Protein AF-A0A8H3I025-F1 (afdb_monomer_lite)

Foldseek 3Di:
DQLLLCLQPDPPDPVSVVCVVVVHGSQVLDAAEAAAFAPVLDDPVVQVQCVVQPQHDPPPDDCDDPNHGDQKDKGKDWGQWHADPVRDIQDDDDPPSSGGDIHIYIYIHGNHGQDDLVSVCCVQVPVCVVSVRQKDKAADPQKAWDHNLVVLQVVVCVVDVQAFKEFEQEAAPLPDPSVLLVQLVNLLVRLVSVLCLLPVQQLCQVLQQRLFRDNNTMMGGSVLCPDPLSVLLCLQRPVCCVVCPCNGPNVDDLLSLLLNLRSRSSSSLCSCLPAAGHHGYHYRHVTYMYGHDDSAPQLNLVVLLSVVSNVLSSLVVCLVCVCSNVRYPHDPVSNVSSVVVSVVSVVVSVCLVCVLVVVLCLLLVLLVVQVVVVHQPPPDSVVSVVVSVVLSVVLVVLLVVLLVVLVVPGCVVPRPSLVVSLVSLLVSLVVSVVSLVVVLVVLVVPQDDDPPDDPVVSVVSCCDDPNVVSVVVCCVPLVVLQVSCVVVVHNCSVPSRVSSSSSRVSVCSRNNVSSSVSPSVPSPDSDSPSVVCVVVVVVVVVPPDDDDDPDPVCLVVVVVVLDPDFPDLLDAQDLCVPPDPVPFPPLVPFDPQQVVVCVVLQLVLLAPQAPVVLVVVVVCVVVVVQPWDKAALVVLLVVQQVDDDSNDRPDPDGSQQLLQLLLVSCVVSRHDLLLSLLSNRLLSLLCVVVRDDPDCSLADAAKDFHQAADDPLDPPNVSNPNHPLCPPPQRVHHQGPHDFQQAPVPTRMRHYSLCSVLVQQVVFWSRDPLSSLLSNCLSNCCCLPVVPPVRNHHPVVVSSSSSNVSSNCSSGVSVPPPGDDCVVCVVVSVVSSVVIGDRITGD

Radius of gyration: 35.05 Å; chains: 1; bounding box: 85×78×114 Å

pLDDT: mean 84.24, std 15.1, range [25.56, 98.12]

Organism: NCBI:txid456999

InterPro domains:
  IPR004835 Chitin synthase [PTHR22914] (1-590)
  IPR007828 Inositol oxygenase [PF05153] (591-843)
  IPR029044 Nucleotide-diphospho-sugar transferases [SSF53448] (105-357)

Structure (mmCIF, N/CA/C/O backbone):
data_AF-A0A8H3I025-F1
#
_entry.id   AF-A0A8H3I025-F1
#
loop_
_atom_site.group_PDB
_atom_site.id
_atom_site.type_symbol
_atom_site.label_atom_id
_atom_site.label_alt_id
_atom_site.label_comp_id
_atom_site.label_asym_id
_atom_site.label_entity_id
_atom_site.label_seq_id
_atom_site.pdbx_PDB_ins_code
_atom_site.Cartn_x
_atom_site.Cartn_y
_atom_site.Cartn_z
_atom_site.occupancy
_atom_site.B_iso_or_equiv
_atom_site.auth_seq_id
_atom_site.auth_comp_id
_atom_site.auth_asym_id
_atom_site.auth_atom_id
_atom_site.pdbx_PDB_model_num
ATOM 1 N N . MET A 1 1 ? -17.353 17.504 7.535 1.00 88.88 1 MET A N 1
ATOM 2 C CA . MET A 1 1 ? -18.450 18.431 7.910 1.00 88.88 1 MET A CA 1
ATOM 3 C C . MET A 1 1 ? -19.052 19.213 6.739 1.00 88.88 1 MET A C 1
ATOM 5 O O . MET A 1 1 ? -20.267 19.176 6.591 1.00 88.88 1 MET A O 1
ATOM 9 N N . LEU A 1 2 ? -18.261 19.872 5.875 1.00 91.00 2 LEU A N 1
ATOM 10 C CA . LEU A 1 2 ? -18.781 20.677 4.744 1.00 91.00 2 LEU A CA 1
ATOM 11 C C . LEU A 1 2 ? -19.802 19.936 3.858 1.00 91.00 2 LEU A C 1
ATOM 13 O O . LEU A 1 2 ? -20.884 20.450 3.606 1.00 91.00 2 LEU A O 1
ATOM 17 N N . ASN A 1 3 ? -19.512 18.688 3.477 1.00 93.06 3 ASN A N 1
ATOM 18 C CA . ASN A 1 3 ? -20.447 17.865 2.701 1.00 93.06 3 ASN A CA 1
ATOM 19 C C . ASN A 1 3 ? -21.802 17.650 3.414 1.00 93.06 3 ASN A C 1
ATOM 21 O O . ASN A 1 3 ? -22.840 17.674 2.763 1.00 93.06 3 ASN A O 1
ATOM 25 N N . ILE A 1 4 ? -21.815 17.483 4.742 1.00 93.00 4 ILE A N 1
ATOM 26 C CA . ILE A 1 4 ? -23.050 17.289 5.527 1.00 93.00 4 ILE A CA 1
ATOM 27 C C . ILE A 1 4 ? -23.860 18.588 5.566 1.00 93.00 4 ILE A C 1
ATOM 29 O O . ILE A 1 4 ? -25.073 18.564 5.359 1.00 93.00 4 ILE A O 1
ATOM 33 N N . ARG A 1 5 ? -23.191 19.734 5.745 1.00 90.44 5 ARG A N 1
ATOM 34 C CA . ARG A 1 5 ? -23.812 21.060 5.621 1.00 90.44 5 ARG A CA 1
ATOM 35 C C . ARG A 1 5 ? -24.464 21.233 4.248 1.00 90.44 5 ARG A C 1
ATOM 37 O O . ARG A 1 5 ? -25.609 21.672 4.171 1.00 90.44 5 ARG A O 1
ATOM 44 N N . ASP A 1 6 ? -23.759 20.869 3.181 1.00 90.00 6 ASP A N 1
ATOM 45 C CA . ASP A 1 6 ? -24.263 21.004 1.812 1.00 90.00 6 ASP A CA 1
ATOM 46 C C . ASP A 1 6 ? -25.459 20.070 1.547 1.00 90.00 6 ASP A C 1
ATOM 48 O O . ASP A 1 6 ? -26.406 20.480 0.876 1.00 90.00 6 ASP A O 1
ATOM 52 N N . ILE A 1 7 ? -25.469 18.858 2.124 1.00 90.81 7 ILE A N 1
ATOM 53 C CA . ILE A 1 7 ? -26.636 17.957 2.120 1.00 90.81 7 ILE A CA 1
ATOM 54 C C . ILE A 1 7 ? -27.816 18.605 2.855 1.00 90.81 7 ILE A C 1
ATOM 56 O O . ILE A 1 7 ? -28.916 18.644 2.317 1.00 90.81 7 ILE A O 1
ATOM 60 N N . CYS A 1 8 ? -27.602 19.165 4.048 1.00 87.75 8 CYS A N 1
ATOM 61 C CA . CYS A 1 8 ? -28.672 19.795 4.829 1.00 87.75 8 CYS A CA 1
ATOM 62 C C . CYS A 1 8 ? -29.280 21.018 4.136 1.00 87.75 8 CYS A C 1
ATOM 64 O O . CYS A 1 8 ? -30.466 21.294 4.297 1.00 87.75 8 CYS A O 1
ATOM 66 N N . LYS A 1 9 ? -28.475 21.753 3.363 1.00 83.56 9 LYS A N 1
ATOM 67 C CA . LYS A 1 9 ? -28.901 22.968 2.655 1.00 83.56 9 LYS A CA 1
ATOM 68 C C . LYS A 1 9 ? -29.405 22.694 1.239 1.00 83.56 9 LYS A C 1
ATOM 70 O O . LYS A 1 9 ? -29.892 23.615 0.578 1.00 83.56 9 LYS A O 1
ATOM 75 N N . THR A 1 10 ? -29.287 21.463 0.736 1.00 82.88 10 THR A N 1
ATOM 76 C CA . THR A 1 10 ? -29.666 21.170 -0.645 1.00 82.88 10 THR A CA 1
ATOM 77 C C . THR A 1 10 ? -31.177 21.282 -0.832 1.00 82.88 10 THR A C 1
ATOM 79 O O . THR A 1 10 ? -31.967 20.553 -0.240 1.00 82.88 10 THR A O 1
ATOM 82 N N . LYS A 1 11 ? -31.596 22.192 -1.714 1.00 79.00 11 LYS A N 1
ATOM 83 C CA . LYS A 1 11 ? -33.001 22.321 -2.138 1.00 79.00 11 LYS A CA 1
ATOM 84 C C . LYS A 1 11 ? -33.331 21.447 -3.352 1.00 79.00 11 LYS A C 1
ATOM 86 O O . LYS A 1 11 ? -34.488 21.370 -3.752 1.00 79.00 11 LYS A O 1
ATOM 91 N N . GLN A 1 12 ? -32.313 20.822 -3.950 1.00 78.94 12 GLN A N 1
ATOM 92 C CA . GLN A 1 12 ? -32.436 20.024 -5.173 1.00 78.94 12 GLN A CA 1
ATOM 93 C C . GLN A 1 12 ? -33.033 18.636 -4.897 1.00 78.94 12 GLN A C 1
ATOM 95 O O . GLN A 1 12 ? -33.809 18.131 -5.705 1.00 78.94 12 GLN A O 1
ATOM 100 N N . SER A 1 13 ? -32.731 18.039 -3.740 1.00 84.12 13 SER A N 1
ATOM 101 C CA . SER A 1 13 ? -33.275 16.735 -3.354 1.00 84.12 13 SER A CA 1
ATOM 102 C C . SER A 1 13 ? -34.648 16.876 -2.706 1.00 84.12 13 SER A C 1
ATOM 104 O O . SER A 1 13 ? -34.787 17.483 -1.642 1.00 84.12 13 SER A O 1
ATOM 106 N N . LYS A 1 14 ? -35.664 16.243 -3.309 1.00 84.31 14 LYS A N 1
ATOM 107 C CA . LYS A 1 14 ? -37.018 16.160 -2.734 1.00 84.31 14 LYS A CA 1
ATOM 108 C C . LYS A 1 14 ? -37.021 15.475 -1.365 1.00 84.31 14 LYS A C 1
ATOM 110 O O . LYS A 1 14 ? -37.779 15.884 -0.495 1.00 84.31 14 LYS A O 1
ATOM 115 N N . TYR A 1 15 ? -36.169 14.467 -1.174 1.00 87.19 15 TYR A N 1
ATOM 116 C CA . TYR A 1 15 ? -36.065 13.718 0.079 1.00 87.19 15 TYR A CA 1
ATOM 117 C C . TYR A 1 15 ? -35.553 14.596 1.226 1.00 87.19 15 TYR A C 1
ATOM 119 O O . TYR A 1 15 ? -36.211 14.707 2.258 1.00 87.19 15 TYR A O 1
ATOM 127 N N . TRP A 1 16 ? -34.413 15.268 1.031 1.00 87.62 16 TRP A N 1
ATOM 128 C CA . TRP A 1 16 ? -33.826 16.119 2.071 1.00 87.62 16 TRP A CA 1
ATOM 129 C C . TRP A 1 16 ? -34.678 17.356 2.349 1.00 87.62 16 TRP A C 1
ATOM 131 O O . TRP A 1 16 ? -34.852 17.726 3.508 1.00 87.62 16 TRP A O 1
ATOM 141 N N . LYS A 1 17 ? -35.282 17.939 1.305 1.00 84.06 17 LYS A N 1
ATOM 142 C CA . LYS A 1 17 ? -36.226 19.051 1.442 1.00 84.06 17 LYS A CA 1
ATOM 143 C C . LYS A 1 17 ? -37.449 18.659 2.276 1.00 84.06 17 LYS A C 1
ATOM 145 O O . LYS A 1 17 ? -37.772 19.366 3.222 1.00 84.06 17 LYS A O 1
ATOM 150 N N . LYS A 1 18 ? -38.090 17.527 1.961 1.00 85.19 18 LYS A N 1
ATOM 151 C CA . LYS A 1 18 ? -39.264 17.035 2.695 1.00 85.19 18 LYS A CA 1
ATOM 152 C C . LYS A 1 18 ? -38.954 16.843 4.181 1.00 85.19 18 LYS A C 1
ATOM 154 O O . LYS A 1 18 ? -39.715 17.297 5.020 1.00 85.19 18 LYS A O 1
ATOM 159 N N . HIS A 1 19 ? -37.815 16.239 4.515 1.00 81.88 19 HIS A N 1
ATOM 160 C CA . HIS A 1 19 ? -37.431 16.057 5.918 1.00 81.88 19 HIS A CA 1
ATOM 161 C C . HIS A 1 19 ? -37.141 17.367 6.653 1.00 81.88 19 HIS A C 1
ATOM 163 O O . HIS A 1 19 ? -37.512 17.505 7.818 1.00 81.88 19 HIS A O 1
ATOM 169 N N . ALA A 1 20 ? -36.526 18.339 5.974 1.00 80.12 20 ALA A N 1
ATOM 170 C CA . ALA A 1 20 ? -36.346 19.672 6.534 1.00 80.12 20 ALA A CA 1
ATOM 171 C C . ALA A 1 20 ? -37.697 20.366 6.802 1.00 80.12 20 ALA A C 1
ATOM 173 O O . ALA A 1 20 ? -37.853 20.998 7.843 1.00 80.12 20 ALA A O 1
ATOM 174 N N . GLU A 1 21 ? -38.682 20.210 5.908 1.00 83.50 21 GLU A N 1
ATOM 175 C CA . GLU A 1 21 ? -40.054 20.725 6.079 1.00 83.50 21 GLU A CA 1
ATOM 176 C C . GLU A 1 21 ? -40.824 20.003 7.200 1.00 83.50 21 GLU A C 1
ATOM 178 O O . GLU A 1 21 ? -41.593 20.631 7.920 1.00 83.50 21 GLU A O 1
ATOM 183 N N . GLU A 1 22 ? -40.572 18.707 7.403 1.00 85.06 22 GLU A N 1
ATOM 184 C CA . GLU A 1 22 ? -41.114 17.889 8.503 1.00 85.06 22 GLU A CA 1
ATOM 185 C C . GLU A 1 22 ? -40.445 18.172 9.864 1.00 85.06 22 GLU A C 1
ATOM 187 O O . GLU A 1 22 ? -40.716 17.483 10.846 1.00 85.06 22 GLU A O 1
ATOM 192 N N . GLY A 1 23 ? -39.545 19.158 9.942 1.00 79.69 23 GLY A N 1
ATOM 193 C CA . GLY A 1 23 ? -38.870 19.539 11.183 1.00 79.69 23 GLY A CA 1
ATOM 194 C C . GLY A 1 23 ? -37.792 18.554 11.645 1.00 79.69 23 GLY A C 1
ATOM 195 O O . GLY A 1 23 ? -37.358 18.629 12.791 1.00 79.69 23 GLY A O 1
ATOM 196 N N . THR A 1 24 ? -37.330 17.645 10.777 1.00 83.06 24 THR A N 1
ATOM 197 C CA . THR A 1 24 ? -36.222 16.722 11.073 1.00 83.06 24 THR A CA 1
ATOM 198 C C . THR A 1 24 ? -34.975 17.126 10.280 1.00 83.06 24 THR A C 1
ATOM 200 O O . THR A 1 24 ? -34.841 16.755 9.110 1.00 83.06 24 THR A O 1
ATOM 203 N N . PRO A 1 25 ? -34.031 17.875 10.885 1.00 82.81 25 PRO A N 1
ATOM 204 C CA . PRO A 1 25 ? -32.791 18.259 10.222 1.00 82.81 25 PRO A CA 1
ATOM 205 C C . PRO A 1 25 ? -32.049 17.060 9.623 1.00 82.81 25 PRO A C 1
ATOM 207 O O . PRO A 1 25 ? -31.874 16.036 10.281 1.00 82.81 25 PRO A O 1
ATOM 210 N N . ALA A 1 26 ? -31.580 17.200 8.381 1.00 86.81 26 ALA A N 1
ATOM 211 C CA . ALA A 1 26 ? -30.941 16.115 7.633 1.00 86.81 26 ALA A CA 1
ATOM 212 C C . ALA A 1 26 ? -29.705 15.521 8.335 1.00 86.81 26 ALA A C 1
ATOM 214 O O . ALA A 1 26 ? -29.441 14.329 8.192 1.00 86.81 26 ALA A O 1
ATOM 215 N N . TRP A 1 27 ? -28.980 16.321 9.123 1.00 89.69 27 TRP A N 1
ATOM 216 C CA . TRP A 1 27 ? -27.804 15.866 9.864 1.00 89.69 27 TRP A CA 1
ATOM 217 C C . TRP A 1 27 ? -28.131 14.809 10.930 1.00 89.69 27 TRP A C 1
ATOM 219 O O . TRP A 1 27 ? -27.285 13.963 11.190 1.00 89.69 27 TRP A O 1
ATOM 229 N N . HIS A 1 28 ? -29.365 14.754 11.455 1.00 91.06 28 HIS A N 1
ATOM 230 C CA . HIS A 1 28 ? -29.796 13.678 12.363 1.00 91.06 28 HIS A CA 1
ATOM 231 C C . HIS A 1 28 ? -29.784 12.291 11.703 1.00 91.06 28 HIS A C 1
ATOM 233 O O . HIS A 1 28 ? -29.806 11.277 12.392 1.00 91.06 28 HIS A O 1
ATOM 239 N N . LYS A 1 29 ? -29.777 12.226 10.365 1.00 91.00 29 LYS A N 1
ATOM 240 C CA . LYS A 1 29 ? -29.725 10.971 9.602 1.00 91.00 29 LYS A CA 1
ATOM 241 C C . LYS A 1 29 ? -28.309 10.581 9.180 1.00 91.00 29 LYS A C 1
ATOM 243 O O . LYS A 1 29 ? -28.152 9.611 8.441 1.00 91.00 29 LYS A O 1
ATOM 248 N N . ILE A 1 30 ? -27.297 11.358 9.570 1.00 94.31 30 ILE A N 1
ATOM 249 C CA . ILE A 1 30 ? -25.917 11.174 9.129 1.00 94.31 30 ILE A CA 1
ATOM 250 C C . ILE A 1 30 ? -25.013 11.063 10.353 1.00 94.31 30 ILE A C 1
ATOM 252 O O . ILE A 1 30 ? -24.795 12.034 11.072 1.00 94.31 30 ILE A O 1
ATOM 256 N N . THR A 1 31 ? -24.443 9.878 10.538 1.00 95.75 31 THR A N 1
ATOM 257 C CA . THR A 1 31 ? -23.449 9.600 11.577 1.00 95.75 31 THR A CA 1
ATOM 258 C C . THR A 1 31 ? -22.080 9.442 10.935 1.00 95.75 31 THR A C 1
ATOM 260 O O . THR A 1 31 ? -21.934 8.736 9.935 1.00 95.75 31 THR A O 1
ATOM 263 N N . VAL A 1 32 ? -21.068 10.084 11.512 1.00 96.38 32 VAL A N 1
ATOM 264 C CA . VAL A 1 32 ? -19.668 9.920 11.113 1.00 96.38 32 VAL A CA 1
ATOM 265 C C . VAL A 1 32 ? -18.996 8.984 12.108 1.00 96.38 32 VAL A C 1
ATOM 267 O O . VAL A 1 32 ? -18.879 9.312 13.282 1.00 96.38 32 VAL A O 1
ATOM 270 N N . ALA A 1 33 ? -18.547 7.822 11.643 1.00 96.56 33 ALA A N 1
ATOM 271 C CA . ALA A 1 33 ? -17.706 6.931 12.433 1.00 96.56 33 ALA A CA 1
ATOM 272 C C . ALA A 1 33 ? -16.235 7.208 12.098 1.00 96.56 33 ALA A C 1
ATOM 274 O O . ALA A 1 33 ? -15.790 6.907 10.991 1.00 96.56 33 ALA A O 1
ATOM 275 N N . LEU A 1 34 ? -15.495 7.792 13.038 1.00 95.50 34 LEU A N 1
ATOM 276 C CA . LEU A 1 34 ? -14.058 8.014 12.920 1.00 95.50 34 LEU A CA 1
ATOM 277 C C . LEU A 1 34 ? -13.334 6.874 13.638 1.00 95.50 34 LEU A C 1
ATOM 279 O O . LEU A 1 34 ? -13.354 6.814 14.862 1.00 95.50 34 LEU A O 1
ATOM 283 N N . ILE A 1 35 ? -12.733 5.954 12.884 1.00 94.94 35 ILE A N 1
ATOM 284 C CA . ILE A 1 35 ? -12.069 4.766 13.436 1.00 94.94 35 ILE A CA 1
ATOM 285 C C . ILE A 1 35 ? -10.563 4.915 13.246 1.00 94.94 35 ILE A C 1
ATOM 287 O O . ILE A 1 35 ? -10.067 4.807 12.126 1.00 94.94 35 ILE A O 1
ATOM 291 N N . VAL A 1 36 ? -9.848 5.140 14.343 1.00 92.25 36 VAL A N 1
ATOM 292 C CA . VAL A 1 36 ? -8.390 5.277 14.371 1.00 92.25 36 VAL A CA 1
ATOM 293 C C . VAL A 1 36 ? -7.737 3.946 14.713 1.00 92.25 36 VAL A C 1
ATOM 295 O O . VAL A 1 36 ? -8.181 3.207 15.597 1.00 92.25 36 VAL A O 1
ATOM 298 N N . ASP A 1 37 ? -6.662 3.638 13.992 1.00 88.94 37 ASP A N 1
ATOM 299 C CA . ASP A 1 37 ? -5.998 2.343 14.014 1.00 88.94 37 ASP A CA 1
ATOM 300 C C . ASP A 1 37 ? -4.743 2.284 14.887 1.00 88.94 37 ASP A C 1
ATOM 302 O O . ASP A 1 37 ? -3.621 2.186 14.395 1.00 88.94 37 ASP A O 1
ATOM 306 N N . GLY A 1 38 ? -4.964 2.269 16.200 1.00 87.94 38 GLY A N 1
ATOM 307 C CA . GLY A 1 38 ? -3.905 2.209 17.201 1.00 87.94 38 GLY A CA 1
ATOM 308 C C . GLY A 1 38 ? -3.676 3.570 17.844 1.00 87.94 38 GLY A C 1
ATOM 309 O O . GLY A 1 38 ? -3.591 4.581 17.153 1.00 87.94 38 GLY A O 1
ATOM 310 N N . LEU A 1 39 ? -3.567 3.583 19.171 1.00 84.12 39 LEU A N 1
ATOM 311 C CA . LEU A 1 39 ? -3.305 4.797 19.938 1.00 84.12 39 LEU A CA 1
ATOM 312 C C . LEU A 1 39 ? -1.871 5.291 19.713 1.00 84.12 39 LEU A C 1
ATOM 314 O O . LEU A 1 39 ? -1.660 6.478 19.508 1.00 84.12 39 LEU A O 1
ATOM 318 N N . GLU A 1 40 ? -0.902 4.376 19.703 1.00 81.25 40 GLU A N 1
ATOM 319 C CA . GLU A 1 40 ? 0.526 4.700 19.555 1.00 81.25 40 GLU A CA 1
ATOM 320 C C . GLU A 1 40 ? 0.886 5.232 18.167 1.00 81.25 40 GLU A C 1
ATOM 322 O O . GLU A 1 40 ? 1.757 6.084 18.038 1.00 81.25 40 GLU A O 1
ATOM 327 N N . ALA A 1 41 ? 0.210 4.738 17.127 1.00 75.44 41 ALA A N 1
ATOM 328 C CA . ALA A 1 41 ? 0.470 5.138 15.747 1.00 75.44 41 ALA A CA 1
ATOM 329 C C . ALA A 1 41 ? -0.192 6.475 15.373 1.00 75.44 41 ALA A C 1
ATOM 331 O O . ALA A 1 41 ? 0.031 6.967 14.270 1.00 75.44 41 ALA A O 1
ATOM 332 N N . MET A 1 42 ? -1.045 7.038 16.236 1.00 78.75 42 MET A N 1
ATOM 333 C CA . MET A 1 42 ? -1.750 8.278 15.932 1.00 78.75 42 MET A CA 1
ATOM 334 C C . MET A 1 42 ? -0.909 9.501 16.305 1.00 78.75 42 MET A C 1
ATOM 336 O O . MET A 1 42 ? -0.394 9.600 17.418 1.00 78.75 42 MET A O 1
ATOM 340 N N . ASP A 1 43 ? -0.842 10.473 15.396 1.00 80.44 43 ASP A N 1
ATOM 341 C CA . ASP A 1 43 ? -0.230 11.768 15.675 1.00 80.44 43 ASP A CA 1
ATOM 342 C C . ASP A 1 43 ? -0.963 12.491 16.822 1.00 80.44 43 ASP A C 1
ATOM 344 O O . ASP A 1 43 ? -2.196 12.589 16.843 1.00 80.44 43 ASP A O 1
ATOM 348 N N . LYS A 1 44 ? -0.198 13.016 17.787 1.00 81.56 44 LYS A N 1
ATOM 349 C CA . LYS A 1 44 ? -0.746 13.675 18.983 1.00 81.56 44 LYS A CA 1
ATOM 350 C C . LYS A 1 44 ? -1.594 14.902 18.639 1.00 81.56 44 LYS A C 1
ATOM 352 O O . LYS A 1 44 ? -2.621 15.114 19.279 1.00 81.56 44 LYS A O 1
ATOM 357 N N . SER A 1 45 ? -1.243 15.642 17.586 1.00 86.25 45 SER A N 1
ATOM 358 C CA . SER A 1 45 ? -2.011 16.808 17.133 1.00 86.25 45 SER A CA 1
ATOM 359 C C . SER A 1 45 ? -3.433 16.444 16.696 1.00 86.25 45 SER A C 1
ATOM 361 O O . SER A 1 45 ? -4.347 17.262 16.803 1.00 86.25 45 SER A O 1
ATOM 363 N N . VAL A 1 46 ? -3.671 15.198 16.265 1.00 87.94 46 VAL A N 1
ATOM 364 C CA . VAL A 1 46 ? -5.020 14.722 15.936 1.00 87.94 46 VAL A CA 1
ATOM 365 C C . VAL A 1 46 ? -5.879 14.617 17.199 1.00 87.94 46 VAL A C 1
ATOM 367 O O . VAL A 1 46 ? -7.050 14.995 17.151 1.00 87.94 46 VAL A O 1
ATOM 370 N N . LEU A 1 47 ? -5.324 14.171 18.337 1.00 88.19 47 LEU A N 1
ATOM 371 C CA . LEU A 1 47 ? -6.047 14.185 19.619 1.00 88.19 47 LEU A CA 1
ATOM 372 C C . LEU A 1 47 ? -6.374 15.613 20.046 1.00 88.19 47 LEU A C 1
ATOM 374 O O . LEU A 1 47 ? -7.497 15.855 20.481 1.00 88.19 47 LEU A O 1
ATOM 378 N N . ASP A 1 48 ? -5.448 16.555 19.859 1.00 88.56 48 ASP A N 1
ATOM 379 C CA . ASP A 1 48 ? -5.664 17.966 20.197 1.00 88.56 48 ASP A CA 1
ATOM 380 C C . ASP A 1 48 ? -6.803 18.576 19.364 1.00 88.56 48 ASP A C 1
ATOM 382 O O . ASP A 1 48 ? -7.691 19.247 19.899 1.00 88.56 48 ASP A O 1
ATOM 386 N N . ILE A 1 49 ? -6.845 18.285 18.058 1.00 90.62 49 ILE A N 1
ATOM 387 C CA . ILE A 1 49 ? -7.944 18.680 17.164 1.00 90.62 49 ILE A CA 1
ATOM 388 C C . ILE A 1 49 ? -9.265 18.066 17.645 1.00 90.62 49 ILE A C 1
ATOM 390 O O . ILE A 1 49 ? -10.267 18.777 17.760 1.00 90.62 49 ILE A O 1
ATOM 394 N N . LEU A 1 50 ? -9.284 16.761 17.940 1.00 92.31 50 LEU A N 1
ATOM 395 C CA . LEU A 1 50 ? -10.487 16.048 18.384 1.00 92.31 50 LEU A CA 1
ATOM 396 C C . LEU A 1 50 ? -10.984 16.527 19.755 1.00 92.31 50 LEU A C 1
ATOM 398 O O . LEU A 1 50 ? -12.198 16.630 19.952 1.00 92.31 50 LEU A O 1
ATOM 402 N N . ALA A 1 51 ? -10.074 16.862 20.671 1.00 91.50 51 ALA A N 1
ATOM 403 C CA . ALA A 1 51 ? -10.387 17.483 21.954 1.00 91.50 51 ALA A CA 1
ATOM 404 C C . ALA A 1 51 ? -10.981 18.879 21.757 1.00 91.50 51 ALA A C 1
ATOM 406 O O . ALA A 1 51 ? -12.017 19.199 22.338 1.00 91.50 51 ALA A O 1
ATOM 407 N N . THR A 1 52 ? -10.385 19.681 20.871 1.00 90.50 52 THR A N 1
ATOM 408 C CA . THR A 1 52 ? -10.846 21.044 20.564 1.00 90.50 52 THR A CA 1
ATOM 409 C C . THR A 1 52 ? -12.275 21.056 20.018 1.00 90.50 52 THR A C 1
ATOM 411 O O . THR A 1 52 ? -13.066 21.933 20.364 1.00 90.50 52 THR A O 1
ATOM 414 N N . VAL A 1 53 ? -12.650 20.065 19.201 1.00 91.69 53 VAL A N 1
ATOM 415 C CA . VAL A 1 53 ? -14.031 19.928 18.704 1.00 91.69 53 VAL A CA 1
ATOM 416 C C . VAL A 1 53 ? -14.960 19.165 19.662 1.00 91.69 53 VAL A C 1
ATOM 418 O O . VAL A 1 53 ? -16.138 18.988 19.344 1.00 91.69 53 VAL A O 1
ATOM 421 N N . GLY A 1 54 ? -14.466 18.732 20.827 1.00 90.75 54 GLY A N 1
ATOM 422 C CA . GLY A 1 54 ? -15.226 18.073 21.898 1.00 90.75 54 GLY A CA 1
ATOM 423 C C . GLY A 1 54 ? -15.492 16.577 21.702 1.00 90.75 54 GLY A C 1
ATOM 424 O O . GLY A 1 54 ? -16.227 15.981 22.482 1.00 90.75 54 GLY A O 1
ATOM 425 N N . VAL A 1 55 ? -14.924 15.960 20.664 1.00 93.06 55 VAL A N 1
ATOM 426 C CA . VAL A 1 55 ? -15.142 14.542 20.314 1.00 93.06 55 VAL A CA 1
ATOM 427 C C . VAL A 1 55 ? -14.285 13.602 21.166 1.00 93.06 55 VAL A C 1
ATOM 429 O O . VAL A 1 55 ? -14.635 12.438 21.348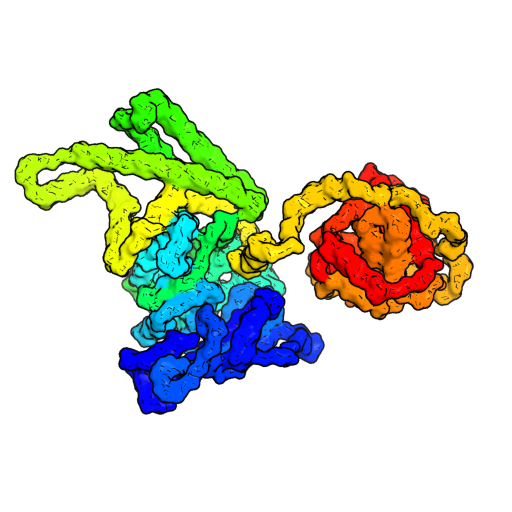 1.00 93.06 55 VAL A O 1
ATOM 432 N N . TYR A 1 56 ? -13.172 14.106 21.693 1.00 92.50 56 TYR A N 1
ATOM 433 C CA . TYR A 1 56 ? -12.242 13.380 22.550 1.00 92.50 56 TYR A CA 1
ATOM 434 C C . TYR A 1 56 ? -12.065 14.124 23.882 1.00 92.50 56 TYR A C 1
ATOM 436 O O . TYR A 1 56 ? -12.163 15.349 23.935 1.00 92.50 56 TYR A O 1
ATOM 444 N N . GLN A 1 57 ? -11.825 13.384 24.964 1.00 88.62 57 GLN A N 1
ATOM 445 C CA . GLN A 1 57 ? -11.535 13.939 26.285 1.00 88.62 57 GLN A CA 1
ATOM 446 C C . GLN A 1 57 ? -10.208 13.380 26.773 1.00 88.62 57 GLN A C 1
ATOM 448 O O . GLN A 1 57 ? -10.025 12.163 26.802 1.00 88.62 57 GLN A O 1
ATOM 453 N N . ASP A 1 58 ? -9.300 14.263 27.171 1.00 84.25 58 ASP A N 1
ATOM 454 C CA . ASP A 1 58 ? -7.998 13.836 27.661 1.00 84.25 58 ASP A CA 1
ATOM 455 C C . ASP A 1 58 ? -8.078 13.257 29.085 1.00 84.25 58 ASP A C 1
ATOM 457 O O . ASP A 1 58 ? -8.924 13.646 29.892 1.00 84.25 58 ASP A O 1
ATOM 461 N N . GLY A 1 59 ? -7.221 12.279 29.386 1.00 82.75 59 GLY A N 1
ATOM 462 C CA . GLY A 1 59 ? -7.109 11.662 30.716 1.00 82.75 59 GLY A CA 1
ATOM 463 C C . GLY A 1 59 ? -8.161 10.602 31.088 1.00 82.75 59 GLY A C 1
ATOM 464 O O . GLY A 1 59 ? -8.048 9.982 32.144 1.00 82.75 59 GLY A O 1
ATOM 465 N N . VAL A 1 60 ? -9.165 10.333 30.246 1.00 87.12 60 VAL A N 1
ATOM 466 C CA . VAL A 1 60 ? -10.192 9.296 30.521 1.00 87.12 60 VAL A CA 1
ATOM 467 C C . VAL A 1 60 ? -9.825 7.904 29.998 1.00 87.12 60 VAL A C 1
ATOM 469 O O . VAL A 1 60 ? -10.443 6.906 30.379 1.00 87.12 60 VAL A O 1
ATOM 472 N N . MET A 1 61 ? -8.828 7.814 29.117 1.00 87.12 61 MET A N 1
ATOM 473 C CA . MET A 1 61 ? -8.397 6.550 28.526 1.00 87.12 61 MET A CA 1
ATOM 474 C C . MET A 1 61 ? -7.655 5.686 29.544 1.00 87.12 61 MET A C 1
ATOM 476 O O . MET A 1 61 ? -6.687 6.117 30.164 1.00 87.12 61 MET A O 1
ATOM 480 N N . LYS A 1 62 ? -8.080 4.428 29.678 1.00 86.38 62 LYS A N 1
ATOM 481 C CA . LYS A 1 62 ? -7.416 3.421 30.517 1.00 86.38 62 LYS A CA 1
ATOM 482 C C . LYS A 1 62 ? -6.794 2.325 29.662 1.00 86.38 62 LYS A C 1
ATOM 484 O O . LYS A 1 62 ? -7.440 1.857 28.722 1.00 86.38 62 LYS A O 1
ATOM 489 N N . LYS A 1 63 ? -5.577 1.892 30.006 1.00 83.19 63 LYS A N 1
ATOM 490 C CA . LYS A 1 63 ? -4.909 0.744 29.362 1.00 83.19 63 LYS A CA 1
ATOM 491 C C . LYS A 1 63 ? -5.595 -0.590 29.697 1.00 83.19 63 LYS A C 1
ATOM 493 O O . LYS A 1 63 ? -5.614 -1.492 28.866 1.00 83.19 63 LYS A O 1
ATOM 498 N N . GLU A 1 64 ? -6.219 -0.679 30.870 1.00 87.81 64 GLU A N 1
ATOM 499 C CA . GLU A 1 64 ? -6.858 -1.893 31.376 1.00 87.81 64 GLU A CA 1
ATOM 500 C C . GLU A 1 64 ? -8.173 -1.573 32.105 1.00 87.81 64 GLU A C 1
ATOM 502 O O . GLU A 1 64 ? -8.283 -0.563 32.808 1.00 87.81 64 GLU A O 1
ATOM 507 N N . VAL A 1 65 ? -9.173 -2.443 31.940 1.00 83.94 65 VAL A N 1
ATOM 508 C CA . VAL A 1 65 ? -10.448 -2.419 32.673 1.00 83.94 65 VAL A CA 1
ATOM 509 C C . VAL A 1 65 ? -10.754 -3.844 33.135 1.00 83.94 65 VAL A C 1
ATOM 511 O O . VAL A 1 65 ? -10.706 -4.774 32.336 1.00 83.94 65 VAL A O 1
ATOM 514 N N . ASP A 1 66 ? -11.046 -4.036 34.424 1.00 87.81 66 ASP A N 1
ATOM 515 C CA . ASP A 1 66 ? -11.344 -5.350 35.023 1.00 87.81 66 ASP A CA 1
ATOM 516 C C . ASP A 1 66 ? -10.293 -6.435 34.732 1.00 87.81 66 ASP A C 1
ATOM 518 O O . ASP A 1 66 ? -10.621 -7.586 34.431 1.00 87.81 66 ASP A O 1
ATOM 522 N N . LYS A 1 67 ? -9.012 -6.062 34.822 1.00 85.38 67 LYS A N 1
ATOM 523 C CA . LYS A 1 67 ? -7.865 -6.934 34.530 1.00 85.38 67 LYS A CA 1
ATOM 524 C C . LYS A 1 67 ? -7.798 -7.444 33.075 1.00 85.38 67 LYS A C 1
ATOM 526 O O . LYS A 1 67 ? -7.269 -8.523 32.798 1.00 85.38 67 LYS A O 1
ATOM 531 N N . LYS A 1 68 ? -8.448 -6.733 32.146 1.00 84.44 68 LYS A N 1
ATOM 532 C CA . LYS A 1 68 ? -8.440 -7.023 30.709 1.00 84.44 68 LYS A CA 1
ATOM 533 C C . LYS A 1 68 ? -7.929 -5.813 29.948 1.00 84.44 68 LYS A C 1
ATOM 535 O O . LYS A 1 68 ? -8.401 -4.696 30.167 1.00 84.44 68 LYS A O 1
ATOM 540 N N . GLU A 1 69 ? -7.008 -6.055 29.020 1.00 88.38 69 GLU A N 1
ATOM 541 C CA . GLU A 1 69 ? -6.515 -5.017 28.117 1.00 88.38 69 GLU A CA 1
ATOM 542 C C . GLU A 1 69 ? -7.674 -4.336 27.385 1.00 88.38 69 GLU A C 1
ATOM 544 O O . GLU A 1 69 ? -8.574 -4.990 26.837 1.00 88.38 69 GLU A O 1
ATOM 549 N N . THR A 1 70 ? -7.631 -3.008 27.342 1.00 89.88 70 THR A N 1
ATOM 550 C CA . THR A 1 70 ? -8.593 -2.235 26.568 1.00 89.88 70 THR A CA 1
ATOM 551 C C . THR A 1 70 ? -8.393 -2.517 25.084 1.00 89.88 70 THR A C 1
ATOM 553 O O . THR A 1 70 ? -7.308 -2.337 24.541 1.00 89.88 70 THR A O 1
ATOM 556 N N . VAL A 1 71 ? -9.455 -2.940 24.396 1.00 91.00 71 VAL A N 1
ATOM 557 C CA . VAL A 1 71 ? -9.405 -3.194 22.946 1.00 91.00 71 VAL A CA 1
ATOM 558 C C . VAL A 1 71 ? -9.528 -1.886 22.156 1.00 91.00 71 VAL A C 1
ATOM 560 O O . VAL A 1 71 ? -8.846 -1.697 21.147 1.00 91.00 71 VAL A O 1
ATOM 563 N N . ALA A 1 72 ? -10.409 -0.992 22.606 1.00 93.38 72 ALA A N 1
ATOM 564 C CA . ALA A 1 72 ? -10.637 0.323 22.022 1.00 93.38 72 ALA A CA 1
ATOM 565 C C . ALA A 1 72 ? -11.337 1.248 23.030 1.00 93.38 72 ALA A C 1
ATOM 567 O O . ALA A 1 72 ? -12.085 0.774 23.889 1.00 93.38 72 ALA A O 1
ATOM 568 N N . HIS A 1 73 ? -11.155 2.555 22.869 1.00 93.44 73 HIS A N 1
ATOM 569 C CA . HIS A 1 73 ? -11.929 3.600 23.534 1.00 93.44 73 HIS A CA 1
ATOM 570 C C . HIS A 1 73 ? -12.955 4.152 22.547 1.00 93.44 73 HIS A C 1
ATOM 572 O O . HIS A 1 73 ? -12.622 4.433 21.396 1.00 93.44 73 HIS A O 1
ATOM 578 N N . ILE A 1 74 ? -14.209 4.273 22.980 1.00 94.88 74 ILE A N 1
ATOM 579 C CA . ILE A 1 74 ? -15.306 4.744 22.132 1.00 94.88 74 ILE A CA 1
ATOM 580 C C . ILE A 1 74 ? -15.899 5.996 22.762 1.00 94.88 74 ILE A C 1
ATOM 582 O O . ILE A 1 74 ? -16.338 5.967 23.910 1.00 94.88 74 ILE A O 1
ATOM 586 N N . PHE A 1 75 ? -15.927 7.069 21.984 1.00 95.25 75 PHE A N 1
ATOM 587 C CA . PHE A 1 75 ? -16.511 8.350 22.341 1.00 95.25 75 PHE A CA 1
ATOM 588 C C . PHE A 1 75 ? -17.648 8.662 21.379 1.00 95.25 75 PHE A C 1
ATOM 590 O O . PHE A 1 75 ? -17.562 8.388 20.181 1.00 95.25 75 PHE A O 1
ATOM 597 N N . GLU A 1 76 ? -18.714 9.252 21.897 1.00 94.56 76 GLU A N 1
ATOM 598 C CA . GLU A 1 76 ? -19.852 9.671 21.095 1.00 94.56 76 GLU A CA 1
ATOM 599 C C . GLU A 1 76 ? -20.206 11.112 21.447 1.00 94.56 76 GLU A C 1
ATOM 601 O O . GLU A 1 76 ? -20.471 11.430 22.606 1.00 94.56 76 GLU A O 1
ATOM 606 N N . TYR A 1 77 ? -20.190 11.995 20.448 1.00 95.75 77 TYR A N 1
ATOM 607 C CA . TYR A 1 77 ? -20.463 13.413 20.656 1.00 95.75 77 TYR A CA 1
ATOM 608 C C . TYR A 1 77 ? -21.038 14.068 19.396 1.00 95.75 77 TYR A C 1
ATOM 610 O O . TYR A 1 77 ? -20.593 13.800 18.278 1.00 95.75 77 TYR A O 1
ATOM 618 N N . THR A 1 78 ? -22.020 14.959 19.570 1.00 95.62 78 THR A N 1
ATOM 619 C CA . THR A 1 78 ? -22.494 15.841 18.495 1.00 95.62 78 THR A CA 1
ATOM 620 C C . THR A 1 78 ? -21.760 17.168 18.587 1.00 95.62 78 THR A C 1
ATOM 622 O O . THR A 1 78 ? -22.006 17.959 19.495 1.00 95.62 78 THR A O 1
ATOM 625 N N . THR A 1 79 ? -20.891 17.441 17.617 1.00 93.44 79 THR A N 1
ATOM 626 C CA . THR A 1 79 ? -20.132 18.693 17.566 1.00 93.44 79 THR A CA 1
ATOM 627 C C . THR A 1 79 ? -20.666 19.639 16.492 1.00 93.44 79 THR A C 1
ATOM 629 O O . THR A 1 79 ? -21.135 19.215 15.433 1.00 93.44 79 THR A O 1
ATOM 632 N N . GLN A 1 80 ? -20.610 20.938 16.780 1.00 88.62 80 GLN A N 1
ATOM 633 C CA . GLN A 1 80 ? -20.831 22.030 15.821 1.00 88.62 80 GLN A CA 1
ATOM 634 C C . GLN A 1 80 ? -19.543 22.821 15.546 1.00 88.62 80 GLN A C 1
ATOM 636 O O . GLN A 1 80 ? -19.554 23.756 14.747 1.00 88.62 80 GLN A O 1
ATOM 641 N N . LEU A 1 81 ? -18.448 22.454 16.215 1.00 91.25 81 LEU A N 1
ATOM 642 C CA . LEU A 1 81 ? -17.140 23.076 16.075 1.00 91.25 81 LEU A CA 1
ATOM 643 C C . LEU A 1 81 ? -16.331 22.316 15.024 1.00 91.25 81 LEU A C 1
ATOM 645 O O . LEU A 1 81 ? -16.426 21.095 14.906 1.00 91.25 81 LEU A O 1
ATOM 649 N N . SER A 1 82 ? -15.518 23.037 14.263 1.00 90.56 82 SER A N 1
ATOM 650 C CA . SER A 1 82 ? -14.583 22.452 13.300 1.00 90.56 82 SER A CA 1
ATOM 651 C C . SER A 1 82 ? -13.290 23.241 13.309 1.00 90.56 82 SER A C 1
ATOM 653 O O . SER A 1 82 ? -13.272 24.387 13.735 1.00 90.56 82 SER A O 1
ATOM 655 N N . ILE A 1 83 ? -12.227 22.658 12.776 1.00 88.56 83 ILE A N 1
ATOM 656 C CA . ILE A 1 83 ? -10.984 23.368 12.476 1.00 88.56 83 ILE A CA 1
ATOM 657 C C . ILE A 1 83 ? -10.843 23.456 10.950 1.00 88.56 83 ILE A C 1
ATOM 659 O O . ILE A 1 83 ? -11.281 22.541 10.240 1.00 88.56 83 ILE A O 1
ATOM 663 N N . ASP A 1 84 ? -10.352 24.585 10.439 1.00 85.38 84 ASP A N 1
ATOM 664 C CA . ASP A 1 84 ? -10.095 24.786 9.011 1.00 85.38 84 ASP A CA 1
ATOM 665 C C . ASP A 1 84 ? -8.667 24.378 8.598 1.00 85.38 84 ASP A C 1
ATOM 667 O O . ASP A 1 84 ? -7.908 23.805 9.376 1.00 85.38 84 ASP A O 1
ATOM 671 N N . ALA A 1 85 ? -8.314 24.610 7.330 1.00 80.06 85 ALA A N 1
ATOM 672 C CA . ALA A 1 85 ? -7.008 24.223 6.794 1.00 80.06 85 ALA A CA 1
ATOM 673 C C . ALA A 1 85 ? -5.842 25.075 7.329 1.00 80.06 85 ALA A C 1
ATOM 675 O O . ALA A 1 85 ? -4.700 24.637 7.237 1.00 80.06 85 ALA A O 1
ATOM 676 N N . ASP A 1 86 ? -6.129 26.255 7.885 1.00 83.06 86 ASP A N 1
ATOM 677 C CA . ASP A 1 86 ? -5.152 27.169 8.484 1.00 83.06 86 ASP A CA 1
ATOM 678 C C . ASP A 1 86 ? -5.097 26.988 10.018 1.00 83.06 86 ASP A C 1
ATOM 680 O O . ASP A 1 86 ? -4.594 27.847 10.752 1.00 83.06 86 ASP A O 1
ATOM 684 N N . MET A 1 87 ? -5.621 25.854 10.505 1.00 82.69 87 MET A N 1
ATOM 685 C CA . MET A 1 87 ? -5.686 25.466 11.915 1.00 82.69 87 MET A CA 1
ATOM 686 C C . MET A 1 87 ? -6.466 26.463 12.785 1.00 82.69 87 MET A C 1
ATOM 688 O O . MET A 1 87 ? -6.227 26.569 13.987 1.00 82.69 87 MET A O 1
ATOM 692 N N . GLN A 1 88 ? -7.420 27.189 12.194 1.00 87.38 88 GLN A N 1
ATOM 693 C CA . GLN A 1 88 ? -8.292 28.108 12.918 1.00 87.38 88 GLN A CA 1
ATOM 694 C C . GLN A 1 88 ? -9.603 27.431 13.311 1.00 87.38 88 GLN A C 1
ATOM 696 O O . GLN A 1 88 ? -10.190 26.645 12.560 1.00 87.38 88 GLN A O 1
ATOM 701 N N . LEU A 1 89 ? -10.079 27.754 14.514 1.00 88.31 89 LEU A N 1
ATOM 702 C CA . LEU A 1 89 ? -11.344 27.251 15.032 1.00 88.31 89 LEU A CA 1
ATOM 703 C C . LEU A 1 89 ? -12.519 27.933 14.318 1.00 88.31 89 LEU A C 1
ATOM 705 O O . LEU A 1 89 ? -12.708 29.144 14.402 1.00 88.31 89 LEU A O 1
ATOM 709 N N . VAL A 1 90 ? -13.352 27.129 13.667 1.00 87.88 90 VAL A N 1
ATOM 710 C CA . VAL A 1 90 ? -14.598 27.543 13.024 1.00 87.88 90 VAL A CA 1
ATOM 711 C C . VAL A 1 90 ? -15.743 27.352 14.011 1.00 87.88 90 VAL A C 1
ATOM 713 O O . VAL A 1 90 ? -16.088 26.224 14.377 1.00 87.88 90 VAL A O 1
ATOM 716 N N . GLN A 1 91 ? -16.344 28.467 14.420 1.00 86.62 91 GLN A N 1
ATOM 717 C CA . GLN A 1 91 ? -17.490 28.507 15.325 1.00 86.62 91 GLN A CA 1
ATOM 718 C C . GLN A 1 91 ? -18.746 28.981 14.582 1.00 86.62 91 GLN A C 1
ATOM 720 O O . GLN A 1 91 ? -18.637 29.735 13.613 1.00 86.62 91 GLN A O 1
ATOM 725 N N . PRO A 1 92 ? -19.948 28.565 15.010 1.00 85.12 92 PRO A N 1
ATOM 726 C CA . PRO A 1 92 ? -21.177 29.133 14.475 1.00 85.12 92 PRO A CA 1
ATOM 727 C C . PRO A 1 92 ? -21.295 30.617 14.858 1.00 85.12 92 PRO A C 1
ATOM 729 O O . PRO A 1 92 ? -21.175 30.981 16.028 1.00 85.12 92 PRO A O 1
ATOM 732 N N . HIS A 1 93 ? -21.572 31.476 13.876 1.00 83.75 93 HIS A N 1
ATOM 733 C CA . HIS A 1 93 ? -21.792 32.908 14.082 1.00 83.75 93 HIS A CA 1
ATOM 734 C C . HIS A 1 93 ? -23.261 33.259 13.836 1.00 83.75 93 HIS A C 1
ATOM 736 O O . HIS A 1 93 ? -23.709 33.216 12.692 1.00 83.75 93 HIS A O 1
ATOM 742 N N . GLY A 1 94 ? -24.007 33.611 14.893 1.00 81.25 94 GLY A N 1
ATOM 743 C CA . GLY A 1 94 ? -25.393 34.104 14.810 1.00 81.25 94 GLY A CA 1
ATOM 744 C C . GLY A 1 94 ? -26.266 33.368 13.779 1.00 81.25 94 GLY A C 1
ATOM 745 O O . GLY A 1 94 ? -26.262 32.139 13.722 1.00 81.25 94 GLY A O 1
ATOM 746 N N . ASP A 1 95 ? -26.952 34.134 12.926 1.00 77.62 95 ASP A N 1
ATOM 747 C CA . ASP A 1 95 ? -27.791 33.627 11.827 1.00 77.62 95 ASP A CA 1
ATOM 748 C C . ASP A 1 95 ? -27.032 33.462 10.487 1.00 77.62 95 ASP A C 1
ATOM 750 O O . ASP A 1 95 ? -27.639 33.526 9.413 1.00 77.62 95 ASP A O 1
ATOM 754 N N . ASP A 1 96 ? -25.704 33.266 10.494 1.00 82.00 96 ASP A N 1
ATOM 755 C CA . ASP A 1 96 ? -24.952 33.073 9.247 1.00 82.00 96 ASP A CA 1
ATOM 756 C C . ASP A 1 96 ? -25.414 31.803 8.511 1.00 82.00 96 ASP A C 1
ATOM 758 O O . ASP A 1 96 ? -25.249 30.659 8.954 1.00 82.00 96 ASP A O 1
ATOM 762 N N . ALA A 1 97 ? -25.950 32.009 7.309 1.00 75.06 97 ALA A N 1
ATOM 763 C CA . ALA A 1 97 ? -26.380 30.952 6.413 1.00 75.06 97 ALA A CA 1
ATOM 764 C C . ALA A 1 97 ? -25.234 30.035 5.957 1.00 75.06 97 ALA A C 1
ATOM 766 O O . ALA A 1 97 ? -25.524 28.996 5.366 1.00 75.06 97 ALA A O 1
ATOM 767 N N . ASN A 1 98 ? -23.962 30.358 6.213 1.00 80.19 98 ASN A N 1
ATOM 768 C CA . ASN A 1 98 ? -22.791 29.523 5.929 1.00 80.19 98 ASN A CA 1
ATOM 769 C C . ASN A 1 98 ? -22.339 28.646 7.099 1.00 80.19 98 ASN A C 1
ATOM 771 O O . ASN A 1 98 ? -21.529 27.741 6.859 1.00 80.19 98 ASN A O 1
ATOM 775 N N . ASN A 1 99 ? -22.934 28.818 8.286 1.00 87.06 99 ASN A N 1
ATOM 776 C CA . ASN A 1 99 ? -22.628 28.026 9.474 1.00 87.06 99 ASN A CA 1
ATOM 777 C C . ASN A 1 99 ? -22.627 26.523 9.166 1.00 87.06 99 ASN A C 1
ATOM 779 O O . ASN A 1 99 ? -23.440 26.013 8.370 1.00 87.06 99 ASN A O 1
ATOM 783 N N . LEU A 1 100 ? -21.672 25.820 9.776 1.00 89.88 100 LEU A N 1
ATOM 784 C CA . LEU A 1 100 ? -21.665 24.365 9.801 1.00 89.88 100 LEU A CA 1
ATOM 785 C C . LEU A 1 100 ? -22.906 23.871 10.551 1.00 89.88 100 LEU A C 1
ATOM 787 O O . LEU A 1 100 ? -23.478 24.568 11.385 1.00 89.88 100 LEU A O 1
ATOM 791 N N . VAL A 1 101 ? -23.347 22.671 10.198 1.00 91.06 101 VAL A N 1
ATOM 792 C CA . VAL A 1 101 ? -24.446 21.996 10.893 1.00 91.06 101 VAL A CA 1
ATOM 793 C C . VAL A 1 101 ? -23.865 21.044 11.937 1.00 91.06 101 VAL A C 1
ATOM 795 O O . VAL A 1 101 ? -22.728 20.601 11.751 1.00 91.06 101 VAL A O 1
ATOM 798 N N . PRO A 1 102 ? -24.623 20.695 12.989 1.00 93.38 102 PRO A N 1
ATOM 799 C CA . PRO A 1 102 ? -24.189 19.683 13.943 1.00 93.38 102 PRO A CA 1
ATOM 800 C C . PRO A 1 102 ? -23.877 18.365 13.236 1.00 93.38 102 PRO A C 1
ATOM 802 O O . PRO A 1 102 ? -24.554 17.991 12.276 1.00 93.38 102 PRO A O 1
ATOM 805 N N . VAL A 1 103 ? -22.848 17.661 13.699 1.00 94.50 103 VAL A N 1
ATOM 806 C CA . VAL A 1 103 ? -22.468 16.346 13.181 1.00 94.50 103 VAL A CA 1
ATOM 807 C C . VAL A 1 103 ? -22.299 15.383 14.343 1.00 94.50 103 VAL A C 1
ATOM 809 O O . VAL A 1 103 ? -21.484 15.620 15.233 1.00 94.50 103 VAL A O 1
ATOM 812 N N . GLN A 1 104 ? -23.052 14.284 14.300 1.00 95.62 104 GLN A N 1
ATOM 813 C CA . GLN A 1 104 ? -22.897 13.169 15.225 1.00 95.62 104 GLN A CA 1
ATOM 814 C C . GLN A 1 104 ? -21.636 12.385 14.857 1.00 95.62 104 GLN A C 1
ATOM 816 O O . GLN A 1 104 ? -21.554 11.824 13.758 1.00 95.62 104 GLN A O 1
ATOM 821 N N . ILE A 1 105 ? -20.666 12.341 15.770 1.00 96.44 105 ILE A N 1
ATOM 822 C CA . ILE A 1 105 ? -19.409 11.616 15.591 1.00 96.44 105 ILE A CA 1
ATOM 823 C C . ILE A 1 105 ? -19.333 10.481 16.612 1.00 96.44 105 ILE A C 1
ATOM 825 O O . ILE A 1 105 ? -19.492 10.699 17.811 1.00 96.44 105 ILE A O 1
ATOM 829 N N . ILE A 1 106 ? -19.084 9.269 16.115 1.00 97.25 106 ILE A N 1
ATOM 830 C CA . ILE A 1 106 ? -18.655 8.118 16.910 1.00 97.25 106 ILE A CA 1
ATOM 831 C C . ILE A 1 106 ? -17.160 7.967 16.660 1.00 97.25 106 ILE A C 1
ATOM 833 O O . ILE A 1 106 ? -16.746 7.580 15.567 1.00 97.25 106 ILE A O 1
ATOM 837 N N . PHE A 1 107 ? -16.352 8.304 17.653 1.00 96.25 107 PHE A N 1
ATOM 838 C CA . PHE A 1 107 ? -14.908 8.171 17.593 1.00 96.25 107 PHE A CA 1
ATOM 839 C C . PHE A 1 107 ? -14.488 6.867 18.264 1.00 96.25 107 PHE A C 1
ATOM 841 O O . PHE A 1 107 ? -14.760 6.646 19.440 1.00 96.25 107 PHE A O 1
ATOM 848 N N . VAL A 1 108 ? -13.846 5.987 17.500 1.00 95.88 108 VAL A N 1
ATOM 849 C CA . VAL A 1 108 ? -13.291 4.720 17.975 1.00 95.88 108 VAL A CA 1
ATOM 850 C C . VAL A 1 108 ? -11.780 4.805 17.873 1.00 95.88 108 VAL A C 1
ATOM 852 O O . VAL A 1 108 ? -11.230 4.794 16.774 1.00 95.88 108 VAL A O 1
ATOM 855 N N . LEU A 1 109 ? -11.110 4.836 19.017 1.00 93.44 109 LEU A N 1
ATOM 856 C CA . LEU A 1 109 ? -9.662 4.765 19.109 1.00 93.44 109 LEU A CA 1
ATOM 857 C C . LEU A 1 109 ? -9.258 3.350 19.504 1.00 93.44 109 LEU A C 1
ATOM 859 O O . LEU A 1 109 ? -9.462 2.932 20.642 1.00 93.44 109 LEU A O 1
ATOM 863 N N . LYS A 1 110 ? -8.722 2.576 18.560 1.00 93.06 110 LYS A N 1
ATOM 864 C CA . LYS A 1 110 ? -8.248 1.219 18.862 1.00 93.06 110 LYS A CA 1
ATOM 865 C C . LYS A 1 110 ? -6.960 1.293 19.674 1.00 93.06 110 LYS A C 1
ATOM 867 O O . LYS A 1 110 ? -6.105 2.116 19.376 1.00 93.06 110 LYS A O 1
ATOM 872 N N . ALA A 1 111 ? -6.792 0.404 20.650 1.00 88.75 111 ALA A N 1
ATOM 873 C CA . ALA A 1 111 ? -5.567 0.375 21.447 1.00 88.75 111 ALA A CA 1
ATOM 874 C C . ALA A 1 111 ? -4.359 -0.063 20.603 1.00 88.75 111 ALA A C 1
ATOM 876 O O . ALA A 1 111 ? -3.332 0.605 20.596 1.00 88.75 111 ALA A O 1
ATOM 877 N N . LYS A 1 112 ? -4.518 -1.145 19.826 1.00 87.19 112 LYS A N 1
ATOM 878 C CA . LYS A 1 112 ? -3.473 -1.714 18.960 1.00 87.19 112 LYS A CA 1
ATOM 879 C C . LYS A 1 112 ? -3.749 -1.403 17.488 1.00 87.19 112 LYS A C 1
ATOM 881 O O . LYS A 1 112 ? -4.904 -1.436 17.054 1.00 87.19 112 LYS A O 1
ATOM 886 N N . ASN A 1 113 ? -2.687 -1.182 16.715 1.00 86.44 113 ASN A N 1
ATOM 887 C CA . ASN A 1 113 ? -2.765 -1.084 15.258 1.00 86.44 113 ASN A CA 1
ATOM 888 C C . ASN A 1 113 ? -3.016 -2.483 14.661 1.00 86.44 113 ASN A C 1
ATOM 890 O O . ASN A 1 113 ? -2.184 -3.382 14.772 1.00 86.44 113 ASN A O 1
ATOM 894 N N . GLN A 1 114 ? -4.190 -2.683 14.064 1.00 82.94 114 GLN A N 1
ATOM 895 C CA . GLN A 1 114 ? -4.656 -3.956 13.497 1.00 82.94 114 GLN A CA 1
ATOM 896 C C . GLN A 1 114 ? -4.967 -3.870 11.994 1.00 82.94 114 GLN A C 1
ATOM 898 O O . GLN A 1 114 ? -5.590 -4.780 11.440 1.00 82.94 114 GLN A O 1
ATOM 903 N N . LYS A 1 115 ? -4.496 -2.808 11.335 1.00 82.81 115 LYS A N 1
ATOM 904 C CA . LYS A 1 115 ? -4.635 -2.506 9.904 1.00 82.81 115 LYS A CA 1
ATOM 905 C C . LYS A 1 115 ? -6.062 -2.166 9.455 1.00 82.81 115 LYS A C 1
ATOM 907 O O . LYS A 1 115 ? -7.069 -2.468 10.112 1.00 82.81 115 LYS A O 1
ATOM 912 N N . LYS A 1 116 ? -6.145 -1.580 8.254 1.00 85.06 116 LYS A N 1
ATOM 913 C CA . LYS A 1 116 ? -7.374 -1.084 7.605 1.00 85.06 116 LYS A CA 1
ATOM 914 C C . LYS A 1 116 ? -8.556 -2.056 7.664 1.00 85.06 116 LYS A C 1
ATOM 916 O O . LYS A 1 116 ? -9.666 -1.674 8.035 1.00 85.06 116 LYS A O 1
ATOM 921 N N . ILE A 1 117 ? -8.328 -3.327 7.334 1.00 86.12 117 ILE A N 1
ATOM 922 C CA . ILE A 1 117 ? -9.400 -4.329 7.242 1.00 86.12 117 ILE A CA 1
ATOM 923 C C . ILE A 1 117 ? -10.115 -4.553 8.583 1.00 86.12 117 ILE A C 1
ATOM 925 O O . ILE A 1 117 ? -11.335 -4.716 8.631 1.00 86.12 117 ILE A O 1
ATOM 929 N N . ASN A 1 118 ? -9.374 -4.479 9.689 1.00 90.56 118 ASN A N 1
ATOM 930 C CA . ASN A 1 118 ? -9.930 -4.570 11.029 1.00 90.56 118 ASN A CA 1
ATOM 931 C C . ASN A 1 118 ? -10.741 -3.312 11.379 1.00 90.56 118 ASN A C 1
ATOM 933 O O . ASN A 1 118 ? -11.811 -3.425 11.977 1.00 90.56 118 ASN A O 1
ATOM 937 N N . SER A 1 119 ? -10.287 -2.125 10.962 1.00 91.56 119 SER A N 1
ATOM 938 C CA . SER A 1 119 ? -11.056 -0.878 11.109 1.00 91.56 119 SER A CA 1
ATOM 939 C C . SER A 1 119 ? -12.385 -0.946 10.349 1.00 91.56 119 SER A C 1
ATOM 941 O O . SER A 1 119 ? -13.432 -0.589 10.888 1.00 91.56 119 SER A O 1
ATOM 943 N N . HIS A 1 120 ? -12.397 -1.516 9.142 1.00 92.56 120 HIS A N 1
ATOM 944 C CA . HIS A 1 120 ? -13.644 -1.771 8.414 1.00 92.56 120 HIS A CA 1
ATOM 945 C C . HIS A 1 120 ? -14.550 -2.781 9.132 1.00 92.56 120 HIS A C 1
ATOM 947 O O . HIS A 1 120 ? -15.774 -2.671 9.067 1.00 92.56 120 HIS A O 1
ATOM 953 N N . ARG A 1 121 ? -13.985 -3.745 9.868 1.00 92.25 121 ARG A N 1
ATOM 954 C CA . ARG A 1 121 ? -14.765 -4.680 10.690 1.00 92.25 121 ARG A CA 1
ATOM 955 C C . ARG A 1 121 ? -15.443 -3.988 11.869 1.00 92.25 121 ARG A C 1
ATOM 957 O O . ARG A 1 121 ? -16.600 -4.300 12.154 1.00 92.25 121 ARG A O 1
ATOM 964 N N . TRP A 1 122 ? -14.777 -3.027 12.510 1.00 94.19 122 TRP A N 1
ATOM 965 C CA . TRP A 1 122 ? -15.413 -2.147 13.497 1.00 94.19 122 TRP A CA 1
ATOM 966 C C . TRP A 1 122 ? -16.584 -1.374 12.887 1.00 94.19 122 TRP A C 1
ATOM 968 O O . TRP A 1 122 ? -17.664 -1.334 13.475 1.00 94.19 122 TRP A O 1
ATOM 978 N N . LEU A 1 123 ? -16.420 -0.845 11.673 1.00 95.19 123 LEU A N 1
ATOM 979 C CA . LEU A 1 123 ? -17.502 -0.155 10.979 1.00 95.19 123 LEU A CA 1
ATOM 980 C C . LEU A 1 123 ? -18.676 -1.088 10.655 1.00 95.19 123 LEU A C 1
ATOM 982 O O . LEU A 1 123 ? -19.802 -0.799 11.041 1.00 95.19 123 LEU A O 1
ATOM 986 N N . PHE A 1 124 ? -18.449 -2.194 9.945 1.00 95.00 124 PHE A N 1
ATOM 987 C CA . PHE A 1 124 ? -19.542 -2.999 9.394 1.00 95.00 124 PHE A CA 1
ATOM 988 C C . PHE A 1 124 ? -20.156 -3.986 10.397 1.00 95.00 124 PHE A C 1
ATOM 990 O O . PHE A 1 124 ? -21.383 -4.123 10.438 1.00 95.00 124 PHE A O 1
ATOM 997 N N . ASN A 1 125 ? -19.335 -4.658 11.214 1.00 93.12 125 ASN A N 1
ATOM 998 C CA . ASN A 1 125 ? -19.800 -5.714 12.123 1.00 93.12 125 ASN A CA 1
ATOM 999 C C . ASN A 1 125 ? -20.127 -5.204 13.531 1.00 93.12 125 ASN A C 1
ATOM 1001 O O . ASN A 1 125 ? -20.945 -5.831 14.206 1.00 93.12 125 ASN A O 1
ATOM 1005 N N . ALA A 1 126 ? -19.506 -4.105 13.980 1.00 93.56 126 ALA A N 1
ATOM 1006 C CA . ALA A 1 126 ? -19.828 -3.493 15.268 1.00 93.56 126 ALA A CA 1
ATOM 1007 C C . ALA A 1 126 ? -20.812 -2.329 15.090 1.00 93.56 126 ALA A C 1
ATOM 1009 O O . ALA A 1 126 ? -21.998 -2.506 15.353 1.00 93.56 126 ALA A O 1
ATOM 1010 N N . ILE A 1 127 ? -20.370 -1.176 14.582 1.00 95.44 127 ILE A N 1
ATOM 1011 C CA . ILE A 1 127 ? -21.202 0.040 14.503 1.00 95.44 127 ILE A CA 1
ATOM 1012 C C . ILE A 1 127 ? -22.417 -0.171 13.589 1.00 95.44 127 ILE A C 1
ATOM 1014 O O . ILE A 1 127 ? -23.556 0.076 13.984 1.00 95.44 127 ILE A O 1
ATOM 1018 N N . GLY A 1 128 ? -22.196 -0.689 12.380 1.00 95.38 128 GLY A N 1
ATOM 1019 C CA . GLY A 1 128 ? -23.237 -0.914 11.379 1.00 95.38 128 GLY A CA 1
ATOM 1020 C C . GLY A 1 128 ? -24.313 -1.890 11.846 1.00 95.38 128 GLY A C 1
ATOM 1021 O O . GLY A 1 128 ? -25.476 -1.729 11.487 1.00 95.38 128 GLY A O 1
ATOM 1022 N N . LYS A 1 129 ? -23.961 -2.852 12.708 1.00 94.25 129 LYS A N 1
ATOM 1023 C CA . LYS A 1 129 ? -24.921 -3.808 13.269 1.00 94.25 129 LYS A CA 1
ATOM 1024 C C . LYS A 1 129 ? -25.941 -3.125 14.184 1.00 94.25 129 LYS A C 1
ATOM 1026 O O . LYS A 1 129 ? -27.100 -3.531 14.183 1.00 94.25 129 LYS A O 1
ATOM 1031 N N . TYR A 1 130 ? -25.516 -2.111 14.939 1.00 94.25 130 TYR A N 1
ATOM 1032 C CA . TYR A 1 130 ? -26.391 -1.347 15.832 1.00 94.25 130 TYR A CA 1
ATOM 1033 C C . TYR A 1 130 ? -27.134 -0.227 15.102 1.00 94.25 130 TYR A C 1
ATOM 1035 O O . TYR A 1 130 ? -28.327 -0.054 15.324 1.00 94.25 130 TYR A O 1
ATOM 1043 N N . LEU A 1 131 ? -26.454 0.507 14.215 1.00 94.75 131 LEU A N 1
ATOM 1044 C CA . LEU A 1 131 ? -27.060 1.635 13.497 1.00 94.75 131 LEU A CA 1
ATOM 1045 C C . LEU A 1 131 ? -27.947 1.209 12.321 1.00 94.75 131 LEU A C 1
ATOM 1047 O O . LEU A 1 131 ? -28.817 1.974 11.918 1.00 94.75 131 LEU A O 1
ATOM 1051 N N . GLN A 1 132 ? -27.703 0.027 11.744 1.00 95.62 132 GLN A N 1
ATOM 1052 C CA . GLN A 1 132 ? -28.358 -0.475 10.529 1.00 95.62 132 GLN A CA 1
ATOM 1053 C C . GLN A 1 132 ? -28.478 0.596 9.421 1.00 95.62 132 GLN A C 1
ATOM 1055 O O . GLN A 1 132 ? -29.580 0.869 8.938 1.00 95.62 132 GLN A O 1
ATOM 1060 N N . PRO A 1 133 ? -27.364 1.241 9.016 1.00 96.12 133 PRO A N 1
ATOM 1061 C CA . PRO A 1 133 ? -27.414 2.334 8.050 1.00 96.12 133 PRO A CA 1
ATOM 1062 C C . PRO A 1 133 ? -27.892 1.828 6.684 1.00 96.12 133 PRO A C 1
ATOM 1064 O O . PRO A 1 133 ? -27.552 0.722 6.282 1.00 96.12 133 PRO A O 1
ATOM 1067 N N . GLU A 1 134 ? -28.616 2.640 5.908 1.00 94.94 134 GLU A N 1
ATOM 1068 C CA . GLU A 1 134 ? -28.951 2.235 4.530 1.00 94.94 134 GLU A CA 1
ATOM 1069 C C . GLU A 1 134 ? -27.698 2.241 3.636 1.00 94.94 134 GLU A C 1
ATOM 1071 O O . GLU A 1 134 ? -27.507 1.346 2.811 1.00 94.94 134 GLU A O 1
ATOM 1076 N N . ILE A 1 135 ? -26.829 3.243 3.814 1.00 96.31 135 ILE A N 1
ATOM 1077 C CA . ILE A 1 135 ? -25.619 3.464 3.013 1.00 96.31 135 ILE A CA 1
ATOM 1078 C C . ILE A 1 135 ? -24.441 3.716 3.955 1.00 96.31 135 ILE A C 1
ATOM 1080 O O . ILE A 1 135 ? -24.518 4.563 4.843 1.00 96.31 135 ILE A O 1
ATOM 1084 N N . CYS A 1 136 ? -23.336 3.018 3.717 1.00 96.25 136 CYS A N 1
ATOM 1085 C CA . CYS A 1 136 ? -22.043 3.255 4.347 1.00 96.25 136 CYS A CA 1
ATOM 1086 C C . CYS A 1 136 ? -21.107 3.899 3.325 1.00 96.25 136 CYS A C 1
ATOM 1088 O O . CYS A 1 136 ? -20.885 3.319 2.265 1.00 96.25 136 CYS A O 1
ATOM 1090 N N . VAL A 1 137 ? -20.547 5.066 3.638 1.00 96.00 137 VAL A N 1
ATOM 1091 C CA . VAL A 1 137 ? -19.514 5.715 2.816 1.00 96.00 137 VAL A CA 1
ATOM 1092 C C . VAL A 1 137 ? -18.166 5.501 3.495 1.00 96.00 137 VAL A C 1
ATOM 1094 O O . VAL A 1 137 ? -18.021 5.823 4.671 1.00 96.00 137 VAL A O 1
ATOM 1097 N N . LEU A 1 138 ? -17.208 4.940 2.763 1.00 94.62 138 LEU A N 1
ATOM 1098 C CA . LEU A 1 138 ? -15.827 4.747 3.190 1.00 94.62 138 LEU A CA 1
ATOM 1099 C C . LEU A 1 138 ? -14.974 5.914 2.697 1.00 94.62 138 LEU A C 1
ATOM 1101 O O . LEU A 1 138 ? -15.077 6.323 1.536 1.00 94.62 138 LEU A O 1
ATOM 1105 N N . LEU A 1 139 ? -14.149 6.439 3.596 1.00 92.75 139 LEU A N 1
ATOM 1106 C CA . LEU A 1 139 ? -13.192 7.498 3.321 1.00 92.75 139 LEU A CA 1
ATOM 1107 C C . LEU A 1 139 ? -11.893 7.171 4.063 1.00 92.75 139 LEU A C 1
ATOM 1109 O O . LEU A 1 139 ? -11.894 7.149 5.294 1.00 92.75 139 LEU A O 1
ATOM 1113 N N . ASP A 1 140 ? -10.814 6.908 3.324 1.00 88.62 140 ASP A N 1
ATOM 1114 C CA . ASP A 1 140 ? -9.498 6.658 3.926 1.00 88.62 140 ASP A CA 1
ATOM 1115 C C . ASP A 1 140 ? -8.870 7.971 4.427 1.00 88.62 140 ASP A C 1
ATOM 1117 O O . ASP A 1 140 ? -9.119 9.056 3.887 1.00 88.62 140 ASP A O 1
ATOM 1121 N N . ALA A 1 141 ? -7.989 7.862 5.425 1.00 83.69 141 ALA A N 1
ATOM 1122 C CA . ALA A 1 141 ? -7.082 8.949 5.787 1.00 83.69 141 ALA A CA 1
ATOM 1123 C C . ALA A 1 141 ? -6.232 9.376 4.567 1.00 83.69 141 ALA A C 1
ATOM 1125 O O . ALA A 1 141 ? -5.935 8.564 3.690 1.00 83.69 141 ALA A O 1
ATOM 1126 N N . GLY A 1 142 ? -5.917 10.671 4.467 1.00 84.25 142 GLY A N 1
ATOM 1127 C CA . GLY A 1 142 ? -5.266 11.272 3.289 1.00 84.25 142 GLY A CA 1
ATOM 1128 C C . GLY A 1 142 ? -6.215 11.601 2.123 1.00 84.25 142 GLY A C 1
ATOM 1129 O O . GLY A 1 142 ? -5.886 12.406 1.252 1.00 84.25 142 GLY A O 1
ATOM 1130 N N . THR A 1 143 ? -7.448 11.076 2.123 1.00 89.56 143 THR A N 1
ATOM 1131 C CA . THR A 1 143 ? -8.419 11.354 1.054 1.00 89.56 143 THR A CA 1
ATOM 1132 C C . THR A 1 143 ? -9.298 12.559 1.379 1.00 89.56 143 THR A C 1
ATOM 1134 O O . THR A 1 143 ? -10.011 12.594 2.384 1.00 89.56 143 THR A O 1
ATOM 1137 N N . LYS A 1 144 ? -9.313 13.552 0.485 1.00 91.31 144 LYS A N 1
ATOM 1138 C CA . LYS A 1 144 ? -10.119 14.768 0.629 1.00 91.31 144 LYS A CA 1
ATOM 1139 C C . LYS A 1 144 ? -11.356 14.714 -0.273 1.00 91.31 144 LYS A C 1
ATOM 1141 O O . LYS A 1 144 ? -11.223 14.864 -1.490 1.00 91.31 144 LYS A O 1
ATOM 1146 N N . PRO A 1 145 ? -12.574 14.562 0.280 1.00 93.88 145 PRO A N 1
ATOM 1147 C CA . PRO A 1 145 ? -13.790 14.577 -0.521 1.00 93.88 145 PRO A CA 1
ATOM 1148 C C . PRO A 1 145 ? -14.057 15.987 -1.059 1.00 93.88 145 PRO A C 1
ATOM 1150 O O . PRO A 1 145 ? -14.065 16.970 -0.313 1.00 93.88 145 PRO A O 1
ATOM 1153 N N . GLY A 1 146 ? -14.331 16.088 -2.358 1.00 93.38 146 GLY A N 1
ATOM 1154 C CA . GLY A 1 146 ? -14.686 17.336 -3.024 1.00 93.38 146 GLY A CA 1
ATOM 1155 C C . GLY A 1 146 ? -16.054 17.874 -2.593 1.00 93.38 146 GLY A C 1
ATOM 1156 O O . GLY A 1 146 ? -16.818 17.223 -1.868 1.00 93.38 146 GLY A O 1
ATOM 1157 N N . HIS A 1 147 ? -16.390 19.072 -3.070 1.00 92.69 147 HIS A N 1
ATOM 1158 C CA . HIS A 1 147 ? -17.682 19.711 -2.808 1.00 92.69 147 HIS A CA 1
ATOM 1159 C C . HIS A 1 147 ? -18.850 18.843 -3.311 1.00 92.69 147 HIS A C 1
ATOM 1161 O O . HIS A 1 147 ? -18.858 18.415 -4.465 1.00 92.69 147 HIS A O 1
ATOM 1167 N N . LYS A 1 148 ? -19.837 18.587 -2.438 1.00 93.25 148 LYS A N 1
ATOM 1168 C CA . LYS A 1 148 ? -21.009 17.716 -2.680 1.00 93.25 148 LYS A CA 1
ATOM 1169 C C . LYS A 1 148 ? -20.700 16.271 -3.106 1.00 93.25 148 LYS A C 1
ATOM 1171 O O . LYS A 1 148 ? -21.610 15.548 -3.507 1.00 93.25 148 LYS A O 1
ATOM 1176 N N . SER A 1 149 ? -19.459 15.809 -3.003 1.00 95.50 149 SER A N 1
ATOM 1177 C CA . SER A 1 149 ? -19.066 14.467 -3.448 1.00 95.50 149 SER A CA 1
ATOM 1178 C C . SER A 1 149 ? -19.840 13.351 -2.730 1.00 95.50 149 SER A C 1
ATOM 1180 O O . SER A 1 149 ? -20.349 12.435 -3.380 1.00 95.50 149 SER A O 1
ATOM 1182 N N . ILE A 1 150 ? -20.027 13.467 -1.412 1.00 95.25 150 ILE A N 1
ATOM 1183 C CA . ILE A 1 150 ? -20.791 12.494 -0.613 1.00 95.25 150 ILE A CA 1
ATOM 1184 C C . ILE A 1 150 ? -22.287 12.552 -0.959 1.00 95.25 150 ILE A C 1
ATOM 1186 O O . ILE A 1 150 ? -22.942 11.512 -1.031 1.00 95.25 150 ILE A O 1
ATOM 1190 N N . TYR A 1 151 ? -22.822 13.747 -1.239 1.00 94.12 151 TYR A N 1
ATOM 1191 C CA . TYR A 1 151 ? -24.206 13.911 -1.700 1.00 94.12 151 TYR A CA 1
ATOM 1192 C C . TYR A 1 151 ? -24.453 13.149 -3.006 1.00 94.12 151 TYR A C 1
ATOM 1194 O O . TYR A 1 151 ? -25.439 12.425 -3.097 1.00 94.12 151 TYR A O 1
ATOM 1202 N N . TYR A 1 152 ? -23.555 13.264 -3.990 1.00 95.81 152 TYR A N 1
ATOM 1203 C CA . TYR A 1 152 ? -23.714 12.572 -5.273 1.00 95.81 152 TYR A CA 1
ATOM 1204 C C . TYR A 1 152 ? -23.637 11.047 -5.138 1.00 95.81 152 TYR A C 1
ATOM 1206 O O . TYR A 1 152 ? -24.368 10.343 -5.832 1.00 95.81 152 TYR A O 1
ATOM 1214 N N . LEU A 1 153 ? -22.799 10.526 -4.231 1.00 95.88 153 LEU A N 1
ATOM 1215 C CA . LEU A 1 153 ? -22.806 9.092 -3.918 1.00 95.88 153 LEU A CA 1
ATOM 1216 C C . LEU A 1 153 ? -24.159 8.684 -3.342 1.00 95.88 153 LEU A C 1
ATOM 1218 O O . LEU A 1 153 ? -24.794 7.781 -3.874 1.00 95.88 153 LEU A O 1
ATOM 1222 N N . TRP A 1 154 ? -24.630 9.380 -2.305 1.00 95.00 154 TRP A N 1
ATOM 1223 C CA . TRP A 1 154 ? -25.936 9.114 -1.699 1.00 95.00 154 TRP A CA 1
ATOM 1224 C C . TRP A 1 154 ? -27.083 9.182 -2.724 1.00 95.00 154 TRP A C 1
ATOM 1226 O O . TRP A 1 154 ? -27.942 8.302 -2.751 1.00 95.00 154 TRP A O 1
ATOM 1236 N N . GLU A 1 155 ? -27.075 10.189 -3.599 1.00 94.88 155 GLU A N 1
ATOM 1237 C CA . GLU A 1 155 ? -28.091 10.399 -4.634 1.00 94.88 155 GLU A CA 1
ATOM 1238 C C . GLU A 1 155 ? -28.150 9.223 -5.620 1.00 94.88 155 GLU A C 1
ATOM 1240 O O . GLU A 1 155 ? -29.243 8.805 -6.007 1.00 94.88 155 GLU A O 1
ATOM 1245 N N . ALA A 1 156 ? -27.006 8.624 -5.967 1.00 96.12 156 ALA A N 1
ATOM 1246 C CA . ALA A 1 156 ? -26.968 7.429 -6.807 1.00 96.12 156 ALA A CA 1
ATOM 1247 C C . ALA A 1 156 ? -27.707 6.243 -6.156 1.00 96.12 156 ALA A C 1
ATOM 1249 O O . ALA A 1 156 ? -28.527 5.597 -6.808 1.00 96.12 156 ALA A O 1
ATOM 1250 N N . PHE A 1 157 ? -27.495 5.997 -4.858 1.00 96.62 157 PHE A N 1
ATOM 1251 C CA . PHE A 1 157 ? -28.213 4.945 -4.119 1.00 96.62 157 PHE A CA 1
ATOM 1252 C C . PHE A 1 157 ? -29.694 5.253 -3.915 1.00 96.62 157 PHE A C 1
ATOM 1254 O O . PHE A 1 157 ? -30.505 4.329 -3.825 1.00 96.62 157 PHE A O 1
ATOM 1261 N N . TYR A 1 158 ? -30.054 6.529 -3.791 1.00 93.62 158 TYR A N 1
ATOM 1262 C CA . TYR A 1 158 ? -31.449 6.936 -3.680 1.00 93.62 158 TYR A CA 1
ATOM 1263 C C . TYR A 1 158 ? -32.212 6.674 -4.986 1.00 93.62 158 TYR A C 1
ATOM 1265 O O . TYR A 1 158 ? -33.350 6.207 -4.953 1.00 93.62 158 TYR A O 1
ATOM 1273 N N . ASN A 1 159 ? -31.571 6.926 -6.130 1.00 94.56 159 ASN A N 1
ATOM 1274 C CA . ASN A 1 159 ? -32.183 6.773 -7.448 1.00 94.56 159 ASN A CA 1
ATOM 1275 C C . ASN A 1 159 ? -32.218 5.320 -7.952 1.00 94.56 159 ASN A C 1
ATOM 1277 O O . ASN A 1 159 ? -33.106 4.986 -8.735 1.00 94.56 159 ASN A O 1
ATOM 1281 N N . ASP A 1 160 ? -31.299 4.454 -7.509 1.00 95.88 160 ASP A N 1
ATOM 1282 C CA . ASP A 1 160 ? -31.287 3.030 -7.867 1.00 95.88 160 ASP A CA 1
ATOM 1283 C C . ASP A 1 160 ? -31.372 2.114 -6.623 1.00 95.88 160 ASP A C 1
ATOM 1285 O O . ASP A 1 160 ? -30.379 1.905 -5.913 1.00 95.88 160 ASP A O 1
ATOM 1289 N N . PRO A 1 161 ? -32.543 1.493 -6.371 1.00 95.06 161 PRO A N 1
ATOM 1290 C CA . PRO A 1 161 ? -32.736 0.552 -5.269 1.00 95.06 161 PRO A CA 1
ATOM 1291 C C . PRO A 1 161 ? -31.877 -0.716 -5.345 1.00 95.06 161 PRO A C 1
ATOM 1293 O O . PRO A 1 161 ? -31.660 -1.336 -4.304 1.00 95.06 161 PRO A O 1
ATOM 1296 N N . ASN A 1 162 ? -31.417 -1.110 -6.541 1.00 96.25 162 ASN A N 1
ATOM 1297 C CA . ASN A 1 162 ? -30.558 -2.279 -6.760 1.00 96.25 162 ASN A CA 1
ATOM 1298 C C . ASN A 1 162 ? -29.069 -1.912 -6.787 1.00 96.25 162 ASN A C 1
ATOM 1300 O O . ASN A 1 162 ? -28.232 -2.790 -6.986 1.00 96.25 162 ASN A O 1
ATOM 1304 N N . LEU A 1 163 ? -28.714 -0.646 -6.555 1.00 98.00 163 LEU A N 1
ATOM 1305 C CA . LEU A 1 163 ? -27.321 -0.253 -6.418 1.00 98.00 163 LEU A CA 1
ATOM 1306 C C . LEU A 1 163 ? -26.774 -0.775 -5.090 1.00 98.00 163 LEU A C 1
ATOM 1308 O O . LEU A 1 163 ? -27.234 -0.370 -4.016 1.00 98.00 163 LEU A O 1
ATOM 1312 N N . GLY A 1 164 ? -25.820 -1.700 -5.167 1.00 97.31 164 GLY A N 1
ATOM 1313 C CA . GLY A 1 164 ? -25.173 -2.287 -3.996 1.00 97.31 164 GLY A CA 1
ATOM 1314 C C . GLY A 1 164 ? -23.866 -1.590 -3.621 1.00 97.31 164 GLY A C 1
ATOM 1315 O O . GLY A 1 164 ? -23.514 -1.573 -2.443 1.00 97.31 164 GLY A O 1
ATOM 1316 N N . GLY A 1 165 ? -23.191 -0.947 -4.578 1.00 97.75 165 GLY A N 1
ATOM 1317 C CA . GLY A 1 165 ? -21.956 -0.200 -4.342 1.00 97.75 165 GLY A CA 1
ATOM 1318 C C . GLY A 1 165 ? -21.697 0.873 -5.402 1.00 97.75 165 GLY A C 1
ATOM 1319 O O . GLY A 1 165 ? -22.099 0.731 -6.556 1.00 97.75 165 GLY A O 1
ATOM 1320 N N . ALA A 1 166 ? -21.013 1.948 -5.022 1.00 97.88 166 ALA A N 1
ATOM 1321 C CA . ALA A 1 166 ? -20.616 3.014 -5.932 1.00 97.88 166 ALA A CA 1
ATOM 1322 C C . ALA A 1 166 ? -19.277 3.637 -5.531 1.00 97.88 166 ALA A C 1
ATOM 1324 O O . ALA A 1 166 ? -18.917 3.636 -4.357 1.00 97.88 166 ALA A O 1
ATOM 1325 N N . CYS A 1 167 ? -18.554 4.218 -6.486 1.00 96.19 167 CYS A N 1
ATOM 1326 C CA . CYS A 1 167 ? -17.365 5.021 -6.196 1.00 96.19 167 CYS A CA 1
ATOM 1327 C C . CYS A 1 167 ? -17.360 6.328 -6.986 1.00 96.19 167 CYS A C 1
ATOM 1329 O O . CYS A 1 167 ? -17.995 6.441 -8.039 1.00 96.19 167 CYS A O 1
ATOM 1331 N N . GLY A 1 168 ? -16.641 7.315 -6.455 1.00 93.06 168 GLY A N 1
ATOM 1332 C CA . GLY A 1 168 ? -16.369 8.573 -7.140 1.00 93.06 168 GLY A CA 1
ATOM 1333 C C . GLY A 1 168 ? -15.096 8.523 -7.987 1.00 93.06 168 GLY A C 1
ATOM 1334 O O . GLY A 1 168 ? -14.368 7.531 -8.001 1.00 93.06 168 GLY A O 1
ATOM 1335 N N . GLU A 1 169 ? -14.821 9.620 -8.687 1.00 92.00 169 GLU A N 1
ATOM 1336 C CA . GLU A 1 169 ? -13.524 9.913 -9.292 1.00 92.00 169 GLU A CA 1
ATOM 1337 C C . GLU A 1 169 ? -12.493 10.167 -8.190 1.00 92.00 169 GLU A C 1
ATOM 1339 O O . GLU A 1 169 ? -12.603 11.144 -7.449 1.00 92.00 169 GLU A O 1
ATOM 1344 N N . ILE A 1 170 ? -11.476 9.313 -8.110 1.00 89.31 170 ILE A N 1
ATOM 1345 C CA . ILE A 1 170 ? -10.280 9.590 -7.314 1.00 89.31 170 ILE A CA 1
ATOM 1346 C C . ILE A 1 170 ? -9.223 10.168 -8.240 1.00 89.31 170 ILE A C 1
ATOM 1348 O O . ILE A 1 170 ? -8.917 9.572 -9.274 1.00 89.31 170 ILE A O 1
ATOM 1352 N N . HIS A 1 171 ? -8.659 11.312 -7.873 1.00 88.06 171 HIS A N 1
ATOM 1353 C CA . HIS A 1 171 ? -7.559 11.914 -8.612 1.00 88.06 171 HIS A CA 1
ATOM 1354 C C . HIS A 1 171 ? -6.409 12.307 -7.692 1.00 88.06 171 HIS A C 1
ATOM 1356 O O . HIS A 1 171 ? -6.590 12.514 -6.493 1.00 88.06 171 HIS A O 1
ATOM 1362 N N . ALA A 1 172 ? -5.215 12.411 -8.273 1.00 89.00 172 ALA A N 1
ATOM 1363 C CA . ALA A 1 172 ? -4.028 12.803 -7.535 1.00 89.00 172 ALA A CA 1
ATOM 1364 C C . ALA A 1 172 ? -4.178 14.229 -6.981 1.00 89.00 172 ALA A C 1
ATOM 1366 O O . ALA A 1 172 ? -4.704 15.128 -7.648 1.00 89.00 172 ALA A O 1
ATOM 1367 N N . MET A 1 173 ? -3.686 14.438 -5.764 1.00 88.31 173 MET A N 1
ATOM 1368 C CA . MET A 1 173 ? -3.534 15.755 -5.167 1.00 88.31 173 MET A CA 1
ATOM 1369 C C . MET A 1 173 ? -2.346 16.453 -5.838 1.00 88.31 173 MET A C 1
ATOM 1371 O O . MET A 1 173 ? -1.191 16.138 -5.576 1.00 88.31 173 MET A O 1
ATOM 1375 N N . ILE A 1 174 ? -2.623 17.406 -6.729 1.00 87.81 174 ILE A N 1
ATOM 1376 C CA . ILE A 1 174 ? -1.595 18.063 -7.563 1.00 87.81 174 ILE A CA 1
ATOM 1377 C C . ILE A 1 174 ? -0.950 19.299 -6.906 1.00 87.81 174 ILE A C 1
ATOM 1379 O O . ILE A 1 174 ? -0.045 19.918 -7.473 1.00 87.81 174 ILE A O 1
ATOM 1383 N N . GLY A 1 175 ? -1.408 19.669 -5.708 1.00 83.44 175 GLY A N 1
ATOM 1384 C CA . GLY A 1 175 ? -1.005 20.890 -5.013 1.00 83.44 175 GLY A CA 1
ATOM 1385 C C . GLY A 1 175 ? -1.558 22.168 -5.659 1.00 83.44 175 GLY A C 1
ATOM 1386 O O . GLY A 1 175 ? -2.109 22.166 -6.763 1.00 83.44 175 GLY A O 1
ATOM 1387 N N . LYS A 1 176 ? -1.412 23.302 -4.964 1.00 80.81 176 LYS A N 1
ATOM 1388 C CA . LYS A 1 176 ? -1.886 24.606 -5.454 1.00 80.81 176 LYS A CA 1
ATOM 1389 C C . LYS A 1 176 ? -1.206 24.944 -6.787 1.00 80.81 176 LYS A C 1
ATOM 1391 O O . LYS A 1 176 ? 0.019 24.948 -6.876 1.00 80.81 176 LYS A O 1
ATOM 1396 N N . GLY A 1 177 ? -2.006 25.195 -7.824 1.00 82.06 177 GLY A N 1
ATOM 1397 C CA . GLY A 1 177 ? -1.508 25.497 -9.172 1.00 82.06 177 GLY A CA 1
ATOM 1398 C C . GLY A 1 177 ? -0.803 24.333 -9.882 1.00 82.06 177 GLY A C 1
ATOM 1399 O O . GLY A 1 177 ? -0.124 24.572 -10.872 1.00 82.06 177 GLY A O 1
ATOM 1400 N N . GLY A 1 178 ? -0.931 23.091 -9.397 1.00 86.00 178 GLY A N 1
ATOM 1401 C CA . GLY A 1 178 ? -0.319 21.922 -10.036 1.00 86.00 178 GLY A CA 1
ATOM 1402 C C . GLY A 1 178 ? 1.178 21.742 -9.760 1.00 86.00 178 GLY A C 1
ATOM 1403 O O . GLY A 1 178 ? 1.835 21.011 -10.494 1.00 86.00 178 GLY A O 1
ATOM 1404 N N . LYS A 1 179 ? 1.732 22.379 -8.716 1.00 90.25 179 LYS A N 1
ATOM 1405 C CA . LYS A 1 179 ? 3.170 22.333 -8.380 1.00 90.25 179 LYS A CA 1
ATOM 1406 C C . LYS A 1 179 ? 3.738 20.907 -8.294 1.00 90.25 179 LYS A C 1
ATOM 1408 O O . LYS A 1 179 ? 4.873 20.693 -8.708 1.00 90.25 179 LYS A O 1
ATOM 1413 N N . LYS A 1 180 ? 2.964 19.926 -7.808 1.00 90.44 180 LYS A N 1
ATOM 1414 C CA . LYS A 1 180 ? 3.436 18.534 -7.689 1.00 90.44 180 LYS A CA 1
ATOM 1415 C C . LYS A 1 180 ? 3.630 17.840 -9.045 1.00 90.44 180 LYS A C 1
ATOM 1417 O O . LYS A 1 180 ? 4.396 16.890 -9.128 1.00 90.44 180 LYS A O 1
ATOM 1422 N N . LEU A 1 181 ? 3.023 18.341 -10.126 1.00 92.31 181 LEU A N 1
ATOM 1423 C CA . LEU A 1 181 ? 3.202 17.802 -11.485 1.00 92.31 181 LEU A CA 1
ATOM 1424 C C . LEU A 1 181 ? 4.604 18.059 -12.066 1.00 92.31 181 LEU A C 1
ATOM 1426 O O . LEU A 1 181 ? 4.942 17.495 -13.105 1.00 92.31 181 LEU A O 1
ATOM 1430 N N . LEU A 1 182 ? 5.424 18.889 -11.407 1.00 91.06 182 LEU A N 1
ATOM 1431 C CA . LEU A 1 182 ? 6.846 19.028 -11.733 1.00 91.06 182 LEU A CA 1
ATOM 1432 C C . LEU A 1 182 ? 7.618 17.729 -11.477 1.00 91.06 182 LEU A C 1
ATOM 1434 O O . LEU A 1 182 ? 8.609 17.467 -12.153 1.00 91.06 182 LEU A O 1
ATOM 1438 N N . ASN A 1 183 ? 7.153 16.905 -10.535 1.00 93.31 183 ASN A N 1
ATOM 1439 C CA . ASN A 1 183 ? 7.675 15.564 -10.349 1.00 93.31 183 ASN A CA 1
ATOM 1440 C C . ASN A 1 183 ? 7.097 14.645 -11.451 1.00 93.31 183 ASN A C 1
ATOM 1442 O O . ASN A 1 183 ? 5.878 14.431 -11.493 1.00 93.31 183 ASN A O 1
ATOM 1446 N N . PRO A 1 184 ? 7.935 14.071 -12.340 1.00 93.31 184 PRO A N 1
ATOM 1447 C CA . PRO A 1 184 ? 7.458 13.247 -13.446 1.00 93.31 184 PRO A CA 1
ATOM 1448 C C . PRO A 1 184 ? 6.740 11.975 -12.977 1.00 93.31 184 PRO A C 1
ATOM 1450 O O . PRO A 1 184 ? 5.825 11.525 -13.665 1.00 93.31 184 PRO A O 1
ATOM 1453 N N . LEU A 1 185 ? 7.081 11.433 -11.799 1.00 92.88 185 LEU A N 1
ATOM 1454 C CA . LEU A 1 185 ? 6.380 10.287 -11.212 1.00 92.88 185 LEU A CA 1
ATOM 1455 C C . LEU A 1 185 ? 4.940 10.651 -10.845 1.00 92.88 185 LEU A C 1
ATOM 1457 O O . LEU A 1 185 ? 4.016 9.900 -11.156 1.00 92.88 185 LEU A O 1
ATOM 1461 N N . VAL A 1 186 ? 4.732 11.811 -10.217 1.00 93.62 186 VAL A N 1
ATOM 1462 C CA . VAL A 1 186 ? 3.393 12.302 -9.851 1.00 93.62 186 VAL A CA 1
ATOM 1463 C C . VAL A 1 186 ? 2.575 12.600 -11.105 1.00 93.62 186 VAL A C 1
ATOM 1465 O O . VAL A 1 186 ? 1.406 12.226 -11.183 1.00 93.62 186 VAL A O 1
ATOM 1468 N N . ALA A 1 187 ? 3.187 13.223 -12.116 1.00 94.94 187 ALA A N 1
ATOM 1469 C CA . ALA A 1 187 ? 2.533 13.493 -13.391 1.00 94.94 187 ALA A CA 1
ATOM 1470 C C . ALA A 1 187 ? 2.100 12.196 -14.100 1.00 94.94 187 ALA A C 1
ATOM 1472 O O . ALA A 1 187 ? 0.932 12.061 -14.463 1.00 94.94 187 ALA A O 1
ATOM 1473 N N . ALA A 1 188 ? 2.991 11.210 -14.234 1.00 94.75 188 ALA A N 1
ATOM 1474 C CA . ALA A 1 188 ? 2.662 9.930 -14.862 1.00 94.75 188 ALA A CA 1
ATOM 1475 C C . ALA A 1 188 ? 1.527 9.193 -14.131 1.00 94.75 188 ALA A C 1
ATOM 1477 O O . ALA A 1 188 ? 0.609 8.677 -14.769 1.00 94.75 188 ALA A O 1
ATOM 1478 N N . GLN A 1 189 ? 1.537 9.203 -12.796 1.00 93.94 189 GLN A N 1
ATOM 1479 C CA . GLN A 1 189 ? 0.454 8.629 -11.996 1.00 93.94 189 GLN A CA 1
ATOM 1480 C C . GLN A 1 189 ? -0.862 9.390 -12.178 1.00 93.94 189 GLN A C 1
ATOM 1482 O O . GLN A 1 189 ? -1.900 8.767 -12.382 1.00 93.94 189 GLN A O 1
ATOM 1487 N N . ASN A 1 190 ? -0.841 10.726 -12.167 1.00 93.94 190 ASN A N 1
ATOM 1488 C CA . ASN A 1 190 ? -2.034 11.538 -12.415 1.00 93.94 190 ASN A CA 1
ATOM 1489 C C . ASN A 1 190 ? -2.679 11.204 -13.771 1.00 93.94 190 ASN A C 1
ATOM 1491 O O . ASN A 1 190 ? -3.903 11.097 -13.857 1.00 93.94 190 ASN A O 1
ATOM 1495 N N . PHE A 1 191 ? -1.865 10.991 -14.812 1.00 94.06 191 PHE A N 1
ATOM 1496 C CA . PHE A 1 191 ? -2.356 10.541 -16.114 1.00 94.06 191 PHE A CA 1
ATOM 1497 C C . PHE A 1 191 ? -3.054 9.177 -16.023 1.00 94.06 191 PHE A C 1
ATOM 1499 O O . PHE A 1 191 ? -4.194 9.051 -16.462 1.00 94.06 191 PHE A O 1
ATOM 1506 N N . GLU A 1 192 ? -2.416 8.180 -15.408 1.00 90.81 192 GLU A N 1
ATOM 1507 C CA . GLU A 1 192 ? -2.976 6.829 -15.266 1.00 90.81 192 GLU A CA 1
ATOM 1508 C C . GLU A 1 192 ? -4.319 6.830 -14.510 1.00 90.81 192 GLU A C 1
ATOM 1510 O O . GLU A 1 192 ? -5.302 6.250 -14.977 1.00 90.81 192 GLU A O 1
ATOM 1515 N N . TYR A 1 193 ? -4.395 7.558 -13.390 1.00 89.69 193 TYR A N 1
ATOM 1516 C CA . TYR A 1 193 ? -5.628 7.725 -12.615 1.00 89.69 193 TYR A CA 1
ATOM 1517 C C . TYR A 1 193 ? -6.747 8.364 -13.440 1.00 89.69 193 TYR A C 1
ATOM 1519 O O . TYR A 1 193 ? -7.896 7.916 -13.397 1.00 89.69 193 TYR A O 1
ATOM 1527 N N . LYS A 1 194 ? -6.431 9.424 -14.194 1.00 92.00 194 LYS A N 1
ATOM 1528 C CA . LYS A 1 194 ? -7.413 10.096 -15.051 1.00 92.00 194 LYS A CA 1
ATOM 1529 C C . LYS A 1 194 ? -7.904 9.165 -16.146 1.00 92.00 194 LYS A C 1
ATOM 1531 O O . LYS A 1 194 ? -9.114 9.025 -16.304 1.00 92.00 194 LYS A O 1
ATOM 1536 N N . MET A 1 195 ? -6.996 8.482 -16.836 1.00 91.94 195 MET A N 1
ATOM 1537 C CA . MET A 1 195 ? -7.374 7.588 -17.924 1.00 91.94 195 MET A CA 1
ATOM 1538 C C . MET A 1 195 ? -8.227 6.414 -17.450 1.00 91.94 195 MET A C 1
ATOM 1540 O O . MET A 1 195 ? -9.246 6.131 -18.080 1.00 91.94 195 MET A O 1
ATOM 1544 N N . SER A 1 196 ? -7.905 5.805 -16.305 1.00 89.75 196 SER A N 1
ATOM 1545 C CA . SER A 1 196 ? -8.728 4.719 -15.759 1.00 89.75 196 SER A CA 1
ATOM 1546 C C . SER A 1 196 ? -10.149 5.185 -15.396 1.00 89.75 196 SER A C 1
ATOM 1548 O O . SER A 1 196 ? -11.131 4.483 -15.643 1.00 89.75 196 SER A O 1
ATOM 1550 N N . ASN A 1 197 ? -10.304 6.414 -14.892 1.00 90.81 197 ASN A N 1
ATOM 1551 C CA . ASN A 1 197 ? -11.621 7.001 -14.611 1.00 90.81 197 ASN A CA 1
ATOM 1552 C C . ASN A 1 197 ? -12.388 7.460 -15.867 1.00 90.81 197 ASN A C 1
ATOM 1554 O O . ASN A 1 197 ? -13.609 7.599 -15.816 1.00 90.81 197 ASN A O 1
ATOM 1558 N N . ILE A 1 198 ? -11.696 7.724 -16.978 1.00 91.69 198 ILE A N 1
ATOM 1559 C CA . ILE A 1 198 ? -12.297 8.181 -18.240 1.00 91.69 198 ILE A CA 1
ATOM 1560 C C . ILE A 1 198 ? -12.747 7.002 -19.107 1.00 91.69 198 ILE A C 1
ATOM 1562 O O . ILE A 1 198 ? -13.795 7.087 -19.748 1.00 91.69 198 ILE A O 1
ATOM 1566 N N . LEU A 1 199 ? -11.969 5.917 -19.126 1.00 91.12 199 LEU A N 1
ATOM 1567 C CA . LEU A 1 199 ? -12.191 4.762 -19.995 1.00 91.12 199 LEU A CA 1
ATOM 1568 C C . LEU A 1 199 ? -12.757 3.569 -19.224 1.00 91.12 199 LEU A C 1
ATOM 1570 O O . LEU A 1 199 ? -13.892 3.161 -19.479 1.00 91.12 199 LEU A O 1
ATOM 1574 N N . ASP A 1 200 ? -11.999 3.042 -18.262 1.00 90.81 200 ASP A N 1
ATOM 1575 C CA . ASP A 1 200 ? -12.320 1.767 -17.613 1.00 90.81 200 ASP A CA 1
ATOM 1576 C C . ASP A 1 200 ? -13.580 1.882 -16.751 1.00 90.81 200 ASP A C 1
ATOM 1578 O O . ASP A 1 200 ? -14.536 1.126 -16.927 1.00 90.81 200 ASP A O 1
ATOM 1582 N N . LYS A 1 201 ? -13.627 2.866 -15.839 1.00 92.88 201 LYS A N 1
ATOM 1583 C CA . LYS A 1 201 ? -14.746 3.008 -14.891 1.00 92.88 201 LYS A CA 1
ATOM 1584 C C . LYS A 1 201 ? -16.092 3.217 -15.576 1.00 92.88 201 LYS A C 1
ATOM 1586 O O . LYS A 1 201 ? -17.041 2.531 -15.191 1.00 92.88 201 LYS A O 1
ATOM 1591 N N . PRO A 1 202 ? -16.234 4.108 -16.574 1.00 93.31 202 PRO A N 1
ATOM 1592 C CA . PRO A 1 202 ? -17.509 4.287 -17.255 1.00 93.31 202 PRO A CA 1
ATOM 1593 C C . PRO A 1 202 ? -17.908 3.054 -18.072 1.00 93.31 202 PRO A C 1
ATOM 1595 O O . PRO A 1 202 ? -19.089 2.703 -18.080 1.00 93.31 202 PRO A O 1
ATOM 1598 N N . LEU A 1 203 ? -16.944 2.370 -18.704 1.00 93.44 203 LEU A N 1
ATOM 1599 C CA . LEU A 1 203 ? -17.197 1.131 -19.440 1.00 93.44 203 LEU A CA 1
ATOM 1600 C C . LEU A 1 203 ? -17.742 0.042 -18.508 1.00 93.44 203 LEU A C 1
ATOM 1602 O O . LEU A 1 203 ? -18.842 -0.463 -18.727 1.00 93.44 203 LEU A O 1
ATOM 1606 N N . GLU A 1 204 ? -17.030 -0.264 -17.426 1.00 95.50 204 GLU A N 1
ATOM 1607 C CA . GLU A 1 204 ? -17.454 -1.252 -16.429 1.00 95.50 204 GLU A CA 1
ATOM 1608 C C . GLU A 1 204 ? -18.788 -0.873 -15.761 1.00 95.50 204 GLU A C 1
ATOM 1610 O O . GLU A 1 204 ? -19.673 -1.709 -15.556 1.00 95.50 204 GLU A O 1
ATOM 1615 N N . SER A 1 205 ? -18.979 0.418 -15.471 1.00 95.69 205 SER A N 1
ATOM 1616 C CA . SER A 1 205 ? -20.224 0.944 -14.910 1.00 95.69 205 SER A CA 1
ATOM 1617 C C . SER A 1 205 ? -21.411 0.754 -15.856 1.00 95.69 205 SER A C 1
ATOM 1619 O O . SER A 1 205 ? -22.522 0.521 -15.382 1.00 95.69 205 SER A O 1
ATOM 1621 N N . SER A 1 206 ? -21.203 0.814 -17.176 1.00 95.00 206 SER A N 1
ATOM 1622 C CA . SER A 1 206 ? -22.261 0.556 -18.163 1.00 95.00 206 SER A CA 1
ATOM 1623 C C . SER A 1 206 ? -22.732 -0.903 -18.139 1.00 95.00 206 SER A C 1
ATOM 1625 O O . SER A 1 206 ? -23.920 -1.181 -18.311 1.00 95.00 206 SER A O 1
ATOM 1627 N N . PHE A 1 207 ? -21.828 -1.833 -17.816 1.00 95.88 207 PHE A N 1
ATOM 1628 C CA . PHE A 1 207 ? -22.147 -3.245 -17.598 1.00 95.88 207 PHE A CA 1
ATOM 1629 C C . PHE A 1 207 ? -22.764 -3.490 -16.211 1.00 95.88 207 PHE A C 1
ATOM 1631 O O . PHE A 1 207 ? -23.467 -4.480 -16.001 1.00 95.88 207 PHE A O 1
ATOM 1638 N N . GLY A 1 208 ? -22.600 -2.542 -15.282 1.00 95.19 208 GLY A N 1
ATOM 1639 C CA . GLY A 1 208 ? -23.055 -2.568 -13.884 1.00 95.19 208 GLY A CA 1
ATOM 1640 C C . GLY A 1 208 ? -22.263 -3.500 -12.985 1.00 95.19 208 GLY A C 1
ATOM 1641 O O . GLY A 1 208 ? -22.773 -3.926 -11.946 1.00 95.19 208 GLY A O 1
ATOM 1642 N N . TYR A 1 209 ? -21.034 -3.804 -13.389 1.00 96.12 209 TYR A N 1
ATOM 1643 C CA . TYR A 1 209 ? -20.035 -4.444 -12.556 1.00 96.12 209 TYR A CA 1
ATOM 1644 C C . TYR A 1 209 ? -18.738 -3.647 -12.672 1.00 96.12 209 TYR A C 1
ATOM 1646 O O . TYR A 1 209 ? -17.931 -3.869 -13.562 1.00 96.12 209 TYR A O 1
ATOM 1654 N N . VAL A 1 210 ? -18.531 -2.705 -11.756 1.00 96.00 210 VAL A N 1
ATOM 1655 C CA . VAL A 1 210 ? -17.234 -2.043 -11.585 1.00 96.00 210 VAL A CA 1
ATOM 1656 C C . VAL A 1 210 ? -16.299 -3.011 -10.863 1.00 96.00 210 VAL A C 1
ATOM 1658 O O . VAL A 1 210 ? -16.613 -3.459 -9.762 1.00 96.00 210 VAL A O 1
ATOM 1661 N N . SER A 1 211 ? -15.165 -3.353 -11.479 1.00 92.25 211 SER A N 1
ATOM 1662 C CA . SER A 1 211 ? -14.274 -4.416 -10.988 1.00 92.25 211 SER A CA 1
ATOM 1663 C C . SER A 1 211 ? -13.584 -4.059 -9.673 1.00 92.25 211 SER A C 1
ATOM 1665 O O . SER A 1 211 ? -13.166 -4.948 -8.932 1.00 92.25 211 SER A O 1
ATOM 1667 N N . VAL A 1 212 ? -13.474 -2.762 -9.373 1.00 92.44 212 VAL A N 1
ATOM 1668 C CA . VAL A 1 212 ? -12.974 -2.248 -8.098 1.00 92.44 212 VAL A CA 1
ATOM 1669 C C . VAL A 1 212 ? -13.673 -0.949 -7.718 1.00 92.44 212 VAL A C 1
ATOM 1671 O O . VAL A 1 212 ? -13.655 0.021 -8.476 1.00 92.44 212 VAL A O 1
ATOM 1674 N N . LEU A 1 213 ? -14.245 -0.907 -6.523 1.00 93.75 213 LEU A N 1
ATOM 1675 C CA . LEU A 1 213 ? -14.646 0.323 -5.855 1.00 93.75 213 LEU A CA 1
ATOM 1676 C C . LEU A 1 213 ? -13.544 0.653 -4.844 1.00 93.75 213 LEU A C 1
ATOM 1678 O O . LEU A 1 213 ? -13.408 -0.080 -3.868 1.00 93.75 213 LEU A O 1
ATOM 1682 N N . PRO A 1 214 ? -12.712 1.683 -5.079 1.00 85.56 214 PRO A N 1
ATOM 1683 C CA . PRO A 1 214 ? -11.550 1.926 -4.232 1.00 85.56 214 PRO A CA 1
ATOM 1684 C C . PRO A 1 214 ? -11.958 2.158 -2.775 1.00 85.56 214 PRO A C 1
ATOM 1686 O O . PRO A 1 214 ? -12.821 2.998 -2.505 1.00 85.56 214 PRO A O 1
ATOM 1689 N N . GLY A 1 215 ? -11.313 1.470 -1.831 1.00 75.62 215 GLY A N 1
ATOM 1690 C CA . GLY A 1 215 ? -11.584 1.650 -0.405 1.00 75.62 215 GLY A CA 1
ATOM 1691 C C . GLY A 1 215 ? -11.376 3.089 0.088 1.00 75.62 215 GLY A C 1
ATOM 1692 O O . GLY A 1 215 ? -12.032 3.489 1.039 1.00 75.62 215 GLY A O 1
ATOM 1693 N N . ALA A 1 216 ? -10.551 3.881 -0.608 1.00 84.69 216 ALA A N 1
ATOM 1694 C CA . ALA A 1 216 ? -10.280 5.276 -0.268 1.00 84.69 216 ALA A CA 1
ATOM 1695 C C . ALA A 1 216 ? -11.484 6.214 -0.407 1.00 84.69 216 ALA A C 1
ATOM 1697 O O . ALA A 1 216 ? -11.624 7.140 0.387 1.00 84.69 216 ALA A O 1
ATOM 1698 N N . PHE A 1 217 ? -12.354 5.990 -1.398 1.00 93.44 217 PHE A N 1
ATOM 1699 C CA . PHE A 1 217 ? -13.569 6.784 -1.577 1.00 93.44 217 PHE A CA 1
ATOM 1700 C C . PHE A 1 217 ? -14.645 5.999 -2.329 1.00 93.44 217 PHE A C 1
ATOM 1702 O O . PHE A 1 217 ? -14.787 6.065 -3.557 1.00 93.44 217 PHE A O 1
ATOM 1709 N N . SER A 1 218 ? -15.419 5.234 -1.569 1.00 95.62 218 SER A N 1
ATOM 1710 C CA . SER A 1 218 ? -16.503 4.400 -2.081 1.00 95.62 218 SER A CA 1
ATOM 1711 C C . SER A 1 218 ? -17.677 4.372 -1.115 1.00 95.62 218 SER A C 1
ATOM 1713 O O . SER A 1 218 ? -17.596 4.813 0.026 1.00 95.62 218 SER A O 1
ATOM 1715 N N . ALA A 1 219 ? -18.813 3.887 -1.589 1.00 97.19 219 ALA A N 1
ATOM 1716 C CA . ALA A 1 219 ? -20.015 3.735 -0.801 1.00 97.19 219 ALA A CA 1
ATOM 1717 C C . ALA A 1 219 ? -20.658 2.383 -1.093 1.00 97.19 219 ALA A C 1
ATOM 1719 O O . ALA A 1 219 ? -20.613 1.891 -2.219 1.00 97.19 219 ALA A O 1
ATOM 1720 N N . TYR A 1 220 ? -21.275 1.799 -0.074 1.00 97.56 220 TYR A N 1
ATOM 1721 C CA . TYR A 1 220 ? -21.909 0.491 -0.128 1.00 97.56 220 TYR A CA 1
ATOM 1722 C C . TYR A 1 220 ? -23.274 0.546 0.535 1.00 97.56 220 TYR A C 1
ATOM 1724 O O . TYR A 1 220 ? -23.449 1.170 1.583 1.00 97.56 220 TYR A O 1
ATOM 1732 N N . ARG A 1 221 ? -24.245 -0.159 -0.040 1.00 97.81 221 ARG A N 1
ATOM 1733 C CA . ARG A 1 221 ? -25.527 -0.381 0.619 1.00 97.81 221 ARG A CA 1
ATOM 1734 C C . ARG A 1 221 ? -25.346 -1.464 1.676 1.00 97.81 221 ARG A C 1
ATOM 1736 O O . ARG A 1 221 ? -24.976 -2.588 1.341 1.00 97.81 221 ARG A O 1
ATOM 1743 N N . TYR A 1 222 ? -25.640 -1.156 2.936 1.00 97.00 222 TYR A N 1
ATOM 1744 C CA . TYR A 1 222 ? -25.306 -2.046 4.054 1.00 97.00 222 TYR A CA 1
ATOM 1745 C C . TYR A 1 222 ? -25.941 -3.436 3.901 1.00 97.00 222 TYR A C 1
ATOM 1747 O O . TYR A 1 222 ? -25.253 -4.450 3.937 1.00 97.00 222 TYR A O 1
ATOM 1755 N N . ARG A 1 223 ? -27.240 -3.509 3.586 1.00 95.94 223 ARG A N 1
ATOM 1756 C CA . ARG A 1 223 ? -27.930 -4.790 3.332 1.00 95.94 223 ARG A CA 1
ATOM 1757 C C . ARG A 1 223 ? -27.365 -5.594 2.151 1.00 95.94 223 ARG A C 1
ATOM 1759 O O . ARG A 1 223 ? -27.476 -6.820 2.141 1.00 95.94 223 ARG A O 1
ATOM 1766 N N . ALA A 1 224 ? -26.753 -4.931 1.167 1.00 96.38 224 ALA A N 1
ATOM 1767 C CA . ALA A 1 224 ? -26.166 -5.604 0.011 1.00 96.38 224 ALA A CA 1
ATOM 1768 C C . ALA A 1 224 ? -24.878 -6.344 0.392 1.00 96.38 224 ALA A C 1
ATOM 1770 O O . ALA A 1 224 ? -24.694 -7.492 -0.017 1.00 96.38 224 ALA A O 1
ATOM 1771 N N . ILE A 1 225 ? -24.032 -5.738 1.230 1.00 95.00 225 ILE A N 1
ATOM 1772 C CA . ILE A 1 225 ? -22.747 -6.329 1.633 1.00 95.00 225 ILE A CA 1
ATOM 1773 C C . ILE A 1 225 ? -22.896 -7.475 2.645 1.00 95.00 225 ILE A C 1
ATOM 1775 O O . ILE A 1 225 ? -22.063 -8.375 2.647 1.00 95.00 225 ILE A O 1
ATOM 1779 N N . LEU A 1 226 ? -23.957 -7.501 3.462 1.00 94.69 226 LEU A N 1
ATOM 1780 C CA . LEU A 1 226 ? -24.158 -8.546 4.479 1.00 94.69 226 LEU A CA 1
ATOM 1781 C C . LEU A 1 226 ? -24.140 -9.976 3.906 1.00 94.69 226 LEU A C 1
ATOM 1783 O O . LEU A 1 226 ? -24.629 -10.235 2.801 1.00 94.69 226 LEU A O 1
ATOM 1787 N N . GLY A 1 227 ? -23.650 -10.918 4.716 1.00 93.06 227 GLY A N 1
ATOM 1788 C CA . GLY A 1 227 ? -23.483 -12.328 4.360 1.00 93.06 227 GLY A CA 1
ATOM 1789 C C . GLY A 1 227 ? -22.172 -12.569 3.614 1.00 93.06 227 GLY A C 1
ATOM 1790 O O . GLY A 1 227 ? -21.145 -11.976 3.941 1.00 93.06 227 GLY A O 1
ATOM 1791 N N . ARG A 1 228 ? -22.223 -13.414 2.579 1.00 91.56 228 ARG A N 1
ATOM 1792 C CA . ARG A 1 228 ? -21.043 -13.855 1.823 1.00 91.56 228 ARG A CA 1
ATOM 1793 C C . ARG A 1 228 ? -20.112 -12.723 1.346 1.00 91.56 228 ARG A C 1
ATOM 1795 O O . ARG A 1 228 ? -18.905 -12.912 1.487 1.00 91.56 228 ARG A O 1
ATOM 1802 N N . PRO A 1 229 ? -20.587 -11.578 0.806 1.00 94.19 229 PRO A N 1
ATOM 1803 C CA . PRO A 1 229 ? -19.673 -10.531 0.345 1.00 94.19 229 PRO A CA 1
ATOM 1804 C C . PRO A 1 229 ? -18.788 -9.992 1.475 1.00 94.19 229 PRO A C 1
ATOM 1806 O O . PRO A 1 229 ? -17.570 -9.924 1.325 1.00 94.19 229 PRO A O 1
ATOM 1809 N N . LEU A 1 230 ? -19.380 -9.686 2.631 1.00 91.56 230 LEU A N 1
ATOM 1810 C CA . LEU A 1 230 ? -18.656 -9.180 3.795 1.00 91.56 230 LEU A CA 1
ATOM 1811 C C . LEU A 1 230 ? -17.800 -10.257 4.482 1.00 91.56 230 LEU A C 1
ATOM 1813 O O . LEU A 1 230 ? -16.705 -9.962 4.953 1.00 91.56 230 LEU A O 1
ATOM 1817 N N . GLU A 1 231 ? -18.250 -11.515 4.499 1.00 89.44 231 GLU A N 1
ATOM 1818 C CA . GLU A 1 231 ? -17.432 -12.647 4.960 1.00 89.44 231 GLU A CA 1
ATOM 1819 C C . GLU A 1 231 ? -16.156 -12.786 4.120 1.00 89.44 231 GLU A C 1
ATOM 1821 O O . GLU A 1 231 ? -15.062 -12.891 4.672 1.00 89.44 231 GLU A O 1
ATOM 1826 N N . GLN A 1 232 ? -16.280 -12.734 2.787 1.00 88.19 232 GLN A N 1
ATOM 1827 C CA . GLN A 1 232 ? -15.134 -12.763 1.874 1.00 88.19 232 GLN A CA 1
ATOM 1828 C C . GLN A 1 232 ? -14.240 -11.538 2.042 1.00 88.19 232 GLN A C 1
ATOM 1830 O O . GLN A 1 232 ? -13.023 -11.680 2.044 1.00 88.19 232 GLN A O 1
ATOM 1835 N N . TYR A 1 233 ? -14.811 -10.357 2.267 1.00 89.31 233 TYR A N 1
ATOM 1836 C CA . TYR A 1 233 ? -14.029 -9.152 2.533 1.00 89.31 233 TYR A CA 1
ATOM 1837 C C . TYR A 1 233 ? -13.086 -9.317 3.735 1.00 89.31 233 TYR A C 1
ATOM 1839 O O . TYR A 1 233 ? -11.900 -9.000 3.652 1.00 89.31 233 TYR A O 1
ATOM 1847 N N . PHE A 1 234 ? -13.584 -9.895 4.833 1.00 88.81 234 PHE A N 1
ATOM 1848 C CA . PHE A 1 234 ? -12.817 -10.080 6.068 1.00 88.81 234 PHE A CA 1
ATOM 1849 C C . PHE A 1 234 ? -11.998 -11.373 6.136 1.00 88.81 234 PHE A C 1
ATOM 1851 O O . PHE A 1 234 ? -11.272 -11.573 7.109 1.00 88.81 234 PHE A O 1
ATOM 1858 N N . HIS A 1 235 ? -12.045 -12.241 5.122 1.00 81.25 235 HIS A N 1
ATOM 1859 C CA . HIS A 1 235 ? -11.215 -13.451 5.100 1.00 81.25 235 HIS A CA 1
ATOM 1860 C C . HIS A 1 235 ? -9.707 -13.136 5.132 1.00 81.25 235 HIS A C 1
ATOM 1862 O O . HIS A 1 235 ? -8.928 -13.928 5.659 1.00 81.25 235 HIS A O 1
ATOM 1868 N N . GLY A 1 236 ? -9.309 -11.971 4.611 1.00 73.81 236 GLY A N 1
ATOM 1869 C CA . GLY A 1 236 ? -7.941 -11.450 4.658 1.00 73.81 236 GLY A CA 1
ATOM 1870 C C . GLY A 1 236 ? -7.581 -10.668 5.925 1.00 73.81 236 GLY A C 1
ATOM 1871 O O . GLY A 1 236 ? -6.594 -9.936 5.916 1.00 73.81 236 GLY A O 1
ATOM 1872 N N . ASP A 1 237 ? -8.375 -10.739 6.995 1.00 79.19 237 ASP A N 1
ATOM 1873 C CA . ASP A 1 237 ? -8.096 -10.038 8.251 1.00 79.19 237 ASP A CA 1
ATOM 1874 C C . ASP A 1 237 ? -7.081 -10.796 9.124 1.00 79.19 237 ASP A C 1
ATOM 1876 O O . ASP A 1 237 ? -7.379 -11.853 9.689 1.00 79.19 237 ASP A O 1
ATOM 1880 N N .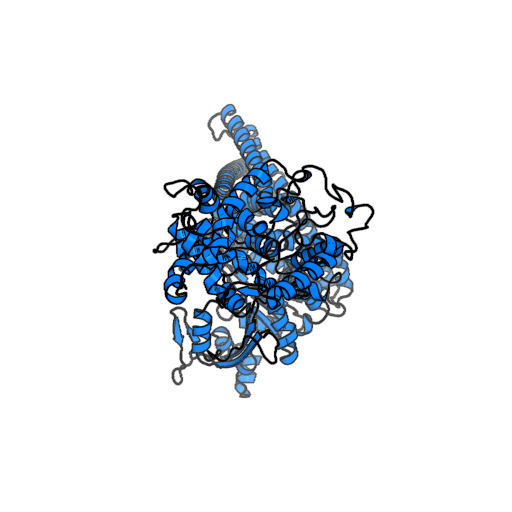 HIS A 1 238 ? -5.881 -10.227 9.277 1.00 71.69 238 HIS A N 1
ATOM 1881 C CA . HIS A 1 238 ? -4.805 -10.795 10.097 1.00 71.69 238 HIS A CA 1
ATOM 1882 C C . HIS A 1 238 ? -5.186 -10.945 11.570 1.00 71.69 238 HIS A C 1
ATOM 1884 O O . HIS A 1 238 ? -4.775 -11.914 12.200 1.00 71.69 238 HIS A O 1
ATOM 1890 N N . SER A 1 239 ? -6.049 -10.075 12.102 1.00 70.00 239 SER A N 1
ATOM 1891 C CA . SER A 1 239 ? -6.523 -10.188 13.488 1.00 70.00 239 SER A CA 1
ATOM 1892 C C . SER A 1 239 ? -7.426 -11.409 13.724 1.00 70.00 239 SER A C 1
ATOM 1894 O O . SER A 1 239 ? -7.722 -11.749 14.869 1.00 70.00 239 SER A O 1
ATOM 1896 N N . LEU A 1 240 ? -7.894 -12.068 12.656 1.00 72.19 240 LEU A N 1
ATOM 1897 C CA . LEU A 1 240 ? -8.629 -13.335 12.728 1.00 72.19 240 LEU A CA 1
ATOM 1898 C C . LEU A 1 240 ? -7.760 -14.548 12.426 1.00 72.19 240 LEU A C 1
ATOM 1900 O O . LEU A 1 240 ? -8.250 -15.663 12.595 1.00 72.19 240 LEU A O 1
ATOM 1904 N N . ALA A 1 241 ? -6.513 -14.366 11.984 1.00 66.62 241 ALA A N 1
ATOM 1905 C CA . ALA A 1 241 ? -5.663 -15.470 11.552 1.00 66.62 241 ALA A CA 1
ATOM 1906 C C . ALA A 1 241 ? -5.503 -16.514 12.664 1.00 66.62 241 ALA A C 1
ATOM 1908 O O . ALA A 1 241 ? -5.771 -17.693 12.434 1.00 66.62 241 ALA A O 1
ATOM 1909 N N . ASP A 1 242 ? -5.200 -16.070 13.884 1.00 63.72 242 ASP A N 1
ATOM 1910 C CA . ASP A 1 242 ? -4.984 -16.962 15.029 1.00 63.72 242 ASP A CA 1
ATOM 1911 C C . ASP A 1 242 ? -6.286 -17.604 15.520 1.00 63.72 242 ASP A C 1
ATOM 1913 O O . ASP A 1 242 ? -6.309 -18.773 15.895 1.00 63.72 242 ASP A O 1
ATOM 1917 N N . ARG A 1 243 ? -7.410 -16.877 15.434 1.00 68.25 243 ARG A N 1
ATOM 1918 C CA . ARG A 1 243 ? -8.739 -17.391 15.814 1.00 68.25 243 ARG A CA 1
ATOM 1919 C C . ARG A 1 243 ? -9.282 -18.420 14.823 1.00 68.25 243 ARG A C 1
ATOM 1921 O O . ARG A 1 243 ? -9.970 -19.354 15.222 1.00 68.25 243 ARG A O 1
ATOM 1928 N N . LEU A 1 244 ? -9.026 -18.227 13.530 1.00 65.81 244 LEU A N 1
ATOM 1929 C CA . LEU A 1 244 ? -9.526 -19.092 12.459 1.00 65.81 244 LEU A CA 1
ATOM 1930 C C . LEU A 1 244 ? -8.555 -20.235 12.120 1.00 65.81 244 LEU A C 1
ATOM 1932 O O . LEU A 1 244 ? -8.964 -21.210 11.483 1.00 65.81 244 LEU A O 1
ATOM 1936 N N . GLY A 1 245 ? -7.286 -20.145 12.531 1.00 69.62 245 GLY A N 1
ATOM 1937 C CA . GLY A 1 245 ? -6.263 -21.165 12.300 1.00 69.62 245 GLY A CA 1
ATOM 1938 C C . GLY A 1 245 ? -6.186 -21.578 10.826 1.00 69.62 245 GLY A C 1
ATOM 1939 O O . GLY A 1 245 ? -6.107 -20.737 9.930 1.00 69.62 245 GLY A O 1
ATOM 1940 N N . LYS A 1 246 ? -6.297 -22.886 10.550 1.00 65.69 246 LYS A N 1
ATOM 1941 C CA . LYS A 1 246 ? -6.297 -23.446 9.181 1.00 65.69 246 LYS A CA 1
ATOM 1942 C C . LYS A 1 246 ? -7.473 -22.984 8.304 1.00 65.69 246 LYS A C 1
ATOM 1944 O O . LYS A 1 246 ? -7.404 -23.140 7.091 1.00 65.69 246 LYS A O 1
ATOM 1949 N N . LYS A 1 247 ? -8.549 -22.441 8.886 1.00 61.25 247 LYS A N 1
ATOM 1950 C CA . LYS A 1 247 ? -9.673 -21.845 8.135 1.00 61.25 247 LYS A CA 1
ATOM 1951 C C . LYS A 1 247 ? -9.440 -20.363 7.800 1.00 61.25 247 LYS A C 1
ATOM 1953 O O . LYS A 1 247 ? -10.201 -19.800 7.018 1.00 61.25 247 LYS A O 1
ATOM 1958 N N . GLY A 1 248 ? -8.425 -19.737 8.401 1.00 64.19 248 GLY A N 1
ATOM 1959 C CA . GLY A 1 248 ? -8.008 -18.356 8.155 1.00 64.19 248 GLY A CA 1
ATOM 1960 C C . GLY A 1 248 ? -6.752 -18.270 7.288 1.00 64.19 248 GLY A C 1
ATOM 1961 O O . GLY A 1 248 ? -6.413 -19.202 6.561 1.00 64.19 248 GLY A O 1
ATOM 1962 N N . ILE A 1 249 ? -6.035 -17.148 7.388 1.00 66.06 249 ILE A N 1
ATOM 1963 C CA . ILE A 1 249 ? -4.844 -16.839 6.573 1.00 66.06 249 ILE A CA 1
ATOM 1964 C C . ILE A 1 249 ? -3.737 -17.897 6.709 1.00 66.06 249 ILE A C 1
ATOM 1966 O O . ILE A 1 249 ? -3.027 -18.166 5.737 1.00 66.06 249 ILE A O 1
ATOM 1970 N N . HIS A 1 250 ? -3.609 -18.542 7.873 1.00 69.06 250 HIS A N 1
ATOM 1971 C CA . HIS A 1 250 ? -2.589 -19.571 8.122 1.00 69.06 250 HIS A CA 1
ATOM 1972 C C . HIS A 1 250 ? -2.750 -20.812 7.231 1.00 69.06 250 HIS A C 1
ATOM 1974 O O . HIS A 1 250 ? -1.758 -21.452 6.900 1.00 69.06 250 HIS A O 1
ATOM 1980 N N . GLY A 1 251 ? -3.974 -21.132 6.792 1.00 65.06 251 GLY A N 1
ATOM 1981 C CA . GLY A 1 251 ? -4.246 -22.250 5.876 1.00 65.06 251 GLY A CA 1
ATOM 1982 C C . GLY A 1 251 ? -4.306 -21.875 4.391 1.00 65.06 251 GLY A C 1
ATOM 1983 O O . GLY A 1 251 ? -4.523 -22.750 3.554 1.00 65.06 251 GLY A O 1
ATOM 1984 N N . MET A 1 252 ? -4.151 -20.594 4.044 1.00 78.25 252 MET A N 1
ATOM 1985 C CA . MET A 1 252 ? -4.297 -20.114 2.668 1.00 78.25 252 MET A CA 1
ATOM 1986 C C . MET A 1 252 ? -3.030 -20.340 1.844 1.00 78.25 252 MET A C 1
ATOM 1988 O O . MET A 1 252 ? -1.914 -20.066 2.295 1.00 78.25 252 MET A O 1
ATOM 1992 N N . ASN A 1 253 ? -3.209 -20.754 0.588 1.00 80.38 253 ASN A N 1
ATOM 1993 C CA . ASN A 1 253 ? -2.114 -20.761 -0.377 1.00 80.38 253 ASN A CA 1
ATOM 1994 C C . ASN A 1 253 ? -1.688 -19.321 -0.738 1.00 80.38 253 ASN A C 1
ATOM 1996 O O . ASN A 1 253 ? -2.429 -18.358 -0.524 1.00 80.38 253 ASN A O 1
ATOM 2000 N N . ILE A 1 254 ? -0.486 -19.172 -1.301 1.00 79.56 254 ILE A N 1
ATOM 2001 C CA . ILE A 1 254 ? 0.104 -17.867 -1.654 1.00 79.56 254 ILE A CA 1
ATOM 2002 C C . ILE A 1 254 ? -0.817 -17.068 -2.583 1.00 79.56 254 ILE A C 1
ATOM 2004 O O . ILE A 1 254 ? -0.992 -15.865 -2.405 1.00 79.56 254 ILE A O 1
ATOM 2008 N N . PHE A 1 255 ? -1.459 -17.737 -3.539 1.00 78.19 255 PHE A N 1
ATOM 2009 C CA . PHE A 1 255 ? -2.390 -17.101 -4.465 1.00 78.19 255 PHE A CA 1
ATOM 2010 C C . PHE A 1 255 ? -3.600 -16.485 -3.743 1.00 78.19 255 PHE A C 1
ATOM 2012 O O . PHE A 1 255 ? -3.976 -15.346 -4.003 1.00 78.19 255 PHE A O 1
ATOM 2019 N N . THR A 1 256 ? -4.167 -17.207 -2.776 1.00 79.88 256 THR A N 1
ATOM 2020 C CA . THR A 1 256 ? -5.311 -16.758 -1.972 1.00 79.88 256 THR A CA 1
ATOM 2021 C C . THR A 1 256 ? -4.907 -15.626 -1.029 1.00 79.88 256 THR A C 1
ATOM 2023 O O . THR A 1 256 ? -5.665 -14.681 -0.847 1.00 79.88 256 THR A O 1
ATOM 2026 N N . LYS A 1 257 ? -3.687 -15.660 -0.479 1.00 80.25 257 LYS A N 1
ATOM 2027 C CA . LYS A 1 257 ? -3.131 -14.542 0.300 1.00 80.25 257 LYS A CA 1
ATOM 2028 C C . LYS A 1 257 ? -2.984 -13.275 -0.551 1.00 80.25 257 LYS A C 1
ATOM 2030 O O . LYS A 1 257 ? -3.419 -12.212 -0.123 1.00 80.25 257 LYS A O 1
ATOM 2035 N N . ASN A 1 258 ? -2.457 -13.394 -1.774 1.00 81.56 258 ASN A N 1
ATOM 2036 C CA . ASN A 1 258 ? -2.360 -12.269 -2.713 1.00 81.56 258 ASN A CA 1
ATOM 2037 C C . ASN A 1 258 ? -3.735 -11.749 -3.148 1.00 81.56 258 ASN A C 1
ATOM 2039 O O . ASN A 1 258 ? -3.910 -10.545 -3.286 1.00 81.56 258 ASN A O 1
ATOM 2043 N N . MET A 1 259 ? -4.731 -12.623 -3.304 1.00 81.50 259 MET A N 1
ATOM 2044 C CA . MET A 1 259 ? -6.106 -12.227 -3.623 1.00 81.50 259 MET A CA 1
ATOM 2045 C C . MET A 1 259 ? -6.669 -11.212 -2.613 1.00 81.50 259 MET A C 1
ATOM 2047 O O . MET A 1 259 ? -7.336 -10.256 -3.004 1.00 81.50 259 MET A O 1
ATOM 2051 N N . PHE A 1 260 ? -6.353 -11.375 -1.326 1.00 81.12 260 PHE A N 1
ATOM 2052 C CA . PHE A 1 260 ? -6.801 -10.470 -0.266 1.00 81.12 260 PHE A CA 1
ATOM 2053 C C . PHE A 1 260 ? -5.949 -9.201 -0.097 1.00 81.12 260 PHE A C 1
ATOM 2055 O O . PHE A 1 260 ? -6.276 -8.381 0.758 1.00 81.12 260 PHE A O 1
ATOM 2062 N N . LEU A 1 261 ? -4.915 -8.993 -0.926 1.00 74.25 261 LEU A N 1
ATOM 2063 C CA . LEU A 1 261 ? -4.282 -7.673 -1.093 1.00 74.25 261 LEU A CA 1
ATOM 2064 C C . LEU A 1 261 ? -5.178 -6.700 -1.878 1.00 74.25 261 LEU A C 1
ATOM 2066 O O . LEU A 1 261 ? -4.941 -5.496 -1.851 1.00 74.25 261 LEU A O 1
ATOM 2070 N N . ALA A 1 262 ? -6.176 -7.221 -2.601 1.00 79.69 262 ALA A N 1
ATOM 2071 C CA . ALA A 1 262 ? -7.187 -6.445 -3.310 1.00 79.69 262 ALA A CA 1
ATOM 2072 C C . ALA A 1 262 ? -8.598 -6.854 -2.861 1.00 79.69 262 ALA A C 1
ATOM 2074 O O . ALA A 1 262 ? -9.454 -7.206 -3.678 1.00 79.69 262 ALA A O 1
ATOM 2075 N N . GLU A 1 263 ? -8.849 -6.806 -1.551 1.00 85.38 263 GLU A N 1
ATOM 2076 C CA . GLU A 1 263 ? -10.132 -7.167 -0.939 1.00 85.38 263 GLU A CA 1
ATOM 2077 C C . GLU A 1 263 ? -11.323 -6.421 -1.556 1.00 85.38 263 GLU A C 1
ATOM 2079 O O . GLU A 1 263 ? -12.397 -7.001 -1.721 1.00 85.38 263 GLU A O 1
ATOM 2084 N N . ASP A 1 264 ? -11.117 -5.168 -1.970 1.00 89.38 264 ASP A N 1
ATOM 2085 C CA . ASP A 1 264 ? -12.142 -4.331 -2.589 1.00 89.38 264 ASP A CA 1
ATOM 2086 C C . ASP A 1 264 ? -12.640 -4.948 -3.908 1.00 89.38 264 ASP A C 1
ATOM 2088 O O . ASP A 1 264 ? -13.837 -4.931 -4.197 1.00 89.38 264 ASP A O 1
ATOM 2092 N N . ARG A 1 265 ? -11.747 -5.570 -4.695 1.00 92.12 265 ARG A N 1
ATOM 2093 C CA . ARG A 1 265 ? -12.105 -6.265 -5.947 1.00 92.12 265 ARG A CA 1
ATOM 2094 C C . ARG A 1 265 ? -12.947 -7.507 -5.681 1.00 92.12 265 ARG A C 1
ATOM 2096 O O . ARG A 1 265 ? -13.918 -7.770 -6.394 1.00 92.12 265 ARG A O 1
ATOM 2103 N N . ILE A 1 266 ? -12.589 -8.255 -4.639 1.00 91.31 266 ILE A N 1
ATOM 2104 C CA . ILE A 1 266 ? -13.317 -9.459 -4.224 1.00 91.31 266 ILE A CA 1
ATOM 2105 C C . ILE A 1 266 ? -14.705 -9.093 -3.714 1.00 91.31 266 ILE A C 1
ATOM 2107 O O . ILE A 1 266 ? -15.681 -9.726 -4.116 1.00 91.31 266 ILE A O 1
ATOM 2111 N N . LEU A 1 267 ? -14.815 -8.032 -2.912 1.00 93.81 267 LEU A N 1
ATOM 2112 C CA . LEU A 1 267 ? -16.100 -7.514 -2.454 1.00 93.81 267 LEU A CA 1
ATOM 2113 C C . LEU A 1 267 ? -16.990 -7.105 -3.628 1.00 93.81 267 LEU A C 1
ATOM 2115 O O . LEU A 1 267 ? -18.162 -7.474 -3.653 1.00 93.81 267 LEU A O 1
ATOM 2119 N N . CYS A 1 268 ? -16.437 -6.403 -4.622 1.00 95.94 268 CYS A N 1
ATOM 2120 C CA . CYS A 1 268 ? -17.185 -6.007 -5.814 1.00 95.94 268 CYS A CA 1
ATOM 2121 C C . CYS A 1 268 ? -17.753 -7.221 -6.559 1.00 95.94 268 CYS A C 1
ATOM 2123 O O . CYS A 1 268 ? -18.940 -7.253 -6.888 1.00 95.94 268 CYS A O 1
ATOM 2125 N N . PHE A 1 269 ? -16.926 -8.243 -6.788 1.00 96.12 269 PHE A N 1
ATOM 2126 C CA . PHE A 1 269 ? -17.365 -9.467 -7.453 1.00 96.12 269 PHE A CA 1
ATOM 2127 C C . PHE A 1 269 ? -18.425 -10.224 -6.639 1.00 96.12 269 PHE A C 1
ATOM 2129 O O . PHE A 1 269 ? -19.480 -10.569 -7.169 1.00 96.12 269 PHE A O 1
ATOM 2136 N N . GLU A 1 270 ? -18.176 -10.474 -5.351 1.00 96.00 270 GLU A N 1
ATOM 2137 C CA . GLU A 1 270 ? -19.086 -11.249 -4.497 1.00 96.00 270 GLU A CA 1
ATOM 2138 C C . GLU A 1 270 ? -20.423 -10.531 -4.267 1.00 96.00 270 GLU A C 1
ATOM 2140 O O . GLU A 1 270 ? -21.448 -11.190 -4.101 1.00 96.00 270 GLU A O 1
ATOM 2145 N N . LEU A 1 271 ? -20.442 -9.196 -4.312 1.00 96.31 271 LEU A N 1
ATOM 2146 C CA . LEU A 1 271 ? -21.665 -8.403 -4.231 1.00 96.31 271 LEU A CA 1
ATOM 2147 C C . LEU A 1 271 ? -22.525 -8.552 -5.495 1.00 96.31 271 LEU A C 1
ATOM 2149 O O . LEU A 1 271 ? -23.726 -8.792 -5.379 1.00 96.31 271 LEU A O 1
ATOM 2153 N N . VAL A 1 272 ? -21.932 -8.473 -6.693 1.00 97.12 272 VAL A N 1
ATOM 2154 C CA . VAL A 1 272 ? -22.671 -8.672 -7.957 1.00 97.12 272 VAL A CA 1
ATOM 2155 C C . VAL A 1 272 ? -23.095 -10.135 -8.135 1.00 97.12 272 VAL A C 1
ATOM 2157 O O . VAL A 1 272 ? -24.179 -10.406 -8.649 1.00 97.12 272 VAL A O 1
ATOM 2160 N N . ALA A 1 273 ? -22.275 -11.082 -7.670 1.00 97.00 273 ALA A N 1
ATOM 2161 C CA . ALA A 1 273 ? -22.541 -12.520 -7.722 1.00 97.00 273 ALA A CA 1
ATOM 2162 C C . ALA A 1 273 ? -23.384 -13.053 -6.550 1.00 97.00 273 ALA A C 1
ATOM 2164 O O . ALA A 1 273 ? -23.556 -14.270 -6.422 1.00 97.00 273 ALA A O 1
ATOM 2165 N N . LYS A 1 274 ? -23.906 -12.173 -5.687 1.00 96.69 274 LYS A N 1
ATOM 2166 C CA . LYS A 1 274 ? -24.692 -12.564 -4.515 1.00 96.69 274 LYS A CA 1
ATOM 2167 C C . LYS A 1 274 ? -25.945 -13.336 -4.940 1.00 96.69 274 LYS A C 1
ATOM 2169 O O . LYS A 1 274 ? -26.742 -12.873 -5.753 1.00 96.69 274 LYS A O 1
ATOM 2174 N N . ALA A 1 275 ? -26.102 -14.542 -4.397 1.00 95.75 275 ALA A N 1
ATOM 2175 C CA . ALA A 1 275 ? -27.158 -15.460 -4.810 1.00 95.75 275 ALA A CA 1
ATOM 2176 C C . ALA A 1 275 ? -28.555 -14.901 -4.498 1.00 95.75 275 ALA A C 1
ATOM 2178 O O . ALA A 1 275 ? -28.784 -14.390 -3.405 1.00 95.75 275 ALA A O 1
ATOM 2179 N N . GLY A 1 276 ? -29.480 -15.013 -5.454 1.00 95.12 276 GLY A N 1
ATOM 2180 C CA . GLY A 1 276 ? -30.858 -14.513 -5.334 1.00 95.12 276 GLY A CA 1
ATOM 2181 C C . GLY A 1 276 ? -31.021 -12.989 -5.415 1.00 95.12 276 GLY A C 1
ATOM 2182 O O . GLY A 1 276 ? -32.137 -12.512 -5.608 1.00 95.12 276 GLY A O 1
ATOM 2183 N N . ASP A 1 277 ? -29.929 -12.231 -5.344 1.00 96.31 277 ASP A N 1
ATOM 2184 C CA . ASP A 1 277 ? -29.933 -10.774 -5.416 1.00 96.31 277 ASP A CA 1
ATOM 2185 C C . ASP A 1 277 ? -29.497 -10.271 -6.798 1.00 96.31 277 ASP A C 1
ATOM 2187 O O . ASP A 1 277 ? -28.858 -10.980 -7.571 1.00 96.31 277 ASP A O 1
ATOM 2191 N N . LYS A 1 278 ? -29.827 -9.016 -7.114 1.00 96.56 278 LYS A N 1
ATOM 2192 C CA . LYS A 1 278 ? -29.508 -8.364 -8.398 1.00 96.56 278 LYS A CA 1
ATOM 2193 C C . LYS A 1 278 ? -28.750 -7.051 -8.211 1.00 96.56 278 LYS A C 1
ATOM 2195 O O . LYS A 1 278 ? -29.046 -6.052 -8.865 1.00 96.56 278 LYS A O 1
ATOM 2200 N N . TRP A 1 279 ? -27.797 -7.050 -7.282 1.00 97.69 279 TRP A N 1
ATOM 2201 C CA . TRP A 1 279 ? -27.011 -5.864 -6.959 1.00 97.69 279 TRP A CA 1
ATOM 2202 C C . TRP A 1 279 ? -26.094 -5.455 -8.115 1.00 97.69 279 TRP A C 1
ATOM 2204 O O . TRP A 1 279 ? -25.398 -6.289 -8.695 1.00 97.69 279 TRP A O 1
ATOM 2214 N N . THR A 1 280 ? -26.084 -4.163 -8.429 1.00 97.75 280 THR A N 1
ATOM 2215 C CA . THR A 1 280 ? -25.205 -3.542 -9.427 1.00 97.75 280 THR A CA 1
ATOM 2216 C C . THR A 1 280 ? -24.183 -2.633 -8.756 1.00 97.75 280 THR A C 1
ATOM 2218 O O . THR A 1 280 ? -24.368 -2.186 -7.618 1.00 97.75 280 THR A O 1
ATOM 2221 N N . LEU A 1 281 ? -23.098 -2.357 -9.478 1.00 98.12 281 LEU A N 1
ATOM 2222 C CA . LEU A 1 281 ? -22.057 -1.414 -9.083 1.00 98.12 281 LEU A CA 1
ATOM 2223 C C . LEU A 1 281 ? -21.926 -0.304 -10.124 1.00 98.12 281 LEU A C 1
ATOM 2225 O O . LEU A 1 281 ? -21.972 -0.587 -11.322 1.00 98.12 281 LEU A O 1
ATOM 2229 N N . THR A 1 282 ? -21.731 0.939 -9.680 1.00 97.31 282 THR A N 1
ATOM 2230 C CA . THR A 1 282 ? -21.658 2.099 -10.584 1.00 97.31 282 THR A CA 1
ATOM 2231 C C . THR A 1 282 ? -20.515 3.052 -10.248 1.00 97.31 282 THR A C 1
ATOM 2233 O O . THR A 1 282 ? -20.082 3.171 -9.104 1.00 97.31 282 THR A O 1
ATOM 2236 N N . TYR A 1 283 ? -20.066 3.788 -11.258 1.00 96.88 283 TYR A N 1
ATOM 2237 C CA . TYR A 1 283 ? -19.155 4.916 -11.113 1.00 96.88 283 TYR A CA 1
ATOM 2238 C C . TYR A 1 283 ? -19.929 6.243 -11.171 1.00 96.88 283 TYR A C 1
ATOM 2240 O O . TYR A 1 283 ? -20.743 6.455 -12.071 1.00 96.88 283 TYR A O 1
ATOM 2248 N N . VAL A 1 284 ? -19.687 7.146 -10.215 1.00 96.31 284 VAL A N 1
ATOM 2249 C CA . VAL A 1 284 ? -20.394 8.430 -10.079 1.00 96.31 284 VAL A CA 1
ATOM 2250 C C . VAL A 1 284 ? -19.441 9.587 -10.377 1.00 96.31 284 VAL A C 1
ATOM 2252 O O . VAL A 1 284 ? -18.861 10.189 -9.479 1.00 96.31 284 VAL A O 1
ATOM 2255 N N . LYS A 1 285 ? -19.336 9.950 -11.659 1.00 93.25 285 LYS A N 1
ATOM 2256 C CA . LYS A 1 285 ? -18.477 11.036 -12.170 1.00 93.25 285 LYS A CA 1
ATOM 2257 C C . LYS A 1 285 ? -18.485 12.362 -11.375 1.00 93.25 285 LYS A C 1
ATOM 2259 O O . LYS A 1 285 ? -17.408 12.915 -11.163 1.00 93.25 285 LYS A O 1
ATOM 2264 N N . PRO A 1 286 ? -19.636 12.951 -10.980 1.00 93.62 286 PRO A N 1
ATOM 2265 C CA . PRO A 1 286 ? -19.624 14.229 -10.260 1.00 93.62 286 PRO A CA 1
ATOM 2266 C C . PRO A 1 286 ? -19.126 14.102 -8.812 1.00 93.62 286 PRO A C 1
ATOM 2268 O O . PRO A 1 286 ? -18.797 15.113 -8.193 1.00 93.62 286 PRO A O 1
ATOM 2271 N N . SER A 1 287 ? -19.061 12.884 -8.268 1.00 95.44 287 SER A N 1
ATOM 2272 C CA . SER A 1 287 ? -18.467 12.631 -6.964 1.00 95.44 287 SER A CA 1
ATOM 2273 C C . SER A 1 287 ? -16.955 12.534 -7.112 1.00 95.44 287 SER A C 1
ATOM 2275 O O . SER A 1 287 ? -16.467 11.600 -7.735 1.00 95.44 287 SER A O 1
ATOM 2277 N N . LYS A 1 288 ? -16.213 13.508 -6.579 1.00 94.06 288 LYS A N 1
ATOM 2278 C CA . LYS A 1 288 ? -14.750 13.570 -6.704 1.00 94.06 288 LYS A CA 1
ATOM 2279 C C . LYS A 1 288 ? -14.072 13.590 -5.345 1.00 94.06 288 LYS A C 1
ATOM 2281 O O . LYS A 1 288 ? -14.585 14.236 -4.430 1.00 94.06 288 LYS A O 1
ATOM 2286 N N . ALA A 1 289 ? -12.918 12.948 -5.242 1.00 93.19 289 ALA A N 1
ATOM 2287 C CA . ALA A 1 289 ? -12.024 13.046 -4.100 1.00 93.19 289 ALA A CA 1
ATOM 2288 C C . ALA A 1 289 ? -10.563 13.109 -4.559 1.00 93.19 289 ALA A C 1
ATOM 2290 O O . ALA A 1 289 ? -10.183 12.482 -5.550 1.00 93.19 289 ALA A O 1
ATOM 2291 N N . GLU A 1 290 ? -9.754 13.867 -3.827 1.00 90.75 290 GLU A N 1
ATOM 2292 C CA . GLU A 1 290 ? -8.316 13.964 -4.078 1.00 90.75 290 GLU A CA 1
ATOM 2293 C C . GLU A 1 290 ? -7.565 13.062 -3.101 1.00 90.75 290 GLU A C 1
ATOM 2295 O O . GLU A 1 290 ? -7.923 13.008 -1.924 1.00 90.75 290 GLU A O 1
ATOM 2300 N N . THR A 1 291 ? -6.525 12.379 -3.576 1.00 89.19 291 THR A N 1
ATOM 2301 C CA . THR A 1 291 ? -5.647 11.549 -2.744 1.00 89.19 291 THR A CA 1
ATOM 2302 C C . THR A 1 291 ? -4.182 11.803 -3.074 1.00 89.19 291 THR A C 1
ATOM 2304 O O . THR A 1 291 ? -3.801 12.133 -4.198 1.00 89.19 291 THR A O 1
ATOM 2307 N N . ASP A 1 292 ? -3.361 11.666 -2.058 1.00 85.00 292 ASP A N 1
ATOM 2308 C CA . ASP A 1 292 ? -1.913 11.677 -2.060 1.00 85.00 292 ASP A CA 1
ATOM 2309 C C . ASP A 1 292 ? -1.336 10.428 -2.754 1.00 85.00 292 ASP A C 1
ATOM 2311 O O . ASP A 1 292 ? -1.749 9.288 -2.509 1.00 85.00 292 ASP A O 1
ATOM 2315 N N . VAL A 1 293 ? -0.380 10.675 -3.655 1.00 86.56 293 VAL A N 1
ATOM 2316 C CA . VAL A 1 293 ? 0.284 9.672 -4.498 1.00 86.56 293 VAL A CA 1
ATOM 2317 C C . VAL A 1 293 ? 1.786 9.639 -4.199 1.00 86.56 293 VAL A C 1
ATOM 2319 O O . VAL A 1 293 ? 2.331 10.696 -3.885 1.00 86.56 293 VAL A O 1
ATOM 2322 N N . PRO A 1 294 ? 2.451 8.476 -4.346 1.00 89.00 294 PRO A N 1
ATOM 2323 C CA . PRO A 1 294 ? 3.886 8.348 -4.125 1.00 89.00 294 PRO A CA 1
ATOM 2324 C C . PRO A 1 294 ? 4.703 9.380 -4.899 1.00 89.00 294 PRO A C 1
ATOM 2326 O O . PRO A 1 294 ? 4.512 9.553 -6.110 1.00 89.00 294 PRO A O 1
ATOM 2329 N N . GLU A 1 295 ? 5.642 10.027 -4.214 1.00 89.56 295 GLU A N 1
ATOM 2330 C CA . GLU A 1 295 ? 6.535 11.025 -4.817 1.00 89.56 295 GLU A CA 1
ATOM 2331 C C . GLU A 1 295 ? 7.927 10.451 -5.119 1.00 89.56 295 GLU A C 1
ATOM 2333 O O . GLU A 1 295 ? 8.665 11.023 -5.929 1.00 89.56 295 GLU A O 1
ATOM 2338 N N . SER A 1 296 ? 8.263 9.287 -4.548 1.00 88.69 296 SER A N 1
ATOM 2339 C CA . SER A 1 296 ? 9.535 8.591 -4.764 1.00 88.69 296 SER A CA 1
ATOM 2340 C C . SER A 1 296 ? 9.376 7.248 -5.492 1.00 88.69 296 SER A C 1
ATOM 2342 O O . SER A 1 296 ? 8.328 6.599 -5.463 1.00 88.69 296 SER A O 1
ATOM 2344 N N . ALA A 1 297 ? 10.448 6.796 -6.152 1.00 87.50 297 ALA A N 1
ATOM 2345 C CA . ALA A 1 297 ? 10.449 5.525 -6.877 1.00 87.50 297 ALA A CA 1
ATOM 2346 C C . ALA A 1 297 ? 10.259 4.312 -5.950 1.00 87.50 297 ALA A C 1
ATOM 2348 O O . ALA A 1 297 ? 9.510 3.399 -6.288 1.00 87.50 297 ALA A O 1
ATOM 2349 N N . ALA A 1 298 ? 10.910 4.299 -4.782 1.00 85.56 298 ALA A N 1
ATOM 2350 C CA . ALA A 1 298 ? 10.834 3.180 -3.842 1.00 85.56 298 ALA A CA 1
ATOM 2351 C C . ALA A 1 298 ? 9.410 2.996 -3.292 1.00 85.56 298 ALA A C 1
ATOM 2353 O O . ALA A 1 298 ? 8.895 1.879 -3.243 1.00 85.56 298 ALA A O 1
ATOM 2354 N N . GLU A 1 299 ? 8.766 4.107 -2.945 1.00 84.69 299 GLU A N 1
ATOM 2355 C CA . GLU A 1 299 ? 7.395 4.153 -2.447 1.00 84.69 299 GLU A CA 1
ATOM 2356 C C . GLU A 1 299 ? 6.393 3.726 -3.539 1.00 84.69 299 GLU A C 1
ATOM 2358 O O . GLU A 1 299 ? 5.523 2.882 -3.307 1.00 84.69 299 GLU A O 1
ATOM 2363 N N . LEU A 1 300 ? 6.591 4.198 -4.780 1.00 89.31 300 LEU A N 1
ATOM 2364 C CA . LEU A 1 300 ? 5.814 3.762 -5.942 1.00 89.31 300 LEU A CA 1
ATOM 2365 C C . LEU A 1 300 ? 5.945 2.251 -6.185 1.00 89.31 300 LEU A C 1
ATOM 2367 O O . LEU A 1 300 ? 4.938 1.575 -6.384 1.00 89.31 300 LEU A O 1
ATOM 2371 N N . ILE A 1 301 ? 7.161 1.700 -6.147 1.00 89.31 301 ILE A N 1
ATOM 2372 C CA . ILE A 1 301 ? 7.409 0.261 -6.332 1.00 89.31 301 ILE A CA 1
ATOM 2373 C C . ILE A 1 301 ? 6.699 -0.553 -5.240 1.00 89.31 301 ILE A C 1
ATOM 2375 O O . ILE A 1 301 ? 6.007 -1.527 -5.553 1.00 89.31 301 ILE A O 1
ATOM 2379 N N . GLY A 1 302 ? 6.804 -0.134 -3.974 1.00 84.31 302 GLY A N 1
ATOM 2380 C CA . GLY A 1 302 ? 6.132 -0.785 -2.846 1.00 84.31 302 GLY A CA 1
ATOM 2381 C C . GLY A 1 302 ? 4.604 -0.758 -2.962 1.00 84.31 302 GLY A C 1
ATOM 2382 O O . GLY A 1 302 ? 3.940 -1.782 -2.773 1.00 84.31 302 GLY A O 1
ATOM 2383 N N . GLN A 1 303 ? 4.028 0.385 -3.345 1.00 85.94 303 GLN A N 1
ATOM 2384 C CA . GLN A 1 303 ? 2.593 0.504 -3.610 1.00 85.94 303 GLN A CA 1
ATOM 2385 C C . GLN A 1 303 ? 2.156 -0.417 -4.759 1.00 85.94 303 GLN A C 1
ATOM 2387 O O . GLN A 1 303 ? 1.176 -1.158 -4.640 1.00 85.94 303 GLN A O 1
ATOM 2392 N N . ARG A 1 304 ? 2.896 -0.402 -5.869 1.00 88.94 304 ARG A N 1
ATOM 2393 C CA . ARG A 1 304 ? 2.518 -1.086 -7.111 1.00 88.94 304 ARG A CA 1
ATOM 2394 C C . ARG A 1 304 ? 2.677 -2.593 -7.028 1.00 88.94 304 ARG A C 1
ATOM 2396 O O . ARG A 1 304 ? 1.841 -3.297 -7.585 1.00 88.94 304 ARG A O 1
ATOM 2403 N N . ARG A 1 305 ? 3.641 -3.090 -6.250 1.00 88.75 305 ARG A N 1
ATOM 2404 C CA . ARG A 1 305 ? 3.756 -4.512 -5.897 1.00 88.75 305 ARG A CA 1
ATOM 2405 C C . ARG A 1 305 ? 2.429 -5.061 -5.366 1.00 88.75 305 ARG A C 1
ATOM 2407 O O . ARG A 1 305 ? 1.908 -6.044 -5.892 1.00 88.75 305 ARG A O 1
ATOM 2414 N N . ARG A 1 306 ? 1.848 -4.388 -4.365 1.00 83.75 306 ARG A N 1
ATOM 2415 C CA . ARG A 1 306 ? 0.577 -4.795 -3.738 1.00 83.75 306 ARG A CA 1
ATOM 2416 C C . ARG A 1 306 ? -0.573 -4.767 -4.740 1.00 83.75 306 ARG A C 1
ATOM 2418 O O . ARG A 1 306 ? -1.339 -5.723 -4.831 1.00 83.75 306 ARG A O 1
ATOM 2425 N N . TRP A 1 307 ? -0.682 -3.681 -5.506 1.00 86.25 307 TRP A N 1
ATOM 2426 C CA . TRP A 1 307 ? -1.789 -3.486 -6.443 1.00 86.25 307 TRP A CA 1
ATOM 2427 C C . TRP A 1 307 ? -1.747 -4.452 -7.619 1.00 86.25 307 TRP A C 1
ATOM 2429 O O . TRP A 1 307 ? -2.790 -4.990 -7.984 1.00 86.25 307 TRP A O 1
ATOM 2439 N N . LEU A 1 308 ? -0.570 -4.697 -8.197 1.00 89.56 308 LEU A N 1
ATOM 2440 C CA . LEU A 1 308 ? -0.402 -5.618 -9.319 1.00 89.56 308 LEU A CA 1
ATOM 2441 C C . LEU A 1 308 ? -0.676 -7.059 -8.883 1.00 89.56 308 LEU A C 1
ATOM 2443 O O . LEU A 1 308 ? -1.508 -7.725 -9.500 1.00 89.56 308 LEU A O 1
ATOM 2447 N N . ASN A 1 309 ? -0.081 -7.504 -7.770 1.00 88.00 309 ASN A N 1
ATOM 2448 C CA . ASN A 1 309 ? -0.289 -8.857 -7.250 1.00 88.00 309 ASN A CA 1
ATOM 2449 C C . ASN A 1 309 ? -1.755 -9.098 -6.859 1.00 88.00 309 ASN A C 1
ATOM 2451 O O . ASN A 1 309 ? -2.352 -10.103 -7.260 1.00 88.00 309 ASN A O 1
ATOM 2455 N N . GLY A 1 310 ? -2.361 -8.150 -6.136 1.00 87.50 310 GLY A N 1
ATOM 2456 C CA . GLY A 1 310 ? -3.766 -8.225 -5.742 1.00 87.50 310 GLY A CA 1
ATOM 2457 C C . GLY A 1 310 ? -4.722 -8.170 -6.932 1.00 87.50 310 GLY A C 1
ATOM 2458 O O . GLY A 1 310 ? -5.646 -8.978 -7.023 1.00 87.50 310 GLY A O 1
ATOM 2459 N N . SER A 1 311 ? -4.489 -7.265 -7.889 1.00 88.25 311 SER A N 1
ATOM 2460 C CA . SER A 1 311 ? -5.322 -7.139 -9.090 1.00 88.25 311 SER A CA 1
ATOM 2461 C C . SER A 1 311 ? -5.245 -8.381 -9.973 1.00 88.25 311 SER A C 1
ATOM 2463 O O . SER A 1 311 ? -6.281 -8.841 -10.457 1.00 88.25 311 SER A O 1
ATOM 2465 N N . PHE A 1 312 ? -4.053 -8.954 -10.159 1.00 90.62 312 PHE A N 1
ATOM 2466 C CA . PHE A 1 312 ? -3.870 -10.189 -10.917 1.00 90.62 312 PHE A CA 1
ATOM 2467 C C . PHE A 1 312 ? -4.646 -11.351 -10.281 1.00 90.62 312 PHE A C 1
ATOM 2469 O O . PHE A 1 312 ? -5.487 -11.971 -10.938 1.00 90.62 312 PHE A O 1
ATOM 2476 N N . ALA A 1 313 ? -4.434 -11.593 -8.983 1.00 88.81 313 ALA A N 1
ATOM 2477 C CA . ALA A 1 313 ? -5.093 -12.680 -8.264 1.00 88.81 313 ALA A CA 1
ATOM 2478 C C . ALA A 1 313 ? -6.625 -12.517 -8.233 1.00 88.81 313 ALA A C 1
ATOM 2480 O O . ALA A 1 313 ? -7.358 -13.475 -8.491 1.00 88.81 313 ALA A O 1
ATOM 2481 N N . ALA A 1 314 ? -7.125 -11.299 -7.995 1.00 89.50 314 ALA A N 1
ATOM 2482 C CA . ALA A 1 314 ? -8.558 -11.010 -7.999 1.00 89.50 314 ALA A CA 1
ATOM 2483 C C . ALA A 1 314 ? -9.195 -11.143 -9.394 1.00 89.50 314 ALA A C 1
ATOM 2485 O O . ALA A 1 314 ? -10.318 -11.638 -9.516 1.00 89.50 314 ALA A O 1
ATOM 2486 N N . SER A 1 315 ? -8.481 -10.757 -10.456 1.00 91.19 315 SER A N 1
ATOM 2487 C CA . SER A 1 315 ? -8.971 -10.899 -11.834 1.00 91.19 315 SER A CA 1
ATOM 2488 C C . SER A 1 315 ? -9.137 -12.372 -12.202 1.00 91.19 315 SER A C 1
ATOM 2490 O O . SER A 1 315 ? -10.217 -12.779 -12.631 1.00 91.19 315 SER A O 1
ATOM 2492 N N . VAL A 1 316 ? -8.121 -13.197 -11.933 1.00 91.88 316 VAL A N 1
ATOM 2493 C CA . VAL A 1 316 ? -8.194 -14.657 -12.105 1.00 91.88 316 VAL A CA 1
ATOM 2494 C C . VAL A 1 316 ? -9.335 -15.249 -11.272 1.00 91.88 316 VAL A C 1
ATOM 2496 O O . VAL A 1 316 ? -10.113 -16.051 -11.787 1.00 91.88 316 VAL A O 1
ATOM 2499 N N . TYR A 1 317 ? -9.497 -14.819 -10.014 1.00 91.75 317 TYR A N 1
ATOM 2500 C CA . TYR A 1 317 ? -10.599 -15.268 -9.162 1.00 91.75 317 TYR A CA 1
ATOM 2501 C C . TYR A 1 317 ? -11.972 -14.987 -9.787 1.00 91.75 317 TYR A C 1
ATOM 2503 O O . TYR A 1 317 ? -12.813 -15.889 -9.824 1.00 91.75 317 TYR A O 1
ATOM 2511 N N . SER A 1 318 ? -12.191 -13.770 -10.300 1.00 92.00 318 SER A N 1
ATOM 2512 C CA . SER A 1 318 ? -13.460 -13.365 -10.921 1.00 92.00 318 SER A CA 1
ATOM 2513 C C . SER A 1 318 ? -13.787 -14.176 -12.180 1.00 92.00 318 SER A C 1
ATOM 2515 O O . SER A 1 318 ? -14.940 -14.552 -12.384 1.00 92.00 318 SER A O 1
ATOM 2517 N N . VAL A 1 319 ? -12.771 -14.517 -12.983 1.00 93.06 319 VAL A N 1
ATOM 2518 C CA . VAL A 1 319 ? -12.918 -15.338 -14.194 1.00 93.06 319 VAL A CA 1
ATOM 2519 C C . VAL A 1 319 ? -13.247 -16.784 -13.826 1.00 93.06 319 VAL A C 1
ATOM 2521 O O . VAL A 1 319 ? -14.224 -17.336 -14.326 1.00 93.06 319 VAL A O 1
ATOM 2524 N N . VAL A 1 320 ? -12.489 -17.387 -12.904 1.00 93.12 320 VAL A N 1
ATOM 2525 C CA . VAL A 1 320 ? -12.717 -18.772 -12.449 1.00 93.12 320 VAL A CA 1
ATOM 2526 C C . VAL A 1 320 ? -14.106 -18.931 -11.831 1.00 93.12 320 VAL A C 1
ATOM 2528 O O . VAL A 1 320 ? -14.788 -19.930 -12.055 1.00 93.12 320 VAL A O 1
ATOM 2531 N N . HIS A 1 321 ? -14.556 -17.934 -11.070 1.00 94.69 321 HIS A N 1
ATOM 2532 C CA . HIS A 1 321 ? -15.843 -17.978 -10.385 1.00 94.69 321 HIS A CA 1
ATOM 2533 C C . HIS A 1 321 ? -16.989 -17.339 -11.164 1.00 94.69 321 HIS A C 1
ATOM 2535 O O . HIS A 1 321 ? -18.089 -17.260 -10.616 1.00 94.69 321 HIS A O 1
ATOM 2541 N N . PHE A 1 322 ? -16.780 -16.930 -12.418 1.00 96.19 322 PHE A N 1
ATOM 2542 C CA . PHE A 1 322 ? -17.763 -16.217 -13.237 1.00 96.19 322 PHE A CA 1
ATOM 2543 C C . PHE A 1 322 ? -19.155 -16.866 -13.204 1.00 96.19 322 PHE A C 1
ATOM 2545 O O . PHE A 1 322 ? -20.166 -16.189 -13.027 1.00 96.19 322 PHE A O 1
ATOM 2552 N N . PHE A 1 323 ? -19.217 -18.201 -13.256 1.00 95.88 323 PHE A N 1
ATOM 2553 C CA . PHE A 1 323 ? -20.478 -18.945 -13.240 1.00 95.88 323 PHE A CA 1
ATOM 2554 C C . PHE A 1 323 ? -21.310 -18.783 -11.955 1.00 95.88 323 PHE A C 1
ATOM 2556 O O . PHE A 1 323 ? -22.498 -19.103 -11.959 1.00 95.88 323 PHE A O 1
ATOM 2563 N N . LYS A 1 324 ? -20.754 -18.231 -10.865 1.00 95.44 324 LYS A N 1
ATOM 2564 C CA . LYS A 1 324 ? -21.545 -17.818 -9.692 1.00 95.44 324 LYS A CA 1
ATOM 2565 C C . LYS A 1 324 ? -22.594 -16.762 -10.045 1.00 95.44 324 LYS A C 1
ATOM 2567 O O . LYS A 1 324 ? -23.654 -16.767 -9.428 1.00 95.44 324 LYS A O 1
ATOM 2572 N N . LEU A 1 325 ? -22.349 -15.920 -11.052 1.00 96.00 325 LEU A N 1
ATOM 2573 C CA . LEU A 1 325 ? -23.307 -14.909 -11.506 1.00 96.00 325 LEU A CA 1
ATOM 2574 C C . LEU A 1 325 ? -24.635 -15.528 -11.958 1.00 96.00 325 LEU A C 1
ATOM 2576 O O . LEU A 1 325 ? -25.673 -14.905 -11.793 1.00 96.00 325 LEU A O 1
ATOM 2580 N N . TYR A 1 326 ? -24.660 -16.779 -12.423 1.00 96.38 326 TYR A N 1
ATOM 2581 C CA . TYR A 1 326 ? -25.915 -17.461 -12.767 1.00 96.38 326 TYR A CA 1
ATOM 2582 C C . TYR A 1 326 ? -26.784 -17.828 -11.558 1.00 96.38 326 TYR A C 1
ATOM 2584 O O . TYR A 1 326 ? -27.960 -18.136 -11.725 1.00 96.38 326 TYR A O 1
ATOM 2592 N N . LYS A 1 327 ? -26.225 -17.805 -10.342 1.00 96.12 327 LYS A N 1
ATOM 2593 C CA . LYS A 1 327 ? -26.991 -17.972 -9.098 1.00 96.12 327 LYS A CA 1
ATOM 2594 C C . LYS A 1 327 ? -27.581 -16.649 -8.596 1.00 96.12 327 LYS A C 1
ATOM 2596 O O . LYS A 1 327 ? -28.359 -16.660 -7.643 1.00 96.12 327 LYS A O 1
ATOM 2601 N N . SER A 1 328 ? -27.191 -15.522 -9.191 1.00 95.94 328 SER A N 1
ATOM 2602 C CA . SER A 1 328 ? -27.769 -14.209 -8.898 1.00 95.94 328 SER A CA 1
ATOM 2603 C C . SER A 1 328 ? -29.158 -14.056 -9.537 1.00 95.94 328 SER A C 1
ATOM 2605 O O . SER A 1 328 ? -29.552 -14.833 -10.404 1.00 95.94 328 SER A O 1
ATOM 2607 N N . GLY A 1 329 ? -29.896 -13.028 -9.127 1.00 95.25 329 GLY A N 1
ATOM 2608 C CA . GLY A 1 329 ? -31.184 -12.636 -9.704 1.00 95.25 329 GLY A CA 1
ATOM 2609 C C . GLY A 1 329 ? -31.081 -11.709 -10.925 1.00 95.25 329 GLY A C 1
ATOM 2610 O O . GLY A 1 329 ? -32.056 -11.024 -11.247 1.00 95.25 329 GLY A O 1
ATOM 2611 N N . HIS A 1 330 ? -29.914 -11.608 -11.574 1.00 97.00 330 HIS A N 1
ATOM 2612 C CA . HIS A 1 330 ? -29.705 -10.721 -12.726 1.00 97.00 330 HIS A CA 1
ATOM 2613 C C . HIS A 1 330 ? -30.440 -11.207 -13.985 1.00 97.00 330 HIS A C 1
ATOM 2615 O O . HIS A 1 330 ? -30.499 -12.396 -14.288 1.00 97.00 330 HIS A O 1
ATOM 2621 N N . GLY A 1 331 ? -30.999 -10.267 -14.755 1.00 95.94 331 GLY A N 1
ATOM 2622 C CA . GLY A 1 331 ? -31.711 -10.572 -16.003 1.00 95.94 331 GLY A CA 1
ATOM 2623 C C . GLY A 1 331 ? -30.784 -10.908 -17.180 1.00 95.94 331 GLY A C 1
ATOM 2624 O O . GLY A 1 331 ? -29.592 -10.607 -17.157 1.00 95.94 331 GLY A O 1
ATOM 2625 N N . ILE A 1 332 ? -31.350 -11.453 -18.263 1.00 96.38 332 ILE A N 1
ATOM 2626 C CA . ILE A 1 332 ? -30.605 -11.934 -19.448 1.00 96.38 332 ILE A CA 1
ATOM 2627 C C . ILE A 1 332 ? -29.726 -10.841 -20.077 1.00 96.38 332 ILE A C 1
ATOM 2629 O O . ILE A 1 332 ? -28.564 -11.088 -20.385 1.00 96.38 332 ILE A O 1
ATOM 2633 N N . VAL A 1 333 ? -30.250 -9.618 -20.224 1.00 96.12 333 VAL A N 1
ATOM 2634 C CA . VAL A 1 333 ? -29.492 -8.486 -20.795 1.00 96.12 333 VAL A CA 1
ATOM 2635 C C . VAL A 1 333 ? -28.274 -8.150 -19.935 1.00 96.12 333 VAL A C 1
ATOM 2637 O O . VAL A 1 333 ? -27.187 -7.920 -20.456 1.00 96.12 333 VAL A O 1
ATOM 2640 N N . ARG A 1 334 ? -28.434 -8.165 -18.607 1.00 95.62 334 ARG A N 1
ATOM 2641 C CA . ARG A 1 334 ? -27.324 -7.914 -17.684 1.00 95.62 334 ARG A CA 1
ATOM 2642 C C . ARG A 1 334 ? -26.281 -9.023 -17.781 1.00 95.62 334 ARG A C 1
ATOM 2644 O O . ARG A 1 334 ? -25.095 -8.735 -17.894 1.00 95.62 334 ARG A O 1
ATOM 2651 N N . MET A 1 335 ? -26.732 -10.276 -17.808 1.00 97.31 335 MET A N 1
ATOM 2652 C CA . MET A 1 335 ? -25.852 -11.429 -17.976 1.00 97.31 335 MET A CA 1
ATOM 2653 C C . MET A 1 335 ? -25.063 -11.361 -19.286 1.00 97.31 335 MET A C 1
ATOM 2655 O O . MET A 1 335 ? -23.877 -11.672 -19.280 1.00 97.31 335 MET A O 1
ATOM 2659 N N . PHE A 1 336 ? -25.665 -10.908 -20.390 1.00 97.25 336 PHE A N 1
ATOM 2660 C CA . PHE A 1 336 ? -24.954 -10.688 -21.653 1.00 97.25 336 PHE A CA 1
ATOM 2661 C C . PHE A 1 336 ? -23.787 -9.698 -21.499 1.00 97.25 336 PHE A C 1
ATOM 2663 O O . PHE A 1 336 ? -22.663 -10.010 -21.888 1.00 97.25 336 PHE A O 1
ATOM 2670 N N . PHE A 1 337 ? -24.011 -8.548 -20.856 1.00 97.38 337 PHE A N 1
ATOM 2671 C CA . PHE A 1 337 ? -22.934 -7.586 -20.599 1.00 97.38 337 PHE A CA 1
ATOM 2672 C C . PHE A 1 337 ? -21.862 -8.124 -19.646 1.00 97.38 337 PHE A C 1
ATOM 2674 O O . PHE A 1 337 ? -20.681 -7.864 -19.862 1.00 97.38 337 PHE A O 1
ATOM 2681 N N . PHE A 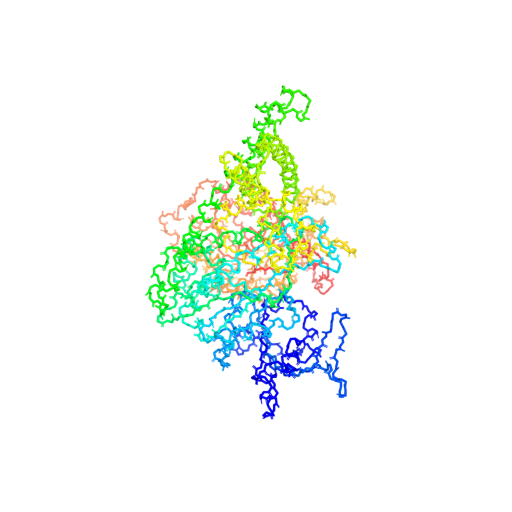1 338 ? -22.228 -8.943 -18.656 1.00 97.12 338 PHE A N 1
ATOM 2682 C CA . PHE A 1 338 ? -21.234 -9.621 -17.820 1.00 97.12 338 PHE A CA 1
ATOM 2683 C C . PHE A 1 338 ? -20.349 -10.587 -18.616 1.00 97.12 338 PHE A C 1
ATOM 2685 O O . PHE A 1 338 ? -19.163 -10.681 -18.318 1.00 97.12 338 PHE A O 1
ATOM 2692 N N . HIS A 1 339 ? -20.867 -11.255 -19.653 1.00 96.88 339 HIS A N 1
ATOM 2693 C CA . HIS A 1 339 ? -20.029 -12.072 -20.542 1.00 96.88 339 HIS A CA 1
ATOM 2694 C C . HIS A 1 339 ? -19.066 -11.217 -21.362 1.00 96.88 339 HIS A C 1
ATOM 2696 O O . HIS A 1 339 ? -17.894 -11.568 -21.470 1.00 96.88 339 HIS A O 1
ATOM 2702 N N . ILE A 1 340 ? -19.531 -10.084 -21.901 1.00 96.50 340 ILE A N 1
ATOM 2703 C CA . ILE A 1 340 ? -18.654 -9.133 -22.601 1.00 96.50 340 ILE A CA 1
ATOM 2704 C C . ILE A 1 340 ? -17.531 -8.681 -21.667 1.00 96.50 340 ILE A C 1
ATOM 2706 O O . ILE A 1 340 ? -16.362 -8.719 -22.045 1.00 96.50 340 ILE A O 1
ATOM 2710 N N . GLN A 1 341 ? -17.869 -8.312 -20.431 1.00 95.44 341 GLN A N 1
ATOM 2711 C CA . GLN A 1 341 ? -16.875 -7.902 -19.450 1.00 95.44 341 GLN A CA 1
ATOM 2712 C C . GLN A 1 341 ? -15.924 -9.039 -19.065 1.00 95.44 341 GLN A C 1
ATOM 2714 O O . GLN A 1 341 ? -14.731 -8.804 -18.913 1.00 95.44 341 GLN A O 1
ATOM 2719 N N . ALA A 1 342 ? -16.410 -10.275 -18.940 1.00 95.19 342 ALA A N 1
ATOM 2720 C CA . ALA A 1 342 ? -15.558 -11.429 -18.668 1.00 95.19 342 ALA A CA 1
ATOM 2721 C C . ALA A 1 342 ? -14.561 -11.681 -19.808 1.00 95.19 342 ALA A C 1
ATOM 2723 O O . ALA A 1 342 ? -13.384 -11.909 -19.541 1.00 95.19 342 ALA A O 1
ATOM 2724 N N . LEU A 1 343 ? -14.999 -11.575 -21.067 1.00 95.69 343 LEU A N 1
ATOM 2725 C CA . LEU A 1 343 ? -14.117 -11.667 -22.234 1.00 95.69 343 LEU A CA 1
ATOM 2726 C C . LEU A 1 343 ? -13.081 -10.539 -22.249 1.00 95.69 343 LEU A C 1
ATOM 2728 O O . LEU A 1 343 ? -11.900 -10.802 -22.471 1.00 95.69 343 LEU A O 1
ATOM 2732 N N . TYR A 1 344 ? -13.506 -9.307 -21.958 1.00 93.25 344 TYR A N 1
ATOM 2733 C CA . TYR A 1 344 ? -12.603 -8.168 -21.805 1.00 93.25 344 TYR A CA 1
ATOM 2734 C C . TYR A 1 344 ? -11.565 -8.418 -20.701 1.00 93.25 344 TYR A C 1
ATOM 2736 O O . TYR A 1 344 ? -10.373 -8.253 -20.940 1.00 93.25 344 TYR A O 1
ATOM 2744 N N . ASN A 1 345 ? -11.981 -8.904 -19.529 1.00 92.50 345 ASN A N 1
ATOM 2745 C CA . ASN A 1 345 ? -11.078 -9.202 -18.417 1.00 92.50 345 ASN A CA 1
ATOM 2746 C C . ASN A 1 345 ? -10.085 -10.321 -18.759 1.00 92.50 345 ASN A C 1
ATOM 2748 O O . ASN A 1 345 ? -8.914 -10.216 -18.404 1.00 92.50 345 ASN A O 1
ATOM 2752 N N . VAL A 1 346 ? -10.522 -11.372 -19.463 1.00 95.00 346 VAL A N 1
ATOM 2753 C CA . VAL A 1 346 ? -9.634 -12.444 -19.943 1.00 95.00 346 VAL A CA 1
ATOM 2754 C C . VAL A 1 346 ? -8.606 -11.888 -20.925 1.00 95.00 346 VAL A C 1
ATOM 2756 O O . VAL A 1 346 ? -7.417 -12.161 -20.774 1.00 95.00 346 VAL A O 1
ATOM 2759 N N . PHE A 1 347 ? -9.036 -11.077 -21.894 1.00 93.81 347 PHE A N 1
ATOM 2760 C CA . PHE A 1 347 ? -8.126 -10.447 -22.848 1.00 93.81 347 PHE A CA 1
ATOM 2761 C C . PHE A 1 347 ? -7.110 -9.538 -22.145 1.00 93.81 347 PHE A C 1
ATOM 2763 O O . PHE A 1 347 ? -5.909 -9.673 -22.372 1.00 93.81 347 PHE A O 1
ATOM 2770 N N . SER A 1 348 ? -7.570 -8.675 -21.238 1.00 91.19 348 SER A N 1
ATOM 2771 C CA . SER A 1 348 ? -6.714 -7.788 -20.446 1.00 91.19 348 SER A CA 1
ATOM 2772 C C . SER A 1 348 ? -5.725 -8.561 -19.574 1.00 91.19 348 SER A C 1
ATOM 2774 O O . SER A 1 348 ? -4.566 -8.164 -19.470 1.00 91.19 348 SER A O 1
ATOM 2776 N N . LEU A 1 349 ? -6.140 -9.688 -18.984 1.00 92.06 349 LEU A N 1
ATOM 2777 C CA . LEU A 1 349 ? -5.264 -10.552 -18.193 1.00 92.06 349 LEU A CA 1
ATOM 2778 C C . LEU A 1 349 ? -4.148 -11.157 -19.054 1.00 92.06 349 LEU A C 1
ATOM 2780 O O . LEU A 1 349 ? -2.983 -11.092 -18.668 1.00 92.06 349 LEU A O 1
ATOM 2784 N N . VAL A 1 350 ? -4.493 -11.704 -20.224 1.00 93.06 350 VAL A N 1
ATOM 2785 C CA . VAL A 1 350 ? -3.514 -12.261 -21.171 1.00 93.06 350 VAL A CA 1
ATOM 2786 C C . VAL A 1 350 ? -2.562 -11.171 -21.659 1.00 93.06 350 VAL A C 1
ATOM 2788 O O . VAL A 1 350 ? -1.349 -11.361 -21.645 1.00 93.06 350 VAL A O 1
ATOM 2791 N N . PHE A 1 351 ? -3.088 -10.009 -22.044 1.00 90.44 351 PHE A N 1
ATOM 2792 C CA . PHE A 1 351 ? -2.271 -8.902 -22.534 1.00 90.44 351 PHE A CA 1
ATOM 2793 C C . PHE A 1 351 ? -1.317 -8.366 -21.458 1.00 90.44 351 PHE A C 1
ATOM 2795 O O . PHE A 1 351 ? -0.140 -8.148 -21.738 1.00 90.44 351 PHE A O 1
ATOM 2802 N N . SER A 1 352 ? -1.802 -8.211 -20.223 1.00 89.62 352 SER A N 1
ATOM 2803 C CA . SER A 1 352 ? -0.997 -7.785 -19.073 1.00 89.62 352 SER A CA 1
ATOM 2804 C C . SER A 1 352 ? 0.108 -8.794 -18.741 1.00 89.62 352 SER A C 1
ATOM 2806 O O . SER A 1 352 ? 1.249 -8.403 -18.503 1.00 89.62 352 SER A O 1
ATOM 2808 N N . TRP A 1 353 ? -0.188 -10.097 -18.822 1.00 90.00 353 TRP A N 1
ATOM 2809 C CA . TRP A 1 353 ? 0.799 -11.159 -18.598 1.00 90.00 353 TRP A CA 1
ATOM 2810 C C . TRP A 1 353 ? 1.975 -11.089 -19.580 1.00 90.00 353 TRP A C 1
ATOM 2812 O O . TRP A 1 353 ? 3.129 -11.260 -19.193 1.00 90.00 353 TRP A O 1
ATOM 2822 N N . PHE A 1 354 ? 1.695 -10.781 -20.848 1.00 93.75 354 PHE A N 1
ATOM 2823 C CA . PHE A 1 354 ? 2.716 -10.635 -21.886 1.00 93.75 354 PHE A CA 1
ATOM 2824 C C . PHE A 1 354 ? 3.233 -9.198 -22.049 1.00 93.75 354 PHE A C 1
ATOM 2826 O O . PHE A 1 354 ? 3.997 -8.939 -22.976 1.00 93.75 354 PHE A O 1
ATOM 2833 N N . ALA A 1 355 ? 2.881 -8.258 -21.164 1.00 92.44 355 ALA A N 1
ATOM 2834 C CA . ALA A 1 355 ? 3.202 -6.840 -21.343 1.00 92.44 355 ALA A CA 1
ATOM 2835 C C . ALA A 1 355 ? 4.713 -6.565 -21.464 1.00 92.44 355 ALA A C 1
ATOM 2837 O O . ALA A 1 355 ? 5.116 -5.784 -22.322 1.00 92.44 355 ALA A O 1
ATOM 2838 N N . ILE A 1 356 ? 5.553 -7.245 -20.670 1.00 94.50 356 ILE A N 1
ATOM 2839 C CA . ILE A 1 356 ? 7.023 -7.104 -20.733 1.00 94.50 356 ILE A CA 1
ATOM 2840 C C . ILE A 1 356 ? 7.549 -7.536 -22.111 1.00 94.50 356 ILE A C 1
ATOM 2842 O O . ILE A 1 356 ? 8.331 -6.820 -22.736 1.00 94.50 356 ILE A O 1
ATOM 2846 N N . ALA A 1 357 ? 7.077 -8.682 -22.614 1.00 95.00 357 ALA A N 1
ATOM 2847 C CA . ALA A 1 357 ? 7.463 -9.198 -23.925 1.00 95.00 357 ALA A CA 1
ATOM 2848 C C . ALA A 1 357 ? 6.945 -8.303 -25.060 1.00 95.00 357 ALA A C 1
ATOM 2850 O O . ALA A 1 357 ? 7.697 -7.965 -25.969 1.00 95.00 357 ALA A O 1
ATOM 2851 N N . ASN A 1 358 ? 5.687 -7.865 -24.982 1.00 92.62 358 ASN A N 1
ATOM 2852 C CA . ASN A 1 358 ? 5.073 -6.976 -25.968 1.00 92.62 358 ASN A CA 1
ATOM 2853 C C . ASN A 1 358 ? 5.814 -5.639 -26.059 1.00 92.62 358 ASN A C 1
ATOM 2855 O O . ASN A 1 358 ? 6.028 -5.129 -27.158 1.00 92.62 358 ASN A O 1
ATOM 2859 N N . LEU A 1 359 ? 6.235 -5.082 -24.922 1.00 93.56 359 LEU A N 1
ATOM 2860 C CA . LEU A 1 359 ? 6.990 -3.836 -24.886 1.00 93.56 359 LEU A CA 1
ATOM 2861 C C . LEU A 1 359 ? 8.394 -4.003 -25.483 1.00 93.56 359 LEU A C 1
ATOM 2863 O O . LEU A 1 359 ? 8.810 -3.168 -26.283 1.00 93.56 359 LEU A O 1
ATOM 2867 N N . TRP A 1 360 ? 9.089 -5.098 -25.161 1.00 95.50 360 TRP A N 1
ATOM 2868 C CA . TRP A 1 360 ? 10.383 -5.429 -25.767 1.00 95.50 360 TRP A CA 1
ATOM 2869 C C . TRP A 1 360 ? 10.290 -5.609 -27.289 1.00 95.50 360 TRP A C 1
ATOM 2871 O O . TRP A 1 360 ? 11.086 -5.036 -28.034 1.00 95.50 360 TRP A O 1
ATOM 2881 N N . LEU A 1 361 ? 9.296 -6.365 -27.763 1.00 93.88 361 LEU A N 1
ATOM 2882 C CA . LEU A 1 361 ? 9.060 -6.570 -29.193 1.00 93.88 361 LEU A CA 1
ATOM 2883 C C . LEU A 1 361 ? 8.723 -5.255 -29.893 1.00 93.88 361 LEU A C 1
ATOM 2885 O O . LEU A 1 361 ? 9.239 -4.978 -30.967 1.00 93.88 361 LEU A O 1
ATOM 2889 N N . THR A 1 362 ? 7.896 -4.415 -29.270 1.00 91.25 362 THR A N 1
ATOM 2890 C CA . THR A 1 362 ? 7.580 -3.085 -29.807 1.00 91.25 362 THR A CA 1
ATOM 2891 C C . THR A 1 362 ? 8.841 -2.232 -29.926 1.00 91.25 362 THR A C 1
ATOM 2893 O O . THR A 1 362 ? 9.029 -1.568 -30.941 1.00 91.25 362 THR A O 1
ATOM 2896 N N . PHE A 1 363 ? 9.710 -2.263 -28.913 1.00 94.38 363 PHE A N 1
ATOM 2897 C CA . PHE A 1 363 ? 10.956 -1.507 -28.913 1.00 94.38 363 PHE A CA 1
ATOM 2898 C C . PHE A 1 363 ? 11.913 -1.971 -30.021 1.00 94.38 363 PHE A C 1
ATOM 2900 O O . PHE A 1 363 ? 12.278 -1.159 -30.867 1.00 94.38 363 PHE A O 1
ATOM 2907 N N . SER A 1 364 ? 12.251 -3.264 -30.055 1.00 94.19 364 SER A N 1
ATOM 2908 C CA . SER A 1 364 ? 13.167 -3.859 -31.047 1.00 94.19 364 SER A CA 1
ATOM 2909 C C . SER A 1 364 ? 12.655 -3.700 -32.483 1.00 94.19 364 SER A C 1
ATOM 2911 O O . SER A 1 364 ? 13.319 -3.088 -33.315 1.00 94.19 364 SER A O 1
ATOM 2913 N N . ILE A 1 365 ? 11.417 -4.124 -32.765 1.00 91.19 365 ILE A N 1
ATOM 2914 C CA . ILE A 1 365 ? 10.857 -4.085 -34.127 1.00 91.19 365 ILE A CA 1
ATOM 2915 C C . ILE A 1 365 ? 10.818 -2.655 -34.674 1.00 91.19 365 ILE A C 1
ATOM 2917 O O . ILE A 1 365 ? 11.141 -2.433 -35.841 1.00 91.19 365 ILE A O 1
ATOM 2921 N N . ILE A 1 366 ? 10.411 -1.667 -33.865 1.00 89.25 366 ILE A N 1
ATOM 2922 C CA . ILE A 1 366 ? 10.306 -0.282 -34.343 1.00 89.25 366 ILE A CA 1
ATOM 2923 C C . ILE A 1 366 ? 11.681 0.276 -34.707 1.00 89.25 366 ILE A C 1
ATOM 2925 O O . ILE A 1 366 ? 11.801 0.916 -35.752 1.00 89.25 366 ILE A O 1
ATOM 2929 N N . ILE A 1 367 ? 12.709 0.049 -33.886 1.00 91.00 367 ILE A N 1
ATOM 2930 C CA . ILE A 1 367 ? 14.034 0.618 -34.155 1.00 91.00 367 ILE A CA 1
ATOM 2931 C C . ILE A 1 367 ? 14.750 -0.119 -35.297 1.00 91.00 367 ILE A C 1
ATOM 2933 O O . ILE A 1 367 ? 15.405 0.532 -36.113 1.00 91.00 367 ILE A O 1
ATOM 2937 N N . GLU A 1 368 ? 14.567 -1.437 -35.426 1.00 87.19 368 GLU A N 1
ATOM 2938 C CA . GLU A 1 368 ? 15.085 -2.244 -36.542 1.00 87.19 368 GLU A CA 1
ATOM 2939 C C . GLU A 1 368 ? 14.441 -1.866 -37.885 1.00 87.19 368 GLU A C 1
ATOM 2941 O O . GLU A 1 368 ? 15.080 -1.947 -38.938 1.00 87.19 368 GLU A O 1
ATOM 2946 N N . LEU A 1 369 ? 13.189 -1.397 -37.871 1.00 85.62 369 LEU A N 1
ATOM 2947 C CA . LEU A 1 369 ? 12.483 -1.001 -39.089 1.00 85.62 369 LEU A CA 1
ATOM 2948 C C . LEU A 1 369 ? 13.068 0.271 -39.733 1.00 85.62 369 LEU A C 1
ATOM 2950 O O . LEU A 1 369 ? 12.903 0.476 -40.936 1.00 85.62 369 LEU A O 1
ATOM 2954 N N . LEU A 1 370 ? 13.761 1.129 -38.975 1.00 82.25 370 LEU A N 1
ATOM 2955 C CA . LEU A 1 370 ? 14.281 2.405 -39.484 1.00 82.25 370 LEU A CA 1
ATOM 2956 C C . LEU A 1 370 ? 15.332 2.231 -40.596 1.00 82.25 370 LEU A C 1
ATOM 2958 O O . LEU A 1 370 ? 15.124 2.783 -41.685 1.00 82.25 370 LEU A O 1
ATOM 2962 N N . PRO A 1 371 ? 16.423 1.461 -40.390 1.00 83.12 371 PRO A N 1
ATOM 2963 C CA . PRO A 1 371 ? 17.396 1.189 -41.447 1.00 83.12 371 PRO A CA 1
ATOM 2964 C C . PRO A 1 371 ? 16.769 0.551 -42.691 1.00 83.12 371 PRO A C 1
ATOM 2966 O O . PRO A 1 371 ? 17.115 0.933 -43.809 1.00 83.12 371 PRO A O 1
ATOM 2969 N N . ALA A 1 372 ? 15.784 -0.342 -42.522 1.00 79.62 372 ALA A N 1
ATOM 2970 C CA . ALA A 1 372 ? 15.071 -0.968 -43.640 1.00 79.62 372 ALA A CA 1
ATOM 2971 C C . ALA A 1 372 ? 14.314 0.054 -44.513 1.00 79.62 372 ALA A C 1
ATOM 2973 O O . ALA A 1 372 ? 14.180 -0.132 -45.722 1.00 79.62 372 ALA A O 1
ATOM 2974 N N . GLN A 1 373 ? 13.867 1.164 -43.920 1.00 80.62 373 GLN A N 1
ATOM 2975 C CA . GLN A 1 373 ? 13.239 2.290 -44.619 1.00 80.62 373 GLN A CA 1
ATOM 2976 C C . GLN A 1 373 ? 14.245 3.377 -45.047 1.00 80.62 373 GLN A C 1
ATOM 2978 O O . GLN A 1 373 ? 13.836 4.461 -45.465 1.00 80.62 373 GLN A O 1
ATOM 2983 N N . LYS A 1 374 ? 15.557 3.098 -44.974 1.00 82.62 374 LYS A N 1
ATOM 2984 C CA . LYS A 1 374 ? 16.661 4.028 -45.287 1.00 82.62 374 LYS A CA 1
ATOM 2985 C C . LYS A 1 374 ? 16.664 5.290 -44.416 1.00 82.62 374 LYS A C 1
ATOM 2987 O O . LYS A 1 374 ? 16.997 6.380 -44.883 1.00 82.62 374 LYS A O 1
ATOM 2992 N N . ILE A 1 375 ? 16.271 5.152 -43.150 1.00 81.69 375 ILE A N 1
ATOM 2993 C CA . ILE A 1 375 ? 16.266 6.239 -42.166 1.00 81.69 375 ILE A CA 1
ATOM 2994 C C . ILE A 1 375 ? 17.470 6.059 -41.247 1.00 81.69 375 ILE A C 1
ATOM 2996 O O . ILE A 1 375 ? 17.559 5.077 -40.512 1.00 81.69 375 ILE A O 1
ATOM 3000 N N . TYR A 1 376 ? 18.375 7.036 -41.258 1.00 86.31 376 TYR A N 1
ATOM 3001 C CA . TYR A 1 376 ? 19.606 7.000 -40.471 1.00 86.31 376 TYR A CA 1
ATOM 3002 C C . TYR A 1 376 ? 19.650 8.192 -39.511 1.00 86.31 376 TYR A C 1
ATOM 3004 O O . TYR A 1 376 ? 20.164 9.257 -39.853 1.00 86.31 376 TYR A O 1
ATOM 3012 N N . ILE A 1 377 ? 19.091 8.026 -38.306 1.00 84.31 377 ILE A N 1
ATOM 3013 C CA . ILE A 1 377 ? 19.037 9.093 -37.283 1.00 84.31 377 ILE A CA 1
ATOM 3014 C C . ILE A 1 377 ? 20.448 9.581 -36.920 1.00 84.31 377 ILE A C 1
ATOM 3016 O O . ILE A 1 377 ? 20.653 10.768 -36.682 1.00 84.31 377 ILE A O 1
ATOM 3020 N N . PHE A 1 378 ? 21.433 8.681 -36.944 1.00 87.12 378 PHE A N 1
ATOM 3021 C CA . PHE A 1 378 ? 22.817 8.966 -36.564 1.00 87.12 378 PHE A CA 1
ATOM 3022 C C . PHE A 1 378 ? 23.747 9.144 -37.778 1.00 87.12 378 PHE A C 1
ATOM 3024 O O . PHE A 1 378 ? 24.948 8.885 -37.714 1.00 87.12 378 PHE A O 1
ATOM 3031 N N . GLY A 1 379 ? 23.188 9.578 -38.912 1.00 87.81 379 GLY A N 1
ATOM 3032 C CA . GLY A 1 379 ? 23.926 9.983 -40.110 1.00 87.81 379 GLY A CA 1
ATOM 3033 C C . GLY A 1 379 ? 24.166 8.862 -41.122 1.00 87.81 379 GLY A C 1
ATOM 3034 O O . GLY A 1 379 ? 23.789 9.013 -42.281 1.00 87.81 379 GLY A O 1
ATOM 3035 N N . THR A 1 380 ? 24.765 7.739 -40.714 1.00 90.44 380 THR A N 1
ATOM 3036 C CA . THR A 1 380 ? 25.038 6.599 -41.618 1.00 90.44 380 THR A CA 1
ATOM 3037 C C . THR A 1 380 ? 24.299 5.330 -41.202 1.00 90.44 380 THR A C 1
ATOM 3039 O O . THR A 1 380 ? 23.920 5.172 -40.037 1.00 90.44 380 THR A O 1
ATOM 3042 N N . GLU A 1 381 ? 24.122 4.408 -42.154 1.00 88.75 381 GLU A N 1
ATOM 3043 C CA . GLU A 1 381 ? 23.524 3.088 -41.922 1.00 88.75 381 GLU A CA 1
ATOM 3044 C C . GLU A 1 381 ? 24.273 2.297 -40.857 1.00 88.75 381 GLU A C 1
ATOM 3046 O O . GLU A 1 381 ? 23.670 1.866 -39.877 1.00 88.75 381 GLU A O 1
ATOM 3051 N N . ALA A 1 382 ? 25.595 2.188 -41.004 1.00 88.31 382 ALA A N 1
ATOM 3052 C CA . ALA A 1 382 ? 26.433 1.446 -40.072 1.00 88.31 382 ALA A CA 1
ATOM 3053 C C . ALA A 1 382 ? 26.343 2.016 -38.648 1.00 88.31 382 ALA A C 1
ATOM 3055 O O . ALA A 1 382 ? 26.144 1.265 -37.698 1.00 88.31 382 ALA A O 1
ATOM 3056 N N . VAL A 1 383 ? 26.437 3.342 -38.489 1.00 90.25 383 VAL A N 1
ATOM 3057 C CA . VAL A 1 383 ? 26.367 3.980 -37.162 1.00 90.25 383 VAL A CA 1
ATOM 3058 C C . VAL A 1 383 ? 24.984 3.791 -36.533 1.00 90.25 383 VAL A C 1
ATOM 3060 O O . VAL A 1 383 ? 24.894 3.455 -35.355 1.00 90.25 383 VAL A O 1
ATOM 3063 N N . THR A 1 384 ? 23.910 3.944 -37.313 1.00 89.50 384 THR A N 1
ATOM 3064 C CA . THR A 1 384 ? 22.538 3.744 -36.816 1.00 89.50 384 THR A CA 1
ATOM 3065 C C . THR A 1 384 ? 22.301 2.292 -36.400 1.00 89.50 384 THR A C 1
ATOM 3067 O O . THR A 1 384 ? 21.731 2.054 -35.340 1.00 89.50 384 THR A O 1
ATOM 3070 N N . PHE A 1 385 ? 22.798 1.327 -37.181 1.00 89.75 385 PHE A N 1
ATOM 3071 C CA . PHE A 1 385 ? 22.730 -0.095 -36.847 1.00 89.75 385 PHE A CA 1
ATOM 3072 C C . PHE A 1 385 ? 23.409 -0.396 -35.504 1.00 89.75 385 PHE A C 1
ATOM 3074 O O . PHE A 1 385 ? 22.775 -0.950 -34.611 1.00 89.75 385 PHE A O 1
ATOM 3081 N N . TYR A 1 386 ? 24.665 0.023 -35.308 1.00 91.62 386 TYR A N 1
ATOM 3082 C CA . TYR A 1 386 ? 25.376 -0.253 -34.054 1.00 91.62 386 TYR A CA 1
ATOM 3083 C C . TYR A 1 386 ? 24.756 0.444 -32.838 1.00 91.62 386 TYR A C 1
ATOM 3085 O O . TYR A 1 386 ? 24.761 -0.131 -31.750 1.00 91.62 386 TYR A O 1
ATOM 3093 N N . ILE A 1 387 ? 24.201 1.650 -33.001 1.00 93.50 387 ILE A N 1
ATOM 3094 C CA . ILE A 1 387 ? 23.508 2.341 -31.905 1.00 93.50 387 ILE A CA 1
ATOM 3095 C C . ILE A 1 387 ? 22.197 1.634 -31.547 1.00 93.50 387 ILE A C 1
ATOM 3097 O O . ILE A 1 387 ? 21.934 1.442 -30.361 1.00 93.50 387 ILE A O 1
ATOM 3101 N N . ASN A 1 388 ? 21.411 1.191 -32.534 1.00 93.88 388 ASN A N 1
ATOM 3102 C CA . ASN A 1 388 ? 20.209 0.389 -32.285 1.00 93.88 388 ASN A CA 1
ATOM 3103 C C . ASN A 1 388 ? 20.546 -0.894 -31.521 1.00 93.88 388 ASN A C 1
ATOM 3105 O O . ASN A 1 388 ? 19.959 -1.141 -30.468 1.00 93.88 388 ASN A O 1
ATOM 3109 N N . GLN A 1 389 ? 21.561 -1.635 -31.980 1.00 93.50 389 GLN A N 1
ATOM 3110 C CA . GLN A 1 389 ? 22.042 -2.826 -31.275 1.00 93.50 389 GLN A CA 1
ATOM 3111 C C . GLN A 1 389 ? 22.467 -2.492 -29.839 1.00 93.50 389 GLN A C 1
ATOM 3113 O O . GLN A 1 389 ? 22.134 -3.218 -28.905 1.00 93.50 389 GLN A O 1
ATOM 3118 N N . ALA A 1 390 ? 23.190 -1.388 -29.626 1.00 96.25 390 ALA A N 1
ATOM 3119 C CA . ALA A 1 390 ? 23.594 -0.972 -28.286 1.00 96.25 390 ALA A CA 1
ATOM 3120 C C . ALA A 1 390 ? 22.382 -0.671 -27.388 1.00 96.25 390 ALA A C 1
ATOM 3122 O O . ALA A 1 390 ? 22.363 -1.088 -26.233 1.00 96.25 390 ALA A O 1
ATOM 3123 N N . PHE A 1 391 ? 21.358 0.011 -27.905 1.00 97.00 391 PHE A N 1
ATOM 3124 C CA . PHE A 1 391 ? 20.130 0.302 -27.161 1.00 97.00 391 PHE A CA 1
ATOM 3125 C C . PHE A 1 391 ? 19.328 -0.954 -26.816 1.00 97.00 391 PHE A C 1
ATOM 3127 O O . PHE A 1 391 ? 18.803 -1.039 -25.707 1.00 97.00 391 PHE A O 1
ATOM 3134 N N . GLU A 1 392 ? 19.276 -1.944 -27.703 1.00 96.69 392 GLU A N 1
ATOM 3135 C CA . GLU A 1 392 ? 18.690 -3.258 -27.420 1.00 96.69 392 GLU A CA 1
ATOM 3136 C C . GLU A 1 392 ? 19.409 -3.981 -26.282 1.00 96.69 392 GLU A C 1
ATOM 3138 O O . GLU A 1 392 ? 18.772 -4.424 -25.324 1.00 96.69 392 GLU A O 1
ATOM 3143 N N . TRP A 1 393 ? 20.741 -4.040 -26.337 1.00 97.25 393 TRP A N 1
ATOM 3144 C CA . TRP A 1 393 ? 21.538 -4.643 -25.269 1.00 97.25 393 TRP A CA 1
ATOM 3145 C C . TRP A 1 393 ? 21.397 -3.891 -23.947 1.00 97.25 393 TRP A C 1
ATOM 3147 O O . TRP A 1 393 ? 21.282 -4.528 -22.902 1.00 97.25 393 TRP A O 1
ATOM 3157 N N . ILE A 1 394 ? 21.349 -2.555 -23.974 1.00 97.88 394 ILE A N 1
ATOM 3158 C CA . ILE A 1 394 ? 21.099 -1.734 -22.782 1.00 97.88 394 ILE A CA 1
ATOM 3159 C C . ILE A 1 394 ? 19.711 -2.037 -22.211 1.00 97.88 394 ILE A C 1
ATOM 3161 O O . ILE A 1 394 ? 19.593 -2.261 -21.008 1.00 97.88 394 ILE A O 1
ATOM 3165 N N . TYR A 1 395 ? 18.670 -2.096 -23.047 1.00 97.88 395 TYR A N 1
ATOM 3166 C CA . TYR A 1 395 ? 17.320 -2.440 -22.599 1.00 97.88 395 TYR A CA 1
ATOM 3167 C C . TYR A 1 395 ? 17.310 -3.803 -21.897 1.00 97.88 395 TYR A C 1
ATOM 3169 O O . TYR A 1 395 ? 16.815 -3.911 -20.774 1.00 97.88 395 TYR A O 1
ATOM 3177 N N . LEU A 1 396 ? 17.875 -4.841 -22.528 1.00 97.06 396 LEU A N 1
ATOM 3178 C CA . LEU A 1 396 ? 17.905 -6.193 -21.964 1.00 97.06 396 LEU A CA 1
ATOM 3179 C C . LEU A 1 396 ? 18.760 -6.275 -20.698 1.00 97.06 396 LEU A C 1
ATOM 3181 O O . LEU A 1 396 ? 18.358 -6.938 -19.745 1.00 97.06 396 LEU A O 1
ATOM 3185 N N . ALA A 1 397 ? 19.898 -5.580 -20.649 1.00 97.56 397 ALA A N 1
ATOM 3186 C CA . ALA A 1 397 ? 20.753 -5.533 -19.467 1.00 97.56 397 ALA A CA 1
ATOM 3187 C C . ALA A 1 397 ? 20.033 -4.885 -18.276 1.00 97.56 397 ALA A C 1
ATOM 3189 O O . ALA A 1 397 ? 20.061 -5.428 -17.172 1.00 97.56 397 ALA A O 1
ATOM 3190 N N . PHE A 1 398 ? 19.334 -3.765 -18.490 1.00 96.81 398 PHE A N 1
ATOM 3191 C CA . PHE A 1 398 ? 18.574 -3.101 -17.428 1.00 96.81 398 PHE A CA 1
ATOM 3192 C C . PHE A 1 398 ? 17.300 -3.859 -17.045 1.00 96.81 398 PHE A C 1
ATOM 3194 O O . PHE A 1 398 ? 16.919 -3.828 -15.874 1.00 96.81 398 PHE A O 1
ATOM 3201 N N . LEU A 1 399 ? 16.672 -4.584 -17.978 1.00 96.06 399 LEU A N 1
ATOM 3202 C CA . LEU A 1 399 ? 15.592 -5.521 -17.665 1.00 96.06 399 LEU A CA 1
ATOM 3203 C C . LEU A 1 399 ? 16.107 -6.685 -16.805 1.00 96.06 399 LEU A C 1
ATOM 3205 O O . LEU A 1 399 ? 15.508 -6.983 -15.776 1.00 96.06 399 LEU A O 1
ATOM 3209 N N . ALA A 1 400 ? 17.238 -7.297 -17.167 1.00 95.56 400 ALA A N 1
ATOM 3210 C CA . ALA A 1 400 ? 17.878 -8.348 -16.376 1.00 95.56 400 ALA A CA 1
ATOM 3211 C C . ALA A 1 400 ? 18.276 -7.842 -14.980 1.00 95.56 400 ALA A C 1
ATOM 3213 O O . ALA A 1 400 ? 18.040 -8.527 -13.985 1.00 95.56 400 ALA A O 1
ATOM 3214 N N . LEU A 1 401 ? 18.785 -6.609 -14.886 1.00 93.81 401 LEU A N 1
ATOM 3215 C CA . LEU A 1 401 ? 19.052 -5.945 -13.612 1.00 93.81 401 LEU A CA 1
ATOM 3216 C C . LEU A 1 401 ? 17.793 -5.861 -12.736 1.00 93.81 401 LEU A C 1
ATOM 3218 O O . LEU A 1 401 ? 17.906 -6.048 -11.531 1.00 93.81 401 LEU A O 1
ATOM 3222 N N . GLN A 1 402 ? 16.594 -5.660 -13.301 1.00 93.31 402 GLN A N 1
ATOM 3223 C CA . GLN A 1 402 ? 15.363 -5.639 -12.495 1.00 93.31 402 GLN A CA 1
ATOM 3224 C C . GLN A 1 402 ? 15.078 -6.986 -11.836 1.00 93.31 402 GLN A C 1
ATOM 3226 O O . GLN A 1 402 ? 14.630 -7.015 -10.693 1.00 93.31 402 GLN A O 1
ATOM 3231 N N . PHE A 1 403 ? 15.373 -8.097 -12.514 1.00 92.25 403 PHE A N 1
ATOM 3232 C CA . PHE A 1 403 ? 15.262 -9.421 -11.903 1.00 92.25 403 PHE A CA 1
ATOM 3233 C C . PHE A 1 403 ? 16.263 -9.589 -10.757 1.00 92.25 403 PHE A C 1
ATOM 3235 O O . PHE A 1 403 ? 15.889 -10.105 -9.709 1.00 92.25 403 PHE A O 1
ATOM 3242 N N . VAL A 1 404 ? 17.497 -9.100 -10.914 1.00 90.31 404 VAL A N 1
ATOM 3243 C CA . VAL A 1 404 ? 18.514 -9.134 -9.848 1.00 90.31 404 VAL A CA 1
ATOM 3244 C C . VAL A 1 404 ? 18.088 -8.282 -8.649 1.00 90.31 404 VAL A C 1
ATOM 3246 O O . VAL A 1 404 ? 18.102 -8.757 -7.516 1.00 90.31 404 VAL A O 1
ATOM 3249 N N . LEU A 1 405 ? 17.643 -7.047 -8.887 1.00 88.06 405 LEU A N 1
ATOM 3250 C CA . LEU A 1 405 ? 17.183 -6.141 -7.831 1.00 88.06 405 LEU A CA 1
ATOM 3251 C C . LEU A 1 405 ? 15.935 -6.665 -7.115 1.00 88.06 405 LEU A C 1
ATOM 3253 O O . LEU A 1 405 ? 15.777 -6.446 -5.914 1.00 88.06 405 LEU A O 1
ATOM 3257 N N . ALA A 1 406 ? 15.064 -7.383 -7.826 1.00 85.62 406 ALA A N 1
ATOM 3258 C CA . ALA A 1 406 ? 13.888 -7.998 -7.233 1.00 85.62 406 ALA A CA 1
ATOM 3259 C C . ALA A 1 406 ? 14.229 -9.147 -6.267 1.00 85.62 406 ALA A C 1
ATOM 3261 O O . ALA A 1 406 ? 13.426 -9.407 -5.376 1.00 85.62 406 ALA A O 1
ATOM 3262 N N . LEU A 1 407 ? 15.401 -9.789 -6.393 1.00 79.75 407 LEU A N 1
ATOM 3263 C CA . LEU A 1 407 ? 15.882 -10.811 -5.449 1.00 79.75 407 LEU A CA 1
ATOM 3264 C C . LEU A 1 407 ? 16.420 -10.202 -4.138 1.00 79.75 407 LEU A C 1
ATOM 3266 O O . LEU A 1 407 ? 16.313 -10.831 -3.089 1.00 79.75 407 LEU A O 1
ATOM 3270 N N . GLY A 1 408 ? 16.967 -8.976 -4.178 1.00 61.88 408 GLY A N 1
ATOM 3271 C CA . GLY A 1 408 ? 17.554 -8.258 -3.026 1.00 61.88 408 GLY A CA 1
ATOM 3272 C C . GLY A 1 408 ? 16.545 -7.644 -2.038 1.00 61.88 408 GLY A C 1
ATOM 3273 O O . GLY A 1 408 ? 16.921 -6.989 -1.070 1.00 61.88 408 GLY A O 1
ATOM 3274 N N . ASN A 1 409 ? 15.254 -7.858 -2.285 1.00 59.88 409 ASN A N 1
ATOM 3275 C CA . ASN A 1 409 ? 14.097 -7.661 -1.409 1.00 59.88 409 ASN A CA 1
ATOM 3276 C C . ASN A 1 409 ? 13.799 -6.280 -0.777 1.00 59.88 409 ASN A C 1
ATOM 3278 O O . ASN A 1 409 ? 12.803 -6.189 -0.061 1.00 59.88 409 ASN A O 1
ATOM 3282 N N . ARG A 1 410 ? 14.541 -5.181 -1.028 1.00 69.00 410 ARG A N 1
ATOM 3283 C CA . ARG A 1 410 ? 14.147 -3.837 -0.518 1.00 69.00 410 ARG A CA 1
ATOM 3284 C C . ARG A 1 410 ? 14.473 -2.656 -1.458 1.00 69.00 410 ARG A C 1
ATOM 3286 O O . ARG A 1 410 ? 15.594 -2.155 -1.437 1.00 69.00 410 ARG A O 1
ATOM 3293 N N . PRO A 1 411 ? 13.483 -2.087 -2.182 1.00 72.38 411 PRO A N 1
ATOM 3294 C CA . PRO A 1 411 ? 13.644 -0.905 -3.038 1.00 72.38 411 PRO A CA 1
ATOM 3295 C C . PRO A 1 411 ? 14.173 0.332 -2.314 1.00 72.38 411 PRO A C 1
ATOM 3297 O O . PRO A 1 411 ? 14.863 1.153 -2.913 1.00 72.38 411 PRO A O 1
ATOM 3300 N N . LYS A 1 412 ? 13.887 0.448 -1.010 1.00 73.94 412 LYS A N 1
ATOM 3301 C CA . LYS A 1 412 ? 14.401 1.527 -0.159 1.00 73.94 412 LYS A CA 1
ATOM 3302 C C . LYS A 1 412 ? 15.920 1.471 0.047 1.00 73.94 412 LYS A C 1
ATOM 3304 O O . LYS A 1 412 ? 16.498 2.520 0.296 1.00 73.94 412 LYS A O 1
ATOM 3309 N N . GLY A 1 413 ? 16.551 0.297 -0.065 1.00 73.00 413 GLY A N 1
ATOM 3310 C CA . GLY A 1 413 ? 18.008 0.146 0.055 1.00 73.00 413 GLY A CA 1
ATOM 3311 C C . GLY A 1 413 ? 18.770 0.554 -1.209 1.00 73.00 413 GLY A C 1
ATOM 3312 O O . GLY A 1 413 ? 19.920 0.956 -1.129 1.00 73.00 413 GLY A O 1
ATOM 3313 N N . GLU A 1 414 ? 18.103 0.532 -2.367 1.00 81.50 414 GLU A N 1
ATOM 3314 C CA . GLU A 1 414 ? 18.716 0.709 -3.691 1.00 81.50 414 GLU A CA 1
ATOM 3315 C C . GLU A 1 414 ? 18.086 1.883 -4.467 1.00 81.50 414 GLU A C 1
ATOM 3317 O O . GLU A 1 414 ? 17.892 1.821 -5.686 1.00 81.50 414 GLU A O 1
ATOM 3322 N N . ARG A 1 415 ? 17.732 2.976 -3.764 1.00 83.94 415 ARG A N 1
ATOM 3323 C CA . ARG A 1 415 ? 17.006 4.136 -4.336 1.00 83.94 415 ARG A CA 1
ATOM 3324 C C . ARG A 1 415 ? 17.688 4.672 -5.604 1.00 83.94 415 ARG A C 1
ATOM 3326 O O . ARG A 1 415 ? 17.015 4.954 -6.597 1.00 83.94 415 ARG A O 1
ATOM 3333 N N . LEU A 1 416 ? 19.020 4.777 -5.581 1.00 86.69 416 LEU A N 1
ATOM 3334 C CA . LEU A 1 416 ? 19.820 5.274 -6.703 1.00 86.69 416 LEU A CA 1
ATOM 3335 C C . LEU A 1 416 ? 19.732 4.349 -7.924 1.00 86.69 416 LEU A C 1
ATOM 3337 O O . LEU A 1 416 ? 19.509 4.821 -9.037 1.00 86.69 416 LEU A O 1
ATOM 3341 N N . THR A 1 417 ? 19.862 3.039 -7.725 1.00 88.38 417 THR A N 1
ATOM 3342 C CA . THR A 1 417 ? 19.850 2.051 -8.810 1.00 88.38 417 THR A CA 1
ATOM 3343 C C . THR A 1 417 ? 18.493 2.019 -9.517 1.00 88.38 417 THR A C 1
ATOM 3345 O O . THR A 1 417 ? 18.420 2.019 -10.753 1.00 88.38 417 THR A O 1
ATOM 3348 N N . TYR A 1 418 ? 17.400 2.092 -8.749 1.00 89.62 418 TYR A N 1
ATOM 3349 C CA . TYR A 1 418 ? 16.059 2.231 -9.317 1.00 89.62 418 TYR A CA 1
ATOM 3350 C C . TYR A 1 418 ? 15.892 3.552 -10.072 1.00 89.62 418 TYR A C 1
ATOM 3352 O O . TYR A 1 418 ? 15.390 3.542 -11.194 1.00 89.62 418 TYR A O 1
ATOM 3360 N N . PHE A 1 419 ? 16.362 4.675 -9.522 1.00 90.62 419 PHE A N 1
ATOM 3361 C CA . PHE A 1 419 ? 16.309 5.967 -10.210 1.00 90.62 419 PHE A CA 1
ATOM 3362 C C . PHE A 1 419 ? 17.063 5.953 -11.551 1.00 90.62 419 PHE A C 1
ATOM 3364 O O . PHE A 1 419 ? 16.513 6.380 -12.566 1.00 90.62 419 PHE A O 1
ATOM 3371 N N . ILE A 1 420 ? 18.281 5.399 -11.589 1.00 92.88 420 ILE A N 1
ATOM 3372 C CA . ILE A 1 420 ? 19.063 5.256 -12.829 1.00 92.88 420 ILE A CA 1
ATOM 3373 C C . ILE A 1 420 ? 18.287 4.422 -13.850 1.00 92.88 420 ILE A C 1
ATOM 3375 O O . ILE A 1 420 ? 18.185 4.814 -15.010 1.00 92.88 420 ILE A O 1
ATOM 3379 N N . THR A 1 421 ? 17.690 3.309 -13.422 1.00 93.62 421 THR A N 1
ATOM 3380 C CA . THR A 1 421 ? 16.893 2.455 -14.310 1.00 93.62 421 THR A CA 1
ATOM 3381 C C . THR A 1 421 ? 15.707 3.221 -14.910 1.00 93.62 421 THR A C 1
ATOM 3383 O O . THR A 1 421 ? 15.473 3.140 -16.117 1.00 93.62 421 THR A O 1
ATOM 3386 N N . LEU A 1 422 ? 14.984 4.009 -14.103 1.00 94.00 422 LEU A N 1
ATOM 3387 C CA . LEU A 1 422 ? 13.880 4.842 -14.593 1.00 94.00 422 LEU A CA 1
ATOM 3388 C C . LEU A 1 422 ? 14.351 5.840 -15.660 1.00 94.00 422 LEU A C 1
ATOM 3390 O O . LEU A 1 422 ? 13.680 6.005 -16.678 1.00 94.00 422 LEU A O 1
ATOM 3394 N N . CYS A 1 423 ? 15.508 6.473 -15.449 1.00 95.62 423 CYS A N 1
ATOM 3395 C CA . CYS A 1 423 ? 16.108 7.403 -16.404 1.00 95.62 423 CYS A CA 1
ATOM 3396 C C . CYS A 1 423 ? 16.527 6.712 -17.708 1.00 95.62 423 CYS A C 1
ATOM 3398 O O . CYS A 1 423 ? 16.274 7.243 -18.788 1.00 95.62 423 CYS A O 1
ATOM 3400 N N . VAL A 1 424 ? 17.126 5.519 -17.628 1.00 97.19 424 VAL A N 1
ATOM 3401 C CA . VAL A 1 424 ? 17.519 4.738 -18.811 1.00 97.19 424 VAL A CA 1
ATOM 3402 C C . VAL A 1 424 ? 16.294 4.375 -19.642 1.00 97.19 424 VAL A C 1
ATOM 3404 O O . VAL A 1 424 ? 16.257 4.670 -20.835 1.00 97.19 424 VAL A O 1
ATOM 3407 N N . PHE A 1 425 ? 15.253 3.817 -19.021 1.00 97.31 425 PHE A N 1
ATOM 3408 C CA . PHE A 1 425 ? 14.017 3.507 -19.738 1.00 97.31 425 PHE A CA 1
ATOM 3409 C C . PHE A 1 425 ? 13.328 4.756 -20.294 1.00 97.31 425 PHE A C 1
ATOM 3411 O O . PHE A 1 425 ? 12.777 4.681 -21.388 1.00 97.31 425 PHE A O 1
ATOM 3418 N N . ALA A 1 426 ? 13.415 5.907 -19.620 1.00 97.12 426 ALA A N 1
ATOM 3419 C CA . ALA A 1 426 ? 12.907 7.169 -20.154 1.00 97.12 426 ALA A CA 1
ATOM 3420 C C . ALA A 1 426 ? 13.670 7.628 -21.408 1.00 97.12 426 ALA A C 1
ATOM 3422 O O . ALA A 1 426 ? 13.047 8.061 -22.375 1.00 97.12 426 ALA A O 1
ATOM 3423 N N . VAL A 1 427 ? 15.001 7.492 -21.445 1.00 97.31 427 VAL A N 1
ATOM 3424 C CA . VAL A 1 427 ? 15.810 7.807 -22.639 1.00 97.31 427 VAL A CA 1
ATOM 3425 C C . VAL A 1 427 ? 15.452 6.877 -23.801 1.00 97.31 427 VAL A C 1
ATOM 3427 O O . VAL A 1 427 ? 15.235 7.340 -24.922 1.00 97.31 427 VAL A O 1
ATOM 3430 N N . LEU A 1 428 ? 15.320 5.576 -23.531 1.00 97.00 428 LEU A N 1
ATOM 3431 C CA . LEU A 1 428 ? 14.885 4.600 -24.533 1.00 97.00 428 LEU A CA 1
ATOM 3432 C C . LEU A 1 428 ? 13.451 4.889 -25.013 1.00 97.00 428 LEU A C 1
ATOM 3434 O O . LEU A 1 428 ? 13.169 4.767 -26.204 1.00 97.00 428 LEU A O 1
ATOM 3438 N N . ALA A 1 429 ? 12.564 5.353 -24.127 1.00 95.94 429 ALA A N 1
ATOM 3439 C CA . ALA A 1 429 ? 11.214 5.785 -24.480 1.00 95.94 429 ALA A CA 1
ATOM 3440 C C . ALA A 1 429 ? 11.227 6.985 -25.436 1.00 95.94 429 ALA A C 1
ATOM 3442 O O . ALA A 1 429 ? 10.504 6.975 -26.430 1.00 95.94 429 ALA A O 1
ATOM 3443 N N . VAL A 1 430 ? 12.070 7.999 -25.183 1.00 95.88 430 VAL A N 1
ATOM 3444 C CA . VAL A 1 430 ? 12.245 9.136 -26.108 1.00 95.88 430 VAL A CA 1
ATOM 3445 C C . VAL A 1 430 ? 12.651 8.626 -27.484 1.00 95.88 430 VAL A C 1
ATOM 3447 O O . VAL A 1 430 ? 12.042 9.013 -28.483 1.00 95.88 430 VAL A O 1
ATOM 3450 N N . TYR A 1 431 ? 13.649 7.742 -27.541 1.00 95.06 431 TYR A N 1
ATOM 3451 C CA . TYR A 1 431 ? 14.121 7.191 -28.806 1.00 95.06 431 TYR A CA 1
ATOM 3452 C C . TYR A 1 431 ? 13.010 6.445 -29.553 1.00 95.06 431 TYR A C 1
ATOM 3454 O O . TYR A 1 431 ? 12.776 6.710 -30.734 1.00 95.06 431 TYR A O 1
ATOM 3462 N N . LEU A 1 432 ? 12.262 5.592 -28.849 1.00 92.75 432 LEU A N 1
ATOM 3463 C CA . LEU A 1 432 ? 11.121 4.862 -29.397 1.00 92.75 432 LEU A CA 1
ATOM 3464 C C . LEU A 1 432 ? 10.042 5.803 -29.950 1.00 92.75 432 LEU A C 1
ATOM 3466 O O . LEU A 1 432 ? 9.536 5.586 -31.051 1.00 92.75 432 LEU A O 1
ATOM 3470 N N . ILE A 1 433 ? 9.701 6.862 -29.210 1.00 90.75 433 ILE A N 1
ATOM 3471 C CA . ILE A 1 433 ? 8.697 7.851 -29.621 1.00 90.75 433 ILE A CA 1
ATOM 3472 C C . ILE A 1 433 ? 9.159 8.587 -30.880 1.00 90.75 433 ILE A C 1
ATOM 3474 O O . ILE A 1 433 ? 8.380 8.715 -31.822 1.00 90.75 433 ILE A O 1
ATOM 3478 N N . VAL A 1 434 ? 10.418 9.032 -30.934 1.00 91.25 434 VAL A N 1
ATOM 3479 C CA . VAL A 1 434 ? 10.978 9.703 -32.118 1.00 91.25 434 VAL A CA 1
ATOM 3480 C C . VAL A 1 434 ? 10.939 8.777 -33.333 1.00 91.25 434 VAL A C 1
ATOM 3482 O O . VAL A 1 434 ? 10.457 9.186 -34.389 1.00 91.25 434 VAL A O 1
ATOM 3485 N N . CYS A 1 435 ? 11.373 7.524 -33.177 1.00 89.12 435 CYS A N 1
ATOM 3486 C CA . CYS A 1 435 ? 11.332 6.515 -34.237 1.00 89.12 435 CYS A CA 1
ATOM 3487 C C . CYS A 1 435 ? 9.900 6.280 -34.737 1.00 89.12 435 CYS A C 1
ATOM 3489 O O . CYS A 1 435 ? 9.634 6.357 -35.937 1.00 89.12 435 CYS A O 1
ATOM 3491 N N . SER A 1 436 ? 8.962 6.064 -33.813 1.00 86.81 436 SER A N 1
ATOM 3492 C CA . SER A 1 436 ? 7.549 5.822 -34.113 1.00 86.81 436 SER A CA 1
ATOM 3493 C C . SER A 1 436 ? 6.889 7.008 -34.827 1.00 86.81 436 SER A C 1
ATOM 3495 O O . SER A 1 436 ? 6.207 6.826 -35.840 1.00 86.81 436 SER A O 1
ATOM 3497 N N . LEU A 1 437 ? 7.143 8.240 -34.370 1.00 85.69 437 LEU A N 1
ATOM 3498 C CA . LEU A 1 437 ? 6.644 9.455 -35.019 1.00 85.69 437 LEU A CA 1
ATOM 3499 C C . LEU A 1 437 ? 7.241 9.639 -36.419 1.00 85.69 437 LEU A C 1
ATOM 3501 O O . LEU A 1 437 ? 6.525 10.019 -37.344 1.00 85.69 437 LEU A O 1
ATOM 3505 N N . TRP A 1 438 ? 8.528 9.343 -36.608 1.00 86.69 438 TRP A N 1
ATOM 3506 C CA . TRP A 1 438 ? 9.179 9.475 -37.911 1.00 86.69 438 TRP A CA 1
ATOM 3507 C C . TRP A 1 438 ? 8.632 8.474 -38.931 1.00 86.69 438 TRP A C 1
ATOM 3509 O O . TRP A 1 438 ? 8.265 8.857 -40.046 1.00 86.69 438 TRP A O 1
ATOM 3519 N N . LEU A 1 439 ? 8.521 7.204 -38.532 1.00 81.31 439 LEU A N 1
ATOM 3520 C CA . LEU A 1 439 ? 7.898 6.148 -39.331 1.00 81.31 439 LEU A CA 1
ATOM 3521 C C . LEU A 1 439 ? 6.455 6.500 -39.687 1.00 81.31 439 LEU A C 1
ATOM 3523 O O . LEU A 1 439 ? 6.048 6.370 -40.839 1.00 81.31 439 LEU A O 1
ATOM 3527 N N . THR A 1 440 ? 5.709 7.019 -38.716 1.00 79.88 440 THR A N 1
ATOM 3528 C CA . THR A 1 440 ? 4.347 7.511 -38.915 1.00 79.88 440 THR A CA 1
ATOM 3529 C C . THR A 1 440 ? 4.292 8.602 -39.984 1.00 79.88 440 THR A C 1
ATOM 3531 O O . THR A 1 440 ? 3.502 8.510 -40.923 1.00 79.88 440 THR A O 1
ATOM 3534 N N . VAL A 1 441 ? 5.137 9.632 -39.882 1.00 82.31 441 VAL A N 1
ATOM 3535 C CA . VAL A 1 441 ? 5.173 10.739 -40.852 1.00 82.31 441 VAL A CA 1
ATOM 3536 C C . VAL A 1 441 ? 5.510 10.234 -42.254 1.00 82.31 441 VAL A C 1
ATOM 3538 O O . VAL A 1 441 ? 4.917 10.695 -43.230 1.00 82.31 441 VAL A O 1
ATOM 3541 N N . LEU A 1 442 ? 6.440 9.286 -42.379 1.00 79.06 442 LEU A N 1
ATOM 3542 C CA . LEU A 1 442 ? 6.779 8.684 -43.668 1.00 79.06 442 LEU A CA 1
ATOM 3543 C C . LEU A 1 442 ? 5.629 7.867 -44.245 1.00 79.06 442 LEU A C 1
ATOM 3545 O O . LEU A 1 442 ? 5.322 8.016 -45.427 1.00 79.06 442 LEU A O 1
ATOM 3549 N N . ALA A 1 443 ? 4.960 7.069 -43.416 1.00 75.00 443 ALA A N 1
ATOM 3550 C CA . ALA A 1 443 ? 3.796 6.312 -43.840 1.00 75.00 443 ALA A CA 1
ATOM 3551 C C . ALA A 1 443 ? 2.682 7.239 -44.351 1.00 75.00 443 ALA A C 1
ATOM 3553 O O . ALA A 1 443 ? 2.119 6.979 -45.409 1.00 75.00 443 ALA A O 1
ATOM 3554 N N . PHE A 1 444 ? 2.443 8.380 -43.693 1.00 75.62 444 PHE A N 1
ATOM 3555 C CA . PHE A 1 444 ? 1.506 9.392 -44.190 1.00 75.62 444 PHE A CA 1
ATOM 3556 C C . PHE A 1 444 ? 1.945 10.069 -45.487 1.00 75.62 444 PHE A C 1
ATOM 3558 O O . PHE A 1 444 ? 1.106 10.323 -46.346 1.00 75.62 444 PHE A O 1
ATOM 3565 N N . LYS A 1 445 ? 3.240 10.359 -45.658 1.00 78.75 445 LYS A N 1
ATOM 3566 C CA . LYS A 1 445 ? 3.764 10.913 -46.919 1.00 78.75 445 LYS A CA 1
ATOM 3567 C C . LYS A 1 445 ? 3.617 9.938 -48.087 1.00 78.75 445 LYS A C 1
ATOM 3569 O O . LYS A 1 445 ? 3.472 10.381 -49.222 1.00 78.75 445 LYS A O 1
ATOM 3574 N N . ALA A 1 446 ? 3.665 8.637 -47.815 1.00 72.38 446 ALA A N 1
ATOM 3575 C CA . ALA A 1 446 ? 3.467 7.597 -48.815 1.00 72.38 446 ALA A CA 1
ATOM 3576 C C . ALA A 1 446 ? 1.990 7.427 -49.229 1.00 72.38 446 ALA A C 1
ATOM 3578 O O . ALA A 1 446 ? 1.717 6.788 -50.247 1.00 72.38 446 ALA A O 1
ATOM 3579 N N . VAL A 1 447 ? 1.034 8.012 -48.490 1.00 72.75 447 VAL A N 1
ATOM 3580 C CA . VAL A 1 447 ? -0.385 8.002 -48.869 1.00 72.75 447 VAL A CA 1
ATOM 3581 C C . VAL A 1 447 ? -0.590 8.899 -50.088 1.00 72.75 447 VAL A C 1
ATOM 3583 O O . VAL A 1 447 ? -0.491 10.123 -50.017 1.00 72.75 447 VAL A O 1
ATOM 3586 N N . THR A 1 448 ? -0.911 8.282 -51.221 1.00 68.06 448 THR A N 1
ATOM 3587 C CA . THR A 1 448 ? -1.293 8.979 -52.450 1.00 68.06 448 THR A CA 1
ATOM 3588 C C . THR A 1 448 ? -2.812 8.978 -52.575 1.00 68.06 448 THR A C 1
ATOM 3590 O O . THR A 1 448 ? -3.440 7.925 -52.565 1.00 68.06 448 THR A O 1
ATOM 3593 N N . PHE A 1 449 ? -3.411 10.167 -52.664 1.00 71.75 449 PHE A N 1
ATOM 3594 C CA . PHE A 1 449 ? -4.848 10.308 -52.900 1.00 71.75 449 PHE A CA 1
ATOM 3595 C C . PHE A 1 449 ? -5.127 10.399 -54.394 1.00 71.75 449 PHE A C 1
ATOM 3597 O O . PHE A 1 449 ? -4.466 11.162 -55.109 1.00 71.75 449 PHE A O 1
ATOM 3604 N N . THR A 1 450 ? -6.146 9.686 -54.865 1.00 71.06 450 THR A N 1
ATOM 3605 C CA . THR A 1 450 ? -6.540 9.746 -56.276 1.00 71.06 450 THR A CA 1
ATOM 3606 C C . THR A 1 450 ? -6.998 11.169 -56.622 1.00 71.06 450 THR A C 1
ATOM 3608 O O . THR A 1 450 ? -7.846 11.750 -55.940 1.00 71.06 450 THR A O 1
ATOM 3611 N N . SER A 1 451 ? -6.421 11.784 -57.658 1.00 61.00 451 SER A N 1
ATOM 3612 C CA . SER A 1 451 ? -6.774 13.157 -58.050 1.00 61.00 451 SER A CA 1
ATOM 3613 C C . SER A 1 451 ? -8.235 13.228 -58.514 1.00 61.00 451 SER A C 1
ATOM 3615 O O . SER A 1 451 ? -8.644 12.473 -59.388 1.00 61.00 451 SER A O 1
ATOM 3617 N N . GLY A 1 452 ? -9.022 14.135 -57.922 1.00 66.38 452 GLY A N 1
ATOM 3618 C CA . GLY A 1 452 ? -10.451 14.325 -58.221 1.00 66.38 452 GLY A CA 1
ATOM 3619 C C . GLY A 1 452 ? -11.431 13.550 -57.324 1.00 66.38 452 GLY A C 1
ATOM 3620 O O . GLY A 1 452 ? -12.639 13.671 -57.511 1.00 66.38 452 GLY A O 1
ATOM 3621 N N . SER A 1 453 ? -10.945 12.793 -56.334 1.00 67.81 453 SER A N 1
ATOM 3622 C CA . SER A 1 453 ? -11.791 12.054 -55.386 1.00 67.81 453 SER A CA 1
ATOM 3623 C C . SER A 1 453 ? -12.526 12.976 -54.400 1.00 67.81 453 SER A C 1
ATOM 3625 O O . SER A 1 453 ? -11.988 13.982 -53.918 1.00 67.81 453 SER A O 1
ATOM 3627 N N . SER A 1 454 ? -13.780 12.629 -54.086 1.00 74.19 454 SER A N 1
ATOM 3628 C CA . SER A 1 454 ? -14.570 13.337 -53.068 1.00 74.19 454 SER A CA 1
ATOM 3629 C C . SER A 1 454 ? -13.983 13.117 -51.666 1.00 74.19 454 SER A C 1
ATOM 3631 O O . SER A 1 454 ? -13.276 12.136 -51.426 1.00 74.19 454 SER A O 1
ATOM 3633 N N . THR A 1 455 ? -14.289 13.996 -50.704 1.00 70.94 455 THR A N 1
ATOM 3634 C CA . THR A 1 455 ? -13.784 13.882 -49.320 1.00 70.94 455 THR A CA 1
ATOM 3635 C C . THR A 1 455 ? -14.058 12.501 -48.706 1.00 70.94 455 THR A C 1
ATOM 3637 O O . THR A 1 455 ? -13.200 11.962 -48.014 1.00 70.94 455 THR A O 1
ATOM 3640 N N . GLY A 1 456 ? -15.205 11.882 -49.014 1.00 71.94 456 GLY A N 1
ATOM 3641 C CA . GLY A 1 456 ? -15.541 10.532 -48.547 1.00 71.94 456 GLY A CA 1
ATOM 3642 C C . GLY A 1 456 ? -14.678 9.424 -49.163 1.00 71.94 456 GLY A C 1
ATOM 3643 O O . GLY A 1 456 ? -14.299 8.489 -48.464 1.00 71.94 456 GLY A O 1
ATOM 3644 N N . GLN A 1 457 ? -14.302 9.545 -50.439 1.00 74.62 457 GLN A N 1
ATOM 3645 C CA . GLN A 1 457 ? -13.414 8.584 -51.108 1.00 74.62 457 GLN A CA 1
ATOM 3646 C C . GLN A 1 457 ? -11.978 8.674 -50.585 1.00 74.62 457 GLN A C 1
ATOM 3648 O O . GLN A 1 457 ? -11.356 7.643 -50.362 1.00 74.62 457 GLN A O 1
ATOM 3653 N N . LYS A 1 458 ? -11.489 9.882 -50.282 1.00 74.00 458 LYS A N 1
ATOM 3654 C CA . LYS A 1 458 ? -10.176 10.076 -49.639 1.00 74.00 458 LYS A CA 1
ATOM 3655 C C . LYS A 1 458 ? -10.115 9.465 -48.240 1.00 74.00 458 LYS A C 1
ATOM 3657 O O . LYS A 1 458 ? -9.105 8.877 -47.870 1.00 74.00 458 LYS A O 1
ATOM 3662 N N . ILE A 1 459 ? -11.201 9.571 -47.470 1.00 71.88 459 ILE A N 1
ATOM 3663 C CA . ILE A 1 459 ? -11.318 8.909 -46.161 1.00 71.88 459 ILE A CA 1
ATOM 3664 C C . ILE A 1 459 ? -11.348 7.384 -46.335 1.00 71.88 459 ILE A C 1
ATOM 3666 O O . ILE A 1 459 ? -10.677 6.677 -45.590 1.00 71.88 459 ILE A O 1
ATOM 3670 N N . GLY A 1 460 ? -12.073 6.874 -47.335 1.00 71.75 460 GLY A N 1
ATOM 3671 C CA . GLY A 1 460 ? -12.094 5.445 -47.659 1.00 71.75 460 GLY A CA 1
ATOM 3672 C C . GLY A 1 460 ? -10.718 4.892 -48.044 1.00 71.75 460 GLY A C 1
ATOM 3673 O O . GLY A 1 460 ? -10.314 3.858 -47.523 1.00 71.75 460 GLY A O 1
ATOM 3674 N N . GLU A 1 461 ? -9.969 5.608 -48.889 1.00 73.25 461 GLU A N 1
ATOM 3675 C CA . GLU A 1 461 ? -8.590 5.265 -49.273 1.00 73.25 461 GLU A CA 1
ATOM 3676 C C . GLU A 1 461 ? -7.656 5.238 -48.051 1.00 73.25 461 GLU A C 1
ATOM 3678 O O . GLU A 1 461 ? -6.890 4.288 -47.880 1.00 73.25 461 GLU A O 1
ATOM 3683 N N . LEU A 1 462 ? -7.780 6.222 -47.154 1.00 70.44 462 LEU A N 1
ATOM 3684 C CA . LEU A 1 462 ? -6.989 6.318 -45.924 1.00 70.44 462 LEU A CA 1
ATOM 3685 C C . LEU A 1 462 ? -7.283 5.182 -44.925 1.00 70.44 462 LEU A C 1
ATOM 3687 O O . LEU A 1 462 ? -6.385 4.753 -44.204 1.00 70.44 462 LEU A O 1
ATOM 3691 N N . LEU A 1 463 ? -8.523 4.684 -44.885 1.00 71.44 463 LEU A N 1
ATOM 3692 C CA . LEU A 1 463 ? -8.956 3.599 -43.994 1.00 71.44 463 LEU A CA 1
ATOM 3693 C C . LEU A 1 463 ? -8.748 2.194 -44.590 1.00 71.44 463 LEU A C 1
ATOM 3695 O O . LEU A 1 463 ? -9.055 1.202 -43.929 1.00 71.44 463 LEU A O 1
ATOM 3699 N N . SER A 1 464 ? -8.227 2.089 -45.815 1.00 70.88 464 SER A N 1
ATOM 3700 C CA . SER A 1 464 ? -8.053 0.821 -46.531 1.00 70.88 464 SER A CA 1
ATOM 3701 C C . SER A 1 464 ? -6.600 0.320 -46.533 1.00 70.88 464 SER A C 1
ATOM 3703 O O . SER A 1 464 ? -5.647 1.098 -46.442 1.00 70.88 464 SER A O 1
ATOM 3705 N N . GLY A 1 465 ? -6.423 -1.003 -46.636 1.00 73.06 465 GLY A N 1
ATOM 3706 C CA . GLY A 1 465 ? -5.109 -1.648 -46.756 1.00 73.06 465 GLY A CA 1
ATOM 3707 C C . GLY A 1 465 ? -4.153 -1.349 -45.592 1.00 73.06 465 GLY A C 1
ATOM 3708 O O . GLY A 1 465 ? -4.566 -1.217 -44.441 1.00 73.06 465 GLY A O 1
ATOM 3709 N N . THR A 1 466 ? -2.858 -1.234 -45.895 1.00 69.69 466 THR A N 1
ATOM 3710 C CA . THR A 1 466 ? -1.789 -0.971 -44.913 1.00 69.69 466 THR A CA 1
ATOM 3711 C C . THR A 1 466 ? -1.922 0.401 -44.239 1.00 69.69 466 THR A C 1
ATOM 3713 O O . THR A 1 466 ? -1.594 0.546 -43.062 1.00 69.69 466 THR A O 1
ATOM 3716 N N . ASN A 1 467 ? -2.466 1.398 -44.947 1.00 67.81 467 ASN A N 1
ATOM 3717 C CA . ASN A 1 467 ? -2.689 2.746 -44.412 1.00 67.81 467 ASN A CA 1
ATOM 3718 C C . ASN A 1 467 ? -3.743 2.738 -43.299 1.00 67.81 467 ASN A C 1
ATOM 3720 O O . ASN A 1 467 ? -3.549 3.376 -42.265 1.00 67.81 467 ASN A O 1
ATOM 3724 N N . GLY A 1 468 ? -4.807 1.947 -43.469 1.00 67.88 468 GLY A N 1
ATOM 3725 C CA . GLY A 1 468 ? -5.835 1.756 -42.448 1.00 67.88 468 GLY A CA 1
ATOM 3726 C C . GLY A 1 468 ? -5.283 1.153 -41.154 1.00 67.88 468 GLY A C 1
ATOM 3727 O O . GLY A 1 468 ? -5.657 1.592 -40.068 1.00 67.88 468 GLY A O 1
ATOM 3728 N N . VAL A 1 469 ? -4.340 0.209 -41.250 1.00 71.75 469 VAL A N 1
ATOM 3729 C CA . VAL A 1 469 ? -3.679 -0.398 -40.078 1.00 71.75 469 VAL A CA 1
ATOM 3730 C C . VAL A 1 469 ? -2.822 0.627 -39.333 1.00 71.75 469 VAL A C 1
ATOM 3732 O O . VAL A 1 469 ? -2.897 0.718 -38.108 1.00 71.75 469 VAL A O 1
ATOM 3735 N N . LEU A 1 470 ? -2.050 1.442 -40.056 1.00 69.50 470 LEU A N 1
ATOM 3736 C CA . LEU A 1 470 ? -1.215 2.486 -39.458 1.00 69.50 470 LEU A CA 1
ATOM 3737 C C . LEU A 1 470 ? -2.058 3.588 -38.797 1.00 69.50 470 LEU A C 1
ATOM 3739 O O . LEU A 1 470 ? -1.775 4.010 -37.675 1.00 69.50 470 LEU A O 1
ATOM 3743 N N . MET A 1 471 ? -3.142 3.999 -39.458 1.00 70.44 471 MET A N 1
ATOM 3744 C CA . MET A 1 471 ? -4.135 4.913 -38.895 1.00 70.44 471 MET A CA 1
ATOM 3745 C C . MET A 1 471 ? -4.780 4.353 -37.633 1.00 70.44 471 MET A C 1
ATOM 3747 O O . MET A 1 471 ? -4.892 5.064 -36.636 1.00 70.44 471 MET A O 1
ATOM 3751 N N . ALA A 1 472 ? -5.181 3.080 -37.654 1.00 74.88 472 ALA A N 1
ATOM 3752 C CA . ALA A 1 472 ? -5.755 2.416 -36.494 1.00 74.88 472 ALA A CA 1
ATOM 3753 C C . ALA A 1 472 ? -4.757 2.365 -35.329 1.00 74.88 472 ALA A C 1
ATOM 3755 O O . ALA A 1 472 ? -5.145 2.660 -34.202 1.00 74.88 472 ALA A O 1
ATOM 3756 N N . ALA A 1 473 ? -3.477 2.079 -35.589 1.00 75.62 473 ALA A N 1
ATOM 3757 C CA . ALA A 1 473 ? -2.429 2.073 -34.569 1.00 75.62 473 ALA A CA 1
ATOM 3758 C C . ALA A 1 473 ? -2.216 3.461 -33.941 1.00 75.62 473 ALA A C 1
ATOM 3760 O O . ALA A 1 473 ? -2.144 3.587 -32.719 1.00 75.62 473 ALA A O 1
ATOM 3761 N N . LEU A 1 474 ? -2.178 4.525 -34.744 1.00 76.62 474 LEU A N 1
ATOM 3762 C CA . LEU A 1 474 ? -2.035 5.898 -34.244 1.00 76.62 474 LEU A CA 1
ATOM 3763 C C . LEU A 1 474 ? -3.240 6.382 -33.454 1.00 76.62 474 LEU A C 1
ATOM 3765 O O . LEU A 1 474 ? -3.087 6.980 -32.385 1.00 76.62 474 LEU A O 1
ATOM 3769 N N . VAL A 1 475 ? -4.440 6.116 -33.971 1.00 80.19 475 VAL A N 1
ATOM 3770 C CA . VAL A 1 475 ? -5.676 6.415 -33.253 1.00 80.19 475 VAL A CA 1
ATOM 3771 C C . VAL A 1 475 ? -5.695 5.629 -31.948 1.00 80.19 475 VAL A C 1
ATOM 3773 O O . VAL A 1 475 ? -5.967 6.224 -30.916 1.00 80.19 475 VAL A O 1
ATOM 3776 N N . ALA A 1 476 ? -5.316 4.351 -31.946 1.00 78.50 476 ALA A N 1
ATOM 3777 C CA . ALA A 1 476 ? -5.249 3.551 -30.728 1.00 78.50 476 ALA A CA 1
ATOM 3778 C C . ALA A 1 476 ? -4.224 4.077 -29.708 1.00 78.50 476 ALA A C 1
ATOM 3780 O O . ALA A 1 476 ? -4.506 4.074 -28.514 1.00 78.50 476 ALA A O 1
ATOM 3781 N N . THR A 1 477 ? -3.070 4.567 -30.170 1.00 75.06 477 THR A N 1
ATOM 3782 C CA . THR A 1 477 ? -1.947 4.960 -29.298 1.00 75.06 477 THR A CA 1
ATOM 3783 C C . THR A 1 477 ? -2.108 6.370 -28.721 1.00 75.06 477 THR A C 1
ATOM 3785 O O . THR A 1 477 ? -1.817 6.601 -27.552 1.00 75.06 477 THR A O 1
ATOM 3788 N N . PHE A 1 478 ? -2.583 7.325 -29.527 1.00 80.88 478 PHE A N 1
ATOM 3789 C CA . PHE A 1 478 ? -2.692 8.740 -29.142 1.00 80.88 478 PHE A CA 1
ATOM 3790 C C . PHE A 1 478 ? -4.128 9.261 -29.233 1.00 80.88 478 PHE A C 1
ATOM 3792 O O . PHE A 1 478 ? -4.594 10.002 -28.365 1.00 80.88 478 PHE A O 1
ATOM 3799 N N . GLY A 1 479 ? -4.836 8.874 -30.296 1.00 84.94 479 GLY A N 1
ATOM 3800 C CA . GLY A 1 479 ? -6.159 9.403 -30.621 1.00 84.94 479 GLY A CA 1
ATOM 3801 C C . GLY A 1 479 ? -7.240 9.029 -29.608 1.00 84.94 479 GLY A C 1
ATOM 3802 O O . GLY A 1 479 ? -8.055 9.882 -29.274 1.00 84.94 479 GLY A O 1
ATOM 3803 N N . ILE A 1 480 ? -7.239 7.799 -29.084 1.00 88.81 480 ILE A N 1
ATOM 3804 C CA . ILE A 1 480 ? -8.229 7.320 -28.111 1.00 88.81 480 ILE A CA 1
ATOM 3805 C C . ILE A 1 480 ? -8.103 8.106 -26.811 1.00 88.81 480 ILE A C 1
ATOM 3807 O O . ILE A 1 480 ? -9.110 8.620 -26.325 1.00 88.81 480 ILE A O 1
ATOM 3811 N N . TYR A 1 481 ? -6.889 8.254 -26.273 1.00 90.56 481 TYR A N 1
ATOM 3812 C CA . TYR A 1 481 ? -6.672 9.039 -25.057 1.00 90.56 481 TYR A CA 1
ATOM 3813 C C . TYR A 1 481 ? -7.107 10.482 -25.266 1.00 90.56 481 TYR A C 1
ATOM 3815 O O . TYR A 1 481 ? -7.971 10.965 -24.543 1.00 90.56 481 TYR A O 1
ATOM 3823 N N . PHE A 1 482 ? -6.647 11.127 -26.338 1.00 90.75 482 PHE A N 1
ATOM 3824 C CA . PHE A 1 482 ? -7.034 12.503 -26.622 1.00 90.75 482 PHE A CA 1
ATOM 3825 C C . PHE A 1 482 ? -8.558 12.657 -26.785 1.00 90.75 482 PHE A C 1
ATOM 3827 O O . PHE A 1 482 ? -9.189 13.426 -26.062 1.00 90.75 482 PHE A O 1
ATOM 3834 N N . PHE A 1 483 ? -9.186 11.890 -27.679 1.00 91.75 483 PHE A N 1
ATOM 3835 C CA . PHE A 1 483 ? -10.619 11.997 -27.960 1.00 91.75 483 PHE A CA 1
ATOM 3836 C C . PHE A 1 483 ? -11.485 11.681 -26.735 1.00 91.75 483 PHE A C 1
ATOM 3838 O O . PHE A 1 483 ? -12.433 12.414 -26.448 1.00 91.75 483 PHE A O 1
ATOM 3845 N N . SER A 1 484 ? -11.149 10.625 -25.989 1.00 92.75 484 SER A N 1
ATOM 3846 C CA . SER A 1 484 ? -11.890 10.237 -24.786 1.00 92.75 484 SER A CA 1
ATOM 3847 C C . SER A 1 484 ? -11.829 11.315 -23.706 1.00 92.75 484 SER A C 1
ATOM 3849 O O . SER A 1 484 ? -12.865 11.640 -23.129 1.00 92.75 484 SER A O 1
ATOM 3851 N N . SER A 1 485 ? -10.681 11.962 -23.499 1.00 93.44 485 SER A N 1
ATOM 3852 C CA . SER A 1 485 ? -10.534 13.040 -22.515 1.00 93.44 485 SER A CA 1
ATOM 3853 C C . SER A 1 485 ? -11.347 14.288 -22.869 1.00 93.44 485 SER A C 1
ATOM 3855 O O . SER A 1 485 ? -11.949 14.914 -21.988 1.00 93.44 485 SER A O 1
ATOM 3857 N N . PHE A 1 486 ? -11.451 14.626 -24.159 1.00 93.25 486 PHE A N 1
ATOM 3858 C CA . PHE A 1 486 ? -12.338 15.698 -24.627 1.00 93.25 486 PHE A CA 1
ATOM 3859 C C . PHE A 1 486 ? -13.816 15.321 -24.510 1.00 93.25 486 PHE A C 1
ATOM 3861 O O . PHE A 1 486 ? -14.612 16.129 -24.026 1.00 93.25 486 PHE A O 1
ATOM 3868 N N . LEU A 1 487 ? -14.191 14.093 -24.883 1.00 92.69 487 LEU A N 1
ATOM 3869 C CA . LEU A 1 487 ? -15.558 13.591 -24.717 1.00 92.69 487 LEU A CA 1
ATOM 3870 C C . LEU A 1 487 ? -15.968 13.584 -23.236 1.00 92.69 487 LEU A C 1
ATOM 3872 O O . LEU A 1 487 ? -17.098 13.926 -22.881 1.00 92.69 487 LEU A O 1
ATOM 3876 N N . TYR A 1 488 ? -15.015 13.278 -22.357 1.00 90.31 488 TYR A N 1
ATOM 3877 C CA . TYR A 1 488 ? -15.177 13.335 -20.914 1.00 90.31 488 TYR A CA 1
ATOM 3878 C C . TYR A 1 488 ? -15.185 14.768 -20.351 1.00 90.31 488 TYR A C 1
ATOM 3880 O O . TYR A 1 488 ? -15.537 14.955 -19.185 1.00 90.31 488 TYR A O 1
ATOM 3888 N N . ARG A 1 489 ? -14.900 15.794 -21.162 1.00 91.69 489 ARG A N 1
ATOM 3889 C CA . ARG A 1 489 ? -14.833 17.215 -20.771 1.00 91.69 489 ARG A CA 1
ATOM 3890 C C . ARG A 1 489 ? -13.769 17.522 -19.707 1.00 91.69 489 ARG A C 1
ATOM 3892 O O . ARG A 1 489 ? -13.963 18.427 -18.900 1.00 91.69 489 ARG A O 1
ATOM 3899 N N . ASP A 1 490 ? -12.661 16.784 -19.702 1.00 89.56 490 ASP A N 1
ATOM 3900 C CA . ASP A 1 490 ? -11.512 17.044 -18.820 1.00 89.56 490 ASP A CA 1
ATOM 3901 C C . ASP A 1 490 ? -10.180 16.720 -19.531 1.00 89.56 490 ASP A C 1
ATOM 3903 O O . ASP A 1 490 ? -9.536 15.726 -19.206 1.00 89.56 490 ASP A O 1
ATOM 3907 N N . PRO A 1 491 ? -9.755 17.507 -20.541 1.00 93.44 491 PRO A N 1
ATOM 3908 C CA . PRO A 1 491 ? -8.604 17.166 -21.382 1.00 93.44 491 PRO A CA 1
ATOM 3909 C C . PRO A 1 491 ? -7.237 17.534 -20.782 1.00 93.44 491 PRO A C 1
ATOM 3911 O O . PRO A 1 491 ? -6.208 17.229 -21.377 1.00 93.44 491 PRO A O 1
ATOM 3914 N N . TRP A 1 492 ? -7.182 18.207 -19.630 1.00 91.38 492 TRP A N 1
ATOM 3915 C CA . TRP A 1 492 ? -5.966 18.894 -19.169 1.00 91.38 492 TRP A CA 1
ATOM 3916 C C . TRP A 1 492 ? -4.771 17.975 -18.899 1.00 91.38 492 TRP A C 1
ATOM 3918 O O . TRP A 1 492 ? -3.632 18.354 -19.169 1.00 91.38 492 TRP A O 1
ATOM 3928 N N . HIS A 1 493 ? -5.022 16.748 -18.441 1.00 92.31 493 HIS A N 1
ATOM 3929 C CA . HIS A 1 493 ? -3.983 15.744 -18.194 1.00 92.31 493 HIS A CA 1
ATOM 3930 C C . HIS A 1 493 ? -3.226 15.332 -19.471 1.00 92.31 493 HIS A C 1
ATOM 3932 O O . HIS A 1 493 ? -2.069 14.920 -19.380 1.00 92.31 493 HIS A O 1
ATOM 3938 N N . MET A 1 494 ? -3.817 15.521 -20.659 1.00 94.31 494 MET A N 1
ATOM 3939 C CA . MET A 1 494 ? -3.135 15.309 -21.943 1.00 94.31 494 MET A CA 1
ATOM 3940 C C . MET A 1 494 ? -1.986 16.297 -22.180 1.00 94.31 494 MET A C 1
ATOM 3942 O O . MET A 1 494 ? -1.080 16.009 -22.952 1.00 94.31 494 MET A O 1
ATOM 3946 N N . PHE A 1 495 ? -2.012 17.460 -21.528 1.00 92.81 495 PHE A N 1
ATOM 3947 C CA . PHE A 1 495 ? -0.997 18.499 -21.702 1.00 92.81 495 PHE A CA 1
ATOM 3948 C C . PHE A 1 495 ? -0.055 18.590 -20.504 1.00 92.81 495 PHE A C 1
ATOM 3950 O O . PHE A 1 495 ? 1.126 18.871 -20.675 1.00 92.81 495 PHE A O 1
ATOM 3957 N N . SER A 1 496 ? -0.561 18.342 -19.294 1.00 92.31 496 SER A N 1
ATOM 3958 C CA . SER A 1 496 ? 0.230 18.473 -18.068 1.00 92.31 496 SER A CA 1
ATOM 3959 C C . SER A 1 496 ? 0.960 17.196 -17.646 1.00 92.31 496 SER A C 1
ATOM 3961 O O . SER A 1 496 ? 1.911 17.279 -16.870 1.00 92.31 496 SER A O 1
ATOM 3963 N N . SER A 1 497 ? 0.505 16.022 -18.096 1.00 95.00 497 SER A N 1
ATOM 3964 C CA . SER A 1 497 ? 0.945 14.732 -17.545 1.00 95.00 497 SER A CA 1
ATOM 3965 C C . SER A 1 497 ? 1.258 13.654 -18.585 1.00 95.00 497 SER A C 1
ATOM 3967 O O . SER A 1 497 ? 2.074 12.771 -18.323 1.00 95.00 497 SER A O 1
ATOM 3969 N N . PHE A 1 498 ? 0.636 13.711 -19.765 1.00 94.50 498 PHE A N 1
ATOM 3970 C CA . PHE A 1 498 ? 0.837 12.718 -20.822 1.00 94.50 498 PHE A CA 1
ATOM 3971 C C . PHE A 1 498 ? 2.297 12.572 -21.288 1.00 94.50 498 PHE A C 1
ATOM 3973 O O . PHE A 1 498 ? 2.742 11.429 -21.406 1.00 94.50 498 PHE A O 1
ATOM 3980 N N . PRO A 1 499 ? 3.084 13.650 -21.502 1.00 93.75 499 PRO A N 1
ATOM 3981 C CA . PRO A 1 499 ? 4.486 13.495 -21.890 1.00 93.75 499 PRO A CA 1
ATOM 3982 C C . PRO A 1 499 ? 5.292 12.685 -20.869 1.00 93.75 499 PRO A C 1
ATOM 3984 O O . PRO A 1 499 ? 5.992 11.749 -21.237 1.00 93.75 499 PRO A O 1
ATOM 3987 N N . GLN A 1 500 ? 5.143 12.991 -19.580 1.00 95.06 500 GLN A N 1
ATOM 3988 C CA . GLN A 1 500 ? 5.837 12.302 -18.494 1.00 95.06 500 GLN A CA 1
ATOM 3989 C C . GLN A 1 500 ? 5.397 10.837 -18.392 1.00 95.06 500 GLN A C 1
ATOM 3991 O O . GLN A 1 500 ? 6.236 9.960 -18.193 1.00 95.06 500 GLN A O 1
ATOM 3996 N N . TYR A 1 501 ? 4.103 10.558 -18.589 1.00 94.94 501 TYR A N 1
ATOM 3997 C CA . TYR A 1 501 ? 3.593 9.190 -18.662 1.00 94.94 501 TYR A CA 1
ATOM 3998 C C . TYR A 1 501 ? 4.239 8.397 -19.802 1.00 94.94 501 TYR A C 1
ATOM 4000 O O . TYR A 1 501 ? 4.711 7.291 -19.568 1.00 94.94 501 TYR A O 1
ATOM 4008 N N . MET A 1 502 ? 4.332 8.963 -21.008 1.00 93.06 502 MET A N 1
ATOM 4009 C CA . MET A 1 502 ? 4.943 8.278 -22.154 1.00 93.06 502 MET A CA 1
ATOM 4010 C C . MET A 1 502 ? 6.415 7.915 -21.914 1.00 93.06 502 MET A C 1
ATOM 4012 O O . MET A 1 502 ? 6.870 6.873 -22.380 1.00 93.06 502 MET A O 1
ATOM 4016 N N . LEU A 1 503 ? 7.146 8.738 -21.155 1.00 95.31 503 LEU A N 1
ATOM 4017 C CA . LEU A 1 503 ? 8.534 8.456 -20.781 1.00 95.31 503 LEU A CA 1
ATOM 4018 C C . LEU A 1 503 ? 8.655 7.366 -19.712 1.00 95.31 503 LEU A C 1
ATOM 4020 O O . LEU A 1 503 ? 9.592 6.574 -19.741 1.00 95.31 503 LEU A O 1
ATOM 4024 N N . LEU A 1 504 ? 7.718 7.316 -18.765 1.00 95.56 504 LEU A N 1
ATOM 4025 C CA . LEU A 1 504 ? 7.756 6.375 -17.644 1.00 95.56 504 LEU A CA 1
ATOM 4026 C C . LEU A 1 504 ? 6.978 5.077 -17.894 1.00 95.56 504 LEU A C 1
ATOM 4028 O O . LEU A 1 504 ? 7.161 4.118 -17.146 1.00 95.56 504 LEU A O 1
ATOM 4032 N N . ALA A 1 505 ? 6.159 4.997 -18.943 1.00 93.25 505 ALA A N 1
ATOM 4033 C CA . ALA A 1 505 ? 5.386 3.802 -19.279 1.00 93.25 505 ALA A CA 1
ATOM 4034 C C . ALA A 1 505 ? 6.259 2.538 -19.445 1.00 93.25 505 ALA A C 1
ATOM 4036 O O . ALA A 1 505 ? 5.873 1.484 -18.920 1.00 93.25 505 ALA A O 1
ATOM 4037 N N . PRO A 1 506 ? 7.461 2.601 -20.066 1.00 95.25 506 PRO A N 1
ATOM 4038 C CA . PRO A 1 506 ? 8.344 1.441 -20.116 1.00 95.25 506 PRO A CA 1
ATOM 4039 C C . PRO A 1 506 ? 8.828 1.002 -18.738 1.00 95.25 506 PRO A C 1
ATOM 4041 O O . PRO A 1 506 ? 8.853 -0.190 -18.443 1.00 95.25 506 PRO A O 1
ATOM 4044 N N . SER A 1 507 ? 9.129 1.953 -17.856 1.00 95.44 507 SER A N 1
ATOM 4045 C CA . SER A 1 507 ? 9.482 1.665 -16.469 1.00 95.44 507 SER A CA 1
ATOM 4046 C C . SER A 1 507 ? 8.325 1.044 -15.693 1.00 95.44 507 SER A C 1
ATOM 4048 O O . SER A 1 507 ? 8.532 0.094 -14.943 1.00 95.44 507 SER A O 1
ATOM 4050 N N . PHE A 1 508 ? 7.096 1.529 -15.887 1.00 93.62 508 PHE A N 1
ATOM 4051 C CA . PHE A 1 508 ? 5.921 0.960 -15.224 1.00 93.62 508 PHE A CA 1
ATOM 4052 C C . PHE A 1 508 ? 5.712 -0.504 -15.617 1.00 93.62 508 PHE A C 1
ATOM 4054 O O . PHE A 1 508 ? 5.321 -1.316 -14.787 1.00 93.62 508 PHE A O 1
ATOM 4061 N N . THR A 1 509 ? 6.055 -0.861 -16.853 1.00 93.94 509 THR A N 1
ATOM 4062 C CA . THR A 1 509 ? 5.974 -2.244 -17.323 1.00 93.94 509 THR A CA 1
ATOM 4063 C C . THR A 1 509 ? 7.174 -3.075 -16.868 1.00 93.94 509 THR A C 1
ATOM 4065 O O . THR A 1 509 ? 6.991 -4.127 -16.269 1.00 93.94 509 THR A O 1
ATOM 4068 N N . ASN A 1 510 ? 8.407 -2.630 -17.114 1.00 95.69 510 ASN A N 1
ATOM 4069 C CA . ASN A 1 510 ? 9.607 -3.438 -16.873 1.00 95.69 510 ASN A CA 1
ATOM 4070 C C . ASN A 1 510 ? 10.026 -3.478 -15.403 1.00 95.69 510 ASN A C 1
ATOM 4072 O O . ASN A 1 510 ? 10.443 -4.526 -14.922 1.00 95.69 510 ASN A O 1
ATOM 4076 N N . VAL A 1 511 ? 9.938 -2.358 -14.685 1.00 93.94 511 VAL A N 1
ATOM 4077 C CA . VAL A 1 511 ? 10.379 -2.262 -13.285 1.00 93.94 511 VAL A CA 1
ATOM 4078 C C . VAL A 1 511 ? 9.279 -2.764 -12.358 1.00 93.94 511 VAL A C 1
ATOM 4080 O O . VAL A 1 511 ? 9.501 -3.696 -11.587 1.00 93.94 511 VAL A O 1
ATOM 4083 N N . LEU A 1 512 ? 8.074 -2.187 -12.453 1.00 92.56 512 LEU A N 1
ATOM 4084 C CA . LEU A 1 512 ? 7.009 -2.481 -11.488 1.00 92.56 512 LEU A CA 1
ATOM 4085 C C . LEU A 1 512 ? 6.473 -3.909 -11.636 1.00 92.56 512 LEU A C 1
ATOM 4087 O O . LEU A 1 512 ? 6.317 -4.577 -10.617 1.00 92.56 512 LEU A O 1
ATOM 4091 N N . ASN A 1 513 ? 6.234 -4.406 -12.860 1.00 92.12 513 ASN A N 1
ATOM 4092 C CA . ASN A 1 513 ? 5.741 -5.780 -13.033 1.00 92.12 513 ASN A CA 1
ATOM 4093 C C . ASN A 1 513 ? 6.791 -6.809 -12.606 1.00 92.12 513 ASN A C 1
ATOM 4095 O O . ASN A 1 513 ? 6.452 -7.739 -11.878 1.00 92.12 513 ASN A O 1
ATOM 4099 N N . THR A 1 514 ? 8.056 -6.640 -13.007 1.00 92.69 514 THR A N 1
ATOM 4100 C CA . THR A 1 514 ? 9.131 -7.568 -12.616 1.00 92.69 514 THR A CA 1
ATOM 4101 C C . THR A 1 514 ? 9.253 -7.635 -11.099 1.00 92.69 514 THR A C 1
ATOM 4103 O O . THR A 1 514 ? 9.193 -8.719 -10.522 1.00 92.69 514 THR A O 1
ATOM 4106 N N . TYR A 1 515 ? 9.325 -6.481 -10.432 1.00 91.19 515 TYR A N 1
ATOM 4107 C CA . TYR A 1 515 ? 9.401 -6.446 -8.976 1.00 91.19 515 TYR A CA 1
ATOM 4108 C C . TYR A 1 515 ? 8.155 -7.052 -8.310 1.00 91.19 515 TYR A C 1
ATOM 4110 O O . TYR A 1 515 ? 8.284 -7.800 -7.340 1.00 91.19 515 TYR A O 1
ATOM 4118 N N . ALA A 1 516 ? 6.956 -6.777 -8.836 1.00 89.25 516 ALA A N 1
ATOM 4119 C CA . ALA A 1 516 ? 5.702 -7.311 -8.312 1.00 89.25 516 ALA A CA 1
ATOM 4120 C C . ALA A 1 516 ? 5.643 -8.844 -8.366 1.00 89.25 516 ALA A C 1
ATOM 4122 O O . ALA A 1 516 ? 5.450 -9.495 -7.333 1.00 89.25 516 ALA A O 1
ATOM 4123 N N . PHE A 1 517 ? 5.867 -9.418 -9.550 1.00 89.12 517 PHE A N 1
ATOM 4124 C CA . PHE A 1 517 ? 5.698 -10.850 -9.793 1.00 89.12 517 PHE A CA 1
ATOM 4125 C C . PHE A 1 517 ? 6.851 -11.707 -9.253 1.00 89.12 517 PHE A C 1
ATOM 4127 O O . PHE A 1 517 ? 6.618 -12.857 -8.880 1.00 89.12 517 PHE A O 1
ATOM 4134 N N . CYS A 1 518 ? 8.062 -11.161 -9.111 1.00 89.50 518 CYS A N 1
ATOM 4135 C CA . CYS A 1 518 ? 9.142 -11.837 -8.381 1.00 89.50 518 CYS A CA 1
ATOM 4136 C C . CYS A 1 518 ? 8.857 -11.924 -6.867 1.00 89.50 518 CYS A C 1
ATOM 4138 O O . CYS A 1 518 ? 9.305 -12.856 -6.201 1.00 89.50 518 CYS A O 1
ATOM 4140 N N . ASN A 1 519 ? 8.046 -11.007 -6.327 1.00 85.81 519 ASN A N 1
ATOM 4141 C CA . ASN A 1 519 ? 7.767 -10.882 -4.894 1.00 85.81 519 ASN A CA 1
ATOM 4142 C C . ASN A 1 519 ? 6.327 -11.264 -4.511 1.00 85.81 519 ASN A C 1
ATOM 4144 O O . ASN A 1 519 ? 5.722 -10.678 -3.611 1.00 85.81 519 ASN A O 1
ATOM 4148 N N . LEU A 1 520 ? 5.771 -12.294 -5.162 1.00 81.94 520 LEU A N 1
ATOM 4149 C CA . LEU A 1 520 ? 4.457 -12.869 -4.820 1.00 81.94 520 LEU A CA 1
ATOM 4150 C C . LEU A 1 520 ? 4.406 -13.484 -3.410 1.00 81.94 520 LEU A C 1
ATOM 4152 O O . LEU A 1 520 ? 3.328 -13.662 -2.846 1.00 81.94 520 LEU A O 1
ATOM 4156 N N . HIS A 1 521 ? 5.555 -13.844 -2.844 1.00 74.88 521 HIS A N 1
ATOM 4157 C CA . HIS A 1 521 ? 5.660 -14.454 -1.520 1.00 74.88 521 HIS A CA 1
ATOM 4158 C C . HIS A 1 521 ? 5.545 -13.431 -0.374 1.00 74.88 521 HIS A C 1
ATOM 4160 O O . HIS A 1 521 ? 5.210 -13.807 0.749 1.00 74.88 521 HIS A O 1
ATOM 4166 N N . ASP A 1 522 ? 5.770 -12.146 -0.652 1.00 67.44 522 ASP A N 1
ATOM 4167 C CA . ASP A 1 522 ? 5.745 -11.067 0.333 1.00 67.44 522 ASP A CA 1
ATOM 4168 C C . ASP A 1 522 ? 4.313 -10.537 0.569 1.00 67.44 522 ASP A C 1
ATOM 4170 O O . ASP A 1 522 ? 3.903 -9.493 0.073 1.00 67.44 522 ASP A O 1
ATOM 4174 N N . TYR A 1 523 ? 3.482 -11.264 1.310 1.00 61.66 523 TYR A N 1
ATOM 4175 C CA . TYR A 1 523 ? 2.087 -10.862 1.570 1.00 61.66 523 TYR A CA 1
ATOM 4176 C C . TYR A 1 523 ? 1.890 -10.085 2.888 1.00 61.66 523 TYR A C 1
ATOM 4178 O O . TYR A 1 523 ? 0.746 -9.821 3.259 1.00 61.66 523 TYR A O 1
ATOM 4186 N N . LYS A 1 524 ? 2.967 -9.773 3.630 1.00 54.78 524 LYS A N 1
ATOM 4187 C CA . LYS A 1 524 ? 2.891 -9.258 5.014 1.00 54.78 524 LYS A CA 1
ATOM 4188 C C . LYS A 1 524 ? 2.713 -7.736 5.107 1.00 54.78 524 LYS A C 1
ATOM 4190 O O . LYS A 1 524 ? 2.035 -7.271 6.020 1.00 54.78 524 LYS A O 1
ATOM 4195 N N . ASP A 1 525 ? 3.235 -6.974 4.149 1.00 51.16 525 ASP A N 1
ATOM 4196 C CA . ASP A 1 525 ? 3.161 -5.509 4.174 1.00 51.16 525 ASP A CA 1
ATOM 4197 C C . ASP A 1 525 ? 1.928 -4.994 3.431 1.00 51.16 525 ASP A C 1
ATOM 4199 O O . ASP A 1 525 ? 1.933 -4.829 2.211 1.00 51.16 525 ASP A O 1
ATOM 4203 N N . ARG A 1 526 ? 0.833 -4.764 4.168 1.00 49.09 526 ARG A N 1
ATOM 4204 C CA . ARG A 1 526 ? -0.442 -4.293 3.599 1.00 49.09 526 ARG A CA 1
ATOM 4205 C C . ARG A 1 526 ? -0.574 -2.769 3.531 1.00 49.09 526 ARG A C 1
ATOM 4207 O O . ARG A 1 526 ? -1.280 -2.309 2.643 1.00 49.09 526 ARG A O 1
ATOM 4214 N N . ASP A 1 527 ? 0.149 -1.995 4.343 1.00 42.31 527 ASP A N 1
ATOM 4215 C CA . ASP A 1 527 ? 0.032 -0.526 4.395 1.00 42.31 527 ASP A CA 1
ATOM 4216 C C . ASP A 1 527 ? 1.395 0.168 4.260 1.00 42.31 527 ASP A C 1
ATOM 4218 O O . ASP A 1 527 ? 2.043 0.503 5.250 1.00 42.31 527 ASP A O 1
ATOM 4222 N N . GLY A 1 528 ? 1.799 0.437 3.017 1.00 40.19 528 GLY A N 1
ATOM 4223 C CA . GLY A 1 528 ? 2.886 1.372 2.696 1.00 40.19 528 GLY A CA 1
ATOM 4224 C C . GLY A 1 528 ? 2.452 2.837 2.833 1.00 40.19 528 GLY A C 1
ATOM 4225 O O . GLY A 1 528 ? 2.505 3.574 1.861 1.00 40.19 528 GLY A O 1
ATOM 4226 N N . LYS A 1 529 ? 1.866 3.198 3.982 1.00 38.28 529 LYS A N 1
ATOM 4227 C CA . LYS A 1 529 ? 1.616 4.591 4.403 1.00 38.28 529 LYS A CA 1
ATOM 4228 C C . LYS A 1 529 ? 1.793 4.761 5.912 1.00 38.28 529 LYS A C 1
ATOM 4230 O O . LYS A 1 529 ? 2.416 5.715 6.317 1.00 38.28 529 LYS A O 1
ATOM 4235 N N . ALA A 1 530 ? 1.394 3.802 6.754 1.00 36.03 530 ALA A N 1
ATOM 4236 C CA . ALA A 1 530 ? 1.599 3.931 8.209 1.00 36.03 530 ALA A CA 1
ATOM 4237 C C . ALA A 1 530 ? 3.046 3.636 8.662 1.00 36.03 530 ALA A C 1
ATOM 4239 O O . ALA A 1 530 ? 3.523 4.207 9.633 1.00 36.03 530 ALA A O 1
ATOM 4240 N N . LEU A 1 531 ? 3.757 2.741 7.965 1.00 35.38 531 LEU A N 1
ATOM 4241 C CA . LEU A 1 531 ? 5.208 2.545 8.143 1.00 35.38 531 LEU A CA 1
ATOM 4242 C C . LEU A 1 531 ? 6.024 3.581 7.358 1.00 35.38 531 LEU A C 1
ATOM 4244 O O . LEU A 1 531 ? 7.173 3.844 7.704 1.00 35.38 531 LEU A O 1
ATOM 4248 N N . ASP A 1 532 ? 5.422 4.153 6.315 1.00 37.97 532 ASP A N 1
ATOM 4249 C CA . ASP A 1 532 ? 6.060 5.132 5.442 1.00 37.97 532 ASP A CA 1
ATOM 4250 C C . ASP A 1 532 ? 5.936 6.550 6.004 1.00 37.97 532 ASP A C 1
ATOM 4252 O O . ASP A 1 532 ? 6.927 7.240 5.976 1.00 37.97 532 ASP A O 1
ATOM 4256 N N . GLU A 1 533 ? 4.853 6.937 6.685 1.00 37.03 533 GLU A N 1
ATOM 4257 C CA . GLU A 1 533 ? 4.769 8.192 7.455 1.00 37.03 533 GLU A CA 1
ATOM 4258 C C . GLU A 1 533 ? 5.746 8.201 8.633 1.00 37.03 533 GLU A C 1
ATOM 4260 O O . GLU A 1 533 ? 6.319 9.235 8.937 1.00 37.03 533 GLU A O 1
ATOM 4265 N N . VAL A 1 534 ? 6.013 7.053 9.263 1.00 35.91 534 VAL A N 1
ATOM 4266 C CA . VAL A 1 534 ? 7.085 6.944 10.268 1.00 35.91 534 VAL A CA 1
ATOM 4267 C C . VAL A 1 534 ? 8.460 7.024 9.598 1.00 35.91 534 VAL A C 1
ATOM 4269 O O . VAL A 1 534 ? 9.364 7.635 10.148 1.00 35.91 534 VAL A O 1
ATOM 4272 N N . SER A 1 535 ? 8.626 6.456 8.400 1.00 33.03 535 SER A N 1
ATOM 4273 C CA . SER A 1 535 ? 9.865 6.537 7.606 1.00 33.03 535 SER A CA 1
ATOM 4274 C C . SER A 1 535 ? 10.109 7.933 7.016 1.00 33.03 535 SER A C 1
ATOM 4276 O O . SER A 1 535 ? 11.259 8.334 6.892 1.00 33.03 535 SER A O 1
ATOM 4278 N N . ASP A 1 536 ? 9.051 8.657 6.667 1.00 34.91 536 ASP A N 1
ATOM 4279 C CA . ASP A 1 536 ? 9.057 9.952 5.993 1.00 34.91 536 ASP A CA 1
ATOM 4280 C C . ASP A 1 536 ? 9.038 11.086 7.016 1.00 34.91 536 ASP A C 1
ATOM 4282 O O . ASP A 1 536 ? 9.696 12.087 6.792 1.00 34.91 536 ASP A O 1
ATOM 4286 N N . ALA A 1 537 ? 8.400 10.916 8.181 1.00 35.72 537 ALA A N 1
ATOM 4287 C CA . ALA A 1 537 ? 8.608 11.788 9.339 1.00 35.72 537 ALA A CA 1
ATOM 4288 C C . ALA A 1 537 ? 10.033 11.640 9.890 1.00 35.72 537 ALA A C 1
ATOM 4290 O O . ALA A 1 537 ? 10.589 12.604 10.409 1.00 35.72 537 ALA A O 1
ATOM 4291 N N . VAL A 1 538 ? 10.647 10.460 9.739 1.00 36.41 538 VAL A N 1
ATOM 4292 C CA . VAL A 1 538 ? 12.083 10.261 9.972 1.00 36.41 538 VAL A CA 1
ATOM 4293 C C . VAL A 1 538 ? 12.909 10.964 8.883 1.00 36.41 538 VAL A C 1
ATOM 4295 O O . VAL A 1 538 ? 13.797 11.730 9.240 1.00 36.41 538 VAL A O 1
ATOM 4298 N N . ASP A 1 539 ? 12.588 10.822 7.589 1.00 31.08 539 ASP A N 1
ATOM 4299 C CA . ASP A 1 539 ? 13.315 11.486 6.485 1.00 31.08 539 ASP A CA 1
ATOM 4300 C C . ASP A 1 539 ? 13.115 13.039 6.461 1.00 31.08 539 ASP A C 1
ATOM 4302 O O . ASP A 1 539 ? 14.051 13.774 6.140 1.00 31.08 539 ASP A O 1
ATOM 4306 N N . GLU A 1 540 ? 11.954 13.588 6.858 1.00 32.97 540 GLU A N 1
ATOM 4307 C CA . GLU A 1 540 ? 11.699 15.040 7.014 1.00 32.97 540 GLU A CA 1
ATOM 4308 C C . GLU A 1 540 ? 12.364 15.607 8.276 1.00 32.97 540 GLU A C 1
ATOM 4310 O O . GLU A 1 540 ? 12.963 16.687 8.215 1.00 32.97 540 GLU A O 1
ATOM 4315 N N . ALA A 1 541 ? 12.359 14.864 9.392 1.00 33.88 541 ALA A N 1
ATOM 4316 C CA . ALA A 1 541 ? 13.130 15.223 10.585 1.00 33.88 541 ALA A CA 1
ATOM 4317 C C . ALA A 1 541 ? 14.648 15.226 10.320 1.00 33.88 541 ALA A C 1
ATOM 4319 O O . ALA A 1 541 ? 15.375 16.010 10.930 1.00 33.88 541 ALA A O 1
ATOM 4320 N N . ILE A 1 542 ? 15.124 14.412 9.368 1.00 34.53 542 ILE A N 1
ATOM 4321 C CA . ILE A 1 542 ? 16.521 14.381 8.907 1.00 34.53 542 ILE A CA 1
ATOM 4322 C C . ILE A 1 542 ? 16.890 15.623 8.062 1.00 34.53 542 ILE A C 1
ATOM 4324 O O . ILE A 1 542 ? 18.058 16.021 8.046 1.00 34.53 542 ILE A O 1
ATOM 4328 N N . HIS A 1 543 ? 15.935 16.287 7.393 1.00 35.44 543 HIS A N 1
ATOM 4329 C CA . HIS A 1 543 ? 16.225 17.373 6.439 1.00 35.44 543 HIS A CA 1
ATOM 4330 C C . HIS A 1 543 ? 15.924 18.808 6.912 1.00 35.44 543 HIS A C 1
ATOM 4332 O O . HIS A 1 543 ? 16.494 19.745 6.345 1.00 35.44 543 HIS A O 1
ATOM 4338 N N . SER A 1 544 ? 15.121 19.031 7.959 1.00 27.77 544 SER A N 1
ATOM 4339 C CA . SER A 1 544 ? 14.917 20.370 8.541 1.00 27.77 544 SER A CA 1
ATOM 4340 C C . SER A 1 544 ? 15.582 20.516 9.916 1.00 27.77 544 SER A C 1
ATOM 4342 O O . SER A 1 544 ? 14.937 20.365 10.944 1.00 27.77 544 SER A O 1
ATOM 4344 N N . ASN A 1 545 ? 16.880 20.845 9.904 1.00 33.28 545 ASN A N 1
ATOM 4345 C CA . ASN A 1 545 ? 17.684 21.407 11.001 1.00 33.28 545 ASN A CA 1
ATOM 4346 C C . ASN A 1 545 ? 17.377 20.927 12.436 1.00 33.28 545 ASN A C 1
ATOM 4348 O O . ASN A 1 545 ? 16.631 21.592 13.150 1.00 33.28 545 ASN A O 1
ATOM 4352 N N . LEU A 1 546 ? 18.083 19.883 12.891 1.00 25.56 546 LEU A N 1
ATOM 4353 C CA . LEU A 1 546 ? 18.844 19.783 14.159 1.00 25.56 546 LEU A CA 1
ATOM 4354 C C . LEU A 1 546 ? 19.336 18.326 14.342 1.00 25.56 546 LEU A C 1
ATOM 4356 O O . LEU A 1 546 ? 18.805 17.416 13.710 1.00 25.56 546 LEU A O 1
ATOM 4360 N N . PRO A 1 547 ? 20.419 18.089 15.107 1.00 32.50 547 PRO A N 1
ATOM 4361 C CA . PRO A 1 547 ? 21.282 16.935 14.917 1.00 32.50 547 PRO A CA 1
ATOM 4362 C C . PRO A 1 547 ? 20.675 15.698 15.568 1.00 32.50 547 PRO A C 1
ATOM 4364 O O . PRO A 1 547 ? 20.760 15.536 16.780 1.00 32.50 547 PRO A O 1
ATOM 4367 N N . ASN A 1 548 ? 20.118 14.792 14.771 1.00 28.80 548 ASN A N 1
ATOM 4368 C CA . ASN A 1 548 ? 20.297 13.372 15.025 1.00 28.80 548 ASN A CA 1
ATOM 4369 C C . ASN A 1 548 ? 19.840 12.493 13.861 1.00 28.80 548 ASN A C 1
ATOM 4371 O O . ASN A 1 548 ? 18.699 12.553 13.424 1.00 28.80 548 ASN A O 1
ATOM 4375 N N . ARG A 1 549 ? 20.755 11.569 13.549 1.00 31.72 549 ARG A N 1
ATOM 4376 C CA . ARG A 1 549 ? 20.533 10.187 13.115 1.00 31.72 549 ARG A CA 1
ATOM 4377 C C . ARG A 1 549 ? 20.124 9.928 11.667 1.00 31.72 549 ARG A C 1
ATOM 4379 O O . ARG A 1 549 ? 18.956 9.906 11.316 1.00 31.72 549 ARG A O 1
ATOM 4386 N N . ASP A 1 550 ? 21.123 9.453 10.926 1.00 28.48 550 ASP A N 1
ATOM 4387 C CA . ASP A 1 550 ? 20.944 8.362 9.975 1.00 28.48 550 ASP A CA 1
ATOM 4388 C C . ASP A 1 550 ? 21.441 7.059 10.648 1.00 28.48 550 ASP A C 1
ATOM 4390 O O . ASP A 1 550 ? 22.639 6.868 10.877 1.00 28.48 550 ASP A O 1
ATOM 4394 N N . VAL A 1 551 ? 20.506 6.201 11.081 1.00 36.53 551 VAL A N 1
ATOM 4395 C CA . VAL A 1 551 ? 20.752 4.974 11.882 1.00 36.53 551 VAL A CA 1
ATOM 4396 C C . VAL A 1 551 ? 21.168 3.779 11.014 1.00 36.53 551 VAL A C 1
ATOM 4398 O O . VAL A 1 551 ? 21.705 2.800 11.521 1.00 36.53 551 VAL A O 1
ATOM 4401 N N . SER A 1 552 ? 20.987 3.835 9.695 1.00 32.00 552 SER A N 1
ATOM 4402 C CA . SER A 1 552 ? 21.124 2.640 8.844 1.00 32.00 552 SER A CA 1
ATOM 4403 C C . SER A 1 552 ? 22.410 2.586 8.011 1.00 32.00 552 SER A C 1
ATOM 4405 O O . SER A 1 552 ? 22.926 1.498 7.760 1.00 32.00 552 SER A O 1
ATOM 4407 N N . VAL A 1 553 ? 23.018 3.733 7.684 1.00 32.91 553 VAL A N 1
ATOM 4408 C CA . VAL A 1 553 ? 24.373 3.794 7.087 1.00 32.91 553 VAL A CA 1
ATOM 4409 C C . VAL A 1 553 ? 25.458 3.488 8.125 1.00 32.91 553 VAL A C 1
ATOM 4411 O O . VAL A 1 553 ? 26.609 3.205 7.789 1.00 32.91 553 VAL A O 1
ATOM 4414 N N . ASN A 1 554 ? 25.087 3.477 9.401 1.00 34.38 554 ASN A N 1
ATOM 4415 C CA . ASN A 1 554 ? 26.039 3.395 10.481 1.00 34.38 554 ASN A CA 1
ATOM 4416 C C . ASN A 1 554 ? 26.265 1.980 11.018 1.00 34.38 554 ASN A C 1
ATOM 4418 O O . ASN A 1 554 ? 27.234 1.816 11.711 1.00 34.38 554 ASN A O 1
ATOM 4422 N N . ILE A 1 555 ? 25.544 0.904 10.692 1.00 33.75 555 ILE A N 1
ATOM 4423 C CA . ILE A 1 555 ? 25.921 -0.407 11.290 1.00 33.75 555 ILE A CA 1
ATOM 4424 C C . ILE A 1 555 ? 27.243 -0.939 10.700 1.00 33.75 555 ILE A C 1
ATOM 4426 O O . ILE A 1 555 ? 28.117 -1.391 11.435 1.00 33.75 555 ILE A O 1
ATOM 4430 N N . ALA A 1 556 ? 27.444 -0.813 9.384 1.00 33.09 556 ALA A N 1
ATOM 4431 C CA . ALA A 1 556 ? 28.693 -1.219 8.730 1.00 33.09 556 ALA A CA 1
ATOM 4432 C C . ALA A 1 556 ? 29.842 -0.213 8.947 1.00 33.09 556 ALA A C 1
ATOM 4434 O O . ALA A 1 556 ? 30.998 -0.620 9.039 1.00 33.09 556 ALA A O 1
ATOM 4435 N N . LYS A 1 557 ? 29.532 1.088 9.077 1.00 32.72 557 LYS A N 1
ATOM 4436 C CA . LYS A 1 557 ? 30.515 2.128 9.429 1.00 32.72 557 LYS A CA 1
ATOM 4437 C C . LYS A 1 557 ? 30.830 2.179 10.931 1.00 32.72 557 LYS A C 1
ATOM 4439 O O . LYS A 1 557 ? 31.992 2.317 11.256 1.00 32.72 557 LYS A O 1
ATOM 4444 N N . LEU A 1 558 ? 29.876 1.959 11.839 1.00 34.34 558 LEU A N 1
ATOM 4445 C CA . LEU A 1 558 ? 30.087 1.845 13.297 1.00 34.34 558 LEU A CA 1
ATOM 4446 C C . LEU A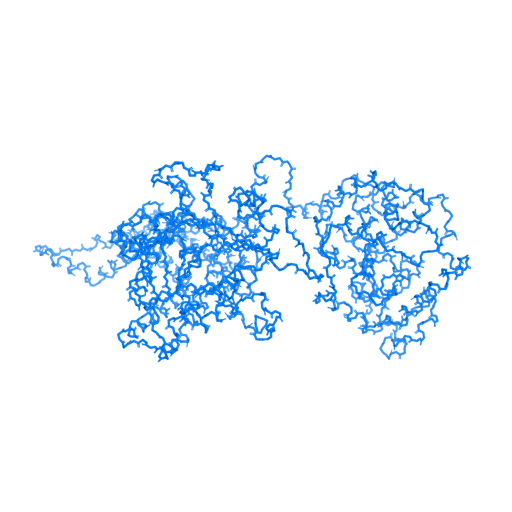 1 558 ? 30.846 0.567 13.658 1.00 34.34 558 LEU A C 1
ATOM 4448 O O . LEU A 1 558 ? 31.681 0.623 14.552 1.00 34.34 558 LEU A O 1
ATOM 4452 N N . LYS A 1 559 ? 30.642 -0.549 12.937 1.00 35.41 559 LYS A N 1
ATOM 4453 C CA . LYS A 1 559 ? 31.518 -1.731 13.063 1.00 35.41 559 LYS A CA 1
ATOM 4454 C C . LYS A 1 559 ? 32.971 -1.418 12.682 1.00 35.41 559 LYS A C 1
ATOM 4456 O O . LYS A 1 559 ? 33.878 -1.983 13.274 1.00 35.41 559 LYS A O 1
ATOM 4461 N N . ALA A 1 560 ? 33.190 -0.506 11.732 1.00 34.19 560 ALA A N 1
ATOM 4462 C CA . ALA A 1 560 ? 34.522 -0.082 11.293 1.00 34.19 560 ALA A CA 1
ATOM 4463 C C . ALA A 1 560 ? 35.100 1.111 12.085 1.00 34.19 560 ALA A C 1
ATOM 4465 O O . ALA A 1 560 ? 36.282 1.403 11.959 1.00 34.19 560 ALA A O 1
ATOM 4466 N N . GLN A 1 561 ? 34.285 1.807 12.884 1.00 34.38 561 GLN A N 1
ATOM 4467 C CA . GLN A 1 561 ? 34.642 3.050 13.583 1.00 34.38 561 GLN A CA 1
ATOM 4468 C C . GLN A 1 561 ? 34.677 2.881 15.114 1.00 34.38 561 GLN A C 1
ATOM 4470 O O . GLN A 1 561 ? 34.927 3.839 15.836 1.00 34.38 561 GLN A O 1
ATOM 4475 N N . ALA A 1 562 ? 34.484 1.654 15.615 1.00 39.97 562 ALA A N 1
ATOM 4476 C CA . ALA A 1 562 ? 34.699 1.255 17.012 1.00 39.97 562 ALA A CA 1
ATOM 4477 C C . ALA A 1 562 ? 36.188 1.059 17.373 1.00 39.97 562 ALA A C 1
ATOM 4479 O O . ALA A 1 562 ? 36.511 0.432 18.380 1.00 39.97 562 ALA A O 1
ATOM 4480 N N . GLN A 1 563 ? 37.096 1.560 16.538 1.00 37.78 563 GLN A N 1
ATOM 4481 C CA . GLN A 1 563 ? 38.519 1.269 16.611 1.00 37.78 563 GLN A CA 1
ATOM 4482 C C . GLN A 1 563 ? 39.330 2.556 16.502 1.00 37.78 563 GLN A C 1
ATOM 4484 O O . GLN A 1 563 ? 40.155 2.695 15.614 1.00 37.78 563 GLN A O 1
ATOM 4489 N N . GLU A 1 564 ? 39.067 3.509 17.394 1.00 34.75 564 GLU A N 1
ATOM 4490 C CA . GLU A 1 564 ? 39.991 4.612 17.658 1.00 34.75 564 GLU A CA 1
ATOM 4491 C C . GLU A 1 564 ? 39.846 5.068 19.127 1.00 34.75 564 GLU A C 1
ATOM 4493 O O . GLU A 1 564 ? 38.787 5.514 19.566 1.00 34.75 564 GLU A O 1
ATOM 4498 N N . ASP A 1 565 ? 40.942 4.864 19.866 1.00 39.66 565 ASP A N 1
ATOM 4499 C CA . ASP A 1 565 ? 41.344 5.422 21.168 1.00 39.66 565 ASP A CA 1
ATOM 4500 C C . ASP A 1 565 ? 40.497 5.150 22.432 1.00 39.66 565 ASP A C 1
ATOM 4502 O O . ASP A 1 565 ? 40.178 6.057 23.201 1.00 39.66 565 ASP A O 1
ATOM 4506 N N . VAL A 1 566 ? 40.239 3.868 22.727 1.00 40.88 566 VAL A N 1
ATOM 4507 C CA . VAL A 1 566 ? 39.795 3.371 24.050 1.00 40.88 566 VAL A CA 1
ATOM 4508 C C . VAL A 1 566 ? 40.649 2.154 24.430 1.00 40.88 566 VAL A C 1
ATOM 4510 O O . VAL A 1 566 ? 41.105 1.437 23.538 1.00 40.88 566 VAL A O 1
ATOM 4513 N N . ALA A 1 567 ? 40.911 1.914 25.721 1.00 51.16 567 ALA A N 1
ATOM 4514 C CA . ALA A 1 567 ? 41.649 0.726 26.162 1.00 51.16 567 ALA A CA 1
ATOM 4515 C C . ALA A 1 567 ? 41.034 -0.546 25.550 1.00 51.16 567 ALA A C 1
ATOM 4517 O O . ALA A 1 567 ? 39.809 -0.695 25.521 1.00 51.16 567 ALA A O 1
ATOM 4518 N N . ALA A 1 568 ? 41.880 -1.444 25.038 1.00 67.00 568 ALA A N 1
ATOM 4519 C CA . ALA A 1 568 ? 41.427 -2.683 24.419 1.00 67.00 568 ALA A CA 1
ATOM 4520 C C . ALA A 1 568 ? 40.565 -3.479 25.420 1.00 67.00 568 ALA A C 1
ATOM 4522 O O . ALA A 1 568 ? 40.887 -3.565 26.610 1.00 67.00 568 ALA A O 1
ATOM 4523 N N . TRP A 1 569 ? 39.411 -3.978 24.967 1.00 77.94 569 TRP A N 1
ATOM 4524 C CA . TRP A 1 569 ? 38.418 -4.613 25.842 1.00 77.94 569 TRP A CA 1
ATOM 4525 C C . TRP A 1 569 ? 38.989 -5.837 26.578 1.00 77.94 569 TRP A C 1
ATOM 4527 O O . TRP A 1 569 ? 38.576 -6.121 27.701 1.00 77.94 569 TRP A O 1
ATOM 4537 N N . ASP A 1 570 ? 39.998 -6.477 25.992 1.00 76.81 570 ASP A N 1
ATOM 4538 C CA . ASP A 1 570 ? 40.733 -7.658 26.453 1.00 76.81 570 ASP A CA 1
ATOM 4539 C C . ASP A 1 570 ? 41.836 -7.360 27.488 1.00 76.81 570 ASP A C 1
ATOM 4541 O O . ASP A 1 570 ? 42.477 -8.285 27.990 1.00 76.81 570 ASP A O 1
ATOM 4545 N N . SER A 1 571 ? 42.076 -6.092 27.851 1.00 79.06 571 SER A N 1
ATOM 4546 C CA . SER A 1 571 ? 43.047 -5.772 28.905 1.00 79.06 571 SER A CA 1
ATOM 4547 C C . SER A 1 571 ? 42.631 -6.375 30.260 1.00 79.06 571 SER A C 1
ATOM 4549 O O . SER A 1 571 ? 41.446 -6.512 30.562 1.00 79.06 571 SER A O 1
ATOM 4551 N N . ALA A 1 572 ? 43.586 -6.756 31.109 1.00 77.12 572 ALA A N 1
ATOM 4552 C CA . ALA A 1 572 ? 43.250 -7.307 32.424 1.00 77.12 572 ALA A CA 1
ATOM 4553 C C . ALA A 1 572 ? 42.517 -6.268 33.294 1.00 77.12 572 ALA A C 1
ATOM 4555 O O . ALA A 1 572 ? 42.866 -5.084 33.260 1.00 77.12 572 ALA A O 1
ATOM 4556 N N . ALA A 1 573 ? 41.530 -6.720 34.074 1.00 80.12 573 ALA A N 1
ATOM 4557 C CA . ALA A 1 573 ? 40.858 -5.885 35.065 1.00 80.12 573 ALA A CA 1
ATOM 4558 C C . ALA A 1 573 ? 41.875 -5.344 36.085 1.00 80.12 573 ALA A C 1
ATOM 4560 O O . ALA A 1 573 ? 42.789 -6.060 36.501 1.00 80.12 573 ALA A O 1
ATOM 4561 N N . GLN A 1 574 ? 41.749 -4.064 36.433 1.00 80.69 574 GLN A N 1
ATOM 4562 C CA . GLN A 1 574 ? 42.616 -3.389 37.402 1.00 80.69 574 GLN A CA 1
ATOM 4563 C C . GLN A 1 574 ? 41.880 -3.091 38.709 1.00 80.69 574 GLN A C 1
ATOM 4565 O O . GLN A 1 574 ? 42.512 -3.076 39.763 1.00 80.69 574 GLN A O 1
ATOM 4570 N N . PHE A 1 575 ? 40.556 -2.911 38.674 1.00 79.06 575 PHE A N 1
ATOM 4571 C CA . PHE A 1 575 ? 39.762 -2.574 39.860 1.00 79.06 575 PHE A CA 1
ATOM 4572 C C . PHE A 1 575 ? 39.814 -3.630 40.987 1.00 79.06 575 PHE A C 1
ATOM 4574 O O . PHE A 1 575 ? 39.543 -3.309 42.144 1.00 79.06 575 PHE A O 1
ATOM 4581 N N . ASP A 1 576 ? 40.138 -4.886 40.664 1.00 72.69 576 ASP A N 1
ATOM 4582 C CA . ASP A 1 576 ? 40.168 -6.019 41.594 1.00 72.69 576 ASP A CA 1
ATOM 4583 C C . ASP A 1 576 ? 41.581 -6.342 42.117 1.00 72.69 576 ASP A C 1
ATOM 4585 O O . ASP A 1 576 ? 41.748 -7.315 42.854 1.00 72.69 576 ASP A O 1
ATOM 4589 N N . SER A 1 577 ? 42.606 -5.545 41.779 1.00 74.00 577 SER A N 1
ATOM 4590 C CA . SER A 1 577 ? 44.012 -5.858 42.087 1.00 74.00 577 SER A CA 1
ATOM 4591 C C . SER A 1 577 ? 44.332 -5.949 43.582 1.00 74.00 577 SER A C 1
ATOM 4593 O O . SER A 1 577 ? 45.286 -6.625 43.965 1.00 74.00 577 SER A O 1
ATOM 4595 N N . GLU A 1 578 ? 43.551 -5.268 44.422 1.00 69.50 578 GLU A N 1
ATOM 4596 C CA . GLU A 1 578 ? 43.699 -5.249 45.884 1.00 69.50 578 GLU A CA 1
ATOM 4597 C C . GLU A 1 578 ? 42.668 -6.143 46.604 1.00 69.50 578 GLU A C 1
ATOM 4599 O O . GLU A 1 578 ? 42.663 -6.205 47.833 1.00 69.50 578 GLU A O 1
ATOM 4604 N N . LYS A 1 579 ? 41.794 -6.848 45.863 1.00 73.44 579 LYS A N 1
ATOM 4605 C CA . LYS A 1 579 ? 40.722 -7.677 46.437 1.00 73.44 579 LYS A CA 1
ATOM 4606 C C . LYS A 1 579 ? 41.200 -9.097 46.748 1.00 73.44 579 LYS A C 1
ATOM 4608 O O . LYS A 1 579 ? 41.879 -9.735 45.942 1.00 73.44 579 LYS A O 1
ATOM 4613 N N . ASP A 1 580 ? 40.797 -9.620 47.906 1.00 71.31 580 ASP A N 1
ATOM 4614 C CA . ASP A 1 580 ? 41.044 -11.017 48.270 1.00 71.31 580 ASP A CA 1
ATOM 4615 C C . ASP A 1 580 ? 40.089 -11.948 47.509 1.00 71.31 580 ASP A C 1
ATOM 4617 O O . ASP A 1 580 ? 38.920 -12.106 47.857 1.00 71.31 580 ASP A O 1
ATOM 4621 N N . LYS A 1 581 ? 40.606 -12.588 46.457 1.00 71.25 581 LYS A N 1
ATOM 4622 C CA . LYS A 1 581 ? 39.841 -13.491 45.583 1.00 71.25 581 LYS A CA 1
ATOM 4623 C C . LYS A 1 581 ? 39.399 -14.781 46.282 1.00 71.25 581 LYS A C 1
ATOM 4625 O O . LYS A 1 581 ? 38.521 -15.460 45.762 1.00 71.25 581 LYS A O 1
ATOM 4630 N N . THR A 1 582 ? 39.985 -15.128 47.435 1.00 63.00 582 THR A N 1
ATOM 4631 C CA . THR A 1 582 ? 39.628 -16.344 48.190 1.00 63.00 582 THR A CA 1
ATOM 4632 C C . THR A 1 582 ? 38.335 -16.201 48.996 1.00 63.00 582 THR A C 1
ATOM 4634 O O . THR A 1 582 ? 37.775 -17.210 49.408 1.00 63.00 582 THR A O 1
ATOM 4637 N N . ALA A 1 583 ? 37.826 -14.975 49.158 1.00 59.53 583 ALA A N 1
ATOM 4638 C CA . ALA A 1 583 ? 36.588 -14.681 49.879 1.00 59.53 583 ALA A CA 1
ATOM 4639 C C . ALA A 1 583 ? 35.308 -14.761 49.017 1.00 59.53 583 ALA A C 1
ATOM 4641 O O . ALA A 1 583 ? 34.215 -14.611 49.553 1.00 59.53 583 ALA A O 1
ATOM 4642 N N . PHE A 1 584 ? 35.415 -14.985 47.700 1.00 61.22 584 PHE A N 1
ATOM 4643 C CA . PHE A 1 584 ? 34.275 -15.016 46.771 1.00 61.22 584 PHE A CA 1
ATOM 4644 C C . PHE A 1 584 ? 33.984 -16.445 46.290 1.00 61.22 584 PHE A C 1
ATOM 4646 O O . PHE A 1 584 ? 34.904 -17.187 45.939 1.00 61.22 584 PHE A O 1
ATOM 4653 N N . ARG A 1 585 ? 32.697 -16.818 46.208 1.00 64.25 585 ARG A N 1
ATOM 4654 C CA . ARG A 1 585 ? 32.221 -18.178 45.856 1.00 64.25 585 ARG A CA 1
ATOM 4655 C C . ARG A 1 585 ? 32.735 -19.282 46.797 1.00 64.25 585 ARG A C 1
ATOM 4657 O O . ARG A 1 585 ? 33.012 -20.396 46.351 1.00 64.25 585 ARG A O 1
ATOM 4664 N N . ASP A 1 586 ? 32.840 -18.992 48.096 1.00 64.75 586 ASP A N 1
ATOM 4665 C CA . ASP A 1 586 ? 33.112 -20.003 49.126 1.00 64.75 586 ASP A CA 1
ATOM 4666 C C . ASP A 1 586 ? 31.805 -20.660 49.616 1.00 64.75 586 ASP A C 1
ATOM 4668 O O . ASP A 1 586 ? 31.180 -20.264 50.606 1.00 64.75 586 ASP A O 1
ATOM 4672 N N . TYR A 1 587 ? 31.390 -21.711 48.908 1.00 57.72 587 TYR A N 1
ATOM 4673 C CA . TYR A 1 587 ? 30.205 -22.499 49.257 1.00 57.72 587 TYR A CA 1
ATOM 4674 C C . TYR A 1 587 ? 30.373 -23.322 50.547 1.00 57.72 587 TYR A C 1
ATOM 4676 O O . TYR A 1 587 ? 29.375 -23.803 51.091 1.00 57.72 587 TYR A O 1
ATOM 4684 N N . GLU A 1 588 ? 31.597 -23.494 51.062 1.00 58.81 588 GLU A N 1
ATOM 4685 C CA . GLU A 1 588 ? 31.865 -24.198 52.321 1.00 58.81 588 GLU A CA 1
ATOM 4686 C C . GLU A 1 588 ? 31.766 -23.265 53.538 1.00 58.81 588 GLU A C 1
ATOM 4688 O O . GLU A 1 588 ? 31.351 -23.720 54.609 1.00 58.81 588 GLU A O 1
ATOM 4693 N N . ALA A 1 589 ? 32.024 -21.961 53.381 1.00 54.00 589 ALA A N 1
ATOM 4694 C CA . ALA A 1 589 ? 31.924 -20.950 54.442 1.00 54.00 589 ALA A CA 1
ATOM 4695 C C . ALA A 1 589 ? 30.615 -20.126 54.453 1.00 54.00 589 ALA A C 1
ATOM 4697 O O . ALA A 1 589 ? 30.320 -19.494 55.467 1.00 54.00 589 ALA A O 1
ATOM 4698 N N . ALA A 1 590 ? 29.789 -20.176 53.396 1.00 57.09 59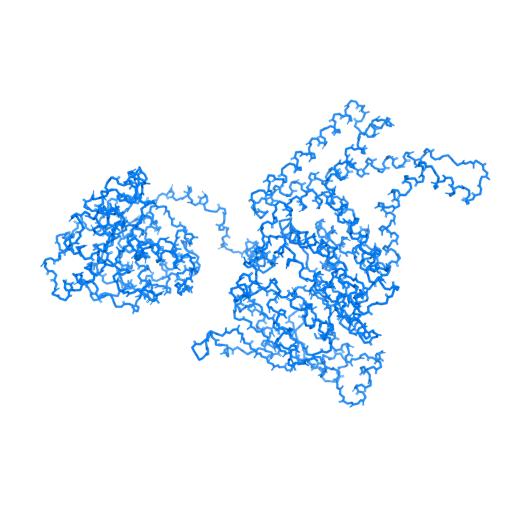0 ALA A N 1
ATOM 4699 C CA . ALA A 1 590 ? 28.509 -19.447 53.308 1.00 57.09 590 ALA A CA 1
ATOM 4700 C C . ALA A 1 590 ? 27.493 -19.786 54.432 1.00 57.09 590 ALA A C 1
ATOM 4702 O O . ALA A 1 590 ? 27.555 -20.853 55.054 1.00 57.09 590 ALA A O 1
ATOM 4703 N N . CYS A 1 591 ? 26.518 -18.903 54.700 1.00 54.31 591 CYS A N 1
ATOM 4704 C CA . CYS A 1 591 ? 25.509 -19.134 55.746 1.00 54.31 591 CYS A CA 1
ATOM 4705 C C . CYS A 1 591 ? 24.533 -20.282 55.394 1.00 54.31 591 CYS A C 1
ATOM 4707 O O . CYS A 1 591 ? 24.235 -20.533 54.224 1.00 54.31 591 CYS A O 1
ATOM 4709 N N . ASP A 1 592 ? 23.996 -20.977 56.407 1.00 55.78 592 ASP A N 1
ATOM 4710 C CA . ASP A 1 592 ? 23.182 -22.196 56.220 1.00 55.78 592 ASP A CA 1
ATOM 4711 C C . ASP A 1 592 ? 21.933 -21.985 55.347 1.00 55.78 592 ASP A C 1
ATOM 4713 O O . ASP A 1 592 ? 21.511 -22.906 54.642 1.00 55.78 592 ASP A O 1
ATOM 4717 N N . ARG A 1 593 ? 21.362 -20.771 55.346 1.00 58.38 593 ARG A N 1
ATOM 4718 C CA . ARG A 1 593 ? 20.235 -20.389 54.478 1.00 58.38 593 ARG A CA 1
ATOM 4719 C C . ARG A 1 593 ? 20.618 -20.485 53.001 1.00 58.38 593 ARG A C 1
ATOM 4721 O O . ARG A 1 593 ? 19.885 -21.083 52.224 1.00 58.38 593 ARG A O 1
ATOM 4728 N N . VAL A 1 594 ? 21.778 -19.946 52.642 1.00 54.84 594 VAL A N 1
ATOM 4729 C CA . VAL A 1 594 ? 22.234 -19.829 51.253 1.00 54.84 594 VAL A CA 1
ATOM 4730 C C . VAL A 1 594 ? 22.782 -21.158 50.747 1.00 54.84 594 VAL A C 1
ATOM 4732 O O . VAL A 1 594 ? 22.464 -21.573 49.640 1.00 54.84 594 VAL A O 1
ATOM 4735 N N . LYS A 1 595 ? 23.481 -21.914 51.602 1.00 57.84 595 LYS A N 1
ATOM 4736 C CA . LYS A 1 595 ? 23.846 -23.310 51.310 1.00 57.84 595 LYS A CA 1
ATOM 4737 C C . LYS A 1 595 ? 22.622 -24.184 51.059 1.00 57.84 595 LYS A C 1
ATOM 4739 O O . LYS A 1 595 ? 22.647 -25.017 50.162 1.00 57.84 595 LYS A O 1
ATOM 4744 N N . SER A 1 596 ? 21.561 -24.017 51.851 1.00 60.50 596 SER A N 1
ATOM 4745 C CA . SER A 1 596 ? 20.322 -24.784 51.679 1.00 60.50 596 SER A CA 1
ATOM 4746 C C . SER A 1 596 ? 19.571 -24.366 50.418 1.00 60.50 596 SER A C 1
ATOM 4748 O O . SER A 1 596 ? 19.028 -25.234 49.742 1.00 60.50 596 SER A O 1
ATOM 4750 N N . PHE A 1 597 ? 19.577 -23.071 50.087 1.00 59.28 597 PHE A N 1
ATOM 4751 C CA . PHE A 1 597 ? 18.959 -22.540 48.878 1.00 59.28 597 PHE A CA 1
ATOM 4752 C C . PHE A 1 597 ? 19.714 -22.959 47.609 1.00 59.28 597 PHE A C 1
ATOM 4754 O O . PHE A 1 597 ? 19.106 -23.617 46.776 1.00 59.28 597 PHE A O 1
ATOM 4761 N N . TYR A 1 598 ? 21.022 -22.690 47.482 1.00 54.75 598 TYR A N 1
ATOM 4762 C CA . TYR A 1 598 ? 21.820 -23.130 46.324 1.00 54.75 598 TYR A CA 1
ATOM 4763 C C . TYR A 1 598 ? 21.774 -24.637 46.163 1.00 54.75 598 TYR A C 1
ATOM 4765 O O . TYR A 1 598 ? 21.467 -25.138 45.093 1.00 54.75 598 TYR A O 1
ATOM 4773 N N . LYS A 1 599 ? 21.982 -25.395 47.244 1.00 63.31 599 LYS A N 1
ATOM 4774 C CA . LYS A 1 599 ? 21.932 -26.852 47.153 1.00 63.31 599 LYS A CA 1
ATOM 4775 C C . LYS A 1 599 ? 20.551 -27.350 46.735 1.00 63.31 599 LYS A C 1
ATOM 4777 O O . LYS A 1 599 ? 20.494 -28.316 45.988 1.00 63.31 599 LYS A O 1
ATOM 4782 N N . ALA A 1 600 ? 19.454 -26.741 47.189 1.00 63.66 600 ALA A N 1
ATOM 4783 C CA . ALA A 1 600 ? 18.107 -27.134 46.772 1.00 63.66 600 ALA A CA 1
ATOM 4784 C C . ALA A 1 600 ? 17.787 -26.690 45.336 1.00 63.66 600 ALA A C 1
ATOM 4786 O O . ALA A 1 600 ? 17.312 -27.512 44.561 1.00 63.66 600 ALA A O 1
ATOM 4787 N N . SER A 1 601 ? 18.090 -25.440 44.980 1.00 59.69 601 SER A N 1
ATOM 4788 C CA . SER A 1 601 ? 17.847 -24.838 43.664 1.00 59.69 601 SER A CA 1
ATOM 4789 C C . SER A 1 601 ? 18.706 -25.476 42.577 1.00 59.69 601 SER A C 1
ATOM 4791 O O . SER A 1 601 ? 18.166 -25.879 41.554 1.00 59.69 601 SER A O 1
ATOM 4793 N N . ASP A 1 602 ? 20.007 -25.666 42.810 1.00 65.06 602 ASP A N 1
ATOM 4794 C CA . ASP A 1 602 ? 20.910 -26.327 41.862 1.00 65.06 602 ASP A CA 1
ATOM 4795 C C . ASP A 1 602 ? 20.591 -27.818 41.766 1.00 65.06 602 ASP A C 1
ATOM 4797 O O . ASP A 1 602 ? 20.557 -28.365 40.674 1.00 65.06 602 ASP A O 1
ATOM 4801 N N . THR A 1 603 ? 20.262 -28.500 42.871 1.00 73.19 603 THR A N 1
ATOM 4802 C CA . THR A 1 603 ? 19.807 -29.903 42.785 1.00 73.19 603 THR A CA 1
ATOM 4803 C C . THR A 1 603 ? 18.498 -30.007 42.001 1.00 73.19 603 THR A C 1
ATOM 4805 O O . THR A 1 603 ? 18.322 -30.932 41.208 1.00 73.19 603 THR A O 1
ATOM 4808 N N . GLU A 1 604 ? 17.579 -29.059 42.178 1.00 81.62 604 GLU A N 1
ATOM 4809 C CA . GLU A 1 604 ? 16.333 -28.995 41.419 1.00 81.62 604 GLU A CA 1
ATOM 4810 C C . GLU A 1 604 ? 16.591 -28.675 39.938 1.00 81.62 604 GLU A C 1
ATOM 4812 O O . GLU A 1 604 ? 16.025 -29.344 39.068 1.00 81.62 604 GLU A O 1
ATOM 4817 N N . GLN A 1 605 ? 17.502 -27.745 39.643 1.00 87.62 605 GLN A N 1
ATOM 4818 C CA . GLN A 1 605 ? 17.956 -27.410 38.296 1.00 87.62 605 GLN A CA 1
ATOM 4819 C C . GLN A 1 605 ? 18.591 -28.625 37.620 1.00 87.62 605 GLN A C 1
ATOM 4821 O O . GLN A 1 605 ? 18.151 -29.031 36.544 1.00 87.62 605 GLN A O 1
ATOM 4826 N N . HIS A 1 606 ? 19.562 -29.258 38.275 1.00 90.38 606 HIS A N 1
ATOM 4827 C CA . HIS A 1 606 ? 20.248 -30.453 37.802 1.00 90.38 606 HIS A CA 1
ATOM 4828 C C . HIS A 1 606 ? 19.291 -31.615 37.599 1.00 90.38 606 HIS A C 1
ATOM 4830 O O . HIS A 1 606 ? 19.510 -32.400 36.689 1.00 90.38 606 HIS A O 1
ATOM 4836 N N . THR A 1 607 ? 18.215 -31.723 38.379 1.00 89.81 607 THR A N 1
ATOM 4837 C CA . THR A 1 607 ? 17.206 -32.777 38.210 1.00 89.81 607 THR A CA 1
ATOM 4838 C C . THR A 1 607 ? 16.265 -32.501 37.033 1.00 89.81 607 THR A C 1
ATOM 4840 O O . THR A 1 607 ? 15.888 -33.430 36.316 1.00 89.81 607 THR A O 1
ATOM 4843 N N . LYS A 1 608 ? 15.859 -31.241 36.823 1.00 91.31 608 LYS A N 1
ATOM 4844 C CA . LYS A 1 608 ? 14.756 -30.883 35.910 1.00 91.31 608 LYS A CA 1
ATOM 4845 C C . LYS A 1 608 ? 15.188 -30.352 34.540 1.00 91.31 608 LYS A C 1
ATOM 4847 O O . LYS A 1 608 ? 14.417 -30.471 33.584 1.00 91.31 608 LYS A O 1
ATOM 4852 N N . GLN A 1 609 ? 16.395 -29.804 34.407 1.00 93.62 609 GLN A N 1
ATOM 4853 C CA . GLN A 1 609 ? 16.949 -29.353 33.125 1.00 93.62 609 GLN A CA 1
ATOM 4854 C C . GLN A 1 609 ? 17.328 -30.562 32.255 1.00 93.62 609 GLN A C 1
ATOM 4856 O O . GLN A 1 609 ? 18.441 -31.085 32.301 1.00 93.62 609 GLN A O 1
ATOM 4861 N N . THR A 1 610 ? 16.365 -31.011 31.455 1.00 94.00 610 THR A N 1
ATOM 4862 C CA . THR A 1 610 ? 16.515 -32.080 30.455 1.00 94.00 610 THR A CA 1
ATOM 4863 C C . THR A 1 610 ? 16.534 -31.501 29.039 1.00 94.00 610 THR A C 1
ATOM 4865 O O . THR A 1 610 ? 16.124 -30.355 28.816 1.00 94.00 610 THR A O 1
ATOM 4868 N N . VAL A 1 611 ? 16.949 -32.295 28.050 1.00 93.38 611 VAL A N 1
ATOM 4869 C CA . VAL A 1 611 ? 16.834 -31.960 26.621 1.00 93.38 611 VAL A CA 1
ATOM 4870 C C . VAL A 1 611 ? 15.383 -31.647 26.256 1.00 93.38 611 VAL A C 1
ATOM 4872 O O . VAL A 1 611 ? 15.114 -30.664 25.566 1.00 93.38 611 VAL A O 1
ATOM 4875 N N . GLU A 1 612 ? 14.430 -32.444 26.749 1.00 92.06 612 GLU A N 1
ATOM 4876 C CA . GLU A 1 612 ? 13.000 -32.227 26.504 1.00 92.06 612 GLU A CA 1
ATOM 4877 C C . GLU A 1 612 ? 12.534 -30.871 27.050 1.00 92.06 612 GLU A C 1
ATOM 4879 O O . GLU A 1 612 ? 11.881 -30.104 26.334 1.00 92.06 612 GLU A O 1
ATOM 4884 N N . PHE A 1 613 ? 12.908 -30.549 28.293 1.00 92.69 613 PHE A N 1
ATOM 4885 C CA . PHE A 1 613 ? 12.586 -29.268 28.916 1.00 92.69 613 PHE A CA 1
ATOM 4886 C C . PHE A 1 613 ? 13.149 -28.090 28.113 1.00 92.69 613 PHE A C 1
ATOM 4888 O O . PHE A 1 613 ? 12.421 -27.150 27.792 1.00 92.69 613 PHE A O 1
ATOM 4895 N N . ASN A 1 614 ? 14.420 -28.171 27.721 1.00 93.62 614 ASN A N 1
ATOM 4896 C CA . ASN A 1 614 ? 15.097 -27.096 27.005 1.00 93.62 614 ASN A CA 1
ATOM 4897 C C . ASN A 1 614 ? 14.523 -26.871 25.599 1.00 93.62 614 ASN A C 1
ATOM 4899 O O . ASN A 1 614 ? 14.286 -25.726 25.209 1.00 93.62 614 ASN A O 1
ATOM 4903 N N . ILE A 1 615 ? 14.216 -27.938 24.851 1.00 90.31 615 ILE A N 1
ATOM 4904 C CA . ILE A 1 615 ? 13.527 -27.829 23.554 1.00 90.31 615 ILE A CA 1
ATOM 4905 C C . ILE A 1 615 ? 12.158 -27.170 23.732 1.00 90.31 615 ILE A C 1
ATOM 4907 O O . ILE A 1 615 ? 11.772 -26.312 22.933 1.00 90.31 615 ILE A O 1
ATOM 4911 N N . ARG A 1 616 ? 11.416 -27.560 24.775 1.00 91.31 616 ARG A N 1
ATOM 4912 C CA . ARG A 1 616 ? 10.099 -26.995 25.066 1.00 91.31 616 ARG A CA 1
ATOM 4913 C C . ARG A 1 616 ? 10.188 -25.501 25.371 1.00 91.31 616 ARG A C 1
ATOM 4915 O O . ARG A 1 616 ? 9.469 -24.744 24.728 1.00 91.31 616 ARG A O 1
ATOM 4922 N N . LYS A 1 617 ? 11.072 -25.067 26.275 1.00 87.94 617 LYS A N 1
ATOM 4923 C CA . LYS A 1 617 ? 11.220 -23.647 26.644 1.00 87.94 617 LYS A CA 1
ATOM 4924 C C . LYS A 1 617 ? 11.669 -22.775 25.474 1.00 87.94 617 LYS A C 1
ATOM 4926 O O . LYS A 1 617 ? 11.078 -21.726 25.233 1.00 87.94 617 LYS A O 1
ATOM 4931 N N . ARG A 1 618 ? 12.614 -23.254 24.662 1.00 89.25 618 ARG A N 1
ATOM 4932 C CA . ARG A 1 618 ? 13.052 -22.567 23.434 1.00 89.25 618 ARG A CA 1
ATOM 4933 C C . ARG A 1 618 ? 11.924 -22.426 22.419 1.00 89.25 618 ARG A C 1
ATOM 4935 O O . ARG A 1 618 ? 11.726 -21.350 21.863 1.00 89.25 618 ARG A O 1
ATOM 4942 N N . ARG A 1 619 ? 11.122 -23.479 22.231 1.00 84.88 619 ARG A N 1
ATOM 4943 C CA . ARG A 1 619 ? 9.927 -23.419 21.381 1.00 84.88 619 ARG A CA 1
ATOM 4944 C C . ARG A 1 619 ? 8.869 -22.475 21.956 1.00 84.88 619 ARG A C 1
ATOM 4946 O O . ARG A 1 619 ? 8.265 -21.727 21.199 1.00 84.88 619 ARG A O 1
ATOM 4953 N N . GLU A 1 620 ? 8.634 -22.487 23.268 1.00 83.50 620 GLU A N 1
ATOM 4954 C CA . GLU A 1 620 ? 7.714 -21.554 23.937 1.00 83.50 620 GLU A CA 1
ATOM 4955 C C . GLU A 1 620 ? 8.151 -20.092 23.728 1.00 83.50 620 GLU A C 1
ATOM 4957 O O . GLU A 1 620 ? 7.300 -19.238 23.453 1.00 83.50 620 GLU A O 1
ATOM 4962 N N . PHE A 1 621 ? 9.460 -19.821 23.778 1.00 80.94 621 PHE A N 1
ATOM 4963 C CA . PHE A 1 621 ? 10.052 -18.520 23.468 1.00 80.94 621 PHE A CA 1
ATOM 4964 C C . PHE A 1 621 ? 9.843 -18.129 21.991 1.00 80.94 621 PHE A C 1
ATOM 4966 O O . PHE A 1 621 ? 9.286 -17.062 21.710 1.00 80.94 621 PHE A O 1
ATOM 4973 N N . GLU A 1 622 ? 10.184 -19.008 21.039 1.00 77.69 622 GLU A N 1
ATOM 4974 C CA . GLU A 1 622 ? 10.019 -18.780 19.590 1.00 77.69 622 GLU A CA 1
ATOM 4975 C C . GLU A 1 622 ? 8.550 -18.574 19.180 1.00 77.69 622 GLU A C 1
ATOM 4977 O O . GLU A 1 622 ? 8.225 -17.662 18.416 1.00 77.69 622 GLU A O 1
ATOM 4982 N N . GLU A 1 623 ? 7.642 -19.388 19.723 1.00 70.44 623 GLU A N 1
ATOM 4983 C CA . GLU A 1 623 ? 6.198 -19.323 19.471 1.00 70.44 623 GLU A CA 1
ATOM 4984 C C . GLU A 1 623 ? 5.516 -18.146 20.194 1.00 70.44 623 GLU A C 1
ATOM 4986 O O . GLU A 1 623 ? 4.321 -17.917 19.991 1.00 70.44 623 GLU A O 1
ATOM 4991 N N . GLY A 1 624 ? 6.251 -17.403 21.032 1.00 65.19 624 GLY A N 1
ATOM 4992 C CA . GLY A 1 624 ? 5.755 -16.232 21.761 1.00 65.19 624 GLY A CA 1
ATOM 4993 C C . GLY A 1 624 ? 4.704 -16.556 22.817 1.00 65.19 624 GLY A C 1
ATOM 4994 O O . GLY A 1 624 ? 3.786 -15.767 23.035 1.00 65.19 624 GLY A O 1
ATOM 4995 N N . ARG A 1 625 ? 4.799 -17.742 23.431 1.00 51.62 625 ARG A N 1
ATOM 4996 C CA . ARG A 1 625 ? 3.841 -18.242 24.433 1.00 51.62 625 ARG A CA 1
ATOM 4997 C C . ARG A 1 625 ? 4.185 -17.852 25.875 1.00 51.62 625 ARG A C 1
ATOM 4999 O O . ARG A 1 625 ? 3.304 -17.949 26.727 1.00 51.62 625 ARG A O 1
ATOM 5006 N N . GLY A 1 626 ? 5.400 -17.365 26.134 1.00 47.41 626 GLY A N 1
ATOM 5007 C CA . GLY A 1 626 ? 5.721 -16.567 27.324 1.00 47.41 626 GLY A CA 1
ATOM 5008 C C . GLY A 1 626 ? 5.210 -15.141 27.118 1.00 47.41 626 GLY A C 1
ATOM 5009 O O . GLY A 1 626 ? 5.334 -14.601 26.021 1.00 47.41 626 GLY A O 1
ATOM 5010 N N . LYS A 1 627 ? 4.540 -14.548 28.108 1.00 52.28 627 LYS A N 1
ATOM 5011 C CA . LYS A 1 627 ? 3.929 -13.215 27.977 1.00 52.28 627 LYS A CA 1
ATOM 5012 C C . LYS A 1 627 ? 5.023 -12.160 27.792 1.00 52.28 627 LYS A C 1
ATOM 5014 O O . LYS A 1 627 ? 5.582 -11.697 28.777 1.00 52.28 627 LYS A O 1
ATOM 5019 N N . ARG A 1 628 ? 5.279 -11.802 26.533 1.00 63.72 628 ARG A N 1
ATOM 5020 C CA . ARG A 1 628 ? 6.285 -10.818 26.130 1.00 63.72 628 ARG A CA 1
ATOM 5021 C C . ARG A 1 628 ? 5.938 -9.453 26.692 1.00 63.72 628 ARG A C 1
ATOM 5023 O O . ARG A 1 628 ? 4.856 -8.925 26.415 1.00 63.72 628 ARG A O 1
ATOM 5030 N N . ALA A 1 629 ? 6.836 -8.914 27.498 1.00 78.19 629 ALA A N 1
ATOM 5031 C CA . ALA A 1 629 ? 6.727 -7.550 27.959 1.00 78.19 629 ALA A CA 1
ATOM 5032 C C . ALA A 1 629 ? 7.488 -6.659 26.981 1.00 78.19 629 ALA A C 1
ATOM 5034 O O . ALA A 1 629 ? 8.551 -7.019 26.488 1.00 78.19 629 ALA A O 1
ATOM 5035 N N . ARG A 1 630 ? 6.924 -5.497 26.670 1.00 87.38 630 ARG A N 1
ATOM 5036 C CA . ARG A 1 630 ? 7.591 -4.505 25.837 1.00 87.38 630 ARG A CA 1
ATOM 5037 C C . ARG A 1 630 ? 7.892 -3.301 26.703 1.00 87.38 630 ARG A C 1
ATOM 5039 O O . ARG A 1 630 ? 6.959 -2.662 27.184 1.00 87.38 630 ARG A O 1
ATOM 5046 N N . MET A 1 631 ? 9.174 -3.076 26.961 1.00 92.12 631 MET A N 1
ATOM 5047 C CA . MET A 1 631 ? 9.648 -2.023 27.857 1.00 92.12 631 MET A CA 1
ATOM 5048 C C . MET A 1 631 ? 11.077 -1.611 27.507 1.00 92.12 631 MET A C 1
ATOM 5050 O O . MET A 1 631 ? 11.824 -2.369 26.876 1.00 92.12 631 MET A O 1
ATOM 5054 N N . GLY A 1 632 ? 11.466 -0.404 27.906 1.00 92.69 632 GLY A N 1
ATOM 5055 C CA . GLY A 1 632 ? 12.844 0.064 27.779 1.00 92.69 632 GLY A CA 1
ATOM 5056 C C . GLY A 1 632 ? 13.797 -0.678 28.721 1.00 92.69 632 GLY A C 1
ATOM 5057 O O . GLY A 1 632 ? 13.387 -1.202 29.751 1.00 92.69 632 GLY A O 1
ATOM 5058 N N . VAL A 1 633 ? 15.100 -0.677 28.415 1.00 94.00 633 VAL A N 1
ATOM 5059 C CA . VAL A 1 633 ? 16.129 -1.308 29.275 1.00 94.00 633 VAL A CA 1
ATOM 5060 C C . VAL A 1 633 ? 16.101 -0.762 30.701 1.00 94.00 633 VAL A C 1
ATOM 5062 O O . VAL A 1 633 ? 16.237 -1.520 31.650 1.00 94.00 633 VAL A O 1
ATOM 5065 N N . TRP A 1 634 ? 15.876 0.541 30.875 1.00 93.69 634 TRP A N 1
ATOM 5066 C CA . TRP A 1 634 ? 15.803 1.118 32.217 1.00 93.69 634 TRP A CA 1
ATOM 5067 C C . TRP A 1 634 ? 14.531 0.711 32.974 1.00 93.69 634 TRP A C 1
ATOM 5069 O O . TRP A 1 634 ? 14.580 0.497 34.179 1.00 93.69 634 TRP A O 1
ATOM 5079 N N . GLU A 1 635 ? 13.409 0.549 32.272 1.00 90.75 635 GLU A N 1
ATOM 5080 C CA . GLU A 1 635 ? 12.169 0.025 32.862 1.00 90.75 635 GLU A CA 1
ATOM 5081 C C . GLU A 1 635 ? 12.332 -1.452 33.250 1.00 90.75 635 GLU A C 1
ATOM 5083 O O . GLU A 1 635 ? 11.836 -1.876 34.287 1.00 90.75 635 GLU A O 1
ATOM 5088 N N . ALA A 1 636 ? 13.087 -2.221 32.460 1.00 91.31 636 ALA A N 1
ATOM 5089 C CA . ALA A 1 636 ? 13.476 -3.592 32.774 1.00 91.31 636 ALA A CA 1
ATOM 5090 C C . ALA A 1 636 ? 14.371 -3.674 34.022 1.00 91.31 636 ALA A C 1
ATOM 5092 O O . ALA A 1 636 ? 14.147 -4.537 34.866 1.00 91.31 636 ALA A O 1
ATOM 5093 N N . ILE A 1 637 ? 15.322 -2.747 34.185 1.00 91.44 637 ILE A N 1
ATOM 5094 C CA . ILE A 1 637 ? 16.119 -2.605 35.416 1.00 91.44 637 ILE A CA 1
ATOM 5095 C C . ILE A 1 637 ? 15.206 -2.298 36.617 1.00 91.44 637 ILE A C 1
ATOM 5097 O O . ILE A 1 637 ? 15.301 -2.954 37.651 1.00 91.44 637 ILE A O 1
ATOM 5101 N N . GLU A 1 638 ? 14.281 -1.345 36.475 1.00 88.81 638 GLU A N 1
ATOM 5102 C CA . GLU A 1 638 ? 13.314 -0.985 37.526 1.00 88.81 638 GLU A CA 1
ATOM 5103 C C . GLU A 1 638 ? 12.327 -2.124 37.840 1.00 88.81 638 GLU A C 1
ATOM 5105 O O . GLU A 1 638 ? 11.850 -2.241 38.966 1.00 88.81 638 GLU A O 1
ATOM 5110 N N . MET A 1 639 ? 12.018 -2.987 36.870 1.00 85.94 639 MET A N 1
ATOM 5111 C CA . MET A 1 639 ? 11.204 -4.180 37.094 1.00 85.94 639 MET A CA 1
ATOM 5112 C C . MET A 1 639 ? 11.997 -5.278 37.803 1.00 85.94 639 MET A C 1
ATOM 5114 O O . MET A 1 639 ? 11.459 -5.920 38.706 1.00 85.94 639 MET A O 1
ATOM 5118 N N . LEU A 1 640 ? 13.264 -5.480 37.434 1.00 83.56 640 LEU A N 1
ATOM 5119 C CA . LEU A 1 640 ? 14.135 -6.457 38.083 1.00 83.56 640 LEU A CA 1
ATOM 5120 C C . LEU A 1 640 ? 14.356 -6.113 39.559 1.00 83.56 640 LEU A C 1
ATOM 5122 O O . LEU A 1 640 ? 14.424 -7.012 40.385 1.00 83.56 640 LEU A O 1
ATOM 5126 N N . GLU A 1 641 ? 14.339 -4.828 39.908 1.00 79.06 641 GLU A N 1
ATOM 5127 C CA . GLU A 1 641 ? 14.377 -4.351 41.294 1.00 79.06 641 GLU A CA 1
ATOM 5128 C C . GLU A 1 641 ? 13.252 -4.912 42.180 1.00 79.06 641 GLU A C 1
ATOM 5130 O O . GLU A 1 641 ? 13.387 -5.022 43.395 1.00 79.06 641 GLU A O 1
ATOM 5135 N N . THR A 1 642 ? 12.125 -5.306 41.584 1.00 68.94 642 THR A N 1
ATOM 5136 C CA . THR A 1 642 ? 11.016 -5.921 42.328 1.00 68.94 642 THR A CA 1
ATOM 5137 C C . THR A 1 642 ? 11.234 -7.410 42.630 1.00 68.94 642 THR A C 1
ATOM 5139 O O . THR A 1 642 ? 10.412 -8.017 43.323 1.00 68.94 642 THR A O 1
ATOM 5142 N N . LEU A 1 643 ? 12.323 -8.006 42.125 1.00 65.62 643 LEU A N 1
ATOM 5143 C CA . LEU A 1 643 ? 12.725 -9.388 42.370 1.00 65.62 643 LEU A CA 1
ATOM 5144 C C . LEU A 1 643 ? 13.620 -9.467 43.612 1.00 65.62 643 LEU A C 1
ATOM 5146 O O . LEU A 1 643 ? 14.715 -8.913 43.638 1.00 65.62 643 LEU A O 1
ATOM 5150 N N . VAL A 1 644 ? 13.175 -10.210 44.624 1.00 56.31 644 VAL A N 1
ATOM 5151 C CA . VAL A 1 644 ? 14.038 -10.626 45.737 1.00 56.31 644 VAL A CA 1
ATOM 5152 C C . VAL A 1 644 ? 14.755 -11.902 45.298 1.00 56.31 644 VAL A C 1
ATOM 5154 O O . VAL A 1 644 ? 14.107 -12.931 45.110 1.00 56.31 644 VAL A O 1
ATOM 5157 N N . ASP A 1 645 ? 16.065 -11.815 45.069 1.00 53.84 645 ASP A N 1
ATOM 5158 C CA . ASP A 1 645 ? 16.902 -12.960 44.702 1.00 53.84 645 ASP A CA 1
ATOM 5159 C C . ASP A 1 645 ? 17.222 -13.775 45.966 1.00 53.84 645 ASP A C 1
ATOM 5161 O O . ASP A 1 645 ? 18.010 -13.356 46.813 1.00 53.84 645 ASP A O 1
ATOM 5165 N N . ASP A 1 646 ? 16.574 -14.931 46.122 1.00 50.91 646 ASP A N 1
ATOM 5166 C CA . ASP A 1 646 ? 16.768 -15.815 47.280 1.00 50.91 646 ASP A CA 1
ATOM 5167 C C . ASP A 1 646 ? 18.110 -16.582 47.218 1.00 50.91 646 ASP A C 1
ATOM 5169 O O . ASP A 1 646 ? 18.455 -17.300 48.165 1.00 50.91 646 ASP A O 1
ATOM 5173 N N . SER A 1 647 ? 18.872 -16.423 46.125 1.00 47.28 647 SER A N 1
ATOM 5174 C CA . SER A 1 647 ? 20.120 -17.134 45.864 1.00 47.28 647 SER A CA 1
ATOM 5175 C C . SER A 1 647 ? 21.388 -16.399 46.298 1.00 47.28 647 SER A C 1
ATOM 5177 O O . SER A 1 647 ? 22.384 -17.064 46.523 1.00 47.28 647 SER A O 1
ATOM 5179 N N . ASP A 1 648 ? 21.429 -15.080 46.494 1.00 48.09 648 ASP A N 1
ATOM 5180 C CA . ASP A 1 648 ? 22.714 -14.396 46.746 1.00 48.09 648 ASP A CA 1
ATOM 5181 C C . ASP A 1 648 ? 23.210 -14.549 48.217 1.00 48.09 648 ASP A C 1
ATOM 5183 O O . ASP A 1 648 ? 22.468 -14.219 49.153 1.00 48.09 648 ASP A O 1
ATOM 5187 N N . PRO A 1 649 ? 24.438 -15.065 48.480 1.00 43.47 649 PRO A N 1
ATOM 5188 C CA . PRO A 1 649 ? 24.971 -15.212 49.834 1.00 43.47 649 PRO A CA 1
ATOM 5189 C C . PRO A 1 649 ? 25.446 -13.933 50.507 1.00 43.47 649 PRO A C 1
ATOM 5191 O O . PRO A 1 649 ? 25.581 -13.946 51.734 1.00 43.47 649 PRO A O 1
ATOM 5194 N N . ASP A 1 650 ? 25.724 -12.874 49.745 1.00 43.12 650 ASP A N 1
ATOM 5195 C CA . ASP A 1 650 ? 26.744 -11.917 50.168 1.00 43.12 650 ASP A CA 1
ATOM 5196 C C . ASP A 1 650 ? 26.285 -10.455 50.274 1.00 43.12 650 ASP A C 1
ATOM 5198 O O . ASP A 1 650 ? 27.063 -9.654 50.791 1.00 43.12 650 ASP A O 1
ATOM 5202 N N . THR A 1 651 ? 25.050 -10.058 49.915 1.00 45.59 651 THR A N 1
ATOM 5203 C CA . THR A 1 651 ? 24.623 -8.647 50.089 1.00 45.59 651 THR A CA 1
ATOM 5204 C C . THR A 1 651 ? 23.112 -8.399 50.287 1.00 45.59 651 THR A C 1
ATOM 5206 O O . THR A 1 651 ? 22.268 -9.081 49.721 1.00 45.59 651 THR A O 1
ATOM 5209 N N . GLU A 1 652 ? 22.761 -7.364 51.071 1.00 51.38 652 GLU A N 1
ATOM 5210 C CA . GLU A 1 652 ? 21.423 -6.722 51.120 1.00 51.38 652 GLU A CA 1
ATOM 5211 C C . GLU A 1 652 ? 21.223 -5.720 49.954 1.00 51.38 652 GLU A C 1
ATOM 5213 O O . GLU A 1 652 ? 20.440 -4.776 50.072 1.00 51.38 652 GLU A O 1
ATOM 5218 N N . LEU A 1 653 ? 21.986 -5.863 48.861 1.00 57.50 653 LEU A N 1
ATOM 5219 C CA . LEU A 1 653 ? 21.988 -4.906 47.756 1.00 57.50 653 LEU A CA 1
ATOM 5220 C C . LEU A 1 653 ? 20.818 -5.158 46.809 1.00 57.50 653 LEU A C 1
ATOM 5222 O O . LEU A 1 653 ? 20.409 -6.287 46.536 1.00 57.50 653 LEU A O 1
ATOM 5226 N N . SER A 1 654 ? 20.296 -4.060 46.291 1.00 68.31 654 SER A N 1
ATOM 5227 C CA . SER A 1 654 ? 19.275 -4.061 45.257 1.00 68.31 654 SER A CA 1
ATOM 5228 C C . SER A 1 654 ? 19.819 -4.578 43.917 1.00 68.31 654 SER A C 1
ATOM 5230 O O . SER A 1 654 ? 21.005 -4.429 43.607 1.00 68.31 654 SER A O 1
ATOM 5232 N N . GLN A 1 655 ? 18.961 -5.166 43.076 1.00 74.38 655 GLN A N 1
ATOM 5233 C CA . GLN A 1 655 ? 19.384 -5.662 41.757 1.00 74.38 655 GLN A CA 1
ATOM 5234 C C . GLN A 1 655 ? 19.889 -4.510 40.875 1.00 74.38 655 GLN A C 1
ATOM 5236 O O . GLN A 1 655 ? 20.853 -4.669 40.126 1.00 74.38 655 GLN A O 1
ATOM 5241 N N . ILE A 1 656 ? 19.304 -3.314 41.013 1.00 83.81 656 ILE A N 1
ATOM 5242 C CA . ILE A 1 656 ? 19.797 -2.115 40.327 1.00 83.81 656 ILE A CA 1
ATOM 5243 C C . ILE A 1 656 ? 21.209 -1.709 40.780 1.00 83.81 656 ILE A C 1
ATOM 5245 O O . ILE A 1 656 ? 22.005 -1.259 39.952 1.00 83.81 656 ILE A O 1
ATOM 5249 N N . GLU A 1 657 ? 21.546 -1.873 42.063 1.00 82.56 657 GLU A N 1
ATOM 5250 C CA . GLU A 1 657 ? 22.888 -1.581 42.578 1.00 82.56 657 GLU A CA 1
ATOM 5251 C C . GLU A 1 657 ? 23.926 -2.535 41.990 1.00 82.56 657 GLU A C 1
ATOM 5253 O O . GLU A 1 657 ? 24.970 -2.060 41.547 1.00 82.56 657 GLU A O 1
ATOM 5258 N N . HIS A 1 658 ? 23.631 -3.834 41.893 1.00 84.88 658 HIS A N 1
ATOM 5259 C CA . HIS A 1 658 ? 24.556 -4.810 41.308 1.00 84.88 658 HIS A CA 1
ATOM 5260 C C . HIS A 1 658 ? 24.877 -4.509 39.833 1.00 84.88 658 HIS A C 1
ATOM 5262 O O . HIS A 1 658 ? 26.048 -4.463 39.434 1.00 84.88 658 HIS A O 1
ATOM 5268 N N . LEU A 1 659 ? 23.848 -4.226 39.026 1.00 90.81 659 LEU A N 1
ATOM 5269 C CA . LEU A 1 659 ? 24.020 -3.868 37.615 1.00 90.81 659 LEU A CA 1
ATOM 5270 C C . LEU A 1 659 ? 24.873 -2.600 37.453 1.00 90.81 659 LEU A C 1
ATOM 5272 O O . LEU A 1 659 ? 25.750 -2.522 36.588 1.00 90.81 659 LEU A O 1
ATOM 5276 N N . LEU A 1 660 ? 24.646 -1.601 38.310 1.00 91.12 660 LEU A N 1
ATOM 5277 C CA . LEU A 1 660 ? 25.392 -0.345 38.287 1.00 91.12 660 LEU A CA 1
ATOM 5278 C C . LEU A 1 660 ? 26.823 -0.485 38.825 1.00 91.12 660 LEU A C 1
ATOM 5280 O O . LEU A 1 660 ? 27.718 0.163 38.286 1.00 91.12 660 LEU A O 1
ATOM 5284 N N . GLN A 1 661 ? 27.068 -1.319 39.839 1.00 90.00 661 GLN A N 1
ATOM 5285 C CA . GLN A 1 661 ? 28.414 -1.615 40.347 1.00 90.00 661 GLN A CA 1
ATOM 5286 C C . GLN A 1 661 ? 29.270 -2.287 39.274 1.00 90.00 661 GLN A C 1
ATOM 5288 O O . GLN A 1 661 ? 30.394 -1.847 39.017 1.00 90.00 661 GLN A O 1
ATOM 5293 N N . THR A 1 662 ? 28.704 -3.281 38.587 1.00 91.50 662 THR A N 1
ATOM 5294 C CA . THR A 1 662 ? 29.363 -3.966 37.471 1.00 91.50 662 THR A CA 1
ATOM 5295 C C . THR A 1 662 ? 29.711 -2.970 36.364 1.00 91.50 662 THR A C 1
ATOM 5297 O O . THR A 1 662 ? 30.862 -2.886 35.928 1.00 91.50 662 THR A O 1
ATOM 5300 N N . ALA A 1 663 ? 28.748 -2.139 35.955 1.00 93.88 663 ALA A N 1
ATOM 5301 C CA . ALA A 1 663 ? 28.958 -1.138 34.914 1.00 93.88 663 ALA A CA 1
ATOM 5302 C C . ALA A 1 663 ? 29.991 -0.058 35.309 1.00 93.88 663 ALA A C 1
ATOM 5304 O O . ALA A 1 663 ? 30.855 0.299 34.502 1.00 93.88 663 ALA A O 1
ATOM 5305 N N . GLU A 1 664 ? 29.972 0.429 36.556 1.00 93.12 664 GLU A N 1
ATOM 5306 C CA . GLU A 1 664 ? 30.931 1.428 37.047 1.00 93.12 664 GLU A CA 1
ATOM 5307 C C . GLU A 1 664 ? 32.335 0.843 37.265 1.00 93.12 664 GLU A C 1
ATOM 5309 O O . GLU A 1 664 ? 33.325 1.553 37.083 1.00 93.12 664 GLU A O 1
ATOM 5314 N N . ALA A 1 665 ? 32.472 -0.440 37.614 1.00 89.06 665 ALA A N 1
ATOM 5315 C CA . ALA A 1 665 ? 33.769 -1.118 37.651 1.00 89.06 665 ALA A CA 1
ATOM 5316 C C . ALA A 1 665 ? 34.402 -1.186 36.251 1.00 89.06 665 ALA A C 1
ATOM 5318 O O . ALA A 1 665 ? 35.551 -0.781 36.073 1.00 89.06 665 ALA A O 1
ATOM 5319 N N . ILE A 1 666 ? 33.616 -1.566 35.240 1.00 92.06 666 ILE A N 1
ATOM 5320 C CA . ILE A 1 666 ? 34.044 -1.577 33.833 1.00 92.06 666 ILE A CA 1
ATOM 5321 C C . ILE A 1 666 ? 34.418 -0.161 33.365 1.00 92.06 666 ILE A C 1
ATOM 5323 O O . ILE A 1 666 ? 35.429 0.045 32.689 1.00 92.06 666 ILE A O 1
ATOM 5327 N N . ARG A 1 667 ? 33.631 0.846 33.761 1.00 91.56 667 ARG A N 1
ATOM 5328 C CA . ARG A 1 667 ? 33.884 2.252 33.430 1.00 91.56 667 ARG A CA 1
ATOM 5329 C C . ARG A 1 667 ? 35.154 2.803 34.083 1.00 91.56 667 ARG A C 1
ATOM 5331 O O . ARG A 1 667 ? 35.884 3.543 33.424 1.00 91.56 667 ARG A O 1
ATOM 5338 N N . ARG A 1 668 ? 35.433 2.465 35.349 1.00 88.75 668 ARG A N 1
ATOM 5339 C CA . ARG A 1 668 ? 36.646 2.898 36.076 1.00 88.75 668 ARG A CA 1
ATOM 5340 C C . ARG A 1 668 ? 37.924 2.382 35.423 1.00 88.75 668 ARG A C 1
ATOM 5342 O O . ARG A 1 668 ? 38.889 3.135 35.327 1.00 88.75 668 ARG A O 1
ATOM 5349 N N . ASP A 1 669 ? 37.885 1.163 34.897 1.00 86.06 669 ASP A N 1
ATOM 5350 C CA . ASP A 1 669 ? 38.995 0.559 34.153 1.00 86.06 669 ASP A CA 1
ATOM 5351 C C . ASP A 1 669 ? 39.129 1.097 32.712 1.00 86.06 669 ASP A C 1
ATOM 5353 O O . ASP A 1 669 ? 39.968 0.629 31.940 1.00 86.06 669 ASP A O 1
ATOM 5357 N N . GLY A 1 670 ? 38.316 2.089 32.323 1.00 83.31 670 GLY A N 1
ATOM 5358 C CA . GLY A 1 670 ? 38.409 2.754 31.022 1.00 83.31 670 GLY A CA 1
ATOM 5359 C C . GLY A 1 670 ? 38.016 1.865 29.842 1.00 83.31 670 GLY A C 1
ATOM 5360 O O . GLY A 1 670 ? 38.444 2.117 28.713 1.00 83.31 670 GLY A O 1
ATOM 5361 N N . LYS A 1 671 ? 37.223 0.817 30.092 1.00 87.81 671 LYS A N 1
ATOM 5362 C CA . LYS A 1 671 ? 36.759 -0.120 29.066 1.00 87.81 671 LYS A CA 1
ATOM 5363 C C . LYS A 1 671 ? 35.754 0.532 28.108 1.00 87.81 671 LYS A C 1
ATOM 5365 O O . LYS A 1 671 ? 35.087 1.504 28.485 1.00 87.81 671 LYS A O 1
ATOM 5370 N N . PRO A 1 672 ? 35.590 -0.007 26.883 1.00 90.19 672 PRO A N 1
ATOM 5371 C CA . PRO A 1 672 ? 34.662 0.535 25.895 1.00 90.19 672 PRO A CA 1
ATOM 5372 C C . PRO A 1 672 ? 33.232 0.691 26.410 1.00 90.19 672 PRO A C 1
ATOM 5374 O O . PRO A 1 672 ? 32.735 -0.135 27.172 1.00 90.19 672 PRO A O 1
ATOM 5377 N N . GLU A 1 673 ? 32.536 1.718 25.922 1.00 92.94 673 GLU A N 1
ATOM 5378 C CA . GLU A 1 673 ? 31.154 2.017 26.323 1.00 92.94 673 GLU A CA 1
ATOM 5379 C C . GLU A 1 673 ? 30.196 0.836 26.106 1.00 92.94 673 GLU A C 1
ATOM 5381 O O . GLU A 1 673 ? 29.283 0.637 26.901 1.00 92.94 673 GLU A O 1
ATOM 5386 N N . TRP A 1 674 ? 30.415 0.017 25.069 1.00 94.00 674 TRP A N 1
ATOM 5387 C CA . TRP A 1 674 ? 29.599 -1.177 24.839 1.00 94.00 674 TRP A CA 1
ATOM 5388 C C . TRP A 1 674 ? 29.779 -2.218 25.953 1.00 94.00 674 TRP A C 1
ATOM 5390 O O . TRP A 1 674 ? 28.813 -2.877 26.317 1.00 94.00 674 TRP A O 1
ATOM 5400 N N . MET A 1 675 ? 30.981 -2.340 26.530 1.00 94.25 675 MET A N 1
ATOM 5401 C CA . MET A 1 675 ? 31.270 -3.286 27.615 1.00 94.25 675 MET A CA 1
ATOM 5402 C C . MET A 1 675 ? 30.668 -2.791 28.934 1.00 94.25 675 MET A C 1
ATOM 5404 O O . MET A 1 675 ? 30.149 -3.584 29.711 1.00 94.25 675 MET A O 1
ATOM 5408 N N . GLN A 1 676 ? 30.663 -1.473 29.160 1.00 94.75 676 GLN A N 1
ATOM 5409 C CA . GLN A 1 676 ? 29.969 -0.868 30.306 1.00 94.75 676 GLN A CA 1
ATOM 5410 C C . GLN A 1 676 ? 28.469 -1.170 30.255 1.00 94.75 676 GLN A C 1
ATOM 5412 O O . GLN A 1 676 ? 27.857 -1.505 31.266 1.00 94.75 676 GLN A O 1
ATOM 5417 N N . VAL A 1 677 ? 27.882 -1.096 29.057 1.00 95.31 677 VAL A N 1
ATOM 5418 C CA . VAL A 1 677 ? 26.476 -1.441 28.839 1.00 95.31 677 VAL A CA 1
ATOM 5419 C C . VAL A 1 677 ? 26.215 -2.931 28.999 1.00 95.31 677 VAL A C 1
ATOM 5421 O O . VAL A 1 677 ? 25.195 -3.276 29.580 1.00 95.31 677 VAL A O 1
ATOM 5424 N N . VAL A 1 678 ? 27.124 -3.806 28.555 1.00 96.50 678 VAL A N 1
ATOM 5425 C CA . VAL A 1 678 ? 27.042 -5.247 28.852 1.00 96.50 678 VAL A CA 1
ATOM 5426 C C . VAL A 1 678 ? 26.965 -5.469 30.364 1.00 96.50 678 VAL A C 1
ATOM 5428 O O . VAL A 1 678 ? 26.046 -6.141 30.817 1.00 96.50 678 VAL A O 1
ATOM 5431 N N . GLY A 1 679 ? 27.829 -4.818 31.152 1.00 95.31 679 GLY A N 1
ATOM 5432 C CA . GLY A 1 679 ? 27.760 -4.875 32.617 1.00 95.31 679 GLY A CA 1
ATOM 5433 C C . GLY A 1 679 ? 26.430 -4.396 33.194 1.00 95.31 679 GLY A C 1
ATOM 5434 O O . GLY A 1 679 ? 25.908 -5.017 34.111 1.00 95.31 679 GLY A O 1
ATOM 5435 N N . LEU A 1 680 ? 25.832 -3.354 32.615 1.00 95.50 680 LEU A N 1
ATOM 5436 C CA . LEU A 1 680 ? 24.535 -2.844 33.061 1.00 95.50 680 LEU A CA 1
ATOM 5437 C C . LEU A 1 680 ? 23.373 -3.809 32.785 1.00 95.50 680 LEU A C 1
ATOM 5439 O O . LEU A 1 680 ? 22.370 -3.758 33.488 1.00 95.50 680 LEU A O 1
ATOM 5443 N N . VAL A 1 681 ? 23.454 -4.634 31.737 1.00 96.12 681 VAL A N 1
ATOM 5444 C CA . VAL A 1 681 ? 22.297 -5.411 31.264 1.00 96.12 681 VAL A CA 1
ATOM 5445 C C . VAL A 1 681 ? 22.416 -6.915 31.451 1.00 96.12 681 VAL A C 1
ATOM 5447 O O . VAL A 1 681 ? 21.394 -7.577 31.307 1.00 96.12 681 VAL A O 1
ATOM 5450 N N . HIS A 1 682 ? 23.611 -7.447 31.733 1.00 94.56 682 HIS A N 1
ATOM 5451 C CA . HIS A 1 682 ? 23.915 -8.886 31.696 1.00 94.56 682 HIS A CA 1
ATOM 5452 C C . HIS A 1 682 ? 22.917 -9.760 32.471 1.00 94.56 682 HIS A C 1
ATOM 5454 O O . HIS A 1 682 ? 22.574 -10.849 32.020 1.00 94.56 682 HIS A O 1
ATOM 5460 N N . ASP A 1 683 ? 22.377 -9.230 33.567 1.00 91.94 683 ASP A N 1
ATOM 5461 C CA . ASP A 1 683 ? 21.492 -9.945 34.480 1.00 91.94 683 ASP A CA 1
ATOM 5462 C C . ASP A 1 683 ? 19.991 -9.683 34.242 1.00 91.94 683 ASP A C 1
ATOM 5464 O O . ASP A 1 683 ? 19.124 -10.287 34.875 1.00 91.94 683 ASP A O 1
ATOM 5468 N N . LEU A 1 684 ? 19.630 -8.832 33.271 1.00 93.31 684 LEU A N 1
ATOM 5469 C CA . LEU A 1 684 ? 18.224 -8.536 32.951 1.00 93.31 684 LEU A CA 1
ATOM 5470 C C . LEU A 1 684 ? 17.456 -9.746 32.408 1.00 93.31 684 LEU A C 1
ATOM 5472 O O . LEU A 1 684 ? 16.225 -9.733 32.362 1.00 93.31 684 LEU A O 1
ATOM 5476 N N . GLY A 1 685 ? 18.152 -10.828 32.055 1.00 90.56 685 GLY A N 1
ATOM 5477 C CA . GLY A 1 685 ? 17.510 -12.093 31.731 1.00 90.56 685 GLY A CA 1
ATOM 5478 C C . GLY A 1 685 ? 16.737 -12.705 32.905 1.00 90.56 685 GLY A C 1
ATOM 5479 O O . GLY A 1 685 ? 15.806 -13.478 32.684 1.00 90.56 685 GLY A O 1
ATOM 5480 N N . LYS A 1 686 ? 17.048 -12.311 34.149 1.00 90.00 686 LYS A N 1
ATOM 5481 C CA . LYS A 1 686 ? 16.328 -12.738 35.359 1.00 90.00 686 LYS A CA 1
ATOM 5482 C C . LYS A 1 686 ? 14.856 -12.316 35.362 1.00 90.00 686 LYS A C 1
ATOM 5484 O O . LYS A 1 686 ? 14.036 -12.931 36.044 1.00 90.00 686 LYS A O 1
ATOM 5489 N N . LEU A 1 687 ? 14.478 -11.352 34.516 1.00 88.81 687 LEU A N 1
ATOM 5490 C CA . LEU A 1 687 ? 13.079 -11.000 34.268 1.00 88.81 687 LEU A CA 1
ATOM 5491 C C . LEU A 1 687 ? 12.229 -12.176 33.770 1.00 88.81 687 LEU A C 1
ATOM 5493 O O . LEU A 1 687 ? 11.008 -12.146 33.933 1.00 88.81 687 LEU A O 1
ATOM 5497 N N . LEU A 1 688 ? 12.851 -13.238 33.240 1.00 87.56 688 LEU A N 1
ATOM 5498 C CA . LEU A 1 688 ? 12.186 -14.498 32.908 1.00 87.56 688 LEU A CA 1
ATOM 5499 C C . LEU A 1 688 ? 11.331 -15.037 34.072 1.00 87.56 688 LEU A C 1
ATOM 5501 O O . LEU A 1 688 ? 10.271 -15.618 33.825 1.00 87.56 688 LEU A O 1
ATOM 5505 N N . TYR A 1 689 ? 11.723 -14.769 35.323 1.00 85.50 689 TYR A N 1
ATOM 5506 C CA . TYR A 1 689 ? 10.931 -15.098 36.511 1.00 85.50 689 TYR A CA 1
ATOM 5507 C C . TYR A 1 689 ? 9.506 -14.521 36.459 1.00 85.50 689 TYR A C 1
ATOM 5509 O O . TYR A 1 689 ? 8.527 -15.189 36.794 1.00 85.50 689 TYR A O 1
ATOM 5517 N N . PHE A 1 690 ? 9.353 -13.296 35.957 1.00 83.19 690 PHE A N 1
ATOM 5518 C CA . PHE A 1 690 ? 8.052 -12.642 35.814 1.00 83.19 690 PHE A CA 1
ATOM 5519 C C . PHE A 1 690 ? 7.279 -13.094 34.567 1.00 83.19 690 PHE A C 1
ATOM 5521 O O . PHE A 1 690 ? 6.065 -12.883 34.479 1.00 83.19 690 PHE A O 1
ATOM 5528 N N . PHE A 1 691 ? 7.956 -13.724 33.603 1.00 83.12 691 PHE A N 1
ATOM 5529 C CA . PHE A 1 691 ? 7.404 -14.049 32.283 1.00 83.12 691 PHE A CA 1
ATOM 5530 C C . PHE A 1 691 ? 7.014 -15.521 32.106 1.00 83.12 691 PHE A C 1
ATOM 5532 O O . PHE A 1 691 ? 6.683 -15.948 30.996 1.00 83.12 691 PHE A O 1
ATOM 5539 N N . GLY A 1 692 ? 6.920 -16.264 33.212 1.00 72.50 692 GLY A N 1
ATOM 5540 C CA . GLY A 1 692 ? 6.360 -17.618 33.243 1.00 72.50 692 GLY A CA 1
ATOM 5541 C C . GLY A 1 692 ? 7.395 -18.726 33.411 1.00 72.50 692 GLY A C 1
ATOM 5542 O O . GLY A 1 692 ? 7.220 -19.803 32.832 1.00 72.50 692 GLY A O 1
ATOM 5543 N N . SER A 1 693 ? 8.452 -18.470 34.187 1.00 84.62 693 SER A N 1
ATOM 5544 C CA . SER A 1 693 ? 9.353 -19.520 34.662 1.00 84.62 693 SER A CA 1
ATOM 5545 C C . SER A 1 693 ? 8.609 -20.548 35.531 1.00 84.62 693 SER A C 1
ATOM 5547 O O . SER A 1 693 ? 7.538 -20.276 36.085 1.00 84.62 693 SER A O 1
ATOM 5549 N N . GLU A 1 694 ? 9.135 -21.770 35.602 1.00 82.31 694 GLU A N 1
ATOM 5550 C CA . GLU A 1 694 ? 8.594 -22.846 36.446 1.00 82.31 694 GLU A CA 1
ATOM 5551 C C . GLU A 1 694 ? 9.180 -22.828 37.869 1.00 82.31 694 GLU A C 1
ATOM 5553 O O . GLU A 1 694 ? 8.649 -23.493 38.761 1.00 82.31 694 GLU A O 1
ATOM 5558 N N . GLY A 1 695 ? 10.233 -22.043 38.096 1.00 83.00 695 GLY A N 1
ATOM 5559 C CA . GLY A 1 695 ? 10.800 -21.719 39.400 1.00 83.00 695 GLY A CA 1
ATOM 5560 C C . GLY A 1 695 ? 11.939 -20.706 39.269 1.00 83.00 695 GLY A C 1
ATOM 5561 O O . GLY A 1 695 ? 12.036 -19.995 38.274 1.00 83.00 695 GLY A O 1
ATOM 5562 N N . GLN A 1 696 ? 12.805 -20.622 40.280 1.00 79.31 696 GLN A N 1
ATOM 5563 C CA . GLN A 1 696 ? 14.090 -19.920 40.133 1.00 79.31 696 GLN A CA 1
ATOM 5564 C C . GLN A 1 696 ? 15.139 -20.810 39.441 1.00 79.31 696 GLN A C 1
ATOM 5566 O O . GLN A 1 696 ? 15.993 -20.303 38.722 1.00 79.31 696 GLN A O 1
ATOM 5571 N N . TRP A 1 697 ? 15.017 -22.138 39.564 1.00 85.50 697 TRP A N 1
ATOM 5572 C CA . TRP A 1 697 ? 15.928 -23.124 38.968 1.00 85.50 697 TRP A CA 1
ATOM 5573 C C . TRP A 1 697 ? 15.992 -23.083 37.423 1.00 85.50 697 TRP A C 1
ATOM 5575 O O . TRP A 1 697 ? 16.973 -23.541 36.838 1.00 85.50 697 TRP A O 1
ATOM 5585 N N . ASP A 1 698 ? 14.969 -22.551 36.739 1.00 88.00 698 ASP A N 1
ATOM 5586 C CA . ASP A 1 698 ? 14.961 -22.322 35.282 1.00 88.00 698 ASP A CA 1
ATOM 5587 C C . ASP A 1 698 ? 15.202 -20.854 34.888 1.00 88.00 698 ASP A C 1
ATOM 5589 O O . ASP A 1 698 ? 14.898 -20.454 33.763 1.00 88.00 698 ASP A O 1
ATOM 5593 N N . VAL A 1 699 ? 15.755 -20.055 35.810 1.00 86.25 699 VAL A N 1
ATOM 5594 C CA . VAL A 1 699 ? 16.096 -18.637 35.617 1.00 86.25 699 VAL A CA 1
ATOM 5595 C C . VAL A 1 699 ? 17.547 -18.350 36.014 1.00 86.25 699 VAL A C 1
ATOM 5597 O O . VAL A 1 699 ? 18.289 -17.809 35.196 1.00 86.25 699 VAL A O 1
ATOM 5600 N N . VAL A 1 700 ? 17.963 -18.717 37.230 1.00 83.38 700 VAL A N 1
ATOM 5601 C CA . VAL A 1 700 ? 19.290 -18.411 37.808 1.00 83.38 700 VAL A CA 1
ATOM 5602 C C . VAL A 1 700 ? 20.161 -19.667 37.959 1.00 83.38 700 VAL A C 1
ATOM 5604 O O . VAL A 1 700 ? 19.671 -20.783 37.788 1.00 83.38 700 VAL A O 1
ATOM 5607 N N . GLY A 1 701 ? 21.441 -19.484 38.298 1.00 81.19 701 GLY A N 1
ATOM 5608 C CA . GLY A 1 701 ? 22.402 -20.562 38.576 1.00 81.19 701 GLY A CA 1
ATOM 5609 C C . GLY A 1 701 ? 23.440 -20.777 37.470 1.00 81.19 701 GLY A C 1
ATOM 5610 O O . GLY A 1 701 ? 23.296 -20.264 36.359 1.00 81.19 701 GLY A O 1
ATOM 5611 N N . ASP A 1 702 ? 24.489 -21.543 37.788 1.00 87.06 702 ASP A N 1
ATOM 5612 C CA . ASP A 1 702 ? 25.537 -21.900 36.827 1.00 87.06 702 ASP A CA 1
ATOM 5613 C C . ASP A 1 702 ? 24.941 -22.743 35.680 1.00 87.06 702 ASP A C 1
ATOM 5615 O O . ASP A 1 702 ? 24.222 -23.720 35.898 1.00 87.06 702 ASP A O 1
ATOM 5619 N N . THR A 1 703 ? 25.257 -22.401 34.430 1.00 93.38 703 THR A N 1
ATOM 5620 C CA . THR A 1 703 ? 24.739 -23.122 33.260 1.00 93.38 703 THR A CA 1
ATOM 5621 C C . THR A 1 703 ? 25.614 -24.317 32.879 1.00 93.38 703 THR A C 1
ATOM 5623 O O . THR A 1 703 ? 26.812 -24.385 33.166 1.00 93.38 703 THR A O 1
ATOM 5626 N N . PHE A 1 704 ? 25.014 -25.302 32.210 1.00 94.94 704 PHE A N 1
ATOM 5627 C CA . PHE A 1 704 ? 25.695 -26.507 31.729 1.00 94.94 704 PHE A CA 1
ATOM 5628 C C . PHE A 1 704 ? 25.068 -27.010 30.425 1.00 94.94 704 PHE A C 1
ATOM 5630 O O . PHE A 1 704 ? 23.954 -26.632 30.068 1.00 94.94 704 PHE A O 1
ATOM 5637 N N . VAL A 1 705 ? 25.772 -27.873 29.688 1.00 96.50 705 VAL A N 1
ATOM 5638 C CA . VAL A 1 705 ? 25.264 -28.420 28.421 1.00 96.50 705 VAL A CA 1
ATOM 5639 C C . VAL A 1 705 ? 24.291 -29.563 28.708 1.00 96.50 705 VAL A C 1
ATOM 5641 O O . VAL A 1 705 ? 24.659 -30.548 29.348 1.00 96.50 705 VAL A O 1
ATOM 5644 N N . VAL A 1 706 ? 23.059 -29.472 28.202 1.00 96.06 706 VAL A N 1
ATOM 5645 C CA . VAL A 1 706 ? 22.098 -30.587 28.245 1.00 96.06 706 VAL A CA 1
ATOM 5646 C C . VAL A 1 706 ? 22.284 -31.503 27.041 1.00 96.06 706 VAL A C 1
ATOM 5648 O O . VAL A 1 706 ? 22.686 -31.058 25.971 1.00 96.06 706 VAL A O 1
ATOM 5651 N N . GLY A 1 707 ? 21.968 -32.790 27.173 1.00 94.12 707 GLY A N 1
ATOM 5652 C CA . GLY A 1 707 ? 22.021 -33.736 26.052 1.00 94.12 707 GLY A CA 1
ATOM 5653 C C . GLY A 1 707 ? 23.375 -34.395 25.803 1.00 94.12 707 GLY A C 1
ATOM 5654 O O . GLY A 1 707 ? 23.496 -35.110 24.810 1.00 94.12 707 GLY A O 1
ATOM 5655 N N . CYS A 1 708 ? 24.351 -34.215 26.696 1.00 95.62 708 CYS A N 1
ATOM 5656 C CA . CYS A 1 708 ? 25.578 -35.011 26.809 1.00 95.62 708 CYS A CA 1
ATOM 5657 C C . CYS A 1 708 ? 25.902 -35.308 28.283 1.00 95.62 708 CYS A C 1
ATOM 5659 O O . CYS A 1 708 ? 25.228 -34.806 29.181 1.00 95.62 708 CYS A O 1
ATOM 5661 N N . ALA A 1 709 ? 26.915 -36.143 28.529 1.00 94.50 709 ALA A N 1
ATOM 5662 C CA . ALA A 1 709 ? 27.303 -36.522 29.882 1.00 94.50 709 ALA A CA 1
ATOM 5663 C C . ALA A 1 709 ? 27.728 -35.295 30.704 1.00 94.50 709 ALA A C 1
ATOM 5665 O O . ALA A 1 709 ? 28.519 -34.475 30.231 1.00 94.50 709 ALA A O 1
ATOM 5666 N N . PHE A 1 710 ? 27.232 -35.210 31.939 1.00 93.81 710 PHE A N 1
ATOM 5667 C CA . PHE A 1 710 ? 27.548 -34.124 32.862 1.00 93.81 710 PHE A CA 1
ATOM 5668 C C . PHE A 1 710 ? 28.958 -34.316 33.463 1.00 93.81 710 PHE A C 1
ATOM 5670 O O . PHE A 1 710 ? 29.210 -35.371 34.050 1.00 93.81 710 PHE A O 1
ATOM 5677 N N . PRO A 1 711 ? 29.888 -33.357 33.284 1.00 91.00 711 PRO A N 1
ATOM 5678 C CA . PRO A 1 711 ? 31.220 -33.388 33.888 1.00 91.00 711 PRO A CA 1
ATOM 5679 C C . PRO A 1 711 ? 31.187 -33.266 35.419 1.00 91.00 711 PRO A C 1
ATOM 5681 O O . PRO A 1 711 ? 30.310 -32.602 35.973 1.00 91.00 711 PRO A O 1
ATOM 5684 N N . ASP A 1 712 ? 32.187 -33.847 36.089 1.00 89.00 712 ASP A N 1
ATOM 5685 C CA . ASP A 1 712 ? 32.353 -33.756 37.550 1.00 89.00 712 ASP A CA 1
ATOM 5686 C C . ASP A 1 712 ? 32.740 -32.334 38.004 1.00 89.00 712 ASP A C 1
ATOM 5688 O O . ASP A 1 712 ? 32.618 -32.000 39.180 1.00 89.00 712 ASP A O 1
ATOM 5692 N N . GLU A 1 713 ? 33.187 -31.493 37.066 1.00 89.00 713 GLU A N 1
ATOM 5693 C CA . GLU A 1 713 ? 33.510 -30.079 37.251 1.00 89.00 713 GLU A CA 1
ATOM 5694 C C . GLU A 1 713 ? 32.275 -29.175 37.448 1.00 89.00 713 GLU A C 1
ATOM 5696 O O . GLU A 1 713 ? 32.427 -27.998 37.773 1.00 89.00 713 GLU A O 1
ATOM 5701 N N . ILE A 1 714 ? 31.051 -29.686 37.253 1.00 87.75 714 ILE A N 1
ATOM 5702 C CA . ILE A 1 714 ? 29.826 -28.955 37.622 1.00 87.75 714 ILE A CA 1
ATOM 5703 C C . ILE A 1 714 ? 29.665 -28.981 39.142 1.00 87.75 714 ILE A C 1
ATOM 5705 O O . ILE A 1 714 ? 29.939 -29.989 39.792 1.00 87.75 714 ILE A O 1
ATOM 5709 N N . ILE A 1 715 ? 29.169 -27.886 39.719 1.00 82.19 715 ILE A N 1
ATOM 5710 C CA . ILE A 1 715 ? 28.870 -27.815 41.148 1.00 82.19 715 ILE A CA 1
ATOM 5711 C C . ILE A 1 715 ? 27.890 -28.927 41.571 1.00 82.19 715 ILE A C 1
ATOM 5713 O O . ILE A 1 715 ? 26.927 -29.240 40.880 1.00 82.19 715 ILE A O 1
ATOM 5717 N N . TYR A 1 716 ? 28.145 -29.573 42.711 1.00 81.19 716 TYR A N 1
ATOM 5718 C CA . TYR A 1 716 ? 27.350 -30.706 43.215 1.00 81.19 716 TYR A CA 1
ATOM 5719 C C . TYR A 1 716 ? 27.105 -31.836 42.188 1.00 81.19 716 TYR A C 1
ATOM 5721 O O . TYR A 1 716 ? 25.955 -32.237 41.987 1.00 81.19 716 TYR A O 1
ATOM 5729 N N . PRO A 1 717 ? 28.142 -32.459 41.602 1.00 81.38 717 PRO A N 1
ATOM 5730 C CA . PRO A 1 717 ? 27.980 -33.391 40.477 1.00 81.38 717 PRO A CA 1
ATOM 5731 C C . PRO A 1 717 ? 27.105 -34.619 40.809 1.00 81.38 717 PRO A C 1
ATOM 5733 O O . PRO A 1 717 ? 26.403 -35.158 39.955 1.00 81.38 717 PRO A O 1
ATOM 5736 N N . GLY A 1 718 ? 27.044 -35.031 42.083 1.00 81.19 718 GLY A N 1
ATOM 5737 C CA . GLY A 1 718 ? 26.173 -36.124 42.543 1.00 81.19 718 GLY A CA 1
ATOM 5738 C C . GLY A 1 718 ? 24.662 -35.841 42.476 1.00 81.19 718 GLY A C 1
ATOM 5739 O O . GLY A 1 718 ? 23.861 -36.774 42.577 1.00 81.19 718 GLY A O 1
ATOM 5740 N N . SER A 1 719 ? 24.254 -34.582 42.296 1.00 83.50 719 SER A N 1
ATOM 5741 C CA . SER A 1 719 ? 22.841 -34.178 42.238 1.00 83.50 719 SER A CA 1
ATOM 5742 C C . SER A 1 719 ? 22.152 -34.512 40.905 1.00 83.50 719 SER A C 1
ATOM 5744 O O . SER A 1 719 ? 20.930 -34.600 40.860 1.00 83.50 719 SER A O 1
ATOM 5746 N N . PHE A 1 720 ? 22.905 -34.828 39.845 1.00 87.69 720 PHE A N 1
ATOM 5747 C CA . PHE A 1 720 ? 22.348 -35.244 38.550 1.00 87.69 720 PHE A CA 1
ATOM 5748 C C . PHE A 1 720 ? 21.773 -36.667 38.534 1.00 87.69 720 PHE A C 1
ATOM 5750 O O . PHE A 1 720 ? 21.160 -37.074 37.550 1.00 87.69 720 PHE A O 1
ATOM 5757 N N . THR A 1 721 ? 21.952 -37.451 39.600 1.00 87.12 721 THR A N 1
ATOM 5758 C CA . THR A 1 721 ? 21.540 -38.868 39.634 1.00 87.12 721 THR A CA 1
ATOM 5759 C C . THR A 1 721 ? 20.036 -39.090 39.437 1.00 87.12 721 THR A C 1
ATOM 5761 O O . THR A 1 721 ? 19.641 -40.169 38.976 1.00 87.12 721 THR A O 1
ATOM 5764 N N . GLU A 1 722 ? 19.218 -38.083 39.756 1.00 87.25 722 GLU A N 1
ATOM 5765 C CA . GLU A 1 722 ? 17.762 -38.074 39.573 1.00 87.25 722 GLU A CA 1
ATOM 5766 C C . GLU A 1 722 ? 17.313 -37.453 38.235 1.00 87.25 722 GLU A C 1
ATOM 5768 O O . GLU A 1 722 ? 16.140 -37.564 37.879 1.00 87.25 722 GLU A O 1
ATOM 5773 N N . ASN A 1 723 ? 18.226 -36.864 37.452 1.00 92.38 723 ASN A N 1
ATOM 5774 C CA . ASN A 1 723 ? 17.914 -36.339 36.122 1.00 92.38 723 ASN A CA 1
ATOM 5775 C C . ASN A 1 723 ? 17.602 -37.488 35.148 1.00 92.38 723 ASN A C 1
ATOM 5777 O O . ASN A 1 723 ? 18.360 -38.457 35.029 1.00 92.38 723 ASN A O 1
ATOM 5781 N N . ALA A 1 724 ? 16.500 -37.365 34.407 1.00 91.44 724 ALA A N 1
ATOM 5782 C CA . ALA A 1 724 ? 16.075 -38.361 33.424 1.00 91.44 724 ALA A CA 1
ATOM 5783 C C . ALA A 1 724 ? 17.123 -38.613 32.318 1.00 91.44 724 ALA A C 1
ATOM 5785 O O . ALA A 1 724 ? 17.267 -39.747 31.852 1.00 91.44 724 ALA A O 1
ATOM 5786 N N . ASP A 1 725 ? 17.899 -37.593 31.946 1.00 94.00 725 ASP A N 1
ATOM 5787 C CA . ASP A 1 725 ? 18.932 -37.674 30.914 1.00 94.00 725 ASP A CA 1
ATOM 5788 C C . ASP A 1 725 ? 20.221 -38.348 31.412 1.00 94.00 725 ASP A C 1
ATOM 5790 O O . ASP A 1 725 ? 20.973 -38.896 30.604 1.00 94.00 725 ASP A O 1
ATOM 5794 N N . PHE A 1 726 ? 20.449 -38.409 32.733 1.00 92.62 726 PHE A N 1
ATOM 5795 C CA . PHE A 1 726 ? 21.675 -38.958 33.336 1.00 92.62 726 PHE A CA 1
ATOM 5796 C C . PHE A 1 726 ? 21.930 -40.422 32.955 1.00 92.62 726 PHE A C 1
ATOM 5798 O O . PHE A 1 726 ? 23.072 -40.848 32.792 1.00 92.62 726 PHE A O 1
ATOM 5805 N N . LYS A 1 727 ? 20.858 -41.209 32.793 1.00 90.81 727 LYS A N 1
ATOM 5806 C CA . LYS A 1 727 ? 20.916 -42.632 32.403 1.00 90.81 727 LYS A CA 1
ATOM 5807 C C . LYS A 1 727 ? 20.426 -42.879 30.975 1.00 90.81 727 LYS A C 1
ATOM 5809 O O . LYS A 1 727 ? 20.248 -44.035 30.586 1.00 90.81 727 LYS A O 1
ATOM 5814 N N . HIS A 1 728 ? 20.163 -41.826 30.202 1.00 93.69 728 HIS A N 1
ATOM 5815 C CA . HIS A 1 728 ? 19.631 -41.962 28.852 1.00 93.69 728 HIS A CA 1
ATOM 5816 C C . HIS A 1 728 ? 20.715 -42.503 27.903 1.00 93.69 728 HIS A C 1
ATOM 5818 O O . HIS A 1 728 ? 21.803 -41.933 27.856 1.00 93.69 728 HIS A O 1
ATOM 5824 N N . PRO A 1 729 ? 20.445 -43.545 27.088 1.00 90.69 729 PRO A N 1
ATOM 5825 C CA . PRO A 1 729 ? 21.473 -44.250 26.310 1.00 90.69 729 PRO A CA 1
ATOM 5826 C C . PRO A 1 729 ? 22.228 -43.372 25.303 1.00 90.69 729 PRO A C 1
ATOM 5828 O O . PRO A 1 729 ? 23.323 -43.735 24.882 1.00 90.69 729 PRO A O 1
ATOM 5831 N N . VAL A 1 730 ? 21.642 -42.239 24.902 1.00 90.94 730 VAL A N 1
ATOM 5832 C CA . VAL A 1 730 ? 22.289 -41.252 24.028 1.00 90.94 730 VAL A CA 1
ATOM 5833 C C . VAL A 1 730 ? 22.971 -40.164 24.857 1.00 90.94 730 VAL A C 1
ATOM 5835 O O . VAL A 1 730 ? 24.159 -39.921 24.670 1.00 90.94 730 VAL A O 1
ATOM 5838 N N . TYR A 1 731 ? 22.253 -39.541 25.796 1.00 93.75 731 TYR A N 1
ATOM 5839 C CA . TYR A 1 731 ? 22.708 -38.330 26.491 1.00 93.75 731 TYR A CA 1
ATOM 5840 C C . TYR A 1 731 ? 23.735 -38.625 27.579 1.00 93.75 731 TYR A C 1
ATOM 5842 O O . TYR A 1 731 ? 24.575 -37.784 27.843 1.00 93.75 731 TYR A O 1
ATOM 5850 N N . SER A 1 732 ? 23.769 -39.838 28.134 1.00 92.06 732 SER A N 1
ATOM 5851 C CA . SER A 1 732 ? 24.787 -40.236 29.113 1.00 92.06 732 SER A CA 1
ATOM 5852 C C . SER A 1 732 ? 26.168 -40.491 28.491 1.00 92.06 732 SER A C 1
ATOM 5854 O O . SER A 1 732 ? 27.095 -40.905 29.186 1.00 92.06 732 SER A O 1
ATOM 5856 N N . THR A 1 733 ? 26.320 -40.337 27.172 1.00 93.62 733 THR A N 1
ATOM 5857 C CA . THR A 1 733 ? 27.605 -40.498 26.483 1.00 93.62 733 THR A CA 1
ATOM 5858 C C . THR A 1 733 ? 28.361 -39.173 26.418 1.00 93.62 733 THR A C 1
ATOM 5860 O O . THR A 1 733 ? 27.762 -38.101 26.455 1.00 93.62 733 THR A O 1
ATOM 5863 N N . LYS A 1 734 ? 29.691 -39.240 26.267 1.00 93.00 734 LYS A N 1
ATOM 5864 C CA . LYS A 1 734 ? 30.565 -38.055 26.241 1.00 93.00 734 LYS A CA 1
ATOM 5865 C C . LYS A 1 734 ? 30.093 -36.972 25.265 1.00 93.00 734 LYS A C 1
ATOM 5867 O O . LYS A 1 734 ? 30.090 -35.811 25.629 1.00 93.00 734 LYS A O 1
ATOM 5872 N N . HIS A 1 735 ? 29.705 -37.342 24.045 1.00 92.44 735 HIS A N 1
ATOM 5873 C CA . HIS A 1 735 ? 29.244 -36.374 23.041 1.00 92.44 735 HIS A CA 1
ATOM 5874 C C . HIS A 1 735 ? 27.723 -36.243 23.005 1.00 92.44 735 HIS A C 1
ATOM 5876 O O . HIS A 1 735 ? 27.208 -35.250 22.501 1.00 92.44 735 HIS A O 1
ATOM 5882 N N . GLY A 1 736 ? 26.993 -37.208 23.567 1.00 95.00 736 GLY A N 1
ATOM 5883 C CA . GLY A 1 736 ? 25.554 -37.095 23.658 1.00 95.00 736 GLY A CA 1
ATOM 5884 C C . GLY A 1 736 ? 24.886 -37.046 22.286 1.00 95.00 736 GLY A C 1
ATOM 5885 O O . GLY A 1 736 ? 25.095 -37.915 21.441 1.00 95.00 736 GLY A O 1
ATOM 5886 N N . MET A 1 737 ? 24.101 -35.993 22.072 1.00 94.38 737 MET A N 1
ATOM 5887 C CA . MET A 1 737 ? 23.488 -35.649 20.785 1.00 94.38 737 MET A CA 1
ATOM 5888 C C . MET A 1 737 ? 24.339 -34.730 19.890 1.00 94.38 737 MET A C 1
ATOM 5890 O O . MET A 1 737 ? 23.875 -34.355 18.815 1.00 94.38 737 MET A O 1
ATOM 5894 N N . TYR A 1 738 ? 25.547 -34.352 20.312 1.00 96.38 738 TYR A N 1
ATOM 5895 C CA . TYR A 1 738 ? 26.388 -33.374 19.620 1.00 96.38 738 TYR A CA 1
ATOM 5896 C C . TYR A 1 738 ? 27.499 -34.022 18.800 1.00 96.38 738 TYR A C 1
ATOM 5898 O O . TYR A 1 738 ? 28.034 -35.079 19.145 1.00 96.38 738 TYR A O 1
ATOM 5906 N N . GLU A 1 739 ? 27.898 -33.343 17.727 1.00 93.44 739 GLU A N 1
ATOM 5907 C CA . GLU A 1 739 ? 29.127 -33.677 17.014 1.00 93.44 739 GLU A CA 1
ATOM 5908 C C . GLU A 1 739 ? 30.350 -33.136 17.780 1.00 93.44 739 GLU A C 1
ATOM 5910 O O . GLU A 1 739 ? 30.281 -32.052 18.376 1.00 93.44 739 GLU A O 1
ATOM 5915 N N . PRO A 1 740 ? 31.489 -33.857 17.782 1.00 93.88 740 PRO A N 1
ATOM 5916 C CA . PRO A 1 740 ? 32.736 -33.331 18.326 1.00 93.88 740 PRO A CA 1
ATOM 5917 C C . PRO A 1 740 ? 33.098 -31.995 17.668 1.00 93.88 740 PRO A C 1
ATOM 5919 O O . PRO A 1 740 ? 32.990 -31.858 16.450 1.00 93.88 740 PRO A O 1
ATOM 5922 N N . ASN A 1 741 ? 33.544 -31.023 18.467 1.00 94.50 741 ASN A N 1
ATOM 5923 C CA . ASN A 1 741 ? 33.953 -29.694 17.999 1.00 94.50 741 ASN A CA 1
ATOM 5924 C C . ASN A 1 741 ? 32.874 -28.919 17.211 1.00 94.50 741 ASN A C 1
ATOM 5926 O O . ASN A 1 741 ? 33.202 -28.077 16.373 1.00 94.50 741 ASN A O 1
ATOM 5930 N N . CYS A 1 742 ? 31.588 -29.184 17.470 1.00 91.12 742 CYS A N 1
ATOM 5931 C CA . CYS A 1 742 ? 30.479 -28.484 16.814 1.00 91.12 742 CYS A CA 1
ATOM 5932 C C . CYS A 1 742 ? 30.421 -26.976 17.128 1.00 91.12 742 CYS A C 1
ATOM 5934 O O . CYS A 1 742 ? 29.874 -26.207 16.338 1.00 91.12 742 CYS A O 1
ATOM 5936 N N . GLY A 1 743 ? 31.037 -26.537 18.224 1.00 95.25 743 GLY A N 1
ATOM 5937 C CA . GLY A 1 743 ? 31.042 -25.161 18.705 1.00 95.25 743 GLY A CA 1
ATOM 5938 C C . GLY A 1 743 ? 29.865 -24.836 19.613 1.00 95.25 743 GLY A C 1
ATOM 5939 O O . GLY A 1 743 ? 28.785 -25.408 19.454 1.00 95.25 743 GLY A O 1
ATOM 5940 N N . LEU A 1 744 ? 30.043 -23.880 20.530 1.00 94.25 744 LEU A N 1
ATOM 5941 C CA . LEU A 1 744 ? 29.012 -23.554 21.525 1.00 94.25 744 LEU A CA 1
ATOM 5942 C C . LEU A 1 744 ? 27.720 -22.993 20.915 1.00 94.25 744 LEU A C 1
ATOM 5944 O O . LEU A 1 744 ? 26.638 -23.192 21.459 1.00 94.25 744 LEU A O 1
ATOM 5948 N N . ASP A 1 745 ? 27.788 -22.387 19.730 1.00 90.94 745 ASP A N 1
ATOM 5949 C CA . ASP A 1 745 ? 26.587 -21.948 19.008 1.00 90.94 745 ASP A CA 1
ATOM 5950 C C . ASP A 1 745 ? 25.646 -23.112 18.636 1.00 90.94 745 ASP A C 1
ATOM 5952 O O . ASP A 1 745 ? 24.450 -22.892 18.439 1.00 90.94 745 ASP A O 1
ATOM 5956 N N . ASN A 1 746 ? 26.176 -24.339 18.569 1.00 93.06 746 ASN A N 1
ATOM 5957 C CA . ASN A 1 746 ? 25.442 -25.558 18.230 1.00 93.06 746 ASN A CA 1
ATOM 5958 C C . ASN A 1 746 ? 25.145 -26.449 19.448 1.00 93.06 746 ASN A C 1
ATOM 5960 O O . ASN A 1 746 ? 24.574 -27.530 19.275 1.00 93.06 746 ASN A O 1
ATOM 5964 N N . VAL A 1 747 ? 25.503 -26.019 20.665 1.00 93.19 747 VAL A N 1
ATOM 5965 C CA . VAL A 1 747 ? 25.155 -26.739 21.896 1.00 93.19 747 VAL A CA 1
ATOM 5966 C C . VAL A 1 747 ? 23.945 -26.113 22.576 1.00 93.19 747 VAL A C 1
ATOM 5968 O O . VAL A 1 747 ? 23.691 -24.913 22.483 1.00 93.19 747 VAL A O 1
ATOM 5971 N N . MET A 1 748 ? 23.179 -26.939 23.283 1.00 95.81 748 MET A N 1
ATOM 5972 C CA . MET A 1 748 ? 22.065 -26.476 24.095 1.00 95.81 748 MET A CA 1
ATOM 5973 C C . MET A 1 748 ? 22.536 -26.327 25.537 1.00 95.81 748 MET A C 1
ATOM 5975 O O . MET A 1 748 ? 22.699 -27.318 26.248 1.00 95.81 748 MET A O 1
ATOM 5979 N N . LEU A 1 749 ? 22.759 -25.085 25.958 1.00 96.00 749 LEU A N 1
ATOM 5980 C CA . LEU A 1 749 ? 22.907 -24.770 27.376 1.00 96.00 749 LEU A CA 1
ATOM 5981 C C . LEU A 1 749 ? 21.556 -24.880 28.081 1.00 96.00 749 LEU A C 1
ATOM 5983 O O . LEU A 1 749 ? 20.513 -24.636 27.452 1.00 96.00 749 LEU A O 1
ATOM 5987 N N . SER A 1 750 ? 21.609 -25.251 29.362 1.00 94.81 750 SER A N 1
ATOM 5988 C CA . SER A 1 750 ? 20.477 -25.217 30.281 1.00 94.81 750 SER A CA 1
ATOM 5989 C C . SER A 1 750 ? 19.786 -23.854 30.209 1.00 94.81 750 SER A C 1
ATOM 5991 O O . SER A 1 750 ? 20.421 -22.803 30.125 1.00 94.81 750 SER A O 1
ATOM 5993 N N . TRP A 1 751 ? 18.458 -23.877 30.159 1.00 94.50 751 TRP A N 1
ATOM 5994 C CA . TRP A 1 751 ? 17.650 -22.686 29.944 1.00 94.50 751 TRP A CA 1
ATOM 5995 C C . TRP A 1 751 ? 17.664 -21.807 31.195 1.00 94.50 751 TRP A C 1
ATOM 5997 O O . TRP A 1 751 ? 17.382 -22.303 32.286 1.00 94.50 751 TRP A O 1
ATOM 6007 N N . GLY A 1 752 ? 17.952 -20.519 31.017 1.00 92.25 752 GLY A N 1
ATOM 6008 C CA . GLY A 1 752 ? 18.051 -19.530 32.087 1.00 92.25 752 GLY A CA 1
ATOM 6009 C C . GLY A 1 752 ? 18.254 -18.116 31.537 1.00 92.25 752 GLY A C 1
ATOM 6010 O O . GLY A 1 752 ? 18.076 -17.879 30.336 1.00 92.25 752 GLY A O 1
ATOM 6011 N N . HIS A 1 753 ? 18.616 -17.185 32.421 1.00 92.00 753 HIS A N 1
ATOM 6012 C CA . HIS A 1 753 ? 18.765 -15.761 32.120 1.00 92.00 753 HIS A CA 1
ATOM 6013 C C . HIS A 1 753 ? 19.772 -15.467 30.996 1.00 92.00 753 HIS A C 1
ATOM 6015 O O . HIS A 1 753 ? 19.422 -14.687 30.112 1.00 92.00 753 HIS A O 1
ATOM 6021 N N . ASP A 1 754 ? 20.937 -16.126 30.954 1.00 95.06 754 ASP A N 1
ATOM 6022 C CA . ASP A 1 754 ? 21.949 -15.948 29.899 1.00 95.06 754 ASP A CA 1
ATOM 6023 C C . ASP A 1 754 ? 21.364 -16.139 28.495 1.00 95.06 754 ASP A C 1
ATOM 6025 O O . ASP A 1 754 ? 21.435 -15.272 27.620 1.00 95.06 754 ASP A O 1
ATOM 6029 N N . GLU A 1 755 ? 20.765 -17.308 28.270 1.00 93.56 755 GLU A N 1
ATOM 6030 C CA . GLU A 1 755 ? 20.302 -17.705 26.951 1.00 93.56 755 GLU A CA 1
ATOM 6031 C C . GLU A 1 755 ? 19.064 -16.906 26.544 1.00 93.56 755 GLU A C 1
ATOM 6033 O O . GLU A 1 755 ? 18.955 -16.473 25.396 1.00 93.56 755 GLU A O 1
ATOM 6038 N N . TYR A 1 756 ? 18.143 -16.683 27.483 1.00 93.06 756 TYR A N 1
ATOM 6039 C CA . TYR A 1 756 ? 16.976 -15.841 27.257 1.00 93.06 756 TYR A CA 1
ATOM 6040 C C . TYR A 1 756 ? 17.400 -14.420 26.860 1.00 93.06 756 TYR A C 1
ATOM 6042 O O . TYR A 1 756 ? 16.967 -13.924 25.818 1.00 93.06 756 TYR A O 1
ATOM 6050 N N . LEU A 1 757 ? 18.306 -13.798 27.620 1.00 94.19 757 LEU A N 1
ATOM 6051 C CA . LEU A 1 757 ? 18.759 -12.438 27.348 1.00 94.19 757 LEU A CA 1
ATOM 6052 C C . LEU A 1 757 ? 19.543 -12.339 26.039 1.00 94.19 757 LEU A C 1
ATOM 6054 O O . LEU A 1 757 ? 19.348 -11.393 25.275 1.00 94.19 757 LEU A O 1
ATOM 6058 N N . TYR A 1 758 ? 20.374 -13.336 25.731 1.00 95.19 758 TYR A N 1
ATOM 6059 C CA . TYR A 1 758 ? 21.039 -13.428 24.436 1.00 95.19 758 TYR A CA 1
ATOM 6060 C C . TYR A 1 758 ? 20.025 -13.416 23.284 1.00 95.19 758 TYR A C 1
ATOM 6062 O O . TYR A 1 758 ? 20.191 -12.651 22.332 1.00 95.19 758 TYR A O 1
ATOM 6070 N N . HIS A 1 759 ? 18.945 -14.205 23.364 1.00 90.56 759 HIS A N 1
ATOM 6071 C CA . HIS A 1 759 ? 17.910 -14.207 22.322 1.00 90.56 759 HIS A CA 1
ATOM 6072 C C . HIS A 1 759 ? 17.106 -12.906 22.262 1.00 90.56 759 HIS A C 1
ATOM 6074 O O . HIS A 1 759 ? 16.722 -12.509 21.163 1.00 90.56 759 HIS A O 1
ATOM 6080 N N . VAL A 1 760 ? 16.896 -12.223 23.391 1.00 90.50 760 VAL A N 1
ATOM 6081 C CA . VAL A 1 760 ? 16.291 -10.881 23.421 1.00 90.50 760 VAL A CA 1
ATOM 6082 C C . VAL A 1 760 ? 17.195 -9.867 22.711 1.00 90.50 760 VAL A C 1
ATOM 6084 O O . VAL A 1 760 ? 16.722 -9.090 21.882 1.00 90.50 760 VAL A O 1
ATOM 6087 N N . MET A 1 761 ? 18.501 -9.876 22.987 1.00 90.56 761 MET A N 1
ATOM 6088 C CA . MET A 1 761 ? 19.409 -8.799 22.579 1.00 90.56 761 MET A CA 1
ATOM 6089 C C . MET A 1 761 ? 20.081 -8.992 21.220 1.00 90.56 761 MET A C 1
ATOM 6091 O O . MET A 1 761 ? 20.381 -7.991 20.565 1.00 90.56 761 MET A O 1
ATOM 6095 N N . LYS A 1 762 ? 20.319 -10.229 20.766 1.00 88.06 762 LYS A N 1
ATOM 6096 C CA . LYS A 1 762 ? 21.101 -10.506 19.543 1.00 88.06 762 LYS A CA 1
ATOM 6097 C C . LYS A 1 762 ? 20.535 -9.841 18.280 1.00 88.06 762 LYS A C 1
ATOM 6099 O O . LYS A 1 762 ? 21.300 -9.443 17.409 1.00 88.06 762 LYS A O 1
ATOM 6104 N N . ASP A 1 763 ? 19.210 -9.685 18.210 1.00 83.75 763 ASP A N 1
ATOM 6105 C CA . ASP A 1 763 ? 18.500 -9.106 17.061 1.00 83.75 763 ASP A CA 1
ATOM 6106 C C . ASP A 1 763 ? 17.957 -7.690 17.346 1.00 83.75 763 ASP A C 1
ATOM 6108 O O . ASP A 1 763 ? 17.429 -7.034 16.446 1.00 83.75 763 ASP A O 1
ATOM 6112 N N . GLN A 1 764 ? 18.083 -7.210 18.592 1.00 89.00 764 GLN A N 1
ATOM 6113 C CA . GLN A 1 764 ? 17.504 -5.946 19.065 1.00 89.00 764 GLN A CA 1
ATOM 6114 C C . GLN A 1 764 ? 18.536 -4.975 19.673 1.00 89.00 764 GLN A C 1
ATOM 6116 O O . GLN A 1 764 ? 18.155 -3.938 20.208 1.00 89.00 764 GLN A O 1
ATOM 6121 N N . SER A 1 765 ? 19.838 -5.265 19.592 1.00 88.88 765 SER A N 1
ATOM 6122 C CA . SER A 1 765 ? 20.913 -4.396 20.099 1.00 88.88 765 SER A CA 1
ATOM 6123 C C . SER A 1 765 ? 22.036 -4.200 19.076 1.00 88.88 765 SER A C 1
ATOM 6125 O O . SER A 1 765 ? 22.158 -4.955 18.113 1.00 88.88 765 SER A O 1
ATOM 6127 N N . SER A 1 766 ? 22.867 -3.174 19.274 1.00 89.44 766 SER A N 1
ATOM 6128 C CA . SER A 1 766 ? 24.094 -2.949 18.493 1.00 89.44 766 SER A CA 1
ATOM 6129 C C . SER A 1 766 ? 25.369 -3.415 19.214 1.00 89.44 766 SER A C 1
ATOM 6131 O O . SER A 1 766 ? 26.465 -2.963 18.875 1.00 89.44 766 SER A O 1
ATOM 6133 N N . LEU A 1 767 ? 25.238 -4.311 20.202 1.00 88.19 767 LEU A N 1
ATOM 6134 C CA . LEU A 1 767 ? 26.374 -4.902 20.913 1.00 88.19 767 LEU A CA 1
ATOM 6135 C C . LEU A 1 767 ? 27.243 -5.755 19.962 1.00 88.19 767 LEU A C 1
ATOM 6137 O O . LEU A 1 767 ? 26.708 -6.413 19.064 1.00 88.19 767 LEU A O 1
ATOM 6141 N N . PRO A 1 768 ? 28.580 -5.750 20.126 1.00 90.56 768 PRO A N 1
ATOM 6142 C CA . PRO A 1 768 ? 29.471 -6.590 19.327 1.00 90.56 768 PRO A CA 1
ATOM 6143 C C . PRO A 1 768 ? 29.355 -8.075 19.720 1.00 90.56 768 PRO A C 1
ATOM 6145 O O . PRO A 1 768 ? 28.762 -8.407 20.750 1.00 90.56 768 PRO A O 1
ATOM 6148 N N . GLU A 1 769 ? 29.921 -8.979 18.908 1.00 88.44 769 GLU A N 1
ATOM 6149 C CA . GLU A 1 769 ? 29.827 -10.432 19.148 1.00 88.44 769 GLU A CA 1
ATOM 6150 C C . GLU A 1 769 ? 30.434 -10.832 20.497 1.00 88.44 769 GLU A C 1
ATOM 6152 O O . GLU A 1 769 ? 29.882 -11.686 21.186 1.00 88.44 769 GLU A O 1
ATOM 6157 N N . GLU A 1 770 ? 31.508 -10.165 20.914 1.00 92.00 770 GLU A N 1
ATOM 6158 C CA . GLU A 1 770 ? 32.157 -10.343 22.210 1.00 92.00 770 GLU A CA 1
ATOM 6159 C C . GLU A 1 770 ? 31.218 -9.965 23.361 1.00 92.00 770 GLU A C 1
ATOM 6161 O O . GLU A 1 770 ? 31.113 -10.702 24.336 1.00 92.00 770 GLU A O 1
ATOM 6166 N N . GLY A 1 771 ? 30.471 -8.864 23.230 1.00 94.38 771 GLY A N 1
ATOM 6167 C CA . GLY A 1 771 ? 29.492 -8.438 24.233 1.00 94.38 771 GLY A CA 1
ATOM 6168 C C . GLY A 1 771 ? 28.299 -9.388 24.341 1.00 94.38 771 GLY A C 1
ATOM 6169 O O . GLY A 1 771 ? 27.844 -9.689 25.441 1.00 94.38 771 GLY A O 1
ATOM 6170 N N . LEU A 1 772 ? 27.826 -9.923 23.213 1.00 94.81 772 LEU A N 1
ATOM 6171 C CA . LEU A 1 772 ? 26.787 -10.957 23.211 1.00 94.81 772 LEU A CA 1
ATOM 6172 C C . LEU A 1 772 ? 27.300 -12.289 23.780 1.00 94.81 772 LEU A C 1
ATOM 6174 O O . LEU A 1 772 ? 26.540 -12.990 24.443 1.00 94.81 772 LEU A O 1
ATOM 6178 N N . ALA A 1 773 ? 28.573 -12.628 23.558 1.00 94.81 773 ALA A N 1
ATOM 6179 C CA . ALA A 1 773 ? 29.207 -13.807 24.144 1.00 94.81 773 ALA A CA 1
ATOM 6180 C C . ALA A 1 773 ? 29.371 -13.677 25.666 1.00 94.81 773 ALA A C 1
ATOM 6182 O O . ALA A 1 773 ? 29.106 -14.644 26.375 1.00 94.81 773 ALA A O 1
ATOM 6183 N N . MET A 1 774 ? 29.739 -12.490 26.167 1.00 96.44 774 MET A N 1
ATOM 6184 C CA . MET A 1 774 ? 29.748 -12.194 27.605 1.00 96.44 774 MET A CA 1
ATOM 6185 C C . MET A 1 774 ? 28.364 -12.453 28.209 1.00 96.44 774 MET A C 1
ATOM 6187 O O . MET A 1 774 ? 28.255 -13.220 29.152 1.00 96.44 774 MET A O 1
ATOM 6191 N N . ILE A 1 775 ? 27.295 -11.916 27.611 1.00 96.31 775 ILE A N 1
ATOM 6192 C CA . ILE A 1 775 ? 25.921 -12.122 28.103 1.00 96.31 775 ILE A CA 1
ATOM 6193 C C . ILE A 1 775 ? 25.520 -13.602 28.078 1.00 96.31 775 ILE A C 1
ATOM 6195 O O . ILE A 1 775 ? 24.977 -14.113 29.051 1.00 96.31 775 ILE A O 1
ATOM 6199 N N . ARG A 1 776 ? 25.786 -14.303 26.972 1.00 96.62 776 ARG A N 1
ATOM 6200 C CA . ARG A 1 776 ? 25.304 -15.675 26.767 1.00 96.62 776 ARG A CA 1
ATOM 6201 C C . ARG A 1 776 ? 26.019 -16.726 27.621 1.00 96.62 776 ARG A C 1
ATOM 6203 O O . ARG A 1 776 ? 25.482 -17.814 27.804 1.00 96.62 776 ARG A O 1
ATOM 6210 N N . TYR A 1 777 ? 27.247 -16.454 28.055 1.00 96.69 777 TYR A N 1
ATOM 6211 C CA . TYR A 1 777 ? 28.107 -17.477 28.652 1.00 96.69 777 TYR A CA 1
ATOM 6212 C C . TYR A 1 777 ? 28.711 -17.082 30.007 1.00 96.69 777 TYR A C 1
ATOM 6214 O O . TYR A 1 777 ? 29.559 -17.824 30.505 1.00 96.69 777 TYR A O 1
ATOM 6222 N N . HIS A 1 778 ? 28.321 -15.949 30.605 1.00 94.69 778 HIS A N 1
ATOM 6223 C CA . HIS A 1 778 ? 28.872 -15.512 31.896 1.00 94.69 778 HIS A CA 1
ATOM 6224 C C . HIS A 1 778 ? 28.519 -16.443 33.064 1.00 94.69 778 HIS A C 1
ATOM 6226 O O . HIS A 1 778 ? 29.304 -16.538 34.004 1.00 94.69 778 HIS A O 1
ATOM 6232 N N . SER A 1 779 ? 27.413 -17.188 32.982 1.00 92.19 779 SER A N 1
ATOM 6233 C CA . SER A 1 779 ? 27.061 -18.210 33.975 1.00 92.19 779 SER A CA 1
ATOM 6234 C C . SER A 1 779 ? 27.642 -19.590 33.649 1.00 92.19 779 SER A C 1
ATOM 6236 O O . SER A 1 779 ? 27.431 -20.543 34.399 1.00 92.19 779 SER A O 1
ATOM 6238 N N . PHE A 1 780 ? 28.383 -19.756 32.544 1.00 95.19 780 PHE A N 1
ATOM 6239 C CA . PHE A 1 780 ? 28.872 -21.064 32.091 1.00 95.19 780 PHE A CA 1
ATOM 6240 C C . PHE A 1 780 ? 30.203 -21.468 32.761 1.00 95.19 780 PHE A C 1
ATOM 6242 O O . PHE A 1 780 ? 31.190 -21.817 32.098 1.00 95.19 780 PHE A O 1
ATOM 6249 N N . TYR A 1 781 ? 30.232 -21.444 34.097 1.00 90.19 781 TYR A N 1
ATOM 6250 C CA . TYR A 1 781 ? 31.419 -21.672 34.932 1.00 90.19 781 TYR A CA 1
ATOM 6251 C C . TYR A 1 781 ? 32.179 -22.974 34.643 1.00 90.19 781 TYR A C 1
ATOM 6253 O O . TYR A 1 781 ? 33.415 -22.914 34.553 1.00 90.19 781 TYR A O 1
ATOM 6261 N N . PRO A 1 782 ? 31.510 -24.126 34.412 1.00 92.62 782 PRO A N 1
ATOM 6262 C CA . PRO A 1 782 ? 32.202 -25.352 34.026 1.00 92.62 782 PRO A CA 1
ATOM 6263 C C . PRO A 1 782 ? 33.120 -25.159 32.813 1.00 92.62 782 PRO A C 1
ATOM 6265 O O . PRO A 1 782 ? 34.188 -25.759 32.736 1.00 92.62 782 PRO A O 1
ATOM 6268 N N . TRP A 1 783 ? 32.748 -24.291 31.870 1.00 95.12 783 TRP A N 1
ATOM 6269 C CA . TRP A 1 783 ? 33.545 -24.012 30.682 1.00 95.12 783 TRP A CA 1
ATOM 6270 C C . TRP A 1 783 ? 34.611 -22.940 30.919 1.00 95.12 783 TRP A C 1
ATOM 6272 O O . TRP A 1 783 ? 35.803 -23.214 30.742 1.00 95.12 783 TRP A O 1
ATOM 6282 N N . HIS A 1 784 ? 34.225 -21.720 31.311 1.00 91.88 784 HIS A N 1
ATOM 6283 C CA . HIS A 1 784 ? 35.183 -20.609 31.333 1.00 91.88 784 HIS A CA 1
ATOM 6284 C C . HIS A 1 784 ? 36.169 -20.681 32.505 1.00 91.88 784 HIS A C 1
ATOM 6286 O O . HIS A 1 784 ? 37.326 -20.270 32.346 1.00 91.88 784 HIS A O 1
ATOM 6292 N N . ARG A 1 785 ? 35.775 -21.278 33.638 1.00 87.56 785 ARG A N 1
ATOM 6293 C CA . ARG A 1 785 ? 36.625 -21.447 34.825 1.00 87.56 785 ARG A CA 1
ATOM 6294 C C . ARG A 1 785 ? 37.276 -22.829 34.877 1.00 87.56 785 ARG A C 1
ATOM 6296 O O . ARG A 1 785 ? 38.502 -22.907 34.859 1.00 87.56 785 ARG A O 1
ATOM 6303 N N . GLU A 1 786 ? 36.474 -23.893 34.864 1.00 89.19 786 GLU A N 1
ATOM 6304 C CA . GLU A 1 786 ? 36.954 -25.270 35.093 1.00 89.19 786 GLU A CA 1
ATOM 6305 C C . GLU A 1 786 ? 37.461 -25.975 33.819 1.00 89.19 786 GLU A C 1
ATOM 6307 O O . GLU A 1 786 ? 38.030 -27.063 33.877 1.00 89.19 786 GLU A O 1
ATOM 6312 N N . LYS A 1 787 ? 37.317 -25.338 32.646 1.00 91.44 787 LYS A N 1
ATOM 6313 C CA . LYS A 1 787 ? 37.780 -25.840 31.335 1.00 91.44 787 LYS A CA 1
ATOM 6314 C C . LYS A 1 787 ? 37.142 -27.169 30.898 1.00 91.44 787 LYS A C 1
ATOM 6316 O O . LYS A 1 787 ? 37.690 -27.874 30.041 1.00 91.44 787 LYS A O 1
ATOM 6321 N N . ALA A 1 788 ? 35.958 -27.482 31.418 1.00 91.19 788 ALA A N 1
ATOM 6322 C CA . ALA A 1 788 ? 35.121 -28.578 30.950 1.00 91.19 788 ALA A CA 1
ATOM 6323 C C . ALA A 1 788 ? 34.583 -28.316 29.525 1.00 91.19 788 ALA A C 1
ATOM 6325 O O . ALA A 1 788 ? 34.749 -27.239 28.949 1.00 91.19 788 ALA A O 1
ATOM 6326 N N . TYR A 1 789 ? 33.960 -29.335 28.922 1.00 94.56 789 TYR A N 1
ATOM 6327 C CA . TYR A 1 789 ? 33.361 -29.291 27.572 1.00 94.56 789 TYR A CA 1
ATOM 6328 C C . TYR A 1 789 ? 34.310 -28.974 26.403 1.00 94.56 789 TYR A C 1
ATOM 6330 O O . TYR A 1 789 ? 33.853 -28.784 25.278 1.00 94.56 789 TYR A O 1
ATOM 6338 N N . SER A 1 790 ? 35.631 -29.007 26.608 1.00 92.44 790 SER A N 1
ATOM 6339 C CA . SER A 1 790 ? 36.642 -28.726 25.568 1.00 92.44 790 SER A CA 1
ATOM 6340 C C . SER A 1 790 ? 36.483 -29.538 24.271 1.00 92.44 790 SER A C 1
ATOM 6342 O O . SER A 1 790 ? 36.870 -29.081 23.199 1.00 92.44 790 SER A O 1
ATOM 6344 N N . TYR A 1 791 ? 35.870 -30.721 24.349 1.00 92.56 791 TYR A N 1
ATOM 6345 C CA . TYR A 1 791 ? 35.584 -31.601 23.212 1.00 92.56 791 TYR A CA 1
ATOM 6346 C C . TYR A 1 791 ? 34.411 -31.136 22.323 1.00 92.56 791 TYR A C 1
ATOM 6348 O O . TYR A 1 791 ? 34.230 -31.683 21.236 1.00 92.56 791 TYR A O 1
ATOM 6356 N N . LEU A 1 792 ? 33.621 -30.148 22.756 1.00 94.56 792 LEU A N 1
ATOM 6357 C CA . LEU A 1 792 ? 32.549 -29.530 21.965 1.00 94.56 792 LEU A CA 1
ATOM 6358 C C . LEU A 1 792 ? 32.987 -28.215 21.308 1.00 94.56 792 LEU A C 1
ATOM 6360 O O . LEU A 1 792 ? 32.303 -27.749 20.405 1.00 94.56 792 LEU A O 1
ATOM 6364 N N . LEU A 1 793 ? 34.125 -27.643 21.713 1.00 94.44 793 LEU A N 1
ATOM 6365 C CA . LEU A 1 793 ? 34.550 -26.305 21.295 1.00 94.44 793 LEU A CA 1
ATOM 6366 C C . LEU A 1 793 ? 35.161 -26.274 19.888 1.00 94.44 793 LEU A C 1
ATOM 6368 O O . LEU A 1 793 ? 35.818 -27.229 19.461 1.00 94.44 793 LEU A O 1
ATOM 6372 N N . ASN A 1 794 ? 35.014 -25.142 19.202 1.00 91.94 794 ASN A N 1
ATOM 6373 C CA . ASN A 1 794 ? 35.664 -24.816 17.935 1.00 91.94 794 ASN A CA 1
ATOM 6374 C C . ASN A 1 794 ? 36.555 -23.556 18.054 1.00 91.94 794 ASN A C 1
ATOM 6376 O O . ASN A 1 794 ? 36.751 -23.001 19.134 1.00 91.94 794 ASN A O 1
ATOM 6380 N N . GLU A 1 795 ? 37.134 -23.099 16.939 1.00 87.38 795 GLU A N 1
ATOM 6381 C CA . GLU A 1 795 ? 38.029 -21.930 16.930 1.00 87.38 795 GLU A CA 1
ATOM 6382 C C . GLU A 1 795 ? 37.340 -20.616 17.336 1.00 87.38 795 GLU A C 1
ATOM 6384 O O . GLU A 1 795 ? 37.981 -19.765 17.949 1.00 87.38 795 GLU A O 1
ATOM 6389 N N . LYS A 1 796 ? 36.040 -20.452 17.051 1.00 85.88 796 LYS A N 1
ATOM 6390 C CA . LYS A 1 796 ? 35.269 -19.256 17.429 1.00 85.88 796 LYS A CA 1
ATOM 6391 C C . LYS A 1 796 ? 35.101 -19.161 18.948 1.00 85.88 796 LYS A C 1
ATOM 6393 O O . LYS A 1 796 ? 35.165 -18.068 19.508 1.00 85.88 796 LYS A O 1
ATOM 6398 N N . ASP A 1 797 ? 34.974 -20.302 19.623 1.00 91.56 797 ASP A N 1
ATOM 6399 C CA . ASP A 1 797 ? 34.793 -20.352 21.076 1.00 91.56 797 ASP A CA 1
ATOM 6400 C C . ASP A 1 797 ? 36.028 -19.857 21.847 1.00 91.56 797 ASP A C 1
ATOM 6402 O O . ASP A 1 797 ? 35.911 -19.472 23.007 1.00 91.56 797 ASP A O 1
ATOM 6406 N N . LYS A 1 798 ? 37.212 -19.800 21.217 1.00 86.06 798 LYS A N 1
ATOM 6407 C CA . LYS A 1 798 ? 38.410 -19.199 21.832 1.00 86.06 798 LYS A CA 1
ATOM 6408 C C . LYS A 1 798 ? 38.242 -17.696 22.055 1.00 86.06 798 LYS A C 1
ATOM 6410 O O . LYS A 1 798 ? 38.586 -17.203 23.122 1.00 86.06 798 LYS A O 1
ATOM 6415 N N . VAL A 1 799 ? 37.658 -16.992 21.086 1.00 84.94 799 VAL A N 1
ATOM 6416 C CA . VAL A 1 799 ? 37.392 -15.548 21.190 1.00 84.94 799 VAL A CA 1
ATOM 6417 C C . VAL A 1 799 ? 36.273 -15.286 22.201 1.00 84.94 799 VAL A C 1
ATOM 6419 O O . VAL A 1 799 ? 36.375 -14.379 23.024 1.00 84.94 799 VAL A O 1
ATOM 6422 N N . ALA A 1 800 ? 35.236 -16.131 22.210 1.00 90.38 800 ALA A N 1
ATOM 6423 C CA . ALA A 1 800 ? 34.183 -16.066 23.223 1.00 90.38 800 ALA A CA 1
ATOM 6424 C C . ALA A 1 800 ? 34.735 -16.303 24.642 1.00 90.38 800 ALA A C 1
ATOM 6426 O O . ALA A 1 800 ? 34.351 -15.604 25.575 1.00 90.38 800 ALA A O 1
ATOM 6427 N N . MET A 1 801 ? 35.672 -17.244 24.805 1.00 92.12 801 MET A N 1
ATOM 6428 C CA . MET A 1 801 ? 36.359 -17.503 26.075 1.00 92.12 801 MET A CA 1
ATOM 6429 C C . MET A 1 801 ? 37.132 -16.271 26.559 1.00 92.12 801 MET A C 1
ATOM 6431 O O . MET A 1 801 ? 37.047 -15.924 27.733 1.00 92.12 801 MET A O 1
ATOM 6435 N N . GLU A 1 802 ? 37.874 -15.599 25.676 1.00 90.31 802 GLU A N 1
ATOM 6436 C CA . GLU A 1 802 ? 38.601 -14.367 26.015 1.00 90.31 802 GLU A CA 1
ATOM 6437 C C . GLU A 1 802 ? 37.646 -13.250 26.459 1.00 90.31 802 GLU A C 1
ATOM 6439 O O . GLU A 1 802 ? 37.880 -12.617 27.489 1.00 90.31 802 GLU A O 1
ATOM 6444 N N . ALA A 1 803 ? 36.530 -13.066 25.747 1.00 91.50 803 ALA A N 1
ATOM 6445 C CA . ALA A 1 803 ? 35.486 -12.106 26.104 1.00 91.50 803 ALA A CA 1
ATOM 6446 C C . ALA A 1 803 ? 34.885 -12.385 27.491 1.00 91.50 803 ALA A C 1
ATOM 6448 O O . ALA A 1 803 ? 34.827 -11.495 28.339 1.00 91.50 803 ALA A O 1
ATOM 6449 N N . VAL A 1 804 ? 34.491 -13.630 27.760 1.00 92.94 804 VAL A N 1
ATOM 6450 C CA . VAL A 1 804 ? 33.889 -14.017 29.044 1.00 92.94 804 VAL A CA 1
ATOM 6451 C C . VAL A 1 804 ? 34.891 -13.880 30.190 1.00 92.94 804 VAL A C 1
ATOM 6453 O O . VAL A 1 804 ? 34.548 -13.345 31.241 1.00 92.94 804 VAL A O 1
ATOM 6456 N N . LEU A 1 805 ? 36.152 -14.278 29.989 1.00 90.44 805 LEU A N 1
ATOM 6457 C CA . LEU A 1 805 ? 37.206 -14.112 30.996 1.00 90.44 805 LEU A CA 1
ATOM 6458 C C . LEU A 1 805 ? 37.530 -12.641 31.283 1.00 90.44 805 LEU A C 1
ATOM 6460 O O . LEU A 1 805 ? 37.878 -12.318 32.417 1.00 90.44 805 LEU A O 1
ATOM 6464 N N . ALA A 1 806 ? 37.406 -11.757 30.289 1.00 90.31 806 AL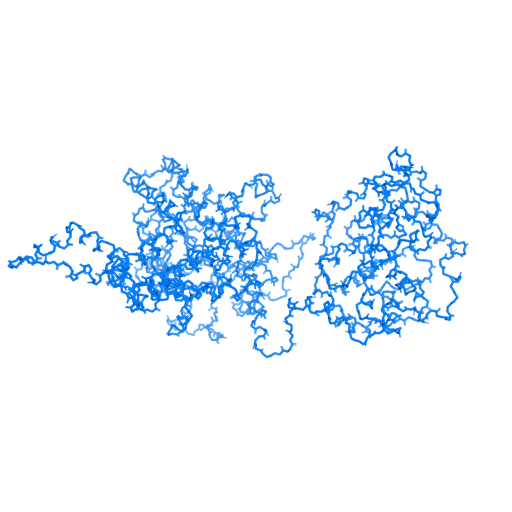A A N 1
ATOM 6465 C CA . ALA A 1 806 ? 37.564 -10.319 30.483 1.00 90.31 806 ALA A CA 1
ATOM 6466 C C . ALA A 1 806 ? 36.393 -9.705 31.270 1.00 90.31 806 ALA A C 1
ATOM 6468 O O . ALA A 1 806 ? 36.595 -8.748 32.013 1.00 90.31 806 ALA A O 1
ATOM 6469 N N . PHE A 1 807 ? 35.180 -10.248 31.130 1.00 93.94 807 PHE A N 1
ATOM 6470 C CA . PHE A 1 807 ? 33.979 -9.755 31.808 1.00 93.94 807 PHE A CA 1
ATOM 6471 C C . PHE A 1 807 ? 33.814 -10.288 33.238 1.00 93.94 807 PHE A C 1
ATOM 6473 O O . PHE A 1 807 ? 33.510 -9.516 34.145 1.00 93.94 807 PHE A O 1
ATOM 6480 N N . ASN A 1 808 ? 34.066 -11.581 33.458 1.00 91.12 808 ASN A N 1
ATOM 6481 C CA . ASN A 1 808 ? 33.781 -12.288 34.712 1.00 91.12 808 ASN A CA 1
ATOM 6482 C C . ASN A 1 808 ? 34.323 -11.606 35.990 1.00 91.12 808 ASN A C 1
ATOM 6484 O O . ASN A 1 808 ? 33.628 -11.636 37.003 1.00 91.12 808 ASN A O 1
ATOM 6488 N N . PRO A 1 809 ? 35.531 -10.999 36.020 1.00 89.06 809 PRO A N 1
ATOM 6489 C CA . PRO A 1 809 ? 35.994 -10.279 37.206 1.00 89.06 809 PRO A CA 1
ATOM 6490 C C . PRO A 1 809 ? 35.056 -9.141 37.619 1.00 89.06 809 PRO A C 1
ATOM 6492 O O . PRO A 1 809 ? 34.862 -8.940 38.813 1.00 89.06 809 PRO A O 1
ATOM 6495 N N . TYR A 1 810 ? 34.469 -8.425 36.653 1.00 89.88 810 TYR A N 1
ATOM 6496 C CA . TYR A 1 810 ? 33.576 -7.293 36.904 1.00 89.88 810 TYR A CA 1
ATOM 6497 C C . TYR A 1 810 ? 32.240 -7.730 37.493 1.00 89.88 810 TYR A C 1
ATOM 6499 O O . TYR A 1 810 ? 31.812 -7.127 38.467 1.00 89.88 810 TYR A O 1
ATOM 6507 N N . ASP A 1 811 ? 31.616 -8.780 36.960 1.00 86.44 811 ASP A N 1
ATOM 6508 C CA . ASP A 1 811 ? 30.406 -9.373 37.549 1.00 86.44 811 ASP A CA 1
ATOM 6509 C C . ASP A 1 811 ? 30.692 -9.863 38.983 1.00 86.44 811 ASP A C 1
ATOM 6511 O O . ASP A 1 811 ? 30.047 -9.454 39.950 1.00 86.44 811 ASP A O 1
ATOM 6515 N N . LEU A 1 812 ? 31.757 -10.652 39.153 1.00 80.31 812 LEU A N 1
ATOM 6516 C CA . LEU A 1 812 ? 31.993 -11.347 40.412 1.00 80.31 812 LEU A CA 1
ATOM 6517 C C . LEU A 1 812 ? 32.495 -10.437 41.542 1.00 80.31 812 LEU A C 1
ATOM 6519 O O . LEU A 1 812 ? 31.994 -10.503 42.664 1.00 80.31 812 LEU A O 1
ATOM 6523 N N . TYR A 1 813 ? 33.513 -9.615 41.280 1.00 80.94 813 TYR A N 1
ATOM 6524 C CA . TYR A 1 813 ? 34.211 -8.883 42.338 1.00 80.94 813 TYR A CA 1
ATOM 6525 C C . TYR A 1 813 ? 33.667 -7.471 42.560 1.00 80.94 813 TYR A C 1
ATOM 6527 O O . TYR A 1 813 ? 33.985 -6.880 43.589 1.00 80.94 813 TYR A O 1
ATOM 6535 N N . SER A 1 814 ? 32.862 -6.894 41.656 1.00 78.94 814 SER A N 1
ATOM 6536 C CA . SER A 1 814 ? 32.264 -5.559 41.878 1.00 78.94 814 SER A CA 1
ATOM 6537 C C . SER A 1 814 ? 31.205 -5.551 42.986 1.00 78.94 814 SER A C 1
ATOM 6539 O O . SER A 1 814 ? 30.964 -4.508 43.584 1.00 78.94 814 SER A O 1
ATOM 6541 N N . LYS A 1 815 ? 30.672 -6.724 43.352 1.00 72.62 815 LYS A N 1
ATOM 6542 C CA . LYS A 1 815 ? 29.696 -6.920 44.439 1.00 72.62 815 LYS A CA 1
ATOM 6543 C C . LYS A 1 815 ? 30.169 -6.415 45.808 1.00 72.62 815 LYS A C 1
ATOM 6545 O O . LYS A 1 815 ? 29.357 -6.135 46.680 1.00 72.62 815 LYS A O 1
ATOM 6550 N N . SER A 1 816 ? 31.483 -6.280 46.005 1.00 65.62 816 SER A N 1
ATOM 6551 C CA . SER A 1 816 ? 32.075 -5.748 47.239 1.00 65.62 816 SER A CA 1
ATOM 6552 C C . SER A 1 816 ? 32.416 -4.249 47.177 1.00 65.62 816 SER A C 1
ATOM 6554 O O . SER A 1 816 ? 33.141 -3.765 48.048 1.00 65.62 816 SER A O 1
ATOM 6556 N N . ASP A 1 817 ? 32.038 -3.542 46.109 1.00 70.69 817 ASP A N 1
ATOM 6557 C CA . ASP A 1 817 ? 32.271 -2.101 45.980 1.00 70.69 817 ASP A CA 1
ATOM 6558 C C . ASP A 1 817 ? 31.309 -1.288 46.860 1.00 70.69 817 ASP A C 1
ATOM 6560 O O . ASP A 1 817 ? 30.269 -1.774 47.302 1.00 70.69 817 ASP A O 1
ATOM 6564 N N . GLU A 1 818 ? 31.653 -0.022 47.119 1.00 71.31 818 GLU A N 1
ATOM 6565 C CA . GLU A 1 818 ? 30.763 0.899 47.833 1.00 71.31 818 GLU A CA 1
ATOM 6566 C C . GLU A 1 818 ? 29.409 1.039 47.114 1.00 71.31 818 GLU A C 1
ATOM 6568 O O . GLU A 1 818 ? 29.321 0.953 45.884 1.00 71.31 818 GLU A O 1
ATOM 6573 N N . ALA A 1 819 ? 28.344 1.277 47.886 1.00 72.38 819 ALA A N 1
ATOM 6574 C CA . ALA A 1 819 ? 27.007 1.476 47.340 1.00 72.38 819 ALA A CA 1
ATOM 6575 C C . ALA A 1 819 ? 26.987 2.650 46.344 1.00 72.38 819 ALA A C 1
ATOM 6577 O O . ALA A 1 819 ? 27.476 3.752 46.617 1.00 72.38 819 ALA A O 1
ATOM 6578 N N . VAL A 1 820 ? 26.400 2.409 45.175 1.00 81.00 820 VAL A N 1
ATOM 6579 C CA . VAL A 1 820 ? 26.271 3.390 44.093 1.00 81.00 820 VAL A CA 1
ATOM 6580 C C . VAL A 1 820 ? 24.957 4.158 44.223 1.00 81.00 820 VAL A C 1
ATOM 6582 O O . VAL A 1 820 ? 23.998 3.666 44.795 1.00 81.00 820 VAL A O 1
ATOM 6585 N N . ASN A 1 821 ? 24.889 5.388 43.701 1.00 83.31 821 ASN A N 1
ATOM 6586 C CA . ASN A 1 821 ? 23.656 6.186 43.714 1.00 83.31 821 ASN A CA 1
ATOM 6587 C C . ASN A 1 821 ? 22.944 6.087 42.348 1.00 83.31 821 ASN A C 1
ATOM 6589 O O . ASN A 1 821 ? 23.406 6.738 41.399 1.00 83.31 821 ASN A O 1
ATOM 6593 N N . PRO A 1 822 ? 21.823 5.342 42.230 1.00 84.12 822 PRO A N 1
ATOM 6594 C CA . PRO A 1 822 ? 21.163 5.118 40.946 1.00 84.12 822 PRO A CA 1
ATOM 6595 C C . PRO A 1 822 ? 20.659 6.403 40.290 1.00 84.12 822 PRO A C 1
ATOM 6597 O O . PRO A 1 822 ? 20.859 6.590 39.096 1.00 84.12 822 PRO A O 1
ATOM 6600 N N . GLU A 1 823 ? 20.096 7.342 41.056 1.00 84.00 823 GLU A N 1
ATOM 6601 C CA . GLU A 1 823 ? 19.566 8.611 40.528 1.00 84.00 823 GLU A CA 1
ATOM 6602 C C . GLU A 1 823 ? 20.658 9.486 39.900 1.00 84.00 823 GLU A C 1
ATOM 6604 O O . GLU A 1 823 ? 20.449 10.131 38.872 1.00 84.00 823 GLU A O 1
ATOM 6609 N N . LYS A 1 824 ? 21.862 9.483 40.485 1.00 87.12 824 LYS A N 1
ATOM 6610 C CA . LYS A 1 824 ? 23.004 10.232 39.945 1.00 87.12 824 LYS A CA 1
ATOM 6611 C C . LYS A 1 824 ? 23.564 9.591 38.671 1.00 87.12 824 LYS A C 1
ATOM 6613 O O . LYS A 1 824 ? 24.041 10.308 37.791 1.00 87.12 824 LYS A O 1
ATOM 6618 N N . LEU A 1 825 ? 23.538 8.261 38.584 1.00 89.31 825 LEU A N 1
ATOM 6619 C CA . LEU A 1 825 ? 24.102 7.498 37.467 1.00 89.31 825 LEU A CA 1
ATOM 6620 C C . LEU A 1 825 ? 23.107 7.300 36.312 1.00 89.31 825 LEU A C 1
ATOM 6622 O O . LEU A 1 825 ? 23.528 7.165 35.161 1.00 89.31 825 LEU A O 1
ATOM 6626 N N . LYS A 1 826 ? 21.799 7.362 36.589 1.00 88.62 826 LYS A N 1
ATOM 6627 C CA . LYS A 1 826 ? 20.703 7.167 35.629 1.00 88.62 826 LYS A CA 1
ATOM 6628 C C . LYS A 1 826 ? 20.856 7.986 34.345 1.00 88.62 826 LYS A C 1
ATOM 6630 O O . LYS A 1 826 ? 20.801 7.375 33.280 1.00 88.62 826 LYS A O 1
ATOM 6635 N N . PRO A 1 827 ? 21.149 9.303 34.365 1.00 90.75 827 PRO A N 1
ATOM 6636 C CA . PRO A 1 827 ? 21.302 10.068 33.126 1.00 90.75 827 PRO A CA 1
ATOM 6637 C C . PRO A 1 827 ? 22.450 9.577 32.233 1.00 90.75 827 PRO A C 1
ATOM 6639 O O . PRO A 1 827 ? 22.332 9.598 31.009 1.00 90.75 827 PRO A O 1
ATOM 6642 N N . TYR A 1 828 ? 23.556 9.120 32.831 1.00 92.12 828 TYR A N 1
ATOM 6643 C CA . TYR A 1 828 ? 24.706 8.606 32.085 1.00 92.12 828 TYR A CA 1
ATOM 6644 C C . TYR A 1 828 ? 24.358 7.288 31.388 1.00 92.12 828 TYR A C 1
ATOM 6646 O O . TYR A 1 828 ? 24.510 7.162 30.172 1.00 92.12 828 TYR A O 1
ATOM 6654 N N . TYR A 1 829 ? 23.818 6.335 32.147 1.00 92.62 829 TYR A N 1
ATOM 6655 C CA . TYR A 1 829 ? 23.486 5.016 31.624 1.00 92.62 829 TYR A CA 1
ATOM 6656 C C . TYR A 1 829 ? 22.263 5.020 30.705 1.00 92.62 829 TYR A C 1
ATOM 6658 O O . TYR A 1 829 ? 22.250 4.266 29.740 1.00 92.62 829 TYR A O 1
ATOM 6666 N N . GLN A 1 830 ? 21.294 5.921 30.890 1.00 88.81 830 GLN A N 1
ATOM 6667 C CA . GLN A 1 830 ? 20.237 6.154 29.898 1.00 88.81 830 GLN A CA 1
ATOM 6668 C C . GLN A 1 830 ? 20.803 6.659 28.563 1.00 88.81 830 GLN A C 1
ATOM 6670 O O . GLN A 1 830 ? 20.327 6.255 27.501 1.00 88.81 830 GLN A O 1
ATOM 6675 N N . GLY A 1 831 ? 21.850 7.493 28.600 1.00 86.00 831 GLY A N 1
ATOM 6676 C CA . GLY A 1 831 ? 22.573 7.924 27.403 1.00 86.00 831 GLY A CA 1
ATOM 6677 C C . GLY A 1 831 ? 23.249 6.759 26.675 1.00 86.00 831 GLY A C 1
ATOM 6678 O O . GLY A 1 831 ? 23.139 6.650 25.452 1.00 86.00 831 GLY A O 1
ATOM 6679 N N . LEU A 1 832 ? 23.890 5.855 27.422 1.00 86.19 832 LEU A N 1
ATOM 6680 C CA . LEU A 1 832 ? 24.491 4.647 26.858 1.00 86.19 832 LEU A CA 1
ATOM 6681 C C . LEU A 1 832 ? 23.435 3.655 26.340 1.00 86.19 832 LEU A C 1
ATOM 6683 O O . LEU A 1 832 ? 23.564 3.158 25.225 1.00 86.19 832 LEU A O 1
ATOM 6687 N N . ILE A 1 833 ? 22.345 3.429 27.075 1.00 92.50 833 ILE A N 1
ATOM 6688 C CA . ILE A 1 833 ? 21.222 2.592 26.626 1.00 92.50 833 ILE A CA 1
ATOM 6689 C C . ILE A 1 833 ? 20.686 3.095 25.287 1.00 92.50 833 ILE A C 1
ATOM 6691 O O . ILE A 1 833 ? 20.574 2.319 24.344 1.00 92.50 833 ILE A O 1
ATOM 6695 N N . ALA A 1 834 ? 20.435 4.401 25.158 1.00 86.81 834 ALA A N 1
ATOM 6696 C CA . ALA A 1 834 ? 19.935 4.993 23.919 1.00 86.81 834 ALA A CA 1
ATOM 6697 C C . ALA A 1 834 ? 20.917 4.873 22.736 1.00 86.81 834 ALA A C 1
ATOM 6699 O O . ALA A 1 834 ? 20.509 5.050 21.581 1.00 86.81 834 ALA A O 1
ATOM 6700 N N . LYS A 1 835 ? 22.207 4.617 23.001 1.00 88.00 835 LYS A N 1
ATOM 6701 C CA . LYS A 1 835 ? 23.240 4.371 21.985 1.00 88.00 835 LYS A CA 1
ATOM 6702 C C . LYS A 1 835 ? 23.227 2.924 21.486 1.00 88.00 835 LYS A C 1
ATOM 6704 O O . LYS A 1 835 ? 23.421 2.719 20.287 1.00 88.00 835 LYS A O 1
ATOM 6709 N N . PHE A 1 836 ? 23.001 1.954 22.374 1.00 87.75 836 PHE A N 1
ATOM 6710 C CA . PHE A 1 836 ? 23.138 0.526 22.059 1.00 87.75 836 PHE A CA 1
ATOM 6711 C C . PHE A 1 836 ? 21.818 -0.232 21.870 1.00 87.75 836 PHE A C 1
ATOM 6713 O O . PHE A 1 836 ? 21.819 -1.304 21.263 1.00 87.75 836 PHE A O 1
ATOM 6720 N N . PHE A 1 837 ? 20.696 0.336 22.313 1.00 87.94 837 PHE A N 1
ATOM 6721 C CA . PHE A 1 837 ? 19.370 -0.269 22.219 1.00 87.94 837 PHE A CA 1
ATOM 6722 C C . PHE A 1 837 ? 18.337 0.699 21.617 1.00 87.94 837 PHE A C 1
ATOM 6724 O O . PHE A 1 837 ? 18.468 1.923 21.744 1.00 87.94 837 PHE A O 1
ATOM 6731 N N . PRO A 1 838 ? 17.287 0.177 20.956 1.00 82.12 838 PRO A N 1
ATOM 6732 C CA . PRO A 1 838 ? 16.089 0.947 20.647 1.00 82.12 838 PRO A CA 1
ATOM 6733 C C . PRO A 1 838 ? 15.382 1.413 21.938 1.00 82.12 838 PRO A C 1
ATOM 6735 O O . PRO A 1 838 ? 15.655 0.885 23.016 1.00 82.12 838 PRO A O 1
ATOM 6738 N N . PRO A 1 839 ? 14.454 2.387 21.850 1.00 84.12 839 PRO A N 1
ATOM 6739 C CA . PRO A 1 839 ? 13.728 2.889 23.021 1.00 84.12 839 PRO A CA 1
ATOM 6740 C C . PRO A 1 839 ? 12.980 1.811 23.826 1.00 84.12 839 PRO A C 1
ATOM 6742 O O . PRO A 1 839 ? 12.860 1.944 25.038 1.00 84.12 839 PRO A O 1
ATOM 6745 N N . GLU A 1 840 ? 12.512 0.749 23.167 1.00 89.25 840 GLU A N 1
ATOM 6746 C CA . GLU A 1 840 ? 11.842 -0.402 23.779 1.00 89.25 840 GLU A CA 1
ATOM 6747 C C . GLU A 1 840 ? 12.365 -1.698 23.153 1.00 89.25 840 GLU A C 1
ATOM 6749 O O . GLU A 1 840 ? 12.641 -1.730 21.950 1.00 89.25 840 GLU A O 1
ATOM 6754 N N . LEU A 1 841 ? 12.453 -2.755 23.961 1.00 86.44 841 LEU A N 1
ATOM 6755 C CA . LEU A 1 841 ? 12.787 -4.116 23.541 1.00 86.44 841 LEU A CA 1
ATOM 6756 C C . LEU A 1 841 ? 11.571 -5.028 23.731 1.00 86.44 841 LEU A C 1
ATOM 6758 O O . LEU A 1 841 ? 10.780 -4.828 24.657 1.00 86.44 841 LEU A O 1
ATOM 6762 N N . ASP A 1 842 ? 11.442 -6.035 22.870 1.00 88.31 842 ASP A N 1
ATOM 6763 C CA . ASP A 1 842 ? 10.567 -7.180 23.116 1.00 88.31 842 ASP A CA 1
ATOM 6764 C C . ASP A 1 842 ? 11.324 -8.172 24.020 1.00 88.31 842 ASP A C 1
ATOM 6766 O O . ASP A 1 842 ? 12.262 -8.823 23.550 1.00 88.31 842 ASP A O 1
ATOM 6770 N N . TRP A 1 843 ? 10.935 -8.242 25.300 1.00 86.56 843 TRP A N 1
ATOM 6771 C CA . TRP A 1 843 ? 11.481 -9.152 26.316 1.00 86.56 843 TRP A CA 1
ATOM 6772 C C . TRP A 1 843 ? 10.782 -10.512 26.247 1.00 86.56 843 TRP A C 1
ATOM 6774 O O . TRP A 1 843 ? 9.525 -10.544 26.305 1.00 86.56 843 TRP A O 1
#

Secondary structure (DSSP, 8-state):
-HHHHHHHH-SS-HHHHHHHHTT--GGGG-EEEEEES-STTS-HHHHHHHHHTTS--TT---SEETTEE--EEEEEEEE--EE-TTS-EE---TT-TTPPPPEEEEEEEESS--HHHHHHHIIIIIIHHHH--SEEEEE-TT-EE-TTHHHHHHHHHHH-TTEEEEEEEEEE---GGGGGGGSHHHHHHHHHHHHIIIIIHHHHHHHT--S---TTEEEEEHHHHTTHHHHHHHTT-GGGHHHHGGGTGGG--HHHHHHGGGHHHHHHHHHHT-TT---EEEEEEEEEEEE----SHHHHHHHHHHHHHHHHHHHHHHHHTGGGGGGS---HHHHHHHHHHHHHHHHHHHHHHTHHHHHHHHHHHHHHHHHHTT--TTSSHHHHHHHHHHHHHHHHHHHHHHHHHHHT--TTT-HHHHHHHHHHHHHHHHHHHHHHHHHHHHHHHT-PPPTT--HHHHHHHHTSHHHHHHHHHHIIIIIHHHHHHHHTT--THHHHTHHHHHHHHHHIIIIIHHHHHHTTT--S---TTHHHHHHHHHHHHHHSSS-----STHHHHHHHHS-SSS--TTSPP-TTTTS-GGGSS-TTTS-HHHHHHHHHHHHHHHHH--HHHHHHHHHHHHTT-S---EE-HHHHHHHHTT---TT-SS----HHHHHHHHHHHHHHTT--HHHHHHHHHTTGGGGGGGGT-SSSTTTSS---BSSSPPPTTSSSGGGGGG-GGGG-TTTTSSSTTSPTT--GGGS-BPSSHHHHHHHHHTTT----HHHHHHHHHTT-HHHHTT-TTGGG--HHHHHHHHHHHHHHHHHHHGGGSPPP-HHHHHHHHHHHHHHHS-SSEE-

Sequence (843 aa):
MLNIRDICKTKQSKYWKKHAEEGTPAWHKITVALIVDGLEAMDKSVLDILATVGVYQDGVMKKEVDKKETVAHIFEYTTQLSIDADMQLVQPHGDDANNLVPVQIIFVLKAKNQKKINSHRWLFNAIGKYLQPEICVLLDAGTKPGHKSIYYLWEAFYNDPNLGGACGEIHAMIGKGGKKLLNPLVAAQNFEYKMSNILDKPLESSFGYVSVLPGAFSAYRYRAILGRPLEQYFHGDHSLADRLGKKGIHGMNIFTKNMFLAEDRILCFELVAKAGDKWTLTYVKPSKAETDVPESAAELIGQRRRWLNGSFAASVYSVVHFFKLYKSGHGIVRMFFFHIQALYNVFSLVFSWFAIANLWLTFSIIIELLPAQKIYIFGTEAVTFYINQAFEWIYLAFLALQFVLALGNRPKGERLTYFITLCVFAVLAVYLIVCSLWLTVLAFKAVTFTSGSSTGQKIGELLSGTNGVLMAALVATFGIYFFSSFLYRDPWHMFSSFPQYMLLAPSFTNVLNTYAFCNLHDYKDRDGKALDEVSDAVDEAIHSNLPNRDVSVNIAKLKAQAQEDVAAWDSAAQFDSEKDKTAFRDYEAACDRVKSFYKASDTEQHTKQTVEFNIRKRREFEEGRGKRARMGVWEAIEMLETLVDDSDPDTELSQIEHLLQTAEAIRRDGKPEWMQVVGLVHDLGKLLYFFGSEGQWDVVGDTFVVGCAFPDEIIYPGSFTENADFKHPVYSTKHGMYEPNCGLDNVMLSWGHDEYLYHVMKDQSSLPEEGLAMIRYHSFYPWHREKAYSYLLNEKDKVAMEAVLAFNPYDLYSKSDEAVNPEKLKPYYQGLIAKFFPPELDW